Protein 3FBT (pdb70)

InterPro domains:
  IPR002701 Chorismate mutase II, prokaryotic-type [PF01817] (7-84)
  IPR002701 Chorismate mutase II, prokaryotic-type [PS51168] (1-88)
  IPR002701 Chorismate mutase II, prokaryotic-type [SM00830] (8-87)
  IPR006151 Quinate/shikimate 5-dehydrogenase/glutamyl-tRNA reductase [PF01488] (212-279)
  IPR011279 Chorismate mutase, Gram-positive [TIGR01805] (4-84)
  IPR011342 Shikimate dehydrogenase [TIGR00507] (100-362)
  IPR013708 Shikimate dehydrogenase substrate binding, N-terminal [PF08501] (103-185)
  IPR022893 Shikimate dehydrogenase family [MF_00222] (98-367)
  IPR022893 Shikimate dehydrogenase family [PTHR21089] (85-346)
  IPR036263 Chorismate mutase type II superfamily [SSF48600] (1-82)
  IPR036291 NAD(P)-binding domain superfamily [SSF51735] (198-350)
  IPR036979 Chorismate mutase domain superfamily [G3DSA:1.20.59.10] (1-100)
  IPR046346 Aminoacid dehydrogenase-like, N-terminal domain superfamily [SSF53223] (93-197)

CATH classification: 3.40.50.10860 (+1 more: 3.40.50.720)

Radius of gyration: 49.53 Å; Cα contacts (8 Å, |Δi|>4): 2154; chains: 4; bounding box: 150×74×107 Å

B-factor: mean 50.55, std 9.61, range [29.08, 94.43]

Sequence (1081 aa):
LNTSIYGLIGEKLGHSHSSYIHKLIFEKVGIKGIYNLFEVPKEKLKESVDDTFKIIKCGGLNVTIPYKVEVMKELYEISEKARKIGAVNTLKFSREGISGFNTDYIGFGKMLSKFRVEIKNNICVVLGSGGAARAVLQYLKDNFAKDIYVVTRNPEKTSEIYGEFKVISYDELSNLKGDVIINCTPKGMYPKEGESPVDKEVVAKFSSAVDLIYNPVETLFLKYARESGVKAVNGLYMLVSQAAASEEIWNDISIDEIIVDEIFEVLEEKIKSLNTSIYGLIGEKLGHSHSSYIHKLIFEKVGIKGIYNLFEVPKEKLKESVDTFKIIKCGGLNVTIPYKVEVMKELYEISEKARKIGAVNTLKFSREGISGFNTDYIGFGKMLSKFRVEIKNNICVVLGSGGAARAVLQYLKDNFAKDIYVVTRNPEKEFKVISYDELSNLKGDVIINCTPKGMYPKEGESPVDKEVVAKFSSAVDLIYNPVETLFLKYARESGVKAVNGLYMLVSQAAASEEIWNDISIDEIIVDEIFEVLEEKIKSELNTSIYGLIGEKLGHSHSSYIHKLIFEKVGIKGIYNLFEVPKEKLKESVDTFKIIKCGGLNVTIPYKVEVMKELYEISEKARKIGAVNTLKFSREGISGFNTDYIGFGKMLSKFRVEIKNNICVVLGSGGAARAVLQYLKDNFAKDIYVVTRNPEKTSEIYGEFKVISYDELSNLKGDVIINCTPKGMKEGESPVDKEVVAKFSSAVDLIYNPVETLFLKYARESGVKAVNGLYMLVSQAAASEEIWNDISIDEIIVDEIFEVLEEKIKSLNTSIYGLIGEKLGHSHSSYIHKLIFEKVGIKGIYNLFEVPKEKLKESVDTFKIIKCGGLNVTIPYKVEVMKELYEISEKARKIGAVNTLKFSREGISGFNTDYIGFGKMLSKFRVEIKNNICVVLGSGGAARAVLQYLKDNFAKDIYVVTRNPEKTSEIYGEFKVISYDELSNLKGDVIINCTPKGMYPKEGESPVDKEVVAKFSSAVDLIYNPVETLFLKYARESGVKAVNGLYMLVSQAAASEEIWNDISIDEIIVDEIFEVLEEKIKS

Organism: Clostridium acetobutylicum (strain ATCC 824 / DSM 792 / JCM 1419 / IAM 19013 / LMG 5710 / NBRC 13948 / NRRL B-527 / VKM B-1787 / 2291 / W) (NCBI:txid272562)

Foldseek 3Di:
DDQAEEEEEEQDDDDDPLQVLLVLVCVVVVHRYHYYYDHDHPVCPQVVLVVCLVVVHLKYFYDPPPFQVCQVFAPEEDPLCVQLRGFGIWAHDDVGIYTYHLLLVLVVVQCVVVVQDQAQWAEEEEDDDDCNSSVVVNSVVRHGVAYEYEYCDQVVVCVVVVPHHYDYLVVLLPDATAEYEYRDCQCDPPNNQGDSHDLSSLLRYQAYEYLAPVVVAGPSQVSCVVNNHHYHYNLSSSSRSSQVSSCVSVVHHDDVVSSVVSSVVVSVVRND/DDAAEEEEEEADDDDDVLQVLLVLVCVVVPGGHGYDYDHDHPVCPVVVQVVCLVVVHLWYFYDPPCQQVCVVQAPEEPVLSVQLRGFGIWAHDPVGIYTYHLLLVLVVVQCVVLVPDLAAWEEEEEDCDDVPSSVVSNSVVRHHVFYEYEDCDPVVVHHYYYVVVLVVDATAEYEYPDCAQAPVNVVDDPDDLSSLLRYAEYEYLAPAVVAGPSQVSCVVSNHHYHYNLLSSSSSSQVNVCVSVVHDDDVVSSVVVSVVVNVVRVVD/DDAAEEEEEEADDDDDCQQVLVVLVCVVVVHRYGYYYHHDDPVCLQVVQVVCLVVVHLWYFYDPPCQQVCVVQAPEEDPLSVVLRGFGIWAHDPVGIYTYHLLLVLLVVQCVVLVPAQAQWEEEEEECDDCNSSNVVSSVVRHHVAYEYEYCDQVVVCVPVVVHHYYYVVVLLVDATAEYEYPDPVCLVPQGDPDDLSSLLRYQEYEYLNPVVVAGPSQVSCVVSNHHYYYNLSSSSSSSQVSVCSSPVHHDDVVSSVVSSVVVNVVSVD/DDAAEEEEEEADDDDDCLQVLLVLVCVVVPGRHGYYYDHDHVVCLQVVVVVCLVVVHLKYFYDPPCQQVVVVQAPEEDPLCVQLSGFGIWAHDDVGIHTYDLLLVLVVVQCVVLVQQQAQWFEEEEDPDDSVSSVVVSSVVRHHVAYEYEDCCLPVSCVPVVVHRYYYLVVLLVDATEEYEYPDCACAPPNVVGDSHDLSSLLRYQAYEYLAPVVVAGPSRVSCVVRNHHYYYNLLSSLSSSQVSNCRSPVHHDPVVSSVVSSVVVNVVRVD

Structure (mmCIF, N/CA/C/O backbone):
data_3FBT
#
_entry.id   3FBT
#
_cell.length_a   65.132
_cell.length_b   135.336
_cell.length_c   67.140
_cell.angle_alpha   90.000
_cell.angle_beta   102.140
_cell.angle_gamma   90.000
#
_symmetry.space_group_name_H-M   'P 1 21 1'
#
loop_
_entity.id
_entity.type
_entity.pdbx_description
1 polymer 'chorismate mutase and shikimate 5-dehydrogenase fusion protein'
2 non-polymer 'SULFATE ION'
3 water water
#
loop_
_atom_site.group_PDB
_atom_site.id
_atom_site.type_symbol
_atom_site.label_atom_id
_atom_site.label_alt_id
_atom_site.label_comp_id
_atom_site.label_asym_id
_atom_site.label_entity_id
_atom_site.label_seq_id
_atom_site.pdbx_PDB_ins_code
_atom_site.Cartn_x
_atom_site.Cartn_y
_atom_site.Cartn_z
_atom_site.occupancy
_atom_site.B_iso_or_equiv
_atom_site.auth_seq_id
_atom_site.auth_comp_id
_atom_site.auth_asym_id
_atom_site.auth_atom_id
_atom_site.pdbx_PDB_model_num
ATOM 1 N N . LEU A 1 3 ? 6.313 6.414 32.901 1.00 50.79 96 LEU A N 1
ATOM 2 C CA . LEU A 1 3 ? 7.459 6.698 31.915 1.00 50.74 96 LEU A CA 1
ATOM 3 C C . LEU A 1 3 ? 7.535 5.631 30.783 1.00 49.61 96 LEU A C 1
ATOM 4 O O . LEU A 1 3 ? 7.965 4.500 31.029 1.00 49.25 96 LEU A O 1
ATOM 6 N N . ASN A 1 4 ? 7.059 5.982 29.587 1.00 46.26 97 ASN A N 1
ATOM 7 C CA . ASN A 1 4 ? 7.168 5.120 28.387 1.00 43.61 97 ASN A CA 1
ATOM 8 C C . ASN A 1 4 ? 8.611 4.658 28.020 1.00 42.69 97 ASN A C 1
ATOM 9 O O . ASN A 1 4 ? 9.551 5.394 28.241 1.00 41.55 97 ASN A O 1
ATOM 14 N N . THR A 1 5 ? 8.779 3.450 27.462 1.00 39.00 98 THR A N 1
ATOM 15 C CA . THR A 1 5 ? 10.096 3.054 26.946 1.00 37.79 98 THR A CA 1
ATOM 16 C C . THR A 1 5 ? 10.136 3.534 25.490 1.00 35.20 98 THR A C 1
ATOM 17 O O . THR A 1 5 ? 9.210 3.338 24.769 1.00 34.82 98 THR A O 1
ATOM 21 N N . SER A 1 6 ? 11.156 4.247 25.090 1.00 34.94 99 SER A N 1
ATOM 22 C CA . SER A 1 6 ? 11.300 4.648 23.704 1.00 36.30 99 SER A CA 1
ATOM 23 C C . SER A 1 6 ? 11.413 3.418 22.788 1.00 35.60 99 SER A C 1
ATOM 24 O O . SER A 1 6 ? 12.168 2.544 23.086 1.00 35.66 99 SER A O 1
ATOM 27 N N . ILE A 1 7 ? 10.627 3.376 21.701 1.00 35.09 100 ILE A N 1
ATOM 28 C CA . ILE A 1 7 ? 10.628 2.259 20.774 1.00 34.99 100 ILE A CA 1
ATOM 29 C C . ILE A 1 7 ? 11.459 2.618 19.504 1.00 35.49 100 ILE A C 1
ATOM 30 O O . ILE A 1 7 ? 11.148 3.562 18.803 1.00 36.23 100 ILE A O 1
ATOM 35 N N . TYR A 1 8 ? 12.483 1.849 19.177 1.00 34.77 101 TYR A N 1
ATOM 36 C CA . TYR A 1 8 ? 13.293 2.130 17.968 1.00 35.60 101 TYR A CA 1
ATOM 37 C C . TYR A 1 8 ? 13.245 0.786 17.235 1.00 35.96 101 TYR A C 1
ATOM 38 O O . TYR A 1 8 ? 12.704 -0.193 17.789 1.00 36.20 101 TYR A O 1
ATOM 47 N N . GLY A 1 9 ? 13.753 0.720 16.007 1.00 34.73 102 GLY A N 1
ATOM 48 C CA . GLY A 1 9 ? 13.671 -0.517 15.266 1.00 35.02 102 GLY A CA 1
ATOM 49 C C . GLY A 1 9 ? 14.186 -0.423 13.864 1.00 35.86 102 GLY A C 1
ATOM 50 O O . GLY A 1 9 ? 14.712 0.628 13.440 1.00 37.22 102 GLY A O 1
ATOM 51 N N . LEU A 1 10 ? 13.954 -1.477 13.102 1.00 36.07 103 LEU A N 1
ATOM 52 C CA . LEU A 1 10 ? 14.336 -1.522 11.670 1.00 35.27 103 LEU A CA 1
ATOM 53 C C . LEU A 1 10 ? 13.057 -1.930 10.952 1.00 36.53 103 LEU A C 1
ATOM 54 O O . LEU A 1 10 ? 12.388 -2.922 11.314 1.00 35.53 103 LEU A O 1
ATOM 59 N N . ILE A 1 11 ? 12.719 -1.216 9.906 1.00 35.87 104 ILE A N 1
ATOM 60 C CA . ILE A 1 11 ? 11.632 -1.771 9.100 1.00 39.14 104 ILE A CA 1
ATOM 61 C C . ILE A 1 11 ? 12.136 -2.280 7.707 1.00 38.80 104 ILE A C 1
ATOM 62 O O . ILE A 1 11 ? 12.980 -1.646 7.044 1.00 35.58 104 ILE A O 1
ATOM 67 N N . GLY A 1 12 ? 11.602 -3.429 7.284 1.00 39.68 105 GLY A N 1
ATOM 68 C CA . GLY A 1 12 ? 11.897 -4.033 6.009 1.00 41.06 105 GLY A CA 1
ATOM 69 C C . GLY A 1 12 ? 10.719 -4.941 5.676 1.00 42.82 105 GLY A C 1
ATOM 70 O O . GLY A 1 12 ? 9.833 -5.094 6.447 1.00 43.87 105 GLY A O 1
ATOM 71 N N . GLU A 1 13 ? 10.690 -5.546 4.510 1.00 44.19 106 GLU A N 1
ATOM 72 C CA . GLU A 1 13 ? 9.538 -6.383 4.158 1.00 45.74 106 GLU A CA 1
ATOM 73 C C . GLU A 1 13 ? 9.641 -7.763 4.795 1.00 46.25 106 GLU A C 1
ATOM 74 O O . GLU A 1 13 ? 8.683 -8.253 5.404 1.00 47.31 106 GLU A O 1
ATOM 80 N N . LYS A 1 14 ? 10.805 -8.386 4.693 1.00 45.87 107 LYS A N 1
ATOM 81 C CA . LYS A 1 14 ? 11.070 -9.607 5.444 1.00 47.43 107 LYS A CA 1
ATOM 82 C C . LYS A 1 14 ? 12.409 -9.527 6.150 1.00 47.57 107 LYS A C 1
ATOM 83 O O . LYS A 1 14 ? 13.410 -9.321 5.513 1.00 48.74 107 LYS A O 1
ATOM 89 N N . LEU A 1 15 ? 12.466 -9.732 7.458 1.00 48.97 108 LEU A N 1
ATOM 90 C CA . LEU A 1 15 ? 13.735 -9.522 8.159 1.00 48.67 108 LEU A CA 1
ATOM 91 C C . LEU A 1 15 ? 14.265 -10.786 8.870 1.00 49.96 108 LEU A C 1
ATOM 92 O O . LEU A 1 15 ? 13.563 -11.424 9.665 1.00 50.61 108 LEU A O 1
ATOM 97 N N . GLY A 1 16 ? 15.535 -11.093 8.667 1.00 51.38 109 GLY A N 1
ATOM 98 C CA . GLY A 1 16 ? 16.167 -12.196 9.397 1.00 52.91 109 GLY A CA 1
ATOM 99 C C . GLY A 1 16 ? 16.899 -11.742 10.640 1.00 53.92 109 GLY A C 1
ATOM 100 O O . GLY A 1 16 ? 16.867 -10.578 11.002 1.00 54.74 109 GLY A O 1
ATOM 101 N N . HIS A 1 17 ? 17.560 -12.678 11.285 1.00 54.02 110 HIS A N 1
ATOM 102 C CA . HIS A 1 17 ? 18.470 -12.391 12.358 1.00 55.61 110 HIS A CA 1
ATOM 103 C C . HIS A 1 17 ? 19.352 -11.195 12.086 1.00 55.01 110 HIS A C 1
ATOM 104 O O . HIS A 1 17 ? 19.750 -10.950 10.942 1.00 54.89 110 HIS A O 1
ATOM 111 N N . SER A 1 18 ? 19.729 -10.491 13.146 1.00 54.44 111 SER A N 1
ATOM 112 C CA . SER A 1 18 ? 20.593 -9.366 12.932 1.00 54.68 111 SER A CA 1
ATOM 113 C C . SER A 1 18 ? 21.483 -8.900 14.084 1.00 54.19 111 SER A C 1
ATOM 114 O O . SER A 1 18 ? 21.009 -8.530 15.134 1.00 54.97 111 SER A O 1
ATOM 117 N N . HIS A 1 19 ? 22.780 -8.821 13.834 1.00 53.63 112 HIS A N 1
ATOM 118 C CA . HIS A 1 19 ? 23.683 -8.285 14.824 1.00 53.14 112 HIS A CA 1
ATOM 119 C C . HIS A 1 19 ? 23.448 -6.812 15.189 1.00 53.28 112 HIS A C 1
ATOM 120 O O . HIS A 1 19 ? 23.931 -6.368 16.233 1.00 53.19 112 HIS A O 1
ATOM 127 N N . SER A 1 20 ? 22.705 -6.077 14.346 1.00 52.60 113 SER A N 1
ATOM 128 C CA . SER A 1 20 ? 22.339 -4.674 14.620 1.00 52.14 113 SER A CA 1
ATOM 129 C C . SER A 1 20 ? 21.517 -4.469 15.863 1.00 50.09 113 SER A C 1
ATOM 130 O O . SER A 1 20 ? 21.753 -3.528 16.590 1.00 50.65 113 SER A O 1
ATOM 133 N N . SER A 1 21 ? 20.533 -5.321 16.113 1.00 49.35 114 SER A N 1
ATOM 134 C CA . SER A 1 21 ? 19.755 -5.122 17.318 1.00 49.32 114 SER A CA 1
ATOM 135 C C . SER A 1 21 ? 20.629 -5.186 18.532 1.00 48.35 114 SER A C 1
ATOM 136 O O . SER A 1 21 ? 20.540 -4.335 19.427 1.00 47.84 114 SER A O 1
ATOM 139 N N . TYR A 1 22 ? 21.507 -6.173 18.560 1.00 47.13 115 TYR A N 1
ATOM 140 C CA . TYR A 1 22 ? 22.230 -6.409 19.785 1.00 45.66 115 TYR A CA 1
ATOM 141 C C . TYR A 1 22 ? 23.050 -5.155 19.968 1.00 43.80 115 TYR A C 1
ATOM 142 O O . TYR A 1 22 ? 23.179 -4.613 21.081 1.00 39.77 115 TYR A O 1
ATOM 151 N N . ILE A 1 23 ? 23.552 -4.649 18.832 1.00 42.91 116 ILE A N 1
ATOM 152 C CA . ILE A 1 23 ? 24.333 -3.469 18.861 1.00 41.61 116 ILE A CA 1
ATOM 153 C C . ILE A 1 23 ? 23.593 -2.298 19.456 1.00 40.78 116 ILE A C 1
ATOM 154 O O . ILE A 1 23 ? 24.132 -1.545 20.218 1.00 41.33 116 ILE A O 1
ATOM 159 N N . HIS A 1 24 ? 22.372 -2.069 19.026 1.00 38.65 117 HIS A N 1
ATOM 160 C CA . HIS A 1 24 ? 21.618 -0.963 19.564 1.00 37.63 117 HIS A CA 1
ATOM 161 C C . HIS A 1 24 ? 21.385 -1.108 21.049 1.00 37.07 117 HIS A C 1
ATOM 162 O O . HIS A 1 24 ? 21.379 -0.101 21.824 1.00 34.04 117 HIS A O 1
ATOM 169 N N . LYS A 1 25 ? 21.167 -2.342 21.465 1.00 37.70 118 LYS A N 1
ATOM 170 C CA . LYS A 1 25 ? 20.833 -2.499 22.874 1.00 40.95 118 LYS A CA 1
ATOM 171 C C . LYS A 1 25 ? 22.067 -2.195 23.725 1.00 40.49 118 LYS A C 1
ATOM 172 O O . LYS A 1 25 ? 21.960 -1.545 24.744 1.00 43.53 118 LYS A O 1
ATOM 178 N N . LEU A 1 26 ? 23.250 -2.607 23.290 1.00 41.76 119 LEU A N 1
ATOM 179 C CA . LEU A 1 26 ? 24.512 -2.203 23.951 1.00 43.58 119 LEU A CA 1
ATOM 180 C C . LEU A 1 26 ? 24.698 -0.709 23.978 1.00 43.13 119 LEU A C 1
ATOM 181 O O . LEU A 1 26 ? 25.288 -0.177 24.914 1.00 42.94 119 LEU A O 1
ATOM 186 N N . ILE A 1 27 ? 24.207 -0.017 22.955 1.00 42.76 120 ILE A N 1
ATOM 187 C CA . ILE A 1 27 ? 24.432 1.409 22.920 1.00 43.43 120 ILE A CA 1
ATOM 188 C C . ILE A 1 27 ? 23.542 2.088 23.940 1.00 44.33 120 ILE A C 1
ATOM 189 O O . ILE A 1 27 ? 23.992 3.036 24.592 1.00 45.02 120 ILE A O 1
ATOM 194 N N . PHE A 1 28 ? 22.293 1.616 24.052 1.00 43.60 121 PHE A N 1
ATOM 195 C CA . PHE A 1 28 ? 21.306 2.117 25.033 1.00 45.61 121 PHE A CA 1
ATOM 196 C C . PHE A 1 28 ? 21.853 1.973 26.465 1.00 47.70 121 PHE A C 1
ATOM 197 O O . PHE A 1 28 ? 21.701 2.870 27.308 1.00 47.26 121 PHE A O 1
ATOM 205 N N . GLU A 1 29 ? 22.495 0.855 26.752 1.00 50.06 122 GLU A N 1
ATOM 206 C CA . GLU A 1 29 ? 23.064 0.717 28.077 1.00 54.25 122 GLU A CA 1
ATOM 207 C C . GLU A 1 29 ? 24.216 1.749 28.255 1.00 55.73 122 GLU A C 1
ATOM 208 O O . GLU A 1 29 ? 24.205 2.564 29.215 1.00 56.25 122 GLU A O 1
ATOM 214 N N . LYS A 1 30 ? 25.160 1.757 27.304 1.00 55.96 123 LYS A N 1
ATOM 215 C CA . LYS A 1 30 ? 26.310 2.654 27.402 1.00 56.21 123 LYS A CA 1
ATOM 216 C C . LYS A 1 30 ? 26.000 4.131 27.428 1.00 55.87 123 LYS A C 1
ATOM 217 O O . LYS A 1 30 ? 26.696 4.871 28.079 1.00 56.53 123 LYS A O 1
ATOM 223 N N . VAL A 1 31 ? 24.982 4.590 26.719 1.00 56.13 124 VAL A N 1
ATOM 224 C CA . VAL A 1 31 ? 24.690 6.010 26.790 1.00 55.34 124 VAL A CA 1
ATOM 225 C C . VAL A 1 31 ? 23.564 6.298 27.762 1.00 56.00 124 VAL A C 1
ATOM 226 O O . VAL A 1 31 ? 23.129 7.454 27.850 1.00 58.08 124 VAL A O 1
ATOM 230 N N . GLY A 1 32 ? 23.077 5.270 28.466 1.00 55.14 125 GLY A N 1
ATOM 231 C CA . GLY A 1 32 ? 21.918 5.423 29.386 1.00 53.81 125 GLY A CA 1
ATOM 232 C C . GLY A 1 32 ? 20.584 5.794 28.737 1.00 53.25 125 GLY A C 1
ATOM 233 O O . GLY A 1 32 ? 19.903 6.710 29.168 1.00 54.14 125 GLY A O 1
ATOM 234 N N . ILE A 1 33 ? 20.162 5.060 27.721 1.00 51.46 126 ILE A N 1
ATOM 235 C CA . ILE A 1 33 ? 18.882 5.346 27.099 1.00 49.37 126 ILE A CA 1
ATOM 236 C C . ILE A 1 33 ? 17.973 4.185 27.521 1.00 47.67 126 ILE A C 1
ATOM 237 O O . ILE A 1 33 ? 18.389 3.033 27.445 1.00 44.76 126 ILE A O 1
ATOM 242 N N . LYS A 1 34 ? 16.747 4.459 27.956 1.00 45.80 127 LYS A N 1
ATOM 243 C CA . LYS A 1 34 ? 15.786 3.341 28.201 1.00 44.42 127 LYS A CA 1
ATOM 244 C C . LYS A 1 34 ? 15.023 3.100 26.887 1.00 43.25 127 LYS A C 1
ATOM 245 O O . LYS A 1 34 ? 14.212 3.924 26.505 1.00 43.27 127 LYS A O 1
ATOM 251 N N . GLY A 1 35 ? 15.277 1.984 26.212 1.00 40.28 128 GLY A N 1
ATOM 252 C CA . GLY A 1 35 ? 14.849 1.823 24.847 1.00 39.08 128 GLY A CA 1
ATOM 253 C C . GLY A 1 35 ? 14.862 0.370 24.470 1.00 38.13 128 GLY A C 1
ATOM 254 O O . GLY A 1 35 ? 15.458 -0.468 25.178 1.00 37.75 128 GLY A O 1
ATOM 255 N N . ILE A 1 36 ? 14.136 0.057 23.404 1.00 36.40 129 ILE A N 1
ATOM 256 C CA . ILE A 1 36 ? 14.236 -1.258 22.764 1.00 34.57 129 ILE A CA 1
ATOM 257 C C . ILE A 1 36 ? 14.408 -1.029 21.260 1.00 34.23 129 ILE A C 1
ATOM 258 O O . ILE A 1 36 ? 13.988 0.026 20.732 1.00 32.95 129 ILE A O 1
ATOM 263 N N . TYR A 1 37 ? 14.924 -2.036 20.559 1.00 32.79 130 TYR A N 1
ATOM 264 C CA . TYR A 1 37 ? 15.136 -1.964 19.109 1.00 34.03 130 TYR A CA 1
ATOM 265 C C . TYR A 1 37 ? 14.633 -3.306 18.584 1.00 34.93 130 TYR A C 1
ATOM 266 O O . TYR A 1 37 ? 15.217 -4.331 18.880 1.00 33.57 130 TYR A O 1
ATOM 275 N N . ASN A 1 38 ? 13.564 -3.261 17.812 1.00 35.05 131 ASN A N 1
ATOM 276 C CA . ASN A 1 38 ? 12.916 -4.403 17.279 1.00 36.42 131 ASN A CA 1
ATOM 277 C C . ASN A 1 38 ? 12.987 -4.399 15.750 1.00 36.62 131 ASN A C 1
ATOM 278 O O . ASN A 1 38 ? 13.045 -3.339 15.131 1.00 35.28 131 ASN A O 1
ATOM 283 N N . LEU A 1 39 ? 12.971 -5.608 15.167 1.00 35.80 132 LEU A N 1
ATOM 284 C CA . LEU A 1 39 ? 12.812 -5.748 13.730 1.00 35.42 132 LEU A CA 1
ATOM 285 C C . LEU A 1 39 ? 11.321 -5.789 13.454 1.00 35.15 132 LEU A C 1
ATOM 286 O O . LEU A 1 39 ? 10.605 -6.602 14.065 1.00 34.36 132 LEU A O 1
ATOM 291 N N . PHE A 1 40 ? 10.848 -4.909 12.570 1.00 34.10 133 PHE A N 1
ATOM 292 C CA . PHE A 1 40 ? 9.441 -4.789 12.221 1.00 35.66 133 PHE A CA 1
ATOM 293 C C . PHE A 1 40 ? 9.235 -5.189 10.778 1.00 37.37 133 PHE A C 1
ATOM 294 O O . PHE A 1 40 ? 9.650 -4.447 9.846 1.00 37.46 133 PHE A O 1
ATOM 302 N N . GLU A 1 41 ? 8.569 -6.324 10.550 1.00 37.44 134 GLU A N 1
ATOM 303 C CA . GLU A 1 41 ? 8.156 -6.660 9.200 1.00 39.73 134 GLU A CA 1
ATOM 304 C C . GLU A 1 41 ? 6.908 -5.972 8.723 1.00 40.52 134 GLU A C 1
ATOM 305 O O . GLU A 1 41 ? 5.872 -6.127 9.303 1.00 41.28 134 GLU A O 1
ATOM 311 N N . VAL A 1 42 ? 6.995 -5.287 7.589 1.00 41.48 135 VAL A N 1
ATOM 312 C CA . VAL A 1 42 ? 5.921 -4.452 7.080 1.00 42.12 135 VAL A CA 1
ATOM 313 C C . VAL A 1 42 ? 5.748 -4.782 5.598 1.00 43.58 135 VAL A C 1
ATOM 314 O O . VAL A 1 42 ? 6.682 -4.603 4.786 1.00 41.82 135 VAL A O 1
ATOM 318 N N . PRO A 1 43 ? 4.538 -5.257 5.229 1.00 45.38 136 PRO A N 1
ATOM 319 C CA . PRO A 1 43 ? 4.273 -5.605 3.829 1.00 46.58 136 PRO A CA 1
ATOM 320 C C . PRO A 1 43 ? 4.225 -4.332 2.983 1.00 48.25 136 PRO A C 1
ATOM 321 O O . PRO A 1 43 ? 3.923 -3.238 3.504 1.00 47.44 136 PRO A O 1
ATOM 325 N N . LYS A 1 44 ? 4.528 -4.482 1.701 1.00 49.89 137 LYS A N 1
ATOM 326 C CA . LYS A 1 44 ? 4.677 -3.361 0.747 1.00 51.69 137 LYS A CA 1
ATOM 327 C C . LYS A 1 44 ? 3.475 -2.455 0.721 1.00 51.81 137 LYS A C 1
ATOM 328 O O . LYS A 1 44 ? 3.603 -1.225 0.728 1.00 52.92 137 LYS A O 1
ATOM 334 N N . GLU A 1 45 ? 2.277 -3.026 0.736 1.00 52.13 138 GLU A N 1
ATOM 335 C CA . GLU A 1 45 ? 1.128 -2.153 0.555 1.00 53.27 138 GLU A CA 1
ATOM 336 C C . GLU A 1 45 ? 0.842 -1.292 1.784 1.00 52.38 138 GLU A C 1
ATOM 337 O O . GLU A 1 45 ? 0.003 -0.403 1.733 1.00 53.10 138 GLU A O 1
ATOM 343 N N . LYS A 1 46 ? 1.516 -1.566 2.889 1.00 50.38 139 LYS A N 1
ATOM 344 C CA . LYS A 1 46 ? 1.224 -0.873 4.119 1.00 49.89 139 LYS A CA 1
ATOM 345 C C . LYS A 1 46 ? 2.339 0.021 4.623 1.00 47.31 139 LYS A C 1
ATOM 346 O O . LYS A 1 46 ? 2.315 0.387 5.770 1.00 46.97 139 LYS A O 1
ATOM 352 N N . LEU A 1 47 ? 3.329 0.360 3.814 1.00 46.08 140 LEU A N 1
ATOM 353 C CA . LEU A 1 47 ? 4.449 1.161 4.358 1.00 44.11 140 LEU A CA 1
ATOM 354 C C . LEU A 1 47 ? 3.916 2.493 4.884 1.00 44.15 140 LEU A C 1
ATOM 355 O O . LEU A 1 47 ? 4.304 3.007 5.914 1.00 43.72 140 LEU A O 1
ATOM 360 N N . LYS A 1 48 ? 2.990 3.061 4.176 1.00 44.86 141 LYS A N 1
ATOM 361 C CA . LYS A 1 48 ? 2.651 4.414 4.506 1.00 47.00 141 LYS A CA 1
ATOM 362 C C . LYS A 1 48 ? 1.845 4.446 5.780 1.00 46.59 141 LYS A C 1
ATOM 363 O O . LYS A 1 48 ? 2.175 5.186 6.697 1.00 46.00 141 LYS A O 1
ATOM 369 N N . GLU A 1 49 ? 0.810 3.612 5.851 1.00 45.90 142 GLU A N 1
ATOM 370 C CA . GLU A 1 49 ? 0.060 3.494 7.099 1.00 46.87 142 GLU A CA 1
ATOM 371 C C . GLU A 1 49 ? 0.926 3.108 8.344 1.00 44.24 142 GLU A C 1
ATOM 372 O O . GLU A 1 49 ? 0.781 3.703 9.405 1.00 44.44 142 GLU A O 1
ATOM 378 N N . SER A 1 50 ? 1.875 2.175 8.228 1.00 43.24 143 SER A N 1
ATOM 379 C CA . SER A 1 50 ? 2.715 1.890 9.409 1.00 41.07 143 SER A CA 1
ATOM 380 C C . SER A 1 50 ? 3.572 3.053 9.853 1.00 40.89 143 SER A C 1
ATOM 381 O O . SER A 1 50 ? 3.693 3.353 11.049 1.00 41.16 143 SER A O 1
ATOM 384 N N . VAL A 1 51 ? 4.274 3.669 8.917 1.00 40.25 144 VAL A N 1
ATOM 385 C CA . VAL A 1 51 ? 5.050 4.845 9.241 1.00 39.81 144 VAL A CA 1
ATOM 386 C C . VAL A 1 51 ? 4.121 5.914 9.948 1.00 40.17 144 VAL A C 1
ATOM 387 O O . VAL A 1 51 ? 4.530 6.528 10.921 1.00 39.64 144 VAL A O 1
ATOM 391 N N . ASP A 1 52 ? 2.884 6.119 9.481 1.00 40.60 145 ASP A N 1
ATOM 392 C CA A ASP A 1 52 ? 1.982 7.104 10.090 0.50 41.82 145 ASP A CA 1
ATOM 393 C CA B ASP A 1 52 ? 2.023 7.124 10.122 0.50 41.25 145 ASP A CA 1
ATOM 394 C C . ASP A 1 52 ? 1.746 6.693 11.555 1.00 41.63 145 ASP A C 1
ATOM 395 O O . ASP A 1 52 ? 1.756 7.517 12.484 1.00 42.27 145 ASP A O 1
ATOM 404 N N . THR A 1 53 ? 1.524 5.405 11.778 1.00 41.30 146 THR A N 1
ATOM 405 C CA . THR A 1 53 ? 1.316 4.994 13.170 1.00 40.10 146 THR A CA 1
ATOM 406 C C . THR A 1 53 ? 2.570 5.196 13.979 1.00 38.89 146 THR A C 1
ATOM 407 O O . THR A 1 53 ? 2.517 5.644 15.123 1.00 36.51 146 THR A O 1
ATOM 411 N N . PHE A 1 54 ? 3.729 4.896 13.405 1.00 38.16 147 PHE A N 1
ATOM 412 C CA . PHE A 1 54 ? 4.944 5.133 14.198 1.00 38.57 147 PHE A CA 1
ATOM 413 C C . PHE A 1 54 ? 5.020 6.597 14.611 1.00 39.09 147 PHE A C 1
ATOM 414 O O . PHE A 1 54 ? 5.419 6.974 15.719 1.00 38.25 147 PHE A O 1
ATOM 422 N N . LYS A 1 55 ? 4.643 7.465 13.706 1.00 41.25 148 LYS A N 1
ATOM 423 C CA . LYS A 1 55 ? 4.746 8.856 14.058 1.00 43.09 148 LYS A CA 1
ATOM 424 C C . LYS A 1 55 ? 3.727 9.118 15.224 1.00 43.18 148 LYS A C 1
ATOM 425 O O . LYS A 1 55 ? 4.042 9.773 16.216 1.00 42.17 148 LYS A O 1
ATOM 431 N N . ILE A 1 56 ? 2.551 8.522 15.120 1.00 44.23 149 ILE A N 1
ATOM 432 C CA . ILE A 1 56 ? 1.505 8.652 16.173 1.00 45.54 149 ILE A CA 1
ATOM 433 C C . ILE A 1 56 ? 1.860 8.089 17.547 1.00 44.78 149 ILE A C 1
ATOM 434 O O . ILE A 1 56 ? 1.650 8.718 18.558 1.00 45.44 149 ILE A O 1
ATOM 439 N N . ILE A 1 57 ? 2.474 6.942 17.608 1.00 45.46 150 ILE A N 1
ATOM 440 C CA . ILE A 1 57 ? 2.937 6.470 18.913 1.00 44.40 150 ILE A CA 1
ATOM 441 C C . ILE A 1 57 ? 4.279 7.043 19.331 1.00 43.37 150 ILE A C 1
ATOM 442 O O . ILE A 1 57 ? 4.836 6.612 20.295 1.00 44.39 150 ILE A O 1
ATOM 447 N N . LYS A 1 58 ? 4.786 8.048 18.638 1.00 40.82 151 LYS A N 1
ATOM 448 C CA . LYS A 1 58 ? 6.051 8.703 19.041 1.00 39.17 151 LYS A CA 1
ATOM 449 C C . LYS A 1 58 ? 7.267 7.784 19.005 1.00 36.82 151 LYS A C 1
ATOM 450 O O . LYS A 1 58 ? 8.071 7.792 19.920 1.00 33.65 151 LYS A O 1
ATOM 456 N N . CYS A 1 59 ? 7.326 6.916 18.016 1.00 35.74 152 CYS A N 1
ATOM 457 C CA . CYS A 1 59 ? 8.546 6.120 17.759 1.00 35.91 152 CYS A CA 1
ATOM 458 C C . CYS A 1 59 ? 9.822 6.890 18.026 1.00 36.42 152 CYS A C 1
ATOM 459 O O . CYS A 1 59 ? 9.989 8.023 17.550 1.00 38.01 152 CYS A O 1
ATOM 462 N N . GLY A 1 60 ? 10.769 6.316 18.743 1.00 37.21 153 GLY A N 1
ATOM 463 C CA . GLY A 1 60 ? 12.048 7.040 18.957 1.00 38.39 153 GLY A CA 1
ATOM 464 C C . GLY A 1 60 ? 12.932 7.237 17.688 1.00 38.11 153 GLY A C 1
ATOM 465 O O . GLY A 1 60 ? 13.848 8.093 17.672 1.00 38.95 153 GLY A O 1
ATOM 466 N N . GLY A 1 61 ? 12.747 6.381 16.688 1.00 36.85 154 GLY A N 1
ATOM 467 C CA . GLY A 1 61 ? 13.635 6.362 15.507 1.00 36.13 154 GLY A CA 1
ATOM 468 C C . GLY A 1 61 ? 13.631 5.010 14.858 1.00 35.76 154 GLY A C 1
ATOM 469 O O . GLY A 1 61 ? 13.462 4.027 15.552 1.00 35.30 154 GLY A O 1
ATOM 470 N N . LEU A 1 62 ? 13.676 4.978 13.520 1.00 34.75 155 LEU A N 1
ATOM 471 C CA . LEU A 1 62 ? 13.667 3.723 12.693 1.00 34.21 155 LEU A CA 1
ATOM 472 C C . LEU A 1 62 ? 14.817 3.654 11.699 1.00 33.14 155 LEU A C 1
ATOM 473 O O . LEU A 1 62 ? 15.134 4.634 11.040 1.00 34.53 155 LEU A O 1
ATOM 478 N N . ASN A 1 63 ? 15.460 2.514 11.592 1.00 34.27 156 ASN A N 1
ATOM 479 C CA . ASN A 1 63 ? 16.240 2.226 10.408 1.00 32.53 156 ASN A CA 1
ATOM 480 C C . ASN A 1 63 ? 15.312 1.631 9.314 1.00 33.89 156 ASN A C 1
ATOM 481 O O . ASN A 1 63 ? 14.269 1.035 9.597 1.00 33.68 156 ASN A O 1
ATOM 486 N N . VAL A 1 64 ? 15.676 1.837 8.061 1.00 34.26 157 VAL A N 1
ATOM 487 C CA . VAL A 1 64 ? 14.880 1.336 6.944 1.00 34.63 157 VAL A CA 1
ATOM 488 C C . VAL A 1 64 ? 15.803 0.459 6.115 1.00 36.51 157 VAL A C 1
ATOM 489 O O . VAL A 1 64 ? 16.902 0.850 5.834 1.00 35.09 157 VAL A O 1
ATOM 493 N N . THR A 1 65 ? 15.362 -0.715 5.712 1.00 38.44 158 THR A N 1
ATOM 494 C CA . THR A 1 65 ? 16.146 -1.539 4.754 1.00 40.04 158 THR A CA 1
ATOM 495 C C . THR A 1 65 ? 15.289 -1.873 3.518 1.00 41.08 158 THR A C 1
ATOM 496 O O . THR A 1 65 ? 14.324 -1.160 3.203 1.00 38.30 158 THR A O 1
ATOM 500 N N . ILE A 1 66 ? 15.627 -2.986 2.837 1.00 41.34 159 ILE A N 1
ATOM 501 C CA . ILE A 1 66 ? 14.977 -3.367 1.593 1.00 41.02 159 ILE A CA 1
ATOM 502 C C . ILE A 1 66 ? 13.592 -3.879 1.853 1.00 40.06 159 ILE A C 1
ATOM 503 O O . ILE A 1 66 ? 13.377 -4.584 2.798 1.00 39.92 159 ILE A O 1
ATOM 508 N N . PRO A 1 67 ? 12.636 -3.574 0.973 1.00 39.98 160 PRO A N 1
ATOM 509 C CA . PRO A 1 67 ? 12.756 -2.724 -0.222 1.00 40.64 160 PRO A CA 1
ATOM 510 C C . PRO A 1 67 ? 12.287 -1.314 -0.062 1.00 40.94 160 PRO A C 1
ATOM 511 O O . PRO A 1 67 ? 11.648 -0.832 -0.973 1.00 41.81 160 PRO A O 1
ATOM 515 N N . TYR A 1 68 ? 12.646 -0.611 1.000 1.00 39.87 161 TYR A N 1
ATOM 516 C CA . TYR A 1 68 ? 11.949 0.668 1.311 1.00 39.98 161 TYR A CA 1
ATOM 517 C C . TYR A 1 68 ? 12.814 1.916 1.326 1.00 39.54 161 TYR A C 1
ATOM 518 O O . TYR A 1 68 ? 12.310 2.998 1.614 1.00 38.88 161 TYR A O 1
ATOM 527 N N . LYS A 1 69 ? 14.079 1.793 0.943 1.00 38.47 162 LYS A N 1
ATOM 528 C CA . LYS A 1 69 ? 15.019 2.927 1.146 1.00 39.80 162 LYS A CA 1
ATOM 529 C C . LYS A 1 69 ? 14.754 4.116 0.233 1.00 40.64 162 LYS A C 1
ATOM 530 O O . LYS A 1 69 ? 15.035 5.271 0.592 1.00 40.51 162 LYS A O 1
ATOM 536 N N . VAL A 1 70 ? 14.189 3.843 -0.939 1.00 40.98 163 VAL A N 1
ATOM 537 C CA . VAL A 1 70 ? 13.759 4.883 -1.855 1.00 41.26 163 VAL A CA 1
ATOM 538 C C . VAL A 1 70 ? 12.256 5.162 -1.611 1.00 42.07 163 VAL A C 1
ATOM 539 O O . VAL A 1 70 ? 11.844 6.279 -1.409 1.00 40.88 163 VAL A O 1
ATOM 543 N N . GLU A 1 71 ? 11.449 4.122 -1.543 1.00 42.90 164 GLU A N 1
ATOM 544 C CA . GLU A 1 71 ? 10.000 4.340 -1.432 1.00 44.62 164 GLU A CA 1
ATOM 545 C C . GLU A 1 71 ? 9.610 5.170 -0.230 1.00 43.69 164 GLU A C 1
ATOM 546 O O . GLU A 1 71 ? 8.718 6.026 -0.316 1.00 44.13 164 GLU A O 1
ATOM 552 N N . VAL A 1 72 ? 10.315 4.957 0.874 1.00 41.91 165 VAL A N 1
ATOM 553 C CA . VAL A 1 72 ? 10.041 5.689 2.096 1.00 40.17 165 VAL A CA 1
ATOM 554 C C . VAL A 1 72 ? 10.241 7.164 1.949 1.00 41.01 165 VAL A C 1
ATOM 555 O O . VAL A 1 72 ? 9.682 7.919 2.722 1.00 41.52 165 VAL A O 1
ATOM 559 N N . MET A 1 73 ? 11.014 7.593 0.959 1.00 40.93 166 MET A N 1
ATOM 560 C CA . MET A 1 73 ? 11.281 9.009 0.807 1.00 42.37 166 MET A CA 1
ATOM 561 C C . MET A 1 73 ? 9.961 9.814 0.569 1.00 43.47 166 MET A C 1
ATOM 562 O O . MET A 1 73 ? 9.873 11.001 0.876 1.00 44.10 166 MET A O 1
ATOM 567 N N . LYS A 1 74 ? 8.953 9.163 0.012 1.00 43.89 167 LYS A N 1
ATOM 568 C CA . LYS A 1 74 ? 7.657 9.779 -0.245 1.00 44.24 167 LYS A CA 1
ATOM 569 C C . LYS A 1 74 ? 6.993 10.347 1.015 1.00 44.92 167 LYS A C 1
ATOM 570 O O . LYS A 1 74 ? 6.130 11.228 0.935 1.00 43.58 167 LYS A O 1
ATOM 576 N N . GLU A 1 75 ? 7.445 9.865 2.169 1.00 44.22 168 GLU A N 1
ATOM 577 C CA . GLU A 1 75 ? 6.768 10.091 3.422 1.00 44.73 168 GLU A CA 1
ATOM 578 C C . GLU A 1 75 ? 7.399 11.200 4.231 1.00 43.79 168 GLU A C 1
ATOM 579 O O . GLU A 1 75 ? 6.875 11.582 5.245 1.00 43.70 168 GLU A O 1
ATOM 585 N N . LEU A 1 76 ? 8.535 11.706 3.798 1.00 42.59 169 LEU A N 1
ATOM 586 C CA . LEU A 1 76 ? 9.365 12.497 4.697 1.00 42.89 169 LEU A CA 1
ATOM 587 C C . LEU A 1 76 ? 9.160 13.949 4.354 1.00 43.58 169 LEU A C 1
ATOM 588 O O . LEU A 1 76 ? 9.038 14.278 3.178 1.00 45.61 169 LEU A O 1
ATOM 593 N N . TYR A 1 77 ? 9.151 14.839 5.336 1.00 43.84 170 TYR A N 1
ATOM 594 C CA . TYR A 1 77 ? 8.968 16.218 4.954 1.00 44.05 170 TYR A CA 1
ATOM 595 C C . TYR A 1 77 ? 10.340 16.815 4.603 1.00 45.32 170 TYR A C 1
ATOM 596 O O . TYR A 1 77 ? 10.469 17.860 3.933 1.00 46.64 170 TYR A O 1
ATOM 605 N N . GLU A 1 78 ? 11.391 16.146 5.014 1.00 44.53 171 GLU A N 1
ATOM 606 C CA . GLU A 1 78 ? 12.698 16.654 4.718 1.00 45.01 171 GLU A CA 1
ATOM 607 C C . GLU A 1 78 ? 13.688 15.468 4.693 1.00 43.67 171 GLU A C 1
ATOM 608 O O . GLU A 1 78 ? 13.420 14.465 5.352 1.00 41.52 171 GLU A O 1
ATOM 614 N N . ILE A 1 79 ? 14.823 15.636 3.988 1.00 42.51 172 ILE A N 1
ATOM 615 C CA . ILE A 1 79 ? 15.850 14.596 3.735 1.00 43.96 172 ILE A CA 1
ATOM 616 C C . ILE A 1 79 ? 17.253 15.258 3.684 1.00 44.81 172 ILE A C 1
ATOM 617 O O . ILE A 1 79 ? 17.419 16.299 3.042 1.00 46.41 172 ILE A O 1
ATOM 622 N N . SER A 1 80 ? 18.251 14.740 4.390 1.00 43.61 173 SER A N 1
ATOM 623 C CA . SER A 1 80 ? 19.563 15.366 4.352 1.00 44.74 173 SER A CA 1
ATOM 624 C C . SER A 1 80 ? 20.148 15.415 2.920 1.00 46.56 173 SER A C 1
ATOM 625 O O . SER A 1 80 ? 19.756 14.621 2.012 1.00 44.77 173 SER A O 1
ATOM 628 N N . GLU A 1 81 ? 21.132 16.317 2.774 1.00 48.47 174 GLU A N 1
ATOM 629 C CA . GLU A 1 81 ? 21.803 16.601 1.481 1.00 50.78 174 GLU A CA 1
ATOM 630 C C . GLU A 1 81 ? 22.482 15.307 0.985 1.00 50.86 174 GLU A C 1
ATOM 631 O O . GLU A 1 81 ? 22.155 14.819 -0.097 1.00 50.74 174 GLU A O 1
ATOM 637 N N . LYS A 1 82 ? 23.360 14.727 1.811 1.00 50.65 175 LYS A N 1
ATOM 638 C CA . LYS A 1 82 ? 23.892 13.377 1.583 1.00 50.76 175 LYS A CA 1
ATOM 639 C C . LYS A 1 82 ? 22.844 12.332 1.117 1.00 50.17 175 LYS A C 1
ATOM 640 O O . LYS A 1 82 ? 23.064 11.644 0.128 1.00 49.85 175 LYS A O 1
ATOM 646 N N . ALA A 1 83 ? 21.722 12.182 1.809 1.00 48.55 176 ALA A N 1
ATOM 647 C CA . ALA A 1 83 ? 20.770 11.134 1.402 1.00 48.49 176 ALA A CA 1
ATOM 648 C C . ALA A 1 83 ? 20.137 11.436 0.075 1.00 48.39 176 ALA A C 1
ATOM 649 O O . ALA A 1 83 ? 19.842 10.526 -0.713 1.00 48.85 176 ALA A O 1
ATOM 651 N N . ARG A 1 84 ? 19.879 12.705 -0.154 1.00 49.37 177 ARG A N 1
ATOM 652 C CA . ARG A 1 84 ? 19.331 13.131 -1.426 1.00 50.02 177 ARG A CA 1
ATOM 653 C C . ARG A 1 84 ? 20.236 12.693 -2.575 1.00 49.71 177 ARG A C 1
ATOM 654 O O . ARG A 1 84 ? 19.775 12.163 -3.576 1.00 50.02 177 ARG A O 1
ATOM 662 N N . LYS A 1 85 ? 21.532 12.931 -2.415 1.00 49.87 178 LYS A N 1
ATOM 663 C CA . LYS A 1 85 ? 22.531 12.690 -3.443 1.00 48.79 178 LYS A CA 1
ATOM 664 C C . LYS A 1 85 ? 22.657 11.194 -3.654 1.00 46.61 178 LYS A C 1
ATOM 665 O O . LYS A 1 85 ? 22.777 10.700 -4.773 1.00 45.00 178 LYS A O 1
ATOM 671 N N . ILE A 1 86 ? 22.617 10.467 -2.552 1.00 45.14 179 ILE A N 1
ATOM 672 C CA . ILE A 1 86 ? 22.790 9.041 -2.602 1.00 41.90 179 ILE A CA 1
ATOM 673 C C . ILE A 1 86 ? 21.579 8.462 -3.268 1.00 41.04 179 ILE A C 1
ATOM 674 O O . ILE A 1 86 ? 21.677 7.479 -3.971 1.00 42.74 179 ILE A O 1
ATOM 679 N N . GLY A 1 87 ? 20.417 9.059 -3.057 1.00 40.91 180 GLY A N 1
ATOM 680 C CA . GLY A 1 87 ? 19.157 8.510 -3.536 1.00 41.78 180 GLY A CA 1
ATOM 681 C C . GLY A 1 87 ? 18.476 7.454 -2.640 1.00 42.57 180 GLY A C 1
ATOM 682 O O . GLY A 1 87 ? 17.690 6.655 -3.122 1.00 45.10 180 GLY A O 1
ATOM 683 N N . ALA A 1 88 ? 18.766 7.400 -1.341 1.00 40.62 181 ALA A N 1
ATOM 684 C CA . ALA A 1 88 ? 18.199 6.328 -0.510 1.00 38.71 181 ALA A CA 1
ATOM 685 C C . ALA A 1 88 ? 18.323 6.752 0.936 1.00 37.35 181 ALA A C 1
ATOM 686 O O . ALA A 1 88 ? 19.292 7.379 1.340 1.00 36.92 181 ALA A O 1
ATOM 688 N N . VAL A 1 89 ? 17.336 6.383 1.718 1.00 36.12 182 VAL A N 1
ATOM 689 C CA . VAL A 1 89 ? 17.315 6.782 3.115 1.00 35.21 182 VAL A CA 1
ATOM 690 C C . VAL A 1 89 ? 17.381 5.534 3.901 1.00 33.90 182 VAL A C 1
ATOM 691 O O . VAL A 1 89 ? 16.609 4.600 3.622 1.00 35.01 182 VAL A O 1
ATOM 695 N N . ASN A 1 90 ? 18.296 5.417 4.870 1.00 34.13 183 ASN A N 1
ATOM 696 C CA . ASN A 1 90 ? 18.164 4.230 5.750 1.00 33.56 183 ASN A CA 1
ATOM 697 C C . ASN A 1 90 ? 17.850 4.593 7.190 1.00 35.92 183 ASN A C 1
ATOM 698 O O . ASN A 1 90 ? 17.837 3.705 8.021 1.00 35.17 183 ASN A O 1
ATOM 703 N N . THR A 1 91 ? 17.611 5.878 7.504 1.00 35.09 184 THR A N 1
ATOM 704 C CA . THR A 1 91 ? 17.416 6.301 8.909 1.00 35.33 184 THR A CA 1
ATOM 705 C C . THR A 1 91 ? 16.294 7.381 8.968 1.00 36.53 184 THR A C 1
ATOM 706 O O . THR A 1 91 ? 16.320 8.330 8.173 1.00 35.57 184 THR A O 1
ATOM 710 N N . LEU A 1 92 ? 15.320 7.222 9.873 1.00 34.49 185 LEU A N 1
ATOM 711 C CA . LEU A 1 92 ? 14.191 8.135 9.965 1.00 32.93 185 LEU A CA 1
ATOM 712 C C . LEU A 1 92 ? 14.167 8.762 11.355 1.00 34.26 185 LEU A C 1
ATOM 713 O O . LEU A 1 92 ? 14.296 8.068 12.316 1.00 32.86 185 LEU A O 1
ATOM 718 N N . LYS A 1 93 ? 14.101 10.077 11.402 1.00 34.55 186 LYS A N 1
ATOM 719 C CA . LYS A 1 93 ? 13.999 10.841 12.642 1.00 37.84 186 LYS A CA 1
ATOM 720 C C . LYS A 1 93 ? 12.570 11.388 12.748 1.00 38.34 186 LYS A C 1
ATOM 721 O O . LYS A 1 93 ? 12.045 11.980 11.801 1.00 36.97 186 LYS A O 1
ATOM 727 N N . PHE A 1 94 ? 11.929 11.122 13.868 1.00 39.06 187 PHE A N 1
ATOM 728 C CA . PHE A 1 94 ? 10.560 11.575 14.072 1.00 41.04 187 PHE A CA 1
ATOM 729 C C . PHE A 1 94 ? 10.625 12.871 14.824 1.00 43.23 187 PHE A C 1
ATOM 730 O O . PHE A 1 94 ? 11.365 12.994 15.799 1.00 43.50 187 PHE A O 1
ATOM 738 N N . SER A 1 95 ? 9.894 13.880 14.399 1.00 46.35 188 SER A N 1
ATOM 739 C CA . SER A 1 95 ? 9.758 15.031 15.312 1.00 47.48 188 SER A CA 1
ATOM 740 C C . SER A 1 95 ? 8.377 15.642 15.165 1.00 48.32 188 SER A C 1
ATOM 741 O O . SER A 1 95 ? 7.547 15.087 14.498 1.00 46.94 188 SER A O 1
ATOM 744 N N . ARG A 1 96 ? 8.147 16.797 15.802 1.00 51.33 189 ARG A N 1
ATOM 745 C CA . ARG A 1 96 ? 6.876 17.583 15.617 1.00 52.47 189 ARG A CA 1
ATOM 746 C C . ARG A 1 96 ? 6.369 17.720 14.191 1.00 52.00 189 ARG A C 1
ATOM 747 O O . ARG A 1 96 ? 5.241 17.346 13.866 1.00 53.30 189 ARG A O 1
ATOM 749 N N . GLU A 1 97 ? 7.179 18.263 13.305 1.00 53.37 190 GLU A N 1
ATOM 750 C CA . GLU A 1 97 ? 6.743 18.327 11.911 1.00 53.78 190 GLU A CA 1
ATOM 751 C C . GLU A 1 97 ? 6.274 16.976 11.322 1.00 53.26 190 GLU A C 1
ATOM 752 O O . GLU A 1 97 ? 5.291 16.916 10.568 1.00 54.74 190 GLU A O 1
ATOM 758 N N . GLY A 1 98 ? 6.940 15.878 11.673 1.00 51.51 191 GLY A N 1
ATOM 759 C CA . GLY A 1 98 ? 6.741 14.614 10.929 1.00 49.13 191 GLY A CA 1
ATOM 760 C C . GLY A 1 98 ? 8.066 13.856 10.838 1.00 47.50 191 GLY A C 1
ATOM 761 O O . GLY A 1 98 ? 8.830 13.835 11.775 1.00 46.60 191 GLY A O 1
ATOM 762 N N . ILE A 1 99 ? 8.358 13.231 9.707 1.00 47.05 192 ILE A N 1
ATOM 763 C CA . ILE A 1 99 ? 9.496 12.305 9.673 1.00 46.07 192 ILE A CA 1
ATOM 764 C C . ILE A 1 99 ? 10.534 12.859 8.714 1.00 45.36 192 ILE A C 1
ATOM 765 O O . ILE A 1 99 ? 10.221 13.308 7.627 1.00 46.68 192 ILE A O 1
ATOM 770 N N . SER A 1 100 ? 11.783 12.893 9.119 1.00 43.52 193 SER A N 1
ATOM 771 C CA . SER A 1 100 ? 12.770 13.256 8.122 1.00 42.59 193 SER A CA 1
ATOM 772 C C . SER A 1 100 ? 13.824 12.132 7.985 1.00 40.88 193 SER A C 1
ATOM 773 O O . SER A 1 100 ? 13.864 11.163 8.793 1.00 39.26 193 SER A O 1
ATOM 776 N N . GLY A 1 101 ? 14.650 12.272 6.962 1.00 39.32 194 GLY A N 1
ATOM 777 C CA . GLY A 1 101 ? 15.429 11.105 6.478 1.00 38.65 194 GLY A CA 1
ATOM 778 C C . GLY A 1 101 ? 16.897 11.399 6.365 1.00 37.57 194 GLY A C 1
ATOM 779 O O . GLY A 1 101 ? 17.281 12.528 6.005 1.00 38.54 194 GLY A O 1
ATOM 780 N N . PHE A 1 102 ? 17.707 10.390 6.680 1.00 35.27 195 PHE A N 1
ATOM 781 C CA . PHE A 1 102 ? 19.158 10.459 6.598 1.00 34.75 195 PHE A CA 1
ATOM 782 C C . PHE A 1 102 ? 19.668 9.188 6.014 1.00 34.89 195 PHE A C 1
ATOM 783 O O . PHE A 1 102 ? 18.932 8.227 5.850 1.00 34.74 195 PHE A O 1
ATOM 791 N N . ASN A 1 103 ? 20.974 9.164 5.818 1.00 36.46 196 ASN A N 1
ATOM 792 C CA . ASN A 1 103 ? 21.648 8.004 5.357 1.00 36.80 196 ASN A CA 1
ATOM 793 C C . ASN A 1 103 ? 22.885 7.828 6.148 1.00 37.28 196 ASN A C 1
ATOM 794 O O . ASN A 1 103 ? 23.841 8.558 5.951 1.00 37.65 196 ASN A O 1
ATOM 799 N N . THR A 1 104 ? 22.892 6.850 7.053 1.00 36.17 197 THR A N 1
ATOM 800 C CA . THR A 1 104 ? 24.062 6.607 7.897 1.00 36.52 197 THR A CA 1
ATOM 801 C C . THR A 1 104 ? 24.925 5.404 7.438 1.00 36.14 197 THR A C 1
ATOM 802 O O . THR A 1 104 ? 25.898 5.128 8.070 1.00 34.85 197 THR A O 1
ATOM 806 N N . ASP A 1 105 ? 24.591 4.729 6.324 1.00 36.41 198 ASP A N 1
ATOM 807 C CA . ASP A 1 105 ? 25.583 3.849 5.640 1.00 38.77 198 ASP A CA 1
ATOM 808 C C . ASP A 1 105 ? 26.823 4.640 5.171 1.00 38.77 198 ASP A C 1
ATOM 809 O O . ASP A 1 105 ? 27.984 4.169 5.312 1.00 38.23 198 ASP A O 1
ATOM 814 N N . TYR A 1 106 ? 26.568 5.787 4.565 1.00 39.42 199 TYR A N 1
ATOM 815 C CA . TYR A 1 106 ? 27.633 6.712 4.117 1.00 40.46 199 TYR A CA 1
ATOM 816 C C . TYR A 1 106 ? 28.570 7.025 5.283 1.00 41.52 199 TYR A C 1
ATOM 817 O O . TYR A 1 106 ? 29.827 6.964 5.160 1.00 41.39 199 TYR A O 1
ATOM 826 N N . ILE A 1 107 ? 27.976 7.303 6.461 1.00 41.26 200 ILE A N 1
ATOM 827 C CA . ILE A 1 107 ? 28.780 7.748 7.619 1.00 40.85 200 ILE A CA 1
ATOM 828 C C . ILE A 1 107 ? 29.524 6.549 8.140 1.00 40.41 200 ILE A C 1
ATOM 829 O O . ILE A 1 107 ? 30.703 6.604 8.472 1.00 39.10 200 ILE A O 1
ATOM 834 N N . GLY A 1 108 ? 28.820 5.422 8.245 1.00 40.71 201 GLY A N 1
ATOM 835 C CA . GLY A 1 108 ? 29.500 4.204 8.717 1.00 38.96 201 GLY A CA 1
ATOM 836 C C . GLY A 1 108 ? 30.699 3.821 7.815 1.00 38.92 201 GLY A C 1
ATOM 837 O O . GLY A 1 108 ? 31.737 3.328 8.293 1.00 39.01 201 GLY A O 1
ATOM 838 N N . PHE A 1 109 ? 30.528 3.958 6.519 1.00 37.13 202 PHE A N 1
ATOM 839 C CA . PHE A 1 109 ? 31.545 3.473 5.586 1.00 38.57 202 PHE A CA 1
ATOM 840 C C . PHE A 1 109 ? 32.818 4.355 5.805 1.00 39.93 202 PHE A C 1
ATOM 841 O O . PHE A 1 109 ? 33.910 3.849 5.973 1.00 40.34 202 PHE A O 1
ATOM 849 N N . GLY A 1 110 ? 32.619 5.656 5.894 1.00 39.72 203 GLY A N 1
ATOM 850 C CA . GLY A 1 110 ? 33.731 6.562 6.172 1.00 42.75 203 GLY A CA 1
ATOM 851 C C . GLY A 1 110 ? 34.417 6.265 7.500 1.00 43.74 203 GLY A C 1
ATOM 852 O O . GLY A 1 110 ? 35.642 6.410 7.599 1.00 43.00 203 GLY A O 1
ATOM 853 N N . LYS A 1 111 ? 33.667 5.839 8.527 1.00 43.01 204 LYS A N 1
ATOM 854 C CA . LYS A 1 111 ? 34.336 5.617 9.802 1.00 43.76 204 LYS A CA 1
ATOM 855 C C . LYS A 1 111 ? 35.235 4.405 9.705 1.00 44.71 204 LYS A C 1
ATOM 856 O O . LYS A 1 111 ? 36.293 4.310 10.386 1.00 44.51 204 LYS A O 1
ATOM 862 N N . MET A 1 112 ? 34.793 3.438 8.899 1.00 45.32 205 MET A N 1
ATOM 863 C CA . MET A 1 112 ? 35.521 2.205 8.714 1.00 44.47 205 MET A CA 1
ATOM 864 C C . MET A 1 112 ? 36.904 2.426 7.987 1.00 46.00 205 MET A C 1
ATOM 865 O O . MET A 1 112 ? 37.936 1.865 8.388 1.00 45.53 205 MET A O 1
ATOM 870 N N . LEU A 1 113 ? 36.890 3.214 6.920 1.00 46.61 206 LEU A N 1
ATOM 871 C CA . LEU A 1 113 ? 38.103 3.581 6.179 1.00 48.19 206 LEU A CA 1
ATOM 872 C C . LEU A 1 113 ? 39.039 4.338 7.166 1.00 49.00 206 LEU A C 1
ATOM 873 O O . LEU A 1 113 ? 40.156 3.932 7.335 1.00 48.69 206 LEU A O 1
ATOM 878 N N . SER A 1 114 ? 38.564 5.379 7.854 1.00 50.82 207 SER A N 1
ATOM 879 C CA . SER A 1 114 ? 39.467 6.103 8.774 1.00 52.23 207 SER A CA 1
ATOM 880 C C . SER A 1 114 ? 40.073 5.171 9.756 1.00 52.89 207 SER A C 1
ATOM 881 O O . SER A 1 114 ? 41.292 5.160 9.924 1.00 53.94 207 SER A O 1
ATOM 884 N N . LYS A 1 115 ? 39.227 4.374 10.395 1.00 52.82 208 LYS A N 1
ATOM 885 C CA . LYS A 1 115 ? 39.668 3.527 11.455 1.00 53.27 208 LYS A CA 1
ATOM 886 C C . LYS A 1 115 ? 40.714 2.524 11.004 1.00 54.74 208 LYS A C 1
ATOM 887 O O . LYS A 1 115 ? 41.687 2.307 11.699 1.00 55.36 208 LYS A O 1
ATOM 893 N N . PHE A 1 116 ? 40.564 1.894 9.848 1.00 54.57 209 PHE A N 1
ATOM 894 C CA . PHE A 1 116 ? 41.690 1.099 9.395 1.00 53.85 209 PHE A CA 1
ATOM 895 C C . PHE A 1 116 ? 42.630 1.866 8.456 1.00 53.60 209 PHE A C 1
ATOM 896 O O . PHE A 1 116 ? 43.398 1.276 7.712 1.00 54.81 209 PHE A O 1
ATOM 904 N N . ARG A 1 117 ? 42.535 3.182 8.442 1.00 51.66 210 ARG A N 1
ATOM 905 C CA . ARG A 1 117 ? 43.426 3.990 7.605 1.00 53.04 210 ARG A CA 1
ATOM 906 C C . ARG A 1 117 ? 43.499 3.555 6.130 1.00 53.53 210 ARG A C 1
ATOM 907 O O . ARG A 1 117 ? 44.597 3.332 5.590 1.00 54.03 210 ARG A O 1
ATOM 909 N N . VAL A 1 118 ? 42.353 3.427 5.473 1.00 52.65 211 VAL A N 1
ATOM 910 C CA . VAL A 1 118 ? 42.370 3.072 4.049 1.00 51.13 211 VAL A CA 1
ATOM 911 C C . VAL A 1 118 ? 42.240 4.374 3.364 1.00 51.24 211 VAL A C 1
ATOM 912 O O . VAL A 1 118 ? 41.208 4.984 3.482 1.00 52.39 211 VAL A O 1
ATOM 916 N N . GLU A 1 119 ? 43.268 4.857 2.675 1.00 51.36 212 GLU A N 1
ATOM 917 C CA . GLU A 1 119 ? 43.110 6.139 1.960 1.00 51.50 212 GLU A CA 1
ATOM 918 C C . GLU A 1 119 ? 42.347 5.993 0.635 1.00 50.70 212 GLU A C 1
ATOM 919 O O . GLU A 1 119 ? 42.473 4.986 -0.052 1.00 49.71 212 GLU A O 1
ATOM 925 N N . ILE A 1 120 ? 41.634 7.043 0.272 1.00 49.50 213 ILE A N 1
ATOM 926 C CA . ILE A 1 120 ? 40.781 7.097 -0.873 1.00 49.86 213 ILE A CA 1
ATOM 927 C C . ILE A 1 120 ? 41.243 8.231 -1.795 1.00 50.29 213 ILE A C 1
ATOM 928 O O . ILE A 1 120 ? 41.448 8.039 -2.994 1.00 50.93 213 ILE A O 1
ATOM 933 N N . LYS A 1 121 ? 41.412 9.411 -1.259 1.00 51.08 214 LYS A N 1
ATOM 934 C CA . LYS A 1 121 ? 41.749 10.557 -2.098 1.00 52.79 214 LYS A CA 1
ATOM 935 C C . LYS A 1 121 ? 42.911 10.200 -3.022 1.00 52.91 214 LYS A C 1
ATOM 936 O O . LYS A 1 121 ? 43.880 9.586 -2.618 1.00 52.77 214 LYS A O 1
ATOM 942 N N . ASN A 1 122 ? 42.775 10.501 -4.293 1.00 54.49 215 ASN A N 1
ATOM 943 C CA . ASN A 1 122 ? 43.857 10.174 -5.221 1.00 55.72 215 ASN A CA 1
ATOM 944 C C . ASN A 1 122 ? 44.177 8.707 -5.453 1.00 55.99 215 ASN A C 1
ATOM 945 O O . ASN A 1 122 ? 45.179 8.387 -6.137 1.00 56.47 215 ASN A O 1
ATOM 950 N N . ASN A 1 123 ? 43.367 7.806 -4.905 1.00 53.46 216 ASN A N 1
ATOM 951 C CA . ASN A 1 123 ? 43.578 6.411 -5.211 1.00 52.03 216 ASN A CA 1
ATOM 952 C C . ASN A 1 123 ? 42.593 5.924 -6.301 1.00 50.53 216 ASN A C 1
ATOM 953 O O . ASN A 1 123 ? 41.595 6.581 -6.599 1.00 50.77 216 ASN A O 1
ATOM 958 N N . ILE A 1 124 ? 42.919 4.775 -6.879 1.00 49.26 217 ILE A N 1
ATOM 959 C CA . ILE A 1 124 ? 42.105 4.066 -7.884 1.00 47.11 217 ILE A CA 1
ATOM 960 C C . ILE A 1 124 ? 41.166 3.121 -7.131 1.00 45.94 217 ILE A C 1
ATOM 961 O O . ILE A 1 124 ? 41.618 2.155 -6.438 1.00 45.21 217 ILE A O 1
ATOM 966 N N . CYS A 1 125 ? 39.876 3.428 -7.208 1.00 43.58 218 CYS A N 1
ATOM 967 C CA . CYS A 1 125 ? 38.940 2.672 -6.373 1.00 44.91 218 CYS A CA 1
ATOM 968 C C . CYS A 1 125 ? 37.976 1.818 -7.180 1.00 44.06 218 CYS A C 1
ATOM 969 O O . CYS A 1 125 ? 37.313 2.338 -8.098 1.00 44.74 218 CYS A O 1
ATOM 972 N N . VAL A 1 126 ? 37.907 0.547 -6.799 1.00 41.60 219 VAL A N 1
ATOM 973 C CA . VAL A 1 126 ? 37.083 -0.407 -7.486 1.00 42.80 219 VAL A CA 1
ATOM 974 C C . VAL A 1 126 ? 35.948 -0.969 -6.642 1.00 40.42 219 VAL A C 1
ATOM 975 O O . VAL A 1 126 ? 36.166 -1.616 -5.637 1.00 42.10 219 VAL A O 1
ATOM 979 N N . VAL A 1 127 ? 34.733 -0.755 -7.075 1.00 40.85 220 VAL A N 1
ATOM 980 C CA . VAL A 1 127 ? 33.576 -1.295 -6.341 1.00 40.01 220 VAL A CA 1
ATOM 981 C C . VAL A 1 127 ? 32.948 -2.512 -7.001 1.00 39.48 220 VAL A C 1
ATOM 982 O O . VAL A 1 127 ? 32.576 -2.479 -8.203 1.00 39.17 220 VAL A O 1
ATOM 986 N N . LEU A 1 128 ? 32.769 -3.576 -6.216 1.00 39.96 221 LEU A N 1
ATOM 987 C CA . LEU A 1 128 ? 32.136 -4.776 -6.725 1.00 39.98 221 LEU A CA 1
ATOM 988 C C . LEU A 1 128 ? 30.653 -4.843 -6.403 1.00 40.22 221 LEU A C 1
ATOM 989 O O . LEU A 1 128 ? 30.268 -4.806 -5.220 1.00 40.16 221 LEU A O 1
ATOM 994 N N . GLY A 1 129 ? 29.835 -4.970 -7.449 1.00 40.67 222 GLY A N 1
ATOM 995 C CA . GLY A 1 129 ? 28.370 -4.898 -7.361 1.00 40.78 222 GLY A CA 1
ATOM 996 C C . GLY A 1 129 ? 27.737 -3.507 -7.376 1.00 43.41 222 GLY A C 1
ATOM 997 O O . GLY A 1 129 ? 28.344 -2.498 -7.024 1.00 41.48 222 GLY A O 1
ATOM 998 N N . SER A 1 130 ? 26.468 -3.462 -7.758 1.00 44.70 223 SER A N 1
ATOM 999 C CA . SER A 1 130 ? 25.725 -2.209 -7.851 1.00 46.53 223 SER A CA 1
ATOM 1000 C C . SER A 1 130 ? 24.557 -2.044 -6.912 1.00 47.49 223 SER A C 1
ATOM 1001 O O . SER A 1 130 ? 23.895 -1.018 -6.972 1.00 50.26 223 SER A O 1
ATOM 1004 N N . GLY A 1 131 ? 24.251 -3.055 -6.105 1.00 48.81 224 GLY A N 1
ATOM 1005 C CA . GLY A 1 131 ? 23.249 -2.952 -5.049 1.00 48.54 224 GLY A CA 1
ATOM 1006 C C . GLY A 1 131 ? 23.786 -2.959 -3.615 1.00 49.27 224 GLY A C 1
ATOM 1007 O O . GLY A 1 131 ? 24.948 -2.622 -3.329 1.00 46.53 224 GLY A O 1
ATOM 1008 N N . GLY A 1 132 ? 22.934 -3.368 -2.683 1.00 49.56 225 GLY A N 1
ATOM 1009 C CA . GLY A 1 132 ? 23.235 -3.172 -1.279 1.00 49.13 225 GLY A CA 1
ATOM 1010 C C . GLY A 1 132 ? 23.770 -1.759 -1.081 1.00 48.95 225 GLY A C 1
ATOM 1011 O O . GLY A 1 132 ? 23.155 -0.767 -1.532 1.00 49.11 225 GLY A O 1
ATOM 1012 N N . ALA A 1 133 ? 24.927 -1.637 -0.419 1.00 48.12 226 ALA A N 1
ATOM 1013 C CA . ALA A 1 133 ? 25.347 -0.302 -0.090 1.00 47.17 226 ALA A CA 1
ATOM 1014 C C . ALA A 1 133 ? 26.179 0.386 -1.153 1.00 45.36 226 ALA A C 1
ATOM 1015 O O . ALA A 1 133 ? 26.771 1.394 -0.866 1.00 47.60 226 ALA A O 1
ATOM 1017 N N . ALA A 1 134 ? 26.197 -0.096 -2.378 1.00 43.66 227 ALA A N 1
ATOM 1018 C CA . ALA A 1 134 ? 27.001 0.585 -3.414 1.00 41.83 227 ALA A CA 1
ATOM 1019 C C . ALA A 1 134 ? 26.718 2.057 -3.599 1.00 41.58 227 ALA A C 1
ATOM 1020 O O . ALA A 1 134 ? 27.624 2.841 -3.873 1.00 41.77 227 ALA A O 1
ATOM 1022 N N . ARG A 1 135 ? 25.459 2.444 -3.512 1.00 40.18 228 ARG A N 1
ATOM 1023 C CA . ARG A 1 135 ? 25.115 3.834 -3.708 1.00 41.37 228 ARG A CA 1
ATOM 1024 C C . ARG A 1 135 ? 25.842 4.758 -2.726 1.00 40.66 228 ARG A C 1
ATOM 1025 O O . ARG A 1 135 ? 26.458 5.798 -3.110 1.00 39.62 228 ARG A O 1
ATOM 1033 N N . ALA A 1 136 ? 25.776 4.396 -1.444 1.00 38.61 229 ALA A N 1
ATOM 1034 C CA . ALA A 1 136 ? 26.405 5.261 -0.434 1.00 37.93 229 ALA A CA 1
ATOM 1035 C C . ALA A 1 136 ? 27.928 5.199 -0.531 1.00 37.13 229 ALA A C 1
ATOM 1036 O O . ALA A 1 136 ? 28.568 6.177 -0.371 1.00 39.37 229 ALA A O 1
ATOM 1038 N N . VAL A 1 137 ? 28.493 4.048 -0.795 1.00 38.04 230 VAL A N 1
ATOM 1039 C CA . VAL A 1 137 ? 29.967 3.879 -0.972 1.00 39.10 230 VAL A CA 1
ATOM 1040 C C . VAL A 1 137 ? 30.462 4.740 -2.186 1.00 40.29 230 VAL A C 1
ATOM 1041 O O . VAL A 1 137 ? 31.479 5.425 -2.092 1.00 41.07 230 VAL A O 1
ATOM 1045 N N . LEU A 1 138 ? 29.731 4.733 -3.314 1.00 42.04 231 LEU A N 1
ATOM 1046 C CA . LEU A 1 138 ? 30.119 5.500 -4.520 1.00 43.69 231 LEU A CA 1
ATOM 1047 C C . LEU A 1 138 ? 30.007 7.006 -4.268 1.00 45.68 231 LEU A C 1
ATOM 1048 O O . LEU A 1 138 ? 30.875 7.773 -4.683 1.00 47.10 231 LEU A O 1
ATOM 1053 N N . GLN A 1 139 ? 28.970 7.458 -3.564 1.00 44.95 232 GLN A N 1
ATOM 1054 C CA . GLN A 1 139 ? 28.923 8.877 -3.206 1.00 45.98 232 GLN A CA 1
ATOM 1055 C C . GLN A 1 139 ? 30.117 9.253 -2.328 1.00 46.38 232 GLN A C 1
ATOM 1056 O O . GLN A 1 139 ? 30.742 10.306 -2.537 1.00 45.62 232 GLN A O 1
ATOM 1062 N N . TYR A 1 140 ? 30.423 8.411 -1.332 1.00 45.11 233 TYR A N 1
ATOM 1063 C CA . TYR A 1 140 ? 31.570 8.709 -0.483 1.00 45.39 233 TYR A CA 1
ATOM 1064 C C . TYR A 1 140 ? 32.908 8.799 -1.255 1.00 46.33 233 TYR A C 1
ATOM 1065 O O . TYR A 1 140 ? 33.632 9.771 -1.061 1.00 46.07 233 TYR A O 1
ATOM 1074 N N . LEU A 1 141 ? 33.222 7.806 -2.106 1.00 45.44 234 LEU A N 1
ATOM 1075 C CA . LEU A 1 141 ? 34.484 7.778 -2.855 1.00 46.08 234 LEU A CA 1
ATOM 1076 C C . LEU A 1 141 ? 34.686 9.035 -3.700 1.00 48.00 234 LEU A C 1
ATOM 1077 O O . LEU A 1 141 ? 35.779 9.621 -3.771 1.00 49.38 234 LEU A O 1
ATOM 1082 N N . LYS A 1 142 ? 33.610 9.455 -4.305 1.00 48.33 235 LYS A N 1
ATOM 1083 C CA . LYS A 1 142 ? 33.596 10.604 -5.115 1.00 51.32 235 LYS A CA 1
ATOM 1084 C C . LYS A 1 142 ? 33.693 11.886 -4.249 1.00 52.19 235 LYS A C 1
ATOM 1085 O O . LYS A 1 142 ? 34.418 12.815 -4.599 1.00 52.82 235 LYS A O 1
ATOM 1091 N N . ASP A 1 143 ? 32.952 11.944 -3.141 1.00 51.75 236 ASP A N 1
ATOM 1092 C CA . ASP A 1 143 ? 33.064 13.075 -2.248 1.00 52.17 236 ASP A CA 1
ATOM 1093 C C . ASP A 1 143 ? 34.486 13.213 -1.765 1.00 51.28 236 ASP A C 1
ATOM 1094 O O . ASP A 1 143 ? 34.869 14.299 -1.422 1.00 51.77 236 ASP A O 1
ATOM 1099 N N . ASN A 1 144 ? 35.224 12.105 -1.674 1.00 50.47 237 ASN A N 1
ATOM 1100 C CA . ASN A 1 144 ? 36.600 12.134 -1.202 1.00 50.42 237 ASN A CA 1
ATOM 1101 C C . ASN A 1 144 ? 37.697 12.154 -2.288 1.00 49.01 237 ASN A C 1
ATOM 1102 O O . ASN A 1 144 ? 38.831 11.878 -2.002 1.00 49.91 237 ASN A O 1
ATOM 1107 N N . PHE A 1 145 ? 37.337 12.407 -3.526 1.00 49.82 238 PHE A N 1
ATOM 1108 C CA . PHE A 1 145 ? 38.338 12.638 -4.587 1.00 50.68 238 PHE A CA 1
ATOM 1109 C C . PHE A 1 145 ? 39.215 11.431 -4.915 1.00 50.80 238 PHE A C 1
ATOM 1110 O O . PHE A 1 145 ? 40.446 11.573 -5.034 1.00 50.90 238 PHE A O 1
ATOM 1118 N N . ALA A 1 146 ? 38.615 10.235 -5.052 1.00 49.99 239 ALA A N 1
ATOM 1119 C CA . ALA A 1 146 ? 39.363 9.091 -5.637 1.00 50.12 239 ALA A CA 1
ATOM 1120 C C . ALA A 1 146 ? 40.000 9.489 -6.997 1.00 50.36 239 ALA A C 1
ATOM 1121 O O . ALA A 1 146 ? 39.497 10.388 -7.688 1.00 49.73 239 ALA A O 1
ATOM 1123 N N . LYS A 1 147 ? 41.077 8.827 -7.396 1.00 50.73 240 LYS A N 1
ATOM 1124 C CA . LYS A 1 147 ? 41.668 9.155 -8.718 1.00 52.24 240 LYS A CA 1
ATOM 1125 C C . LYS A 1 147 ? 40.641 8.755 -9.770 1.00 53.29 240 LYS A C 1
ATOM 1126 O O . LYS A 1 147 ? 40.174 9.584 -10.614 1.00 53.46 240 LYS A O 1
ATOM 1128 N N . ASP A 1 148 ? 40.233 7.493 -9.644 1.00 52.13 241 ASP A N 1
ATOM 1129 C CA . ASP A 1 148 ? 39.188 6.950 -10.453 1.00 52.16 241 ASP A CA 1
ATOM 1130 C C . ASP A 1 148 ? 38.375 5.885 -9.722 1.00 50.76 241 ASP A C 1
ATOM 1131 O O . ASP A 1 148 ? 38.899 5.195 -8.833 1.00 50.98 241 ASP A O 1
ATOM 1136 N N . ILE A 1 149 ? 37.123 5.725 -10.161 1.00 48.64 242 ILE A N 1
ATOM 1137 C CA . ILE A 1 149 ? 36.147 4.837 -9.521 1.00 46.33 242 ILE A CA 1
ATOM 1138 C C . ILE A 1 149 ? 35.592 3.864 -10.558 1.00 45.94 242 ILE A C 1
ATOM 1139 O O . ILE A 1 149 ? 34.979 4.271 -11.501 1.00 47.75 242 ILE A O 1
ATOM 1144 N N . TYR A 1 150 ? 35.847 2.587 -10.399 1.00 44.15 243 TYR A N 1
ATOM 1145 C CA . TYR A 1 150 ? 35.222 1.649 -11.249 1.00 44.29 243 TYR A CA 1
ATOM 1146 C C . TYR A 1 150 ? 34.068 1.000 -10.496 1.00 43.21 243 TYR A C 1
ATOM 1147 O O . TYR A 1 150 ? 34.210 0.707 -9.339 1.00 42.28 243 TYR A O 1
ATOM 1156 N N . VAL A 1 151 ? 32.984 0.712 -11.209 1.00 41.64 244 VAL A N 1
ATOM 1157 C CA . VAL A 1 151 ? 31.899 -0.093 -10.689 1.00 41.31 244 VAL A CA 1
ATOM 1158 C C . VAL A 1 151 ? 31.831 -1.337 -11.502 1.00 40.53 244 VAL A C 1
ATOM 1159 O O . VAL A 1 151 ? 31.720 -1.265 -12.715 1.00 40.77 244 VAL A O 1
ATOM 1163 N N . VAL A 1 152 ? 31.931 -2.493 -10.864 1.00 39.92 245 VAL A N 1
ATOM 1164 C CA . VAL A 1 152 ? 32.003 -3.714 -11.618 1.00 39.38 245 VAL A CA 1
ATOM 1165 C C . VAL A 1 152 ? 30.732 -4.531 -11.412 1.00 41.15 245 VAL A C 1
ATOM 1166 O O . VAL A 1 152 ? 30.365 -4.803 -10.295 1.00 38.40 245 VAL A O 1
ATOM 1170 N N . THR A 1 153 ? 30.100 -4.945 -12.512 1.00 43.26 246 THR A N 1
ATOM 1171 C CA . THR A 1 153 ? 28.758 -5.517 -12.486 1.00 46.34 246 THR A CA 1
ATOM 1172 C C . THR A 1 153 ? 28.617 -6.818 -13.327 1.00 46.18 246 THR A C 1
ATOM 1173 O O . THR A 1 153 ? 29.372 -7.079 -14.300 1.00 46.34 246 THR A O 1
ATOM 1177 N N . ARG A 1 154 ? 27.598 -7.587 -13.014 1.00 46.32 247 ARG A N 1
ATOM 1178 C CA . ARG A 1 154 ? 27.272 -8.735 -13.871 1.00 46.27 247 ARG A CA 1
ATOM 1179 C C . ARG A 1 154 ? 26.477 -8.283 -15.067 1.00 45.59 247 ARG A C 1
ATOM 1180 O O . ARG A 1 154 ? 26.342 -9.011 -16.040 1.00 46.73 247 ARG A O 1
ATOM 1188 N N . ASN A 1 155 ? 25.963 -7.074 -14.983 1.00 45.42 248 ASN A N 1
ATOM 1189 C CA . ASN A 1 155 ? 25.150 -6.484 -16.041 1.00 46.28 248 ASN A CA 1
ATOM 1190 C C . ASN A 1 155 ? 25.549 -5.095 -16.459 1.00 44.67 248 ASN A C 1
ATOM 1191 O O . ASN A 1 155 ? 24.898 -4.115 -16.091 1.00 44.15 248 ASN A O 1
ATOM 1196 N N . PRO A 1 156 ? 26.598 -4.992 -17.267 1.00 45.86 249 PRO A N 1
ATOM 1197 C CA . PRO A 1 156 ? 27.192 -3.718 -17.711 1.00 46.8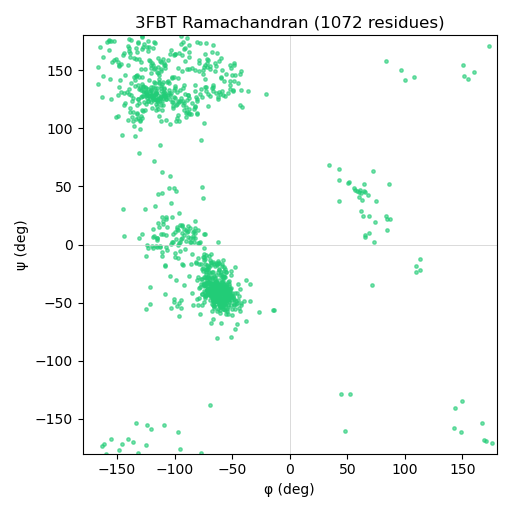1 249 PRO A CA 1
ATOM 1198 C C . PRO A 1 156 ? 26.220 -2.838 -18.479 1.00 47.10 249 PRO A C 1
ATOM 1199 O O . PRO A 1 156 ? 26.271 -1.635 -18.342 1.00 48.13 249 PRO A O 1
ATOM 1203 N N . GLU A 1 157 ? 25.321 -3.394 -19.281 1.00 48.51 250 GLU A N 1
ATOM 1204 C CA . GLU A 1 157 ? 24.341 -2.490 -19.945 1.00 49.35 250 GLU A CA 1
ATOM 1205 C C . GLU A 1 157 ? 23.353 -1.896 -18.978 1.00 48.54 250 GLU A C 1
ATOM 1206 O O . GLU A 1 157 ? 23.053 -0.694 -19.007 1.00 49.61 250 GLU A O 1
ATOM 1212 N N . LYS A 1 158 ? 22.846 -2.720 -18.076 1.00 48.24 251 LYS A N 1
ATOM 1213 C CA . LYS A 1 158 ? 21.900 -2.156 -17.118 1.00 47.19 251 LYS A CA 1
ATOM 1214 C C . LYS A 1 158 ? 22.634 -1.149 -16.219 1.00 47.05 251 LYS A C 1
ATOM 1215 O O . LYS A 1 158 ? 22.230 0.041 -16.056 1.00 46.64 251 LYS A O 1
ATOM 1221 N N . THR A 1 159 ? 23.711 -1.604 -15.601 1.00 46.24 252 THR A N 1
ATOM 1222 C CA . THR A 1 159 ? 24.312 -0.738 -14.577 1.00 46.20 252 THR A CA 1
ATOM 1223 C C . THR A 1 159 ? 24.806 0.598 -15.147 1.00 46.76 252 THR A C 1
ATOM 1224 O O . THR A 1 159 ? 24.762 1.653 -14.495 1.00 46.68 252 THR A O 1
ATOM 1228 N N . SER A 1 160 ? 25.300 0.600 -16.373 1.00 48.98 253 SER A N 1
ATOM 1229 C CA . SER A 1 160 ? 25.825 1.886 -16.842 1.00 49.56 253 SER A CA 1
ATOM 1230 C C . SER A 1 160 ? 24.729 2.892 -17.177 1.00 51.08 253 SER A C 1
ATOM 1231 O O . SER A 1 160 ? 24.987 4.108 -17.264 1.00 51.79 253 SER A O 1
ATOM 1234 N N . GLU A 1 161 ? 23.490 2.420 -17.344 1.00 50.74 254 GLU A N 1
ATOM 1235 C CA . GLU A 1 161 ? 22.354 3.355 -17.389 1.00 51.40 254 GLU A CA 1
ATOM 1236 C C . GLU A 1 161 ? 22.179 3.976 -16.013 1.00 51.87 254 GLU A C 1
ATOM 1237 O O . GLU A 1 161 ? 21.864 5.171 -15.912 1.00 52.62 254 GLU A O 1
ATOM 1243 N N . ILE A 1 162 ? 22.334 3.157 -14.973 1.00 52.34 255 ILE A N 1
ATOM 1244 C CA . ILE A 1 162 ? 22.159 3.586 -13.571 1.00 53.58 255 ILE A CA 1
ATOM 1245 C C . ILE A 1 162 ? 23.241 4.545 -13.082 1.00 54.35 255 ILE A C 1
ATOM 1246 O O . ILE A 1 162 ? 22.955 5.556 -12.458 1.00 53.76 255 ILE A O 1
ATOM 1248 N N . TYR A 1 163 ? 24.506 4.207 -13.338 1.00 55.88 256 TYR A N 1
ATOM 1249 C CA . TYR A 1 163 ? 25.612 5.032 -12.832 1.00 56.45 256 TYR A CA 1
ATOM 1250 C C . TYR A 1 163 ? 26.451 5.626 -13.979 1.00 57.39 256 TYR A C 1
ATOM 1251 O O . TYR A 1 163 ? 27.609 5.261 -14.170 1.00 57.69 256 TYR A O 1
ATOM 1260 N N . GLY A 1 164 ? 25.875 6.592 -14.687 1.00 58.30 257 GLY A N 1
ATOM 1261 C CA . GLY A 1 164 ? 26.465 7.100 -15.919 1.00 59.30 257 GLY A CA 1
ATOM 1262 C C . GLY A 1 164 ? 27.789 7.805 -15.767 1.00 59.50 257 GLY A C 1
ATOM 1263 O O . GLY A 1 164 ? 28.600 7.805 -16.690 1.00 59.71 257 GLY A O 1
ATOM 1264 N N . GLU A 1 165 ? 28.011 8.409 -14.605 1.00 59.55 258 GLU A N 1
ATOM 1265 C CA . GLU A 1 165 ? 29.207 9.209 -14.360 1.00 58.63 258 GLU A CA 1
ATOM 1266 C C . GLU A 1 165 ? 30.359 8.390 -13.782 1.00 57.54 258 GLU A C 1
ATOM 1267 O O . GLU A 1 165 ? 31.417 8.929 -13.446 1.00 56.93 258 GLU A O 1
ATOM 1273 N N . PHE A 1 166 ? 30.164 7.084 -13.641 1.00 55.65 259 PHE A N 1
ATOM 1274 C CA . PHE A 1 166 ? 31.270 6.258 -13.232 1.00 53.69 259 PHE A CA 1
ATOM 1275 C C . PHE A 1 166 ? 31.672 5.361 -14.382 1.00 52.90 259 PHE A C 1
ATOM 1276 O O . PHE A 1 166 ? 30.869 5.094 -15.244 1.00 53.71 259 PHE A O 1
ATOM 1284 N N . LYS A 1 167 ? 32.909 4.889 -14.390 1.00 52.21 260 LYS A N 1
ATOM 1285 C CA . LYS A 1 167 ? 33.348 3.840 -15.311 1.00 51.16 260 LYS A CA 1
ATOM 1286 C C . LYS A 1 167 ? 32.811 2.498 -14.881 1.00 50.21 260 LYS A C 1
ATOM 1287 O O . LYS A 1 167 ? 33.336 1.903 -13.904 1.00 51.45 260 LYS A O 1
ATOM 1293 N N . VAL A 1 168 ? 31.789 2.007 -15.596 1.00 47.03 261 VAL A N 1
ATOM 1294 C CA . VAL A 1 168 ? 31.193 0.673 -15.364 1.00 43.43 261 VAL A CA 1
ATOM 1295 C C . VAL A 1 168 ? 31.814 -0.451 -16.235 1.00 43.59 261 VAL A C 1
ATOM 1296 O O . VAL A 1 168 ? 31.984 -0.300 -17.461 1.00 44.59 261 VAL A O 1
ATOM 1300 N N . ILE A 1 169 ? 32.122 -1.587 -15.644 1.00 40.86 262 ILE A N 1
ATOM 1301 C CA . ILE A 1 169 ? 32.841 -2.587 -16.402 1.00 41.94 262 ILE A CA 1
ATOM 1302 C C . ILE A 1 169 ? 32.364 -3.965 -16.004 1.00 41.47 262 ILE A C 1
ATOM 1303 O O . ILE A 1 169 ? 31.707 -4.124 -14.943 1.00 39.87 262 ILE A O 1
ATOM 1308 N N . SER A 1 170 ? 32.693 -4.954 -16.830 1.00 41.99 263 SER A N 1
ATOM 1309 C CA . SER A 1 170 ? 32.389 -6.350 -16.505 1.00 42.80 263 SER A CA 1
ATOM 1310 C C . SER A 1 170 ? 33.453 -7.023 -15.687 1.00 43.24 263 SER A C 1
ATOM 1311 O O . SER A 1 170 ? 34.603 -6.529 -15.559 1.00 42.07 263 SER A O 1
ATOM 1314 N N . TYR A 1 171 ? 33.105 -8.177 -15.126 1.00 43.35 264 TYR A N 1
ATOM 1315 C CA . TYR A 1 171 ? 34.075 -8.858 -14.340 1.00 45.23 264 TYR A CA 1
ATOM 1316 C C . TYR A 1 171 ? 35.262 -9.254 -15.234 1.00 47.77 264 TYR A C 1
ATOM 1317 O O . TYR A 1 171 ? 36.453 -9.248 -14.795 1.00 47.58 264 TYR A O 1
ATOM 1326 N N . ASP A 1 172 ? 34.955 -9.550 -16.489 1.00 48.26 265 ASP A N 1
ATOM 1327 C CA . ASP A 1 172 ? 36.016 -9.837 -17.438 1.00 51.09 265 ASP A CA 1
ATOM 1328 C C . ASP A 1 172 ? 36.979 -8.699 -17.605 1.00 50.66 265 ASP A C 1
ATOM 1329 O O . ASP A 1 172 ? 38.155 -8.914 -17.607 1.00 52.29 265 ASP A O 1
ATOM 1334 N N . GLU A 1 173 ? 36.472 -7.496 -17.809 1.00 51.18 266 GLU A N 1
ATOM 1335 C CA . GLU A 1 173 ? 37.327 -6.329 -17.959 1.00 51.43 266 GLU A CA 1
ATOM 1336 C C . GLU A 1 173 ? 38.158 -6.046 -16.699 1.00 50.99 266 GLU A C 1
ATOM 1337 O O . GLU A 1 173 ? 39.221 -5.402 -16.767 1.00 51.11 266 GLU A O 1
ATOM 1343 N N . LEU A 1 174 ? 37.681 -6.518 -15.558 1.00 49.52 267 LEU A N 1
ATOM 1344 C CA . LEU A 1 174 ? 38.300 -6.127 -14.298 1.00 49.02 267 LEU A CA 1
ATOM 1345 C C . LEU A 1 174 ? 39.597 -6.887 -14.239 1.00 50.43 267 LEU A C 1
ATOM 1346 O O . LEU A 1 174 ? 40.584 -6.407 -13.692 1.00 50.50 267 LEU A O 1
ATOM 1351 N N . SER A 1 175 ? 39.581 -8.108 -14.771 1.00 51.59 268 SER A N 1
ATOM 1352 C CA . SER A 1 175 ? 40.769 -8.942 -14.703 1.00 52.43 268 SER A CA 1
ATOM 1353 C C . SER A 1 175 ? 41.995 -8.351 -15.434 1.00 52.39 268 SER A C 1
ATOM 1354 O O . SER A 1 175 ? 43.122 -8.775 -15.182 1.00 52.01 268 SER A O 1
ATOM 1357 N N . ASN A 1 176 ? 41.775 -7.353 -16.292 1.00 52.37 269 ASN A N 1
ATOM 1358 C CA . ASN A 1 176 ? 42.853 -6.557 -16.868 1.00 53.68 269 ASN A CA 1
ATOM 1359 C C . ASN A 1 176 ? 43.164 -5.242 -16.114 1.00 53.51 269 ASN A C 1
ATOM 1360 O O . ASN A 1 176 ? 43.970 -4.446 -16.583 1.00 53.33 269 ASN A O 1
ATOM 1365 N N . LEU A 1 177 ? 42.524 -4.986 -14.970 1.00 53.01 270 LEU A N 1
ATOM 1366 C CA . LEU A 1 177 ? 42.729 -3.690 -14.324 1.00 52.44 270 LEU A CA 1
ATOM 1367 C C . LEU A 1 177 ? 43.621 -3.765 -13.061 1.00 52.14 270 LEU A C 1
ATOM 1368 O O . LEU A 1 177 ? 43.526 -4.699 -12.277 1.00 50.54 270 LEU A O 1
ATOM 1373 N N . LYS A 1 178 ? 44.498 -2.775 -12.855 1.00 51.84 271 LYS A N 1
ATOM 1374 C CA . LYS A 1 178 ? 45.199 -2.741 -11.567 1.00 51.80 271 LYS A CA 1
ATOM 1375 C C . LYS A 1 178 ? 44.775 -1.475 -10.792 1.00 50.91 271 LYS A C 1
ATOM 1376 O O . LYS A 1 178 ? 44.435 -0.444 -11.394 1.00 50.26 271 LYS A O 1
ATOM 1382 N N . GLY A 1 179 ? 44.731 -1.558 -9.459 1.00 49.83 272 GLY A N 1
ATOM 1383 C CA . GLY A 1 179 ? 44.333 -0.389 -8.691 1.00 47.87 272 GLY A CA 1
ATOM 1384 C C . GLY A 1 179 ? 44.736 -0.425 -7.231 1.00 47.06 272 GLY A C 1
ATOM 1385 O O . GLY A 1 179 ? 45.428 -1.308 -6.794 1.00 47.21 272 GLY A O 1
ATOM 1386 N N . ASP A 1 180 ? 44.240 0.531 -6.478 1.00 46.68 273 ASP A N 1
ATOM 1387 C CA . ASP A 1 180 ? 44.613 0.709 -5.081 1.00 46.83 273 ASP A CA 1
ATOM 1388 C C . ASP A 1 180 ? 43.650 0.028 -4.111 1.00 46.70 273 ASP A C 1
ATOM 1389 O O . ASP A 1 180 ? 44.069 -0.777 -3.291 1.00 48.40 273 ASP A O 1
ATOM 1394 N N . VAL A 1 181 ? 42.355 0.351 -4.212 1.00 45.95 274 VAL A N 1
ATOM 1395 C CA . VAL A 1 181 ? 41.344 -0.104 -3.254 1.00 44.68 274 VAL A CA 1
ATOM 1396 C C . VAL A 1 181 ? 40.212 -0.838 -3.973 1.00 43.99 274 VAL A C 1
ATOM 1397 O O . VAL A 1 181 ? 39.665 -0.312 -4.937 1.00 42.69 274 VAL A O 1
ATOM 1401 N N . ILE A 1 182 ? 39.889 -2.045 -3.516 1.00 43.31 275 ILE A N 1
ATOM 1402 C CA . ILE A 1 182 ? 38.814 -2.827 -4.096 1.00 43.80 275 ILE A CA 1
ATOM 1403 C C . ILE A 1 182 ? 37.819 -3.215 -2.984 1.00 44.57 275 ILE A C 1
ATOM 1404 O O . ILE A 1 182 ? 38.205 -3.707 -1.914 1.00 44.50 275 ILE A O 1
ATOM 1409 N N . ILE A 1 183 ? 36.540 -2.972 -3.267 1.00 42.90 276 ILE A N 1
ATOM 1410 C CA . ILE A 1 183 ? 35.471 -3.007 -2.254 1.00 41.26 276 ILE A CA 1
ATOM 1411 C C . ILE A 1 183 ? 34.342 -3.937 -2.702 1.00 39.13 276 ILE A C 1
ATOM 1412 O O . ILE A 1 183 ? 33.751 -3.724 -3.760 1.00 41.24 276 ILE A O 1
ATOM 1417 N N . ASN A 1 184 ? 34.028 -4.930 -1.902 1.00 37.76 277 ASN A N 1
ATOM 1418 C CA . ASN A 1 184 ? 32.949 -5.835 -2.198 1.00 39.95 277 ASN A CA 1
ATOM 1419 C C . ASN A 1 184 ? 31.636 -5.294 -1.674 1.00 40.65 277 ASN A C 1
ATOM 1420 O O . ASN A 1 184 ? 31.466 -5.125 -0.477 1.00 41.89 277 ASN A O 1
ATOM 1425 N N . CYS A 1 185 ? 30.710 -5.012 -2.569 1.00 41.17 278 CYS A N 1
ATOM 1426 C CA . CYS A 1 185 ? 29.372 -4.612 -2.179 1.00 40.40 278 CYS A CA 1
ATOM 1427 C C . CYS A 1 185 ? 28.331 -5.681 -2.551 1.00 40.83 278 CYS A C 1
ATOM 1428 O O . CYS A 1 185 ? 27.133 -5.441 -2.430 1.00 41.00 278 CYS A O 1
ATOM 1431 N N . THR A 1 186 ? 28.795 -6.855 -2.981 1.00 40.24 279 THR A N 1
ATOM 1432 C CA . THR A 1 186 ? 27.932 -7.951 -3.453 1.00 38.91 279 THR A CA 1
ATOM 1433 C C . THR A 1 186 ? 27.586 -8.877 -2.320 1.00 38.19 279 THR A C 1
ATOM 1434 O O . THR A 1 186 ? 28.220 -8.829 -1.306 1.00 35.59 279 THR A O 1
ATOM 1438 N N . PRO A 1 187 ? 26.615 -9.791 -2.542 1.00 39.07 280 PRO A N 1
ATOM 1439 C CA . PRO A 1 187 ? 26.354 -10.773 -1.441 1.00 39.79 280 PRO A CA 1
ATOM 1440 C C . PRO A 1 187 ? 27.201 -12.030 -1.429 1.00 39.92 280 PRO A C 1
ATOM 1441 O O . PRO A 1 187 ? 27.024 -12.837 -0.518 1.00 39.55 280 PRO A O 1
ATOM 1445 N N . LYS A 1 188 ? 28.154 -12.166 -2.355 1.00 40.75 281 LYS A N 1
ATOM 1446 C CA . LYS A 1 188 ? 29.066 -13.322 -2.361 1.00 40.89 281 LYS A CA 1
ATOM 1447 C C . LYS A 1 188 ? 30.012 -13.213 -1.209 1.00 39.81 281 LYS A C 1
ATOM 1448 O O . LYS A 1 188 ? 30.625 -12.172 -0.997 1.00 40.17 281 LYS A O 1
ATOM 1454 N N . GLY A 1 189 ? 30.113 -14.275 -0.452 1.00 40.06 282 GLY A N 1
ATOM 1455 C CA . GLY A 1 189 ? 30.952 -14.285 0.745 1.00 42.67 282 GLY A CA 1
ATOM 1456 C C . GLY A 1 189 ? 30.160 -14.397 2.056 1.00 43.53 282 GLY A C 1
ATOM 1457 O O . GLY A 1 189 ? 30.741 -14.758 3.105 1.00 44.56 282 GLY A O 1
ATOM 1458 N N . MET A 1 190 ? 28.873 -14.031 2.017 1.00 43.59 283 MET A N 1
ATOM 1459 C CA . MET A 1 190 ? 27.976 -14.144 3.205 1.00 44.80 283 MET A CA 1
ATOM 1460 C C . MET A 1 190 ? 26.893 -15.143 2.972 1.00 44.78 283 MET A C 1
ATOM 1461 O O . MET A 1 190 ? 26.502 -15.356 1.832 1.00 43.04 283 MET A O 1
ATOM 1466 N N . TYR A 1 191 ? 26.386 -15.750 4.051 1.00 45.95 284 TYR A N 1
ATOM 1467 C CA . TYR A 1 191 ? 25.335 -16.754 3.927 1.00 46.50 284 TYR A CA 1
ATOM 1468 C C . TYR A 1 191 ? 24.265 -16.255 2.943 1.00 47.12 284 TYR A C 1
ATOM 1469 O O . TYR A 1 191 ? 23.918 -15.081 2.989 1.00 47.28 284 TYR A O 1
ATOM 1478 N N . PRO A 1 192 ? 23.730 -17.128 2.059 1.00 47.55 285 PRO A N 1
ATOM 1479 C CA . PRO A 1 192 ? 24.029 -18.560 1.863 1.00 48.79 285 PRO A CA 1
ATOM 1480 C C . PRO A 1 192 ? 25.029 -18.726 0.745 1.00 50.76 285 PRO A C 1
ATOM 1481 O O . PRO A 1 192 ? 25.020 -19.762 0.087 1.00 51.80 285 PRO A O 1
ATOM 1485 N N . LYS A 1 193 ? 25.869 -17.710 0.511 1.00 51.18 286 LYS A N 1
ATOM 1486 C CA . LYS A 1 193 ? 26.856 -17.781 -0.554 1.00 52.34 286 LYS A CA 1
ATOM 1487 C C . LYS A 1 193 ? 28.258 -17.710 0.002 1.00 52.96 286 LYS A C 1
ATOM 1488 O O . LYS A 1 193 ? 29.151 -17.170 -0.645 1.00 53.22 286 LYS A O 1
ATOM 1494 N N . GLU A 1 194 ? 28.455 -18.262 1.189 1.00 54.03 287 GLU A N 1
ATOM 1495 C CA . GLU A 1 194 ? 29.690 -18.060 1.922 1.00 56.04 287 GLU A CA 1
ATOM 1496 C C . GLU A 1 194 ? 30.997 -18.642 1.308 1.00 56.77 287 GLU A C 1
ATOM 1497 O O . GLU A 1 194 ? 32.092 -18.167 1.584 1.00 57.31 287 GLU A O 1
ATOM 1503 N N . GLY A 1 195 ? 30.921 -19.688 0.512 1.00 57.37 288 GLY A N 1
ATOM 1504 C CA . GLY A 1 195 ? 32.179 -20.235 -0.024 1.00 57.80 288 GLY A CA 1
ATOM 1505 C C . GLY A 1 195 ? 32.574 -19.610 -1.351 1.00 57.44 288 GLY A C 1
ATOM 1506 O O . GLY A 1 195 ? 33.463 -20.108 -2.037 1.00 56.81 288 GLY A O 1
ATOM 1507 N N . GLU A 1 196 ? 31.896 -18.510 -1.705 1.00 56.93 289 GLU A N 1
ATOM 1508 C CA . GLU A 1 196 ? 32.142 -17.823 -2.951 1.00 55.29 289 GLU A CA 1
ATOM 1509 C C . GLU A 1 196 ? 32.827 -16.522 -2.676 1.00 53.86 289 GLU A C 1
ATOM 1510 O O . GLU A 1 196 ? 32.648 -15.884 -1.623 1.00 53.18 289 GLU A O 1
ATOM 1516 N N . SER A 1 197 ? 33.555 -16.093 -3.693 1.00 50.69 290 SER A N 1
ATOM 1517 C CA . SER A 1 197 ? 34.129 -14.807 -3.708 1.00 47.89 290 SER A CA 1
ATOM 1518 C C . SER A 1 197 ? 33.565 -14.106 -4.928 1.00 46.15 290 SER A C 1
ATOM 1519 O O . SER A 1 197 ? 33.306 -14.756 -5.931 1.00 46.78 290 SER A O 1
ATOM 1522 N N . PRO A 1 198 ? 33.374 -12.774 -4.871 1.00 44.48 291 PRO A N 1
ATOM 1523 C CA . PRO A 1 198 ? 33.061 -12.155 -6.154 1.00 44.05 291 PRO A CA 1
ATOM 1524 C C . PRO A 1 198 ? 34.231 -12.169 -7.182 1.00 44.35 291 PRO A C 1
ATOM 1525 O O . PRO A 1 198 ? 33.957 -12.095 -8.362 1.00 44.07 291 PRO A O 1
ATOM 1529 N N . VAL A 1 199 ? 35.501 -12.176 -6.757 1.00 44.96 292 VAL A N 1
ATOM 1530 C CA . VAL A 1 199 ? 36.629 -12.172 -7.725 1.00 46.24 292 VAL A CA 1
ATOM 1531 C C . VAL A 1 199 ? 37.716 -13.214 -7.404 1.00 48.75 292 VAL A C 1
ATOM 1532 O O . VAL A 1 199 ? 37.742 -13.792 -6.299 1.00 47.28 292 VAL A O 1
ATOM 1536 N N . ASP A 1 200 ? 38.613 -13.493 -8.363 1.00 50.83 293 ASP A N 1
ATOM 1537 C CA . ASP A 1 200 ? 39.694 -14.454 -8.075 1.00 53.40 293 ASP A CA 1
ATOM 1538 C C . ASP A 1 200 ? 40.788 -13.770 -7.268 1.00 53.17 293 ASP A C 1
ATOM 1539 O O . ASP A 1 200 ? 40.904 -12.538 -7.287 1.00 53.08 293 ASP A O 1
ATOM 1544 N N . LYS A 1 201 ? 41.596 -14.570 -6.577 1.00 53.88 294 LYS A N 1
ATOM 1545 C CA . LYS A 1 201 ? 42.710 -14.044 -5.738 1.00 53.80 294 LYS A CA 1
ATOM 1546 C C . LYS A 1 201 ? 43.739 -13.276 -6.522 1.00 54.04 294 LYS A C 1
ATOM 1547 O O . LYS A 1 201 ? 44.356 -12.300 -6.059 1.00 54.15 294 LYS A O 1
ATOM 1553 N N . GLU A 1 202 ? 43.943 -13.731 -7.742 1.00 55.12 295 GLU A N 1
ATOM 1554 C CA . GLU A 1 202 ? 44.784 -13.000 -8.700 1.00 55.37 295 GLU A CA 1
ATOM 1555 C C . GLU A 1 202 ? 44.244 -11.613 -8.938 1.00 53.66 295 GLU A C 1
ATOM 1556 O O . GLU A 1 202 ? 44.984 -10.681 -9.326 1.00 53.39 295 GLU A O 1
ATOM 1562 N N . VAL A 1 203 ? 42.926 -11.435 -8.790 1.00 52.24 296 VAL A N 1
ATOM 1563 C CA . VAL A 1 203 ? 42.421 -10.059 -8.925 1.00 48.54 296 VAL A CA 1
ATOM 1564 C C . VAL A 1 203 ? 42.675 -9.297 -7.653 1.00 46.65 296 VAL A C 1
ATOM 1565 O O . VAL A 1 203 ? 43.169 -8.147 -7.653 1.00 45.73 296 VAL A O 1
ATOM 1569 N N . VAL A 1 204 ? 42.354 -9.942 -6.556 1.00 46.96 297 VAL A N 1
ATOM 1570 C CA . VAL A 1 204 ? 42.559 -9.320 -5.288 1.00 47.36 297 VAL A CA 1
ATOM 1571 C C . VAL A 1 204 ? 43.999 -8.848 -5.241 1.00 47.24 297 VAL A C 1
ATOM 1572 O O . VAL A 1 204 ? 44.274 -7.754 -4.772 1.00 45.30 297 VAL A O 1
ATOM 1576 N N . ALA A 1 205 ? 44.906 -9.659 -5.796 1.00 48.72 298 ALA A N 1
ATOM 1577 C CA . ALA A 1 205 ? 46.366 -9.448 -5.603 1.00 50.98 298 ALA A CA 1
ATOM 1578 C C . ALA A 1 205 ? 46.896 -8.227 -6.257 1.00 51.02 298 ALA A C 1
ATOM 1579 O O . ALA A 1 205 ? 48.032 -7.847 -6.030 1.00 53.67 298 ALA A O 1
ATOM 1581 N N . LYS A 1 206 ? 46.085 -7.573 -7.057 1.00 50.39 299 LYS A N 1
ATOM 1582 C CA . LYS A 1 206 ? 46.561 -6.404 -7.737 1.00 50.12 299 LYS A CA 1
ATOM 1583 C C . LYS A 1 206 ? 46.181 -5.167 -7.026 1.00 49.63 299 LYS A C 1
ATOM 1584 O O . LYS A 1 206 ? 46.302 -4.102 -7.589 1.00 51.36 299 LYS A O 1
ATOM 1590 N N . PHE A 1 207 ? 45.717 -5.249 -5.796 1.00 49.41 300 PHE A N 1
ATOM 1591 C CA . PHE A 1 207 ? 45.293 -3.977 -5.158 1.00 47.75 300 PHE A CA 1
ATOM 1592 C C . PHE A 1 207 ? 46.089 -3.855 -3.900 1.00 48.10 300 PHE A C 1
ATOM 1593 O O . PHE A 1 207 ? 46.667 -4.816 -3.464 1.00 47.17 300 PHE A O 1
ATOM 1601 N N . SER A 1 208 ? 46.114 -2.705 -3.266 1.00 50.34 301 SER A N 1
ATOM 1602 C CA . SER A 1 208 ? 46.810 -2.704 -1.966 1.00 52.49 301 SER A CA 1
ATOM 1603 C C . SER A 1 208 ? 45.890 -2.630 -0.725 1.00 52.72 301 SER A C 1
ATOM 1604 O O . SER A 1 208 ? 46.382 -2.702 0.384 1.00 53.83 301 SER A O 1
ATOM 1607 N N . SER A 1 209 ? 44.570 -2.483 -0.912 1.00 52.38 302 SER A N 1
ATOM 1608 C CA . SER A 1 209 ? 43.576 -2.671 0.172 1.00 50.83 302 SER A CA 1
ATOM 1609 C C . SER A 1 209 ? 42.289 -3.402 -0.289 1.00 50.80 302 SER A C 1
ATOM 1610 O O . SER A 1 209 ? 41.731 -3.076 -1.330 1.00 50.28 302 SER A O 1
ATOM 1613 N N . ALA A 1 210 ? 41.832 -4.381 0.490 1.00 48.31 303 ALA A N 1
ATOM 1614 C CA . ALA A 1 210 ? 40.638 -5.073 0.206 1.00 46.53 303 ALA A CA 1
ATOM 1615 C C . ALA A 1 210 ? 39.665 -4.686 1.313 1.00 46.18 303 ALA A C 1
ATOM 1616 O O . ALA A 1 210 ? 40.021 -4.918 2.456 1.00 47.24 303 ALA A O 1
ATOM 1618 N N . VAL A 1 211 ? 38.476 -4.134 0.987 1.00 44.47 304 VAL A N 1
ATOM 1619 C CA . VAL A 1 211 ? 37.385 -3.820 1.956 1.00 43.56 304 VAL A CA 1
ATOM 1620 C C . VAL A 1 211 ? 36.124 -4.682 1.620 1.00 43.28 304 VAL A C 1
ATOM 1621 O O . VAL A 1 211 ? 35.544 -4.536 0.539 1.00 41.29 304 VAL A O 1
ATOM 1625 N N . ASP A 1 212 ? 35.713 -5.575 2.502 1.00 43.48 305 ASP A N 1
ATOM 1626 C CA . ASP A 1 212 ? 34.431 -6.263 2.344 1.00 44.66 305 ASP A CA 1
ATOM 1627 C C . ASP A 1 212 ? 33.378 -5.663 3.291 1.00 44.49 305 ASP A C 1
ATOM 1628 O O . ASP A 1 212 ? 33.623 -5.504 4.469 1.00 45.33 305 ASP A O 1
ATOM 1633 N N . LEU A 1 213 ? 32.200 -5.333 2.796 1.00 45.11 306 LEU A N 1
ATOM 1634 C CA . LEU A 1 213 ? 31.152 -4.802 3.693 1.00 43.96 306 LEU A CA 1
ATOM 1635 C C . LEU A 1 213 ? 30.456 -5.916 4.471 1.00 43.63 306 LEU A C 1
ATOM 1636 O O . LEU A 1 213 ? 29.702 -5.648 5.397 1.00 44.42 306 LEU A O 1
ATOM 1641 N N . ILE A 1 214 ? 30.695 -7.159 4.084 1.00 43.23 307 ILE A N 1
ATOM 1642 C CA . ILE A 1 214 ? 30.355 -8.308 4.894 1.00 42.22 307 ILE A CA 1
ATOM 1643 C C . ILE A 1 214 ? 31.186 -8.400 6.183 1.00 43.98 307 ILE A C 1
ATOM 1644 O O . ILE A 1 214 ? 32.426 -8.196 6.155 1.00 42.05 307 ILE A O 1
ATOM 1649 N N . TYR A 1 215 ? 30.517 -8.727 7.306 1.00 45.83 308 TYR A N 1
ATOM 1650 C CA . TYR A 1 215 ? 31.165 -8.812 8.653 1.00 47.04 308 TYR A CA 1
ATOM 1651 C C . TYR A 1 215 ? 30.917 -10.185 9.266 1.00 48.48 308 TYR A C 1
ATOM 1652 O O . TYR A 1 215 ? 31.436 -10.522 10.333 1.00 49.33 308 TYR A O 1
ATOM 1661 N N . ASN A 1 216 ? 30.049 -10.968 8.655 1.00 48.67 309 ASN A N 1
ATOM 1662 C CA . ASN A 1 216 ? 29.916 -12.334 9.100 1.00 48.87 309 ASN A CA 1
ATOM 1663 C C . ASN A 1 216 ? 29.792 -13.141 7.855 1.00 49.15 309 ASN A C 1
ATOM 1664 O O . ASN A 1 216 ? 28.795 -12.977 7.144 1.00 48.75 309 ASN A O 1
ATOM 1669 N N . PRO A 1 217 ? 30.795 -13.996 7.565 1.00 49.47 310 PRO A N 1
ATOM 1670 C CA . PRO A 1 217 ? 31.959 -14.318 8.422 1.00 50.81 310 PRO A CA 1
ATOM 1671 C C . PRO A 1 217 ? 32.972 -13.202 8.547 1.00 51.50 310 PRO A C 1
ATOM 1672 O O . PRO A 1 217 ? 32.975 -12.264 7.707 1.00 51.90 310 PRO A O 1
ATOM 1676 N N . VAL A 1 218 ? 33.800 -13.232 9.596 1.00 51.48 311 VAL A N 1
ATOM 1677 C CA . VAL A 1 218 ? 34.717 -12.095 9.806 1.00 52.49 311 VAL A CA 1
ATOM 1678 C C . VAL A 1 218 ? 35.839 -12.075 8.766 1.00 51.13 311 VAL A C 1
ATOM 1679 O O . VAL A 1 218 ? 36.459 -11.049 8.511 1.00 49.95 311 VAL A O 1
ATOM 1683 N N . GLU A 1 219 ? 36.070 -13.226 8.170 1.00 52.09 312 GLU A N 1
ATOM 1684 C CA . GLU A 1 219 ? 36.954 -13.344 7.023 1.00 51.86 312 GLU A CA 1
ATOM 1685 C C . GLU A 1 219 ? 36.210 -14.117 5.952 1.00 51.57 312 GLU A C 1
ATOM 1686 O O . GLU A 1 219 ? 35.985 -15.318 6.080 1.00 50.31 312 GLU A O 1
ATOM 1692 N N . THR A 1 220 ? 35.770 -13.396 4.921 1.00 50.87 313 THR A N 1
ATOM 1693 C CA . THR A 1 220 ? 35.283 -13.992 3.710 1.00 51.13 313 THR A CA 1
ATOM 1694 C C . THR A 1 220 ? 36.445 -14.631 2.863 1.00 51.48 313 THR A C 1
ATOM 1695 O O . THR A 1 220 ? 37.603 -14.225 2.961 1.00 52.49 313 THR A O 1
ATOM 1699 N N . LEU A 1 221 ? 36.125 -15.599 2.015 1.00 52.02 314 LEU A N 1
ATOM 1700 C CA . LEU A 1 221 ? 37.062 -16.036 0.975 1.00 52.78 314 LEU A CA 1
ATOM 1701 C C . LEU A 1 221 ? 37.724 -14.808 0.361 1.00 52.82 314 LEU A C 1
ATOM 1702 O O . LEU A 1 221 ? 38.956 -14.704 0.270 1.00 54.12 314 LEU A O 1
ATOM 1707 N N . PHE A 1 222 ? 36.904 -13.844 -0.039 1.00 51.34 315 PHE A N 1
ATOM 1708 C CA . PHE A 1 222 ? 37.435 -12.622 -0.588 1.00 49.26 315 PHE A CA 1
ATOM 1709 C C . PHE A 1 222 ? 38.530 -12.003 0.272 1.00 50.00 315 PHE A C 1
ATOM 1710 O O . PHE A 1 222 ? 39.535 -11.532 -0.290 1.00 48.90 315 PHE A O 1
ATOM 1718 N N . LEU A 1 223 ? 38.330 -11.930 1.597 1.00 49.43 316 LEU A N 1
ATOM 1719 C CA . LEU A 1 223 ? 39.330 -11.372 2.475 1.00 49.78 316 LEU A CA 1
ATOM 1720 C C . LEU A 1 223 ? 40.557 -12.288 2.819 1.00 51.43 316 LEU A C 1
ATOM 1721 O O . LEU A 1 223 ? 41.668 -11.787 3.033 1.00 50.51 316 LEU A O 1
ATOM 1726 N N . LYS A 1 224 ? 40.340 -13.595 2.908 1.00 52.80 317 LYS A N 1
ATOM 1727 C CA . LYS A 1 224 ? 41.447 -14.545 3.027 1.00 55.52 317 LYS A CA 1
ATOM 1728 C C . LYS A 1 224 ? 42.428 -14.287 1.872 1.00 55.87 317 LYS A C 1
ATOM 1729 O O . LYS A 1 224 ? 43.619 -13.892 2.078 1.00 57.06 317 LYS A O 1
ATOM 1735 N N . TYR A 1 225 ? 41.889 -14.434 0.659 1.00 55.53 318 TYR A N 1
ATOM 1736 C CA . TYR A 1 225 ? 42.586 -14.080 -0.571 1.00 55.01 318 TYR A CA 1
ATOM 1737 C C . TYR A 1 225 ? 43.467 -12.881 -0.397 1.00 55.30 318 TYR A C 1
ATOM 1738 O O . TYR A 1 225 ? 44.606 -12.878 -0.859 1.00 56.04 318 TYR A O 1
ATOM 1747 N N . ALA A 1 226 ? 42.910 -11.823 0.190 1.00 55.45 319 ALA A N 1
ATOM 1748 C CA . ALA A 1 226 ? 43.647 -10.605 0.402 1.00 56.07 319 ALA A CA 1
ATOM 1749 C C . ALA A 1 226 ? 44.772 -10.881 1.390 1.00 57.25 319 ALA A C 1
ATOM 1750 O O . ALA A 1 226 ? 45.858 -10.291 1.269 1.00 57.73 319 ALA A O 1
ATOM 1752 N N . ARG A 1 227 ? 44.533 -11.789 2.340 1.00 57.87 320 ARG A N 1
ATOM 1753 C CA . ARG A 1 227 ? 45.540 -12.062 3.392 1.00 60.08 320 ARG A CA 1
ATOM 1754 C C . ARG A 1 227 ? 46.771 -12.704 2.765 1.00 59.77 320 ARG A C 1
ATOM 1755 O O . ARG A 1 227 ? 47.871 -12.133 2.742 1.00 60.16 320 ARG A O 1
ATOM 1763 N N . GLU A 1 228 ? 46.554 -13.891 2.233 1.00 60.45 321 GLU A N 1
ATOM 1764 C CA . GLU A 1 228 ? 47.536 -14.569 1.404 1.00 60.53 321 GLU A CA 1
ATOM 1765 C C . GLU A 1 228 ? 48.366 -13.690 0.446 1.00 60.79 321 GLU A C 1
ATOM 1766 O O . GLU A 1 228 ? 49.508 -14.040 0.162 1.00 61.90 321 GLU A O 1
ATOM 1772 N N . SER A 1 229 ? 47.828 -12.580 -0.063 1.00 59.55 322 SER A N 1
ATOM 1773 C CA . SER A 1 229 ? 48.558 -11.786 -1.079 1.00 59.10 322 SER A CA 1
ATOM 1774 C C . SER A 1 229 ? 49.260 -10.529 -0.555 1.00 58.58 322 SER A C 1
ATOM 1775 O O . SER A 1 229 ? 49.868 -9.739 -1.315 1.00 58.64 322 SER A O 1
ATOM 1778 N N . GLY A 1 230 ? 49.172 -10.321 0.742 1.00 57.99 323 GLY A N 1
ATOM 1779 C CA . GLY A 1 230 ? 49.822 -9.180 1.347 1.00 56.75 323 GLY A CA 1
ATOM 1780 C C . GLY A 1 230 ? 49.007 -7.928 1.286 1.00 56.77 323 GLY A C 1
ATOM 1781 O O . GLY A 1 230 ? 49.520 -6.844 1.582 1.00 56.86 323 GLY A O 1
ATOM 1782 N N . VAL A 1 231 ? 47.723 -8.052 0.938 1.00 56.19 324 VAL A N 1
ATOM 1783 C CA . VAL A 1 231 ? 46.840 -6.865 0.820 1.00 55.60 324 VAL A CA 1
ATOM 1784 C C . VAL A 1 231 ? 46.111 -6.560 2.148 1.00 54.89 324 VAL A C 1
ATOM 1785 O O . VAL A 1 231 ? 45.510 -7.459 2.730 1.00 53.59 324 VAL A O 1
ATOM 1789 N N . LYS A 1 232 ? 46.161 -5.313 2.615 1.00 54.48 325 LYS A N 1
ATOM 1790 C CA . LYS A 1 232 ? 45.407 -4.966 3.829 1.00 54.36 325 LYS A CA 1
ATOM 1791 C C . LYS A 1 232 ? 43.936 -5.356 3.686 1.00 54.61 325 LYS A C 1
ATOM 1792 O O . LYS A 1 232 ? 43.264 -5.027 2.677 1.00 53.06 325 LYS A O 1
ATOM 1798 N N . ALA A 1 233 ? 43.428 -6.056 4.695 1.00 53.35 326 ALA A N 1
ATOM 1799 C CA . ALA A 1 233 ? 42.108 -6.617 4.631 1.00 52.08 326 ALA A CA 1
ATOM 1800 C C . ALA A 1 233 ? 41.233 -5.977 5.708 1.00 51.67 326 ALA A C 1
ATOM 1801 O O . ALA A 1 233 ? 41.644 -5.930 6.871 1.00 51.68 326 ALA A O 1
ATOM 1803 N N . VAL A 1 234 ? 40.039 -5.498 5.333 1.00 49.47 327 VAL A N 1
ATOM 1804 C CA . VAL A 1 234 ? 39.056 -4.928 6.290 1.00 46.96 327 VAL A CA 1
ATOM 1805 C C . VAL A 1 234 ? 37.651 -5.531 6.067 1.00 46.40 327 VAL A C 1
ATOM 1806 O O . VAL A 1 234 ? 37.121 -5.419 4.942 1.00 44.78 327 VAL A O 1
ATOM 1810 N N . ASN A 1 235 ? 37.053 -6.166 7.091 1.00 44.59 328 ASN A N 1
ATOM 1811 C CA . ASN A 1 235 ? 35.625 -6.620 7.001 1.00 43.61 328 ASN A CA 1
ATOM 1812 C C . ASN A 1 235 ? 34.654 -5.517 7.479 1.00 42.79 328 ASN A C 1
ATOM 1813 O O . ASN A 1 235 ? 35.102 -4.485 7.871 1.00 42.57 328 ASN A O 1
ATOM 1818 N N . GLY A 1 236 ? 33.328 -5.704 7.427 1.00 42.50 329 GLY A N 1
ATOM 1819 C CA . GLY A 1 236 ? 32.472 -4.536 7.590 1.00 41.82 329 GLY A CA 1
ATOM 1820 C C . GLY A 1 236 ? 31.954 -4.292 8.986 1.00 42.02 329 GLY A C 1
ATOM 1821 O O . GLY A 1 236 ? 30.983 -3.572 9.135 1.00 42.93 329 GLY A O 1
ATOM 1822 N N . LEU A 1 237 ? 32.560 -4.907 9.995 1.00 42.00 330 LEU A N 1
ATOM 1823 C CA . LEU A 1 237 ? 32.069 -4.777 11.372 1.00 43.39 330 LEU A CA 1
ATOM 1824 C C . LEU A 1 237 ? 32.089 -3.351 11.917 1.00 43.59 330 LEU A C 1
ATOM 1825 O O . LEU A 1 237 ? 31.091 -2.870 12.485 1.00 44.01 330 LEU A O 1
ATOM 1830 N N . TYR A 1 238 ? 33.172 -2.625 11.665 1.00 41.42 331 TYR A N 1
ATOM 1831 C CA . TYR A 1 238 ? 33.238 -1.289 12.148 1.00 41.73 331 TYR A CA 1
ATOM 1832 C C . TYR A 1 238 ? 32.164 -0.408 11.497 1.00 41.69 331 TYR A C 1
ATOM 1833 O O . TYR A 1 238 ? 31.657 0.529 12.099 1.00 42.23 331 TYR A O 1
ATOM 1842 N N . MET A 1 239 ? 31.835 -0.677 10.238 1.00 40.55 332 MET A N 1
ATOM 1843 C CA . MET A 1 239 ? 30.817 0.065 9.572 1.00 38.52 332 MET A CA 1
ATOM 1844 C C . MET A 1 239 ? 29.454 -0.215 10.250 1.00 38.67 332 MET A C 1
ATOM 1845 O O . MET A 1 239 ? 28.738 0.693 10.529 1.00 38.74 332 MET A O 1
ATOM 1850 N N . LEU A 1 240 ? 29.103 -1.477 10.459 1.00 37.89 333 LEU A N 1
ATOM 1851 C CA . LEU A 1 240 ? 27.871 -1.824 11.117 1.00 38.84 333 LEU A CA 1
ATOM 1852 C C . LEU A 1 240 ? 27.751 -1.115 12.467 1.00 40.53 333 LEU A C 1
ATOM 1853 O O . LEU A 1 240 ? 26.711 -0.544 12.772 1.00 38.88 333 LEU A O 1
ATOM 1858 N N . VAL A 1 241 ? 28.816 -1.143 13.276 1.00 40.75 334 VAL A N 1
ATOM 1859 C CA . VAL A 1 241 ? 28.772 -0.553 14.595 1.00 40.04 334 VAL A CA 1
ATOM 1860 C C . VAL A 1 241 ? 28.694 0.898 14.501 1.00 40.44 334 VAL A C 1
ATOM 1861 O O . VAL A 1 241 ? 27.901 1.517 15.216 1.00 42.27 334 VAL A O 1
ATOM 1865 N N . SER A 1 242 ? 29.397 1.495 13.553 1.00 39.19 335 SER A N 1
ATOM 1866 C CA . SER A 1 242 ? 29.307 2.973 13.377 1.00 38.09 335 SER A CA 1
ATOM 1867 C C . SER A 1 242 ? 28.026 3.477 12.790 1.00 36.68 335 SER A C 1
ATOM 1868 O O . SER A 1 242 ? 27.583 4.588 13.087 1.00 34.92 335 SER A O 1
ATOM 1871 N N . GLN A 1 243 ? 27.492 2.751 11.816 1.00 35.79 336 GLN A N 1
ATOM 1872 C CA . GLN A 1 243 ? 26.196 3.137 11.302 1.00 37.55 336 GLN A CA 1
ATOM 1873 C C . GLN A 1 243 ? 25.157 3.087 12.424 1.00 35.70 336 GLN A C 1
ATOM 1874 O O . GLN A 1 243 ? 24.340 3.938 12.508 1.00 36.86 336 GLN A O 1
ATOM 1880 N N . ALA A 1 244 ? 25.189 2.099 13.278 1.00 34.59 337 ALA A N 1
ATOM 1881 C CA . ALA A 1 244 ? 24.179 2.088 14.330 1.00 36.36 337 ALA A CA 1
ATOM 1882 C C . ALA A 1 244 ? 24.375 3.305 15.341 1.00 36.70 337 ALA A C 1
ATOM 1883 O O . ALA A 1 244 ? 23.403 3.992 15.735 1.00 34.44 337 ALA A O 1
ATOM 1885 N N . ALA A 1 245 ? 25.644 3.569 15.738 1.00 37.48 338 ALA A N 1
ATOM 1886 C CA . ALA A 1 245 ? 25.975 4.749 16.592 1.00 37.78 338 ALA A CA 1
ATOM 1887 C C . ALA A 1 245 ? 25.466 6.028 15.965 1.00 37.17 338 ALA A C 1
ATOM 1888 O O . ALA A 1 245 ? 24.800 6.916 16.589 1.00 37.14 338 ALA A O 1
ATOM 1890 N N . ALA A 1 246 ? 25.719 6.143 14.682 1.00 36.50 339 ALA A N 1
ATOM 1891 C CA . ALA A 1 246 ? 25.281 7.363 14.025 1.00 35.50 339 ALA A CA 1
ATOM 1892 C C . ALA A 1 246 ? 23.734 7.484 13.972 1.00 35.13 339 ALA A C 1
ATOM 1893 O O . ALA A 1 246 ? 23.205 8.574 13.992 1.00 32.42 339 ALA A O 1
ATOM 1895 N N . SER A 1 247 ? 23.012 6.378 13.842 1.00 32.26 340 SER A N 1
ATOM 1896 C CA . SER A 1 247 ? 21.567 6.514 13.841 1.00 33.65 340 SER A CA 1
ATOM 1897 C C . SER A 1 247 ? 21.135 7.043 15.175 1.00 33.78 340 SER A C 1
ATOM 1898 O O . SER A 1 247 ? 20.217 7.886 15.236 1.00 34.30 340 SER A O 1
ATOM 1901 N N . GLU A 1 248 ? 21.760 6.504 16.232 1.00 34.46 341 GLU A N 1
ATOM 1902 C CA . GLU A 1 248 ? 21.313 6.779 17.597 1.00 36.03 341 GLU A CA 1
ATOM 1903 C C . GLU A 1 248 ? 21.624 8.237 17.898 1.00 36.87 341 GLU A C 1
ATOM 1904 O O . GLU A 1 248 ? 20.865 8.878 18.673 1.00 36.13 341 GLU A O 1
ATOM 1910 N N . GLU A 1 249 ? 22.732 8.737 17.297 1.00 35.96 342 GLU A N 1
ATOM 1911 C CA . GLU A 1 249 ? 23.116 10.151 17.432 1.00 37.10 342 GLU A CA 1
ATOM 1912 C C . GLU A 1 249 ? 22.043 11.002 16.838 1.00 36.89 342 GLU A C 1
ATOM 1913 O O . GLU A 1 249 ? 21.650 11.993 17.415 1.00 35.52 342 GLU A O 1
ATOM 1919 N N . ILE A 1 250 ? 21.563 10.651 15.649 1.00 36.00 343 ILE A N 1
ATOM 1920 C CA . ILE A 1 250 ? 20.561 11.492 15.063 1.00 36.49 343 ILE A CA 1
ATOM 1921 C C . ILE A 1 250 ? 19.189 11.401 15.795 1.00 37.07 343 ILE A C 1
ATOM 1922 O O . ILE A 1 250 ? 18.472 12.411 15.947 1.00 36.96 343 ILE A O 1
ATOM 1927 N N . TRP A 1 251 ? 18.809 10.193 16.236 1.00 35.78 344 TRP A N 1
ATOM 1928 C CA . TRP A 1 251 ? 17.534 9.997 16.936 1.00 35.87 344 TRP A CA 1
ATOM 1929 C C . TRP A 1 251 ? 17.488 10.761 18.281 1.00 36.67 344 TRP A C 1
ATOM 1930 O O . TRP A 1 251 ? 16.519 11.414 18.602 1.00 36.03 344 TRP A O 1
ATOM 1941 N N . ASN A 1 252 ? 18.537 10.605 19.061 1.00 38.38 345 ASN A N 1
ATOM 1942 C CA . ASN A 1 252 ? 18.555 11.112 20.380 1.00 40.97 345 ASN A CA 1
ATOM 1943 C C . ASN A 1 252 ? 19.335 12.403 20.520 1.00 42.81 345 ASN A C 1
ATOM 1944 O O . ASN A 1 252 ? 19.533 12.864 21.627 1.00 44.71 345 ASN A O 1
ATOM 1949 N N . ASP A 1 253 ? 19.741 12.996 19.406 1.00 44.63 346 ASP A N 1
ATOM 1950 C CA . ASP A 1 253 ? 20.537 14.241 19.404 1.00 46.10 346 ASP A CA 1
ATOM 1951 C C . ASP A 1 253 ? 21.602 14.202 20.451 1.00 46.29 346 ASP A C 1
ATOM 1952 O O . ASP A 1 253 ? 21.627 15.083 21.344 1.00 47.08 346 ASP A O 1
ATOM 1957 N N . ILE A 1 254 ? 22.447 13.162 20.388 1.00 44.95 347 ILE A N 1
ATOM 1958 C CA . ILE A 1 254 ? 23.608 12.996 21.285 1.00 44.51 347 ILE A CA 1
ATOM 1959 C C . ILE A 1 254 ? 24.864 12.748 20.436 1.00 44.48 347 ILE A C 1
ATOM 1960 O O . ILE A 1 254 ? 24.750 12.584 19.229 1.00 43.61 347 ILE A O 1
ATOM 1965 N N . SER A 1 255 ? 26.037 12.600 21.065 1.00 45.51 348 SER A N 1
ATOM 1966 C CA . SER A 1 255 ? 27.243 12.157 20.379 1.00 46.30 348 SER A CA 1
ATOM 1967 C C . SER A 1 255 ? 27.753 10.983 21.109 1.00 46.66 348 SER A C 1
ATOM 1968 O O . SER A 1 255 ? 27.818 11.014 22.319 1.00 46.62 348 SER A O 1
ATOM 1971 N N . ILE A 1 256 ? 28.132 9.939 20.384 1.00 46.71 349 ILE A N 1
ATOM 1972 C CA . ILE A 1 256 ? 28.581 8.706 21.000 1.00 48.67 349 ILE A CA 1
ATOM 1973 C C . ILE A 1 256 ? 30.088 8.579 20.821 1.00 50.26 349 ILE A C 1
ATOM 1974 O O . ILE A 1 256 ? 30.561 8.668 19.717 1.00 50.38 349 ILE A O 1
ATOM 1979 N N . ASP A 1 257 ? 30.812 8.403 21.924 1.00 51.74 350 ASP A N 1
ATOM 1980 C CA . ASP A 1 257 ? 32.275 8.437 21.964 1.00 53.48 350 ASP A CA 1
ATOM 1981 C C . ASP A 1 257 ? 32.809 7.415 21.011 1.00 54.15 350 ASP A C 1
ATOM 1982 O O . ASP A 1 257 ? 32.258 6.317 20.895 1.00 55.27 350 ASP A O 1
ATOM 1987 N N . GLU A 1 258 ? 33.883 7.736 20.309 1.00 55.06 351 GLU A N 1
ATOM 1988 C CA . GLU A 1 258 ? 34.569 6.694 19.563 1.00 55.65 351 GLU A CA 1
ATOM 1989 C C . GLU A 1 258 ? 34.881 5.488 20.448 1.00 55.35 351 GLU A C 1
ATOM 1990 O O . GLU A 1 258 ? 35.003 4.353 19.959 1.00 56.05 351 GLU A O 1
ATOM 1996 N N . ILE A 1 259 ? 35.004 5.758 21.753 1.00 54.07 352 ILE A N 1
ATOM 1997 C CA . ILE A 1 259 ? 35.343 4.773 22.796 1.00 52.49 352 ILE A CA 1
ATOM 1998 C C . ILE A 1 259 ? 34.248 3.737 23.002 1.00 49.64 352 ILE A C 1
ATOM 1999 O O . ILE A 1 259 ? 34.495 2.559 23.143 1.00 49.10 352 ILE A O 1
ATOM 2004 N N . ILE A 1 260 ? 33.015 4.210 23.042 1.00 48.27 353 ILE A N 1
ATOM 2005 C CA . ILE A 1 260 ? 31.823 3.328 22.989 1.00 46.85 353 ILE A CA 1
ATOM 2006 C C . ILE A 1 260 ? 31.778 2.495 21.714 1.00 45.80 353 ILE A C 1
ATOM 2007 O O . ILE A 1 260 ? 31.510 1.277 21.768 1.00 44.34 353 ILE A O 1
ATOM 2012 N N . VAL A 1 261 ? 32.113 3.107 20.572 1.00 45.71 354 VAL A N 1
ATOM 2013 C CA . VAL A 1 261 ? 32.153 2.319 19.313 1.00 46.01 354 VAL A CA 1
ATOM 2014 C C . VAL A 1 261 ? 33.155 1.114 19.293 1.00 46.55 354 VAL A C 1
ATOM 2015 O O . VAL A 1 261 ? 32.754 -0.003 18.998 1.00 45.26 354 VAL A O 1
ATOM 2019 N N . ASP A 1 262 ? 34.433 1.336 19.617 1.00 48.65 355 ASP A N 1
ATOM 2020 C CA . ASP A 1 262 ? 35.415 0.218 19.636 1.00 50.53 355 ASP A CA 1
ATOM 2021 C C . ASP A 1 262 ? 35.021 -0.855 20.609 1.00 50.13 355 ASP A C 1
ATOM 2022 O O . ASP A 1 262 ? 35.136 -2.018 20.331 1.00 49.11 355 ASP A O 1
ATOM 2027 N N . GLU A 1 263 ? 34.510 -0.440 21.755 1.00 51.83 356 GLU A N 1
ATOM 2028 C CA . GLU A 1 263 ? 34.037 -1.373 22.776 1.00 52.56 356 GLU A CA 1
ATOM 2029 C C . GLU A 1 263 ? 32.888 -2.266 22.274 1.00 52.99 356 GLU A C 1
ATOM 2030 O O . GLU A 1 263 ? 32.919 -3.541 22.365 1.00 52.40 356 GLU A O 1
ATOM 2036 N N . ILE A 1 264 ? 31.871 -1.634 21.694 1.00 52.21 357 ILE A N 1
ATOM 2037 C CA . ILE A 1 264 ? 30.870 -2.460 21.042 1.00 52.32 357 ILE A CA 1
ATOM 2038 C C . ILE A 1 264 ? 31.471 -3.320 19.909 1.00 51.88 357 ILE A C 1
ATOM 2039 O O . ILE A 1 264 ? 31.107 -4.476 19.728 1.00 50.90 357 ILE A O 1
ATOM 2044 N N . PHE A 1 265 ? 32.427 -2.759 19.189 1.00 52.28 358 PHE A N 1
ATOM 2045 C CA . PHE A 1 265 ? 33.090 -3.482 18.108 1.00 52.57 358 PHE A CA 1
ATOM 2046 C C . PHE A 1 265 ? 33.797 -4.736 18.610 1.00 53.77 358 PHE A C 1
ATOM 2047 O O . PHE A 1 265 ? 33.569 -5.851 18.094 1.00 52.24 358 PHE A O 1
ATOM 2055 N N . GLU A 1 266 ? 34.639 -4.573 19.638 1.00 55.68 359 GLU A N 1
ATOM 2056 C CA . GLU A 1 266 ? 35.330 -5.743 20.240 1.00 57.88 359 GLU A CA 1
ATOM 2057 C C . GLU A 1 266 ? 34.382 -6.783 20.739 1.00 57.68 359 GLU A C 1
ATOM 2058 O O . GLU A 1 266 ? 34.572 -7.990 20.440 1.00 58.28 359 GLU A O 1
ATOM 2064 N N . VAL A 1 267 ? 33.348 -6.353 21.473 1.00 57.65 360 VAL A N 1
ATOM 2065 C CA . VAL A 1 267 ? 32.320 -7.313 21.905 1.00 57.63 360 VAL A CA 1
ATOM 2066 C C . VAL A 1 267 ? 31.681 -8.067 20.744 1.00 58.81 360 VAL A C 1
ATOM 2067 O O . VAL A 1 267 ? 31.579 -9.309 20.786 1.00 60.47 360 VAL A O 1
ATOM 2071 N N . LEU A 1 268 ? 31.194 -7.336 19.731 1.00 58.48 361 LEU A N 1
ATOM 2072 C CA . LEU A 1 268 ? 30.549 -8.001 18.590 1.00 57.91 361 LEU A CA 1
ATOM 2073 C C . LEU A 1 268 ? 31.517 -8.899 17.834 1.00 58.39 361 LEU A C 1
ATOM 2074 O O . LEU A 1 268 ? 31.115 -9.960 17.372 1.00 57.21 361 LEU A O 1
ATOM 2079 N N . GLU A 1 269 ? 32.781 -8.481 17.709 1.00 60.20 362 GLU A N 1
ATOM 2080 C CA . GLU A 1 269 ? 33.758 -9.278 16.939 1.00 63.18 362 GLU A CA 1
ATOM 2081 C C . GLU A 1 269 ? 33.906 -10.670 17.520 1.00 64.29 362 GLU A C 1
ATOM 2082 O O . GLU A 1 269 ? 33.790 -11.670 16.796 1.00 64.89 362 GLU A O 1
ATOM 2088 N N . GLU A 1 270 ? 34.107 -10.738 18.839 1.00 66.06 363 GLU A N 1
ATOM 2089 C CA . GLU A 1 270 ? 34.088 -12.004 19.561 1.00 66.75 363 GLU A CA 1
ATOM 2090 C C . GLU A 1 270 ? 32.761 -12.703 19.375 1.00 66.61 363 GLU A C 1
ATOM 2091 O O . GLU A 1 270 ? 32.701 -13.869 19.009 1.00 67.69 363 GLU A O 1
ATOM 2097 N N . LYS A 1 271 ? 31.669 -12.031 19.651 1.00 65.73 364 LYS A N 1
ATOM 2098 C CA . LYS A 1 271 ? 30.432 -12.765 19.552 1.00 65.53 364 LYS A CA 1
ATOM 2099 C C . LYS A 1 271 ? 30.311 -13.405 18.171 1.00 65.86 364 LYS A C 1
ATOM 2100 O O . LYS A 1 271 ? 29.849 -14.529 18.064 1.00 66.10 364 LYS A O 1
ATOM 2106 N N . ILE A 1 272 ? 30.736 -12.713 17.113 1.00 65.85 365 ILE A N 1
ATOM 2107 C CA . ILE A 1 272 ? 30.573 -13.266 15.766 1.00 66.26 365 ILE A CA 1
ATOM 2108 C C . ILE A 1 272 ? 31.508 -14.451 15.479 1.00 67.69 365 ILE A C 1
ATOM 2109 O O . ILE A 1 272 ? 31.092 -15.428 14.877 1.00 67.15 365 ILE A O 1
ATOM 2114 N N . LYS A 1 273 ? 32.765 -14.360 15.893 1.00 69.37 366 LYS A N 1
ATOM 2115 C CA . LYS A 1 273 ? 33.737 -15.440 15.630 1.00 71.34 366 LYS A CA 1
ATOM 2116 C C . LYS A 1 273 ? 33.425 -16.735 16.383 1.00 72.28 366 LYS A C 1
ATOM 2117 O O . LYS A 1 273 ? 33.772 -17.838 15.924 1.00 72.74 366 LYS A O 1
ATOM 2123 N N . SER A 1 274 ? 32.782 -16.598 17.542 1.00 72.78 367 SER A N 1
ATOM 2124 C CA . SER A 1 274 ? 32.284 -17.737 18.294 1.00 73.17 367 SER A CA 1
ATOM 2125 C C . SER A 1 274 ? 31.091 -18.398 17.588 1.00 73.52 367 SER A C 1
ATOM 2126 O O . SER A 1 274 ? 30.339 -17.752 16.857 1.00 72.92 367 SER A O 1
ATOM 2129 N N . LEU B 1 3 ? 16.284 -11.086 19.088 1.00 46.19 96 LEU B N 1
ATOM 2130 C CA . LEU B 1 3 ? 14.845 -11.346 19.520 1.00 47.92 96 LEU B CA 1
ATOM 2131 C C . LEU B 1 3 ? 13.994 -10.115 20.055 1.00 45.93 96 LEU B C 1
ATOM 2132 O O . LEU B 1 3 ? 14.359 -9.432 20.976 1.00 48.23 96 LEU B O 1
ATOM 2134 N N . ASN B 1 4 ? 12.849 -9.863 19.456 1.00 44.24 97 ASN B N 1
ATOM 2135 C CA . ASN B 1 4 ? 12.097 -8.665 19.748 1.00 41.07 97 ASN B CA 1
ATOM 2136 C C . ASN B 1 4 ? 11.583 -8.606 21.195 1.00 41.38 97 ASN B C 1
ATOM 2137 O O . ASN B 1 4 ? 11.310 -9.630 21.818 1.00 42.05 97 ASN B O 1
ATOM 2142 N N . THR B 1 5 ? 11.453 -7.418 21.734 1.00 40.47 98 THR B N 1
ATOM 2143 C CA . THR B 1 5 ? 10.711 -7.212 23.014 1.00 38.54 98 THR B CA 1
ATOM 2144 C C . THR B 1 5 ? 9.234 -7.143 22.641 1.00 36.90 98 THR B C 1
ATOM 2145 O O . THR B 1 5 ? 8.899 -6.611 21.618 1.00 37.41 98 THR B O 1
ATOM 2149 N N . SER B 1 6 ? 8.342 -7.784 23.388 1.00 36.44 99 SER B N 1
ATOM 2150 C CA . SER B 1 6 ? 6.949 -7.703 23.067 1.00 36.95 99 SER B CA 1
ATOM 2151 C C . SER B 1 6 ? 6.483 -6.337 23.547 1.00 35.23 99 SER B C 1
ATOM 2152 O O . SER B 1 6 ? 6.834 -5.930 24.619 1.00 34.89 99 SER B O 1
ATOM 2155 N N . ILE B 1 7 ? 5.740 -5.634 22.711 1.00 34.37 100 ILE B N 1
ATOM 2156 C CA . ILE B 1 7 ? 5.217 -4.348 23.007 1.00 34.89 100 ILE B CA 1
ATOM 2157 C C . ILE B 1 7 ? 3.730 -4.473 23.468 1.00 36.35 100 ILE B C 1
ATOM 2158 O O . ILE B 1 7 ? 2.881 -5.013 22.766 1.00 38.07 100 ILE B O 1
ATOM 2163 N N . TYR B 1 8 ? 3.470 -4.020 24.686 1.00 37.08 101 TYR B N 1
ATOM 2164 C CA . TYR B 1 8 ? 2.148 -3.949 25.216 1.00 37.94 101 TYR B CA 1
ATOM 2165 C C . TYR B 1 8 ? 1.886 -2.477 25.498 1.00 38.32 101 TYR B C 1
ATOM 2166 O O . TYR B 1 8 ? 2.807 -1.657 25.406 1.00 39.14 101 TYR B O 1
ATOM 2175 N N . GLY B 1 9 ? 0.633 -2.134 25.796 1.00 37.70 102 GLY B N 1
ATOM 2176 C CA . GLY B 1 9 ? 0.304 -0.920 26.506 1.00 39.00 102 GLY B CA 1
ATOM 2177 C C . GLY B 1 9 ? -1.201 -0.562 26.471 1.00 40.14 102 GLY B C 1
ATOM 2178 O O . GLY B 1 9 ? -2.086 -1.451 26.342 1.00 40.23 102 GLY B O 1
ATOM 2179 N N . LEU B 1 10 ? -1.471 0.738 26.594 1.00 39.61 103 LEU B N 1
ATOM 2180 C CA . LEU B 1 10 ? -2.836 1.266 26.717 1.00 39.88 103 LEU B CA 1
ATOM 2181 C C . LEU B 1 10 ? -3.182 2.257 25.618 1.00 40.23 103 LEU B C 1
ATOM 2182 O O . LEU B 1 10 ? -2.500 3.220 25.386 1.00 39.93 103 LEU B O 1
ATOM 2187 N N . ILE B 1 11 ? -4.257 2.028 24.925 1.00 41.61 104 ILE B N 1
ATOM 2188 C CA . ILE B 1 11 ? -4.644 3.003 23.923 1.00 44.42 104 ILE B CA 1
ATOM 2189 C C . ILE B 1 11 ? -5.851 3.884 24.381 1.00 46.21 104 ILE B C 1
ATOM 2190 O O . ILE B 1 11 ? -6.900 3.367 24.782 1.00 45.65 104 ILE B O 1
ATOM 2195 N N . GLY B 1 12 ? -5.683 5.195 24.356 1.00 46.54 105 GLY B N 1
ATOM 2196 C CA . GLY B 1 12 ? -6.815 6.107 24.483 1.00 49.13 105 GLY B CA 1
ATOM 2197 C C . GLY B 1 12 ? -6.443 7.457 23.858 1.00 50.64 105 GLY B C 1
ATOM 2198 O O . GLY B 1 12 ? -5.327 7.652 23.451 1.00 48.83 105 GLY B O 1
ATOM 2199 N N . GLU B 1 13 ? -7.396 8.389 23.812 1.00 54.06 106 GLU B N 1
ATOM 2200 C CA . GLU B 1 13 ? -7.193 9.728 23.223 1.00 57.06 106 GLU B CA 1
ATOM 2201 C C . GLU B 1 13 ? -6.244 10.596 24.038 1.00 58.05 106 GLU B C 1
ATOM 2202 O O . GLU B 1 13 ? -5.149 10.944 23.585 1.00 57.78 106 GLU B O 1
ATOM 2208 N N . LYS B 1 14 ? -6.682 10.970 25.237 1.00 59.27 107 LYS B N 1
ATOM 2209 C CA . LYS B 1 14 ? -5.861 11.778 26.103 1.00 60.80 107 LYS B CA 1
ATOM 2210 C C . LYS B 1 14 ? -5.578 10.996 27.384 1.00 61.60 107 LYS B C 1
ATOM 2211 O O . LYS B 1 14 ? -6.508 10.544 28.045 1.00 63.37 107 LYS B O 1
ATOM 2213 N N . LEU B 1 15 ? -4.303 10.824 27.731 1.00 62.19 108 LEU B N 1
ATOM 2214 C CA . LEU B 1 15 ? -3.927 9.982 28.859 1.00 62.38 108 LEU B CA 1
ATOM 2215 C C . LEU B 1 15 ? -3.082 10.743 29.875 1.00 63.66 108 LEU B C 1
ATOM 2216 O O . LEU B 1 15 ? -2.078 11.400 29.531 1.00 63.69 108 LEU B O 1
ATOM 2221 N N . GLY B 1 16 ? -3.491 10.651 31.139 1.00 64.93 109 GLY B N 1
ATOM 2222 C CA . GLY B 1 16 ? -2.631 11.085 32.241 1.00 64.16 109 GLY B CA 1
ATOM 2223 C C . GLY B 1 16 ? -1.601 10.007 32.431 1.00 64.81 109 GLY B C 1
ATOM 2224 O O . GLY B 1 16 ? -1.587 8.992 31.700 1.00 64.90 109 GLY B O 1
ATOM 2225 N N . HIS B 1 17 ? -0.727 10.218 33.405 1.00 64.73 110 HIS B N 1
ATOM 2226 C CA . HIS B 1 17 ? 0.156 9.178 33.871 1.00 64.06 110 HIS B CA 1
ATOM 2227 C C . HIS B 1 17 ? -0.750 8.101 34.486 1.00 62.86 110 HIS B C 1
ATOM 2228 O O . HIS B 1 17 ? -1.897 8.356 34.891 1.00 62.71 110 HIS B O 1
ATOM 2235 N N . SER B 1 18 ? -0.249 6.882 34.532 1.00 61.11 111 SER B N 1
ATOM 2236 C CA . SER B 1 18 ? -1.039 5.804 35.065 1.00 59.61 111 SER B CA 1
ATOM 2237 C C . SER B 1 18 ? -0.083 4.979 35.934 1.00 58.38 111 SER B C 1
ATOM 2238 O O . SER B 1 18 ? 1.066 4.837 35.596 1.00 59.93 111 SER B O 1
ATOM 2241 N N . HIS B 1 19 ? -0.539 4.534 37.092 1.00 57.35 112 HIS B N 1
ATOM 2242 C CA . HIS B 1 19 ? 0.214 3.601 37.907 1.00 56.83 112 HIS B CA 1
ATOM 2243 C C . HIS B 1 19 ? 0.138 2.229 37.270 1.00 55.77 112 HIS B C 1
ATOM 2244 O O . HIS B 1 19 ? 0.837 1.307 37.682 1.00 54.90 112 HIS B O 1
ATOM 2251 N N . SER B 1 20 ? -0.713 2.134 36.247 1.00 54.21 113 SER B N 1
ATOM 2252 C CA . SER B 1 20 ? -0.843 0.943 35.410 1.00 53.56 113 SER B CA 1
ATOM 2253 C C . SER B 1 20 ? 0.421 0.492 34.711 1.00 51.53 113 SER B C 1
ATOM 2254 O O . SER B 1 20 ? 0.630 -0.719 34.532 1.00 51.23 113 SER B O 1
ATOM 2257 N N . SER B 1 21 ? 1.222 1.437 34.239 1.00 48.21 114 SER B N 1
ATOM 2258 C CA . SER B 1 21 ? 2.380 1.019 33.484 1.00 46.76 114 SER B CA 1
ATOM 2259 C C . SER B 1 21 ? 3.400 0.419 34.444 1.00 45.86 114 SER B C 1
ATOM 2260 O O . SER B 1 21 ? 4.187 -0.421 34.042 1.00 44.89 114 SER B O 1
ATOM 2263 N N . TYR B 1 22 ? 3.385 0.874 35.698 1.00 43.70 115 TYR B N 1
ATOM 2264 C CA . TYR B 1 22 ? 4.357 0.382 36.663 1.00 43.76 115 TYR B CA 1
ATOM 2265 C C . TYR B 1 22 ? 3.847 -0.996 37.095 1.00 41.66 115 TYR B C 1
ATOM 2266 O O . TYR B 1 22 ? 4.626 -1.909 37.246 1.00 42.26 115 TYR B O 1
ATOM 2275 N N . ILE B 1 23 ? 2.534 -1.161 37.220 1.00 40.58 116 ILE B N 1
ATOM 2276 C CA . ILE B 1 23 ? 1.967 -2.465 37.513 1.00 40.61 116 ILE B CA 1
ATOM 2277 C C . ILE B 1 23 ? 2.405 -3.540 36.460 1.00 40.41 116 ILE B C 1
ATOM 2278 O O . ILE B 1 23 ? 2.895 -4.601 36.824 1.00 39.72 116 ILE B O 1
ATOM 2283 N N . HIS B 1 24 ? 2.283 -3.217 35.175 1.00 37.39 117 HIS B N 1
ATOM 2284 C CA . HIS B 1 24 ? 2.621 -4.143 34.145 1.00 37.66 117 HIS B CA 1
ATOM 2285 C C . HIS B 1 24 ? 4.104 -4.474 34.113 1.00 38.75 117 HIS B C 1
ATOM 2286 O O . HIS B 1 24 ? 4.465 -5.663 33.978 1.00 38.46 117 HIS B O 1
ATOM 2293 N N . LYS B 1 25 ? 4.953 -3.463 34.268 1.00 38.98 118 LYS B N 1
ATOM 2294 C CA . LYS B 1 25 ? 6.377 -3.756 34.480 1.00 41.33 118 LYS B CA 1
ATOM 2295 C C . LYS B 1 25 ? 6.668 -4.785 35.608 1.00 41.00 118 LYS B C 1
ATOM 2296 O O . LYS B 1 25 ? 7.482 -5.680 35.438 1.00 39.82 118 LYS B O 1
ATOM 2302 N N . LEU B 1 26 ? 6.001 -4.630 36.741 1.00 42.03 119 LEU B N 1
ATOM 2303 C CA . LEU B 1 26 ? 6.187 -5.541 37.895 1.00 42.93 119 LEU B CA 1
ATOM 2304 C C . LEU B 1 26 ? 5.746 -6.937 37.575 1.00 41.79 119 LEU B C 1
ATOM 2305 O O . LEU B 1 26 ? 6.378 -7.933 37.986 1.00 42.77 119 LEU B O 1
ATOM 2310 N N . ILE B 1 27 ? 4.666 -7.032 36.814 1.00 39.82 120 ILE B N 1
ATOM 2311 C CA . ILE B 1 27 ? 4.221 -8.298 36.380 1.00 39.50 120 ILE B CA 1
ATOM 2312 C C . ILE B 1 27 ? 5.259 -8.927 35.484 1.00 40.55 120 ILE B C 1
ATOM 2313 O O . ILE B 1 27 ? 5.542 -10.107 35.610 1.00 41.39 120 ILE B O 1
ATOM 2318 N N . PHE B 1 28 ? 5.778 -8.181 34.527 1.00 41.95 121 PHE B N 1
ATOM 2319 C CA . PHE B 1 28 ? 6.786 -8.709 33.622 1.00 42.47 121 PHE B CA 1
ATOM 2320 C C . PHE B 1 28 ? 7.941 -9.322 34.383 1.00 44.12 121 PHE B C 1
ATOM 2321 O O . PHE B 1 28 ? 8.373 -10.412 34.059 1.00 43.74 121 PHE B O 1
ATOM 2329 N N . GLU B 1 29 ? 8.459 -8.574 35.355 1.00 46.18 122 GLU B N 1
ATOM 2330 C CA . GLU B 1 29 ? 9.585 -8.978 36.162 1.00 48.80 122 GLU B CA 1
ATOM 2331 C C . GLU B 1 29 ? 9.255 -10.213 37.003 1.00 50.09 122 GLU B C 1
ATOM 2332 O O . GLU B 1 29 ? 10.025 -11.170 37.008 1.00 49.94 122 GLU B O 1
ATOM 2338 N N . LYS B 1 30 ? 8.145 -10.159 37.739 1.00 51.13 123 LYS B N 1
ATOM 2339 C CA . LYS B 1 30 ? 7.750 -11.233 38.703 1.00 51.38 123 LYS B CA 1
ATOM 2340 C C . LYS B 1 30 ? 7.353 -12.513 38.005 1.00 52.74 123 LYS B C 1
ATOM 2341 O O . LYS B 1 30 ? 7.605 -13.582 38.553 1.00 53.61 123 LYS B O 1
ATOM 2347 N N . VAL B 1 31 ? 6.753 -12.439 36.808 1.00 53.63 124 VAL B N 1
ATOM 2348 C CA . VAL B 1 31 ? 6.521 -13.676 36.045 1.00 54.18 124 VAL B CA 1
ATOM 2349 C C . VAL B 1 31 ? 7.608 -14.058 35.045 1.00 54.87 124 VAL B C 1
ATOM 2350 O O . VAL B 1 31 ? 7.611 -15.200 34.618 1.00 55.96 124 VAL B O 1
ATOM 2354 N N . GLY B 1 32 ? 8.499 -13.134 34.644 1.00 55.07 125 GLY B N 1
ATOM 2355 C CA . GLY B 1 32 ? 9.552 -13.441 33.659 1.00 53.89 125 GLY B CA 1
ATOM 2356 C C . GLY B 1 32 ? 9.166 -13.305 32.185 1.00 54.47 125 GLY B C 1
ATOM 2357 O O . GLY B 1 32 ? 9.384 -14.215 31.368 1.00 55.04 125 GLY B O 1
ATOM 2358 N N . ILE B 1 33 ? 8.613 -12.155 31.825 1.00 52.71 126 ILE B N 1
ATOM 2359 C CA . ILE B 1 33 ? 8.183 -11.872 30.439 1.00 51.79 126 ILE B CA 1
ATOM 2360 C C . ILE B 1 33 ? 9.117 -10.763 29.988 1.00 49.25 126 ILE B C 1
ATOM 2361 O O . ILE B 1 33 ? 9.516 -9.980 30.814 1.00 49.78 126 ILE B O 1
ATOM 2366 N N . LYS B 1 34 ? 9.505 -10.699 28.724 1.00 47.37 127 LYS B N 1
ATOM 2367 C CA . LYS B 1 34 ? 10.325 -9.600 28.288 1.00 46.60 127 LYS B CA 1
ATOM 2368 C C . LYS B 1 34 ? 9.422 -8.657 27.516 1.00 44.68 127 LYS B C 1
ATOM 2369 O O . LYS B 1 34 ? 9.079 -8.946 26.388 1.00 43.87 127 LYS B O 1
ATOM 2375 N N . GLY B 1 35 ? 9.008 -7.533 28.091 1.00 41.38 128 GLY B N 1
ATOM 2376 C CA . GLY B 1 35 ? 8.168 -6.644 27.317 1.00 37.90 128 GLY B CA 1
ATOM 2377 C C . GLY B 1 35 ? 8.223 -5.278 27.927 1.00 37.30 128 GLY B C 1
ATOM 2378 O O . GLY B 1 35 ? 8.881 -5.050 28.933 1.00 36.22 128 GLY B O 1
ATOM 2379 N N . ILE B 1 36 ? 7.498 -4.368 27.321 1.00 34.92 129 ILE B N 1
ATOM 2380 C CA . ILE B 1 36 ? 7.349 -3.074 27.904 1.00 34.81 129 ILE B CA 1
ATOM 2381 C C . ILE B 1 36 ? 5.887 -2.771 27.770 1.00 34.85 129 ILE B C 1
ATOM 2382 O O . ILE B 1 36 ? 5.236 -3.336 26.873 1.00 35.45 129 ILE B O 1
ATOM 2387 N N . TYR B 1 37 ? 5.397 -1.826 28.571 1.00 33.12 130 TYR B N 1
ATOM 2388 C CA . TYR B 1 37 ? 3.971 -1.463 28.468 1.00 34.59 130 TYR B CA 1
ATOM 2389 C C . TYR B 1 37 ? 3.991 0.072 28.300 1.00 34.29 130 TYR B C 1
ATOM 2390 O O . TYR B 1 37 ? 4.430 0.759 29.233 1.00 31.94 130 TYR B O 1
ATOM 2399 N N . ASN B 1 38 ? 3.561 0.598 27.160 1.00 35.10 131 ASN B N 1
ATOM 2400 C CA . ASN B 1 38 ? 3.568 2.081 27.016 1.00 37.50 131 ASN B CA 1
ATOM 2401 C C . ASN B 1 38 ? 2.142 2.652 27.021 1.00 38.41 131 ASN B C 1
ATOM 2402 O O . ASN B 1 38 ? 1.221 1.965 26.663 1.00 37.44 131 ASN B O 1
ATOM 2407 N N . LEU B 1 39 ? 2.007 3.931 27.381 1.00 39.33 132 LEU B N 1
ATOM 2408 C CA . LEU B 1 39 ? 0.794 4.677 27.109 1.00 40.76 132 LEU B CA 1
ATOM 2409 C C . LEU B 1 39 ? 0.747 5.231 25.659 1.00 41.13 132 LEU B C 1
ATOM 2410 O O . LEU B 1 39 ? 1.558 6.014 25.244 1.00 40.61 132 LEU B O 1
ATOM 2415 N N . PHE B 1 40 ? -0.211 4.825 24.881 1.00 41.25 133 PHE B N 1
ATOM 2416 C CA . PHE B 1 40 ? -0.226 5.271 23.512 1.00 41.67 133 PHE B CA 1
ATOM 2417 C C . PHE B 1 40 ? -1.419 6.244 23.247 1.00 42.83 133 PHE B C 1
ATOM 2418 O O . PHE B 1 40 ? -2.635 5.876 23.360 1.00 39.79 133 PHE B O 1
ATOM 2426 N N . GLU B 1 41 ? -1.087 7.495 22.909 1.00 44.22 134 GLU B N 1
ATOM 2427 C CA . GLU B 1 41 ? -2.134 8.482 22.634 1.00 47.39 134 GLU B CA 1
ATOM 2428 C C . GLU B 1 41 ? -2.544 8.408 21.156 1.00 48.48 134 GLU B C 1
ATOM 2429 O O . GLU B 1 41 ? -1.761 8.683 20.246 1.00 49.28 134 GLU B O 1
ATOM 2435 N N . VAL B 1 42 ? -3.768 7.992 20.907 1.00 49.22 135 VAL B N 1
ATOM 2436 C CA . VAL B 1 42 ? -4.282 7.876 19.555 1.00 51.13 135 VAL B CA 1
ATOM 2437 C C . VAL B 1 42 ? -5.483 8.832 19.402 1.00 52.74 135 VAL B C 1
ATOM 2438 O O . VAL B 1 42 ? -6.398 8.846 20.261 1.00 52.15 135 VAL B O 1
ATOM 2442 N N . PRO B 1 43 ? -5.460 9.671 18.348 1.00 53.98 136 PRO B N 1
ATOM 2443 C CA . PRO B 1 43 ? -6.626 10.530 18.089 1.00 55.25 136 PRO B CA 1
ATOM 2444 C C . PRO B 1 43 ? -7.696 9.710 17.423 1.00 56.78 136 PRO B C 1
ATOM 2445 O O . PRO B 1 43 ? -7.383 8.706 16.755 1.00 57.46 136 PRO B O 1
ATOM 2449 N N . LYS B 1 44 ? -8.945 10.147 17.560 1.00 57.37 137 LYS B N 1
ATOM 2450 C CA . LYS B 1 44 ? -10.101 9.369 17.096 1.00 58.69 137 LYS B CA 1
ATOM 2451 C C . LYS B 1 44 ? -10.082 8.929 15.638 1.00 59.60 137 LYS B C 1
ATOM 2452 O O . LYS B 1 44 ? -10.547 7.828 15.313 1.00 59.51 137 LYS B O 1
ATOM 2458 N N . GLU B 1 45 ? -9.556 9.780 14.761 1.00 59.29 138 GLU B N 1
ATOM 2459 C CA . GLU B 1 45 ? -9.585 9.498 13.337 1.00 60.27 138 GLU B CA 1
ATOM 2460 C C . GLU B 1 45 ? -8.601 8.429 12.956 1.00 59.93 138 GLU B C 1
ATOM 2461 O O . GLU B 1 45 ? -8.635 7.939 11.817 1.00 59.96 138 GLU B O 1
ATOM 2467 N N . LYS B 1 46 ? -7.707 8.098 13.890 1.00 58.87 139 LYS B N 1
ATOM 2468 C CA . LYS B 1 46 ? -6.633 7.150 13.626 1.00 57.49 139 LYS B CA 1
ATOM 2469 C C . LYS B 1 46 ? -6.770 5.801 14.349 1.00 56.39 139 LYS B C 1
ATOM 2470 O O . LYS B 1 46 ? -5.801 5.059 14.457 1.00 55.33 139 LYS B O 1
ATOM 2476 N N . LEU B 1 47 ? -7.970 5.477 14.833 1.00 55.16 140 LEU B N 1
ATOM 2477 C CA . LEU B 1 47 ? -8.092 4.270 15.644 1.00 54.32 140 LEU B CA 1
ATOM 2478 C C . LEU B 1 47 ? -7.848 3.057 14.753 1.00 53.88 140 LEU B C 1
ATOM 2479 O O . LEU B 1 47 ? -6.964 2.254 15.028 1.00 53.17 140 LEU B O 1
ATOM 2484 N N . LYS B 1 48 ? -8.639 2.934 13.697 1.00 53.21 141 LYS B N 1
ATOM 2485 C CA . LYS B 1 48 ? -8.482 1.856 12.754 1.00 53.56 141 LYS B CA 1
ATOM 2486 C C . LYS B 1 48 ? -7.013 1.713 12.326 1.00 53.35 141 LYS B C 1
ATOM 2487 O O . LYS B 1 48 ? -6.456 0.623 12.394 1.00 52.42 141 LYS B O 1
ATOM 2493 N N . GLU B 1 49 ? -6.392 2.803 11.896 1.00 53.66 142 GLU B N 1
ATOM 2494 C CA . GLU B 1 49 ? -5.063 2.674 11.370 1.00 53.93 142 GLU B CA 1
ATOM 2495 C C . GLU B 1 49 ? -4.143 2.164 12.473 1.00 52.22 142 GLU B C 1
ATOM 2496 O O . GLU B 1 49 ? -3.377 1.212 12.270 1.00 51.88 142 GLU B O 1
ATOM 2502 N N . SER B 1 50 ? -4.237 2.775 13.648 1.00 50.64 143 SER B N 1
ATOM 2503 C CA . SER B 1 50 ? -3.362 2.387 14.736 1.00 50.00 143 SER B CA 1
ATOM 2504 C C . SER B 1 50 ? -3.483 0.885 15.011 1.00 49.32 143 SER B C 1
ATOM 2505 O O . SER B 1 50 ? -2.481 0.184 14.907 1.00 48.44 143 SER B O 1
ATOM 2508 N N . VAL B 1 51 ? -4.672 0.398 15.361 1.00 47.40 144 VAL B N 1
ATOM 2509 C CA . VAL B 1 51 ? -4.791 -1.049 15.626 1.00 48.18 144 VAL B CA 1
ATOM 2510 C C . VAL B 1 51 ? -4.378 -1.892 14.440 1.00 47.27 144 VAL B C 1
ATOM 2511 O O . VAL B 1 51 ? -3.729 -2.892 14.613 1.00 46.85 144 VAL B O 1
ATOM 2515 N N . ASP B 1 52 ? -4.726 -1.505 13.226 1.00 47.51 145 ASP B N 1
ATOM 2516 C CA . ASP B 1 52 ? -4.196 -2.289 12.110 1.00 48.26 145 ASP B CA 1
ATOM 2517 C C . ASP B 1 52 ? -2.671 -2.329 12.172 1.00 46.97 145 ASP B C 1
ATOM 2518 O O . ASP B 1 52 ? -2.112 -3.384 11.995 1.00 47.03 145 ASP B O 1
ATOM 2523 N N . THR B 1 53 ? -1.984 -1.206 12.454 1.00 45.46 146 THR B N 1
ATOM 2524 C CA . THR B 1 53 ? -0.496 -1.282 12.567 1.00 44.33 146 THR B CA 1
ATOM 2525 C C . THR B 1 53 ? -0.046 -2.210 13.701 1.00 43.82 146 THR B C 1
ATOM 2526 O O . THR B 1 53 ? 0.875 -3.061 13.551 1.00 44.38 146 THR B O 1
ATOM 2530 N N . PHE B 1 54 ? -0.670 -2.076 14.852 1.00 42.36 147 PHE B N 1
ATOM 2531 C CA . PHE B 1 54 ? -0.256 -2.936 15.944 1.00 42.31 147 PHE B CA 1
ATOM 2532 C C . PHE B 1 54 ? -0.331 -4.402 15.518 1.00 42.67 147 PHE B C 1
ATOM 2533 O O . PHE B 1 54 ? 0.582 -5.174 15.754 1.00 41.50 147 PHE B O 1
ATOM 2541 N N . LYS B 1 55 ? -1.429 -4.769 14.869 1.00 43.66 148 LYS B N 1
ATOM 2542 C CA . LYS B 1 55 ? -1.591 -6.107 14.340 1.00 45.38 148 LYS B CA 1
ATOM 2543 C C . LYS B 1 55 ? -0.346 -6.521 13.536 1.00 45.93 148 LYS B C 1
ATOM 2544 O O . LYS B 1 55 ? 0.165 -7.622 13.685 1.00 46.22 148 LYS B O 1
ATOM 2550 N N . ILE B 1 56 ? 0.160 -5.620 12.701 1.00 46.55 149 ILE B N 1
ATOM 2551 C CA . ILE B 1 56 ? 1.232 -5.942 11.752 1.00 46.61 149 ILE B CA 1
ATOM 2552 C C . ILE B 1 56 ? 2.545 -6.111 12.470 1.00 47.16 149 ILE B C 1
ATOM 2553 O O . ILE B 1 56 ? 3.376 -6.949 12.093 1.00 49.92 149 ILE B O 1
ATOM 2558 N N . ILE B 1 57 ? 2.752 -5.361 13.535 1.00 45.33 150 ILE B N 1
ATOM 2559 C CA . ILE B 1 57 ? 3.994 -5.468 14.220 1.00 43.42 150 ILE B CA 1
ATOM 2560 C C . ILE B 1 57 ? 3.877 -6.464 15.359 1.00 42.88 150 ILE B C 1
ATOM 2561 O O . ILE B 1 57 ? 4.730 -6.527 16.245 1.00 43.83 150 ILE B O 1
ATOM 2566 N N . LYS B 1 58 ? 2.836 -7.260 15.308 1.00 41.44 151 LYS B N 1
ATOM 2567 C CA . LYS B 1 58 ? 2.621 -8.288 16.277 1.00 40.69 151 LYS B CA 1
ATOM 2568 C C . LYS B 1 58 ? 2.703 -7.786 17.730 1.00 40.66 151 LYS B C 1
ATOM 2569 O O . LYS B 1 58 ? 3.422 -8.292 18.547 1.00 39.99 151 LYS B O 1
ATOM 2575 N N . CYS B 1 59 ? 1.927 -6.761 18.023 1.00 39.95 152 CYS B N 1
ATOM 2576 C CA . CYS B 1 59 ? 1.790 -6.182 19.354 1.00 39.90 152 CYS B CA 1
ATOM 2577 C C . CYS B 1 59 ? 1.469 -7.279 20.344 1.00 40.04 152 CYS B C 1
ATOM 2578 O O . CYS B 1 59 ? 0.688 -8.163 20.037 1.00 40.12 152 CYS B O 1
ATOM 2581 N N . GLY B 1 60 ? 2.017 -7.252 21.552 1.00 41.19 153 GLY B N 1
ATOM 2582 C CA . GLY B 1 60 ? 1.743 -8.400 22.441 1.00 39.49 153 GLY B CA 1
ATOM 2583 C C . GLY B 1 60 ? 0.343 -8.297 23.079 1.00 40.44 153 GLY B C 1
ATOM 2584 O O . GLY B 1 60 ? -0.202 -9.276 23.687 1.00 39.82 153 GLY B O 1
ATOM 2585 N N . GLY B 1 61 ? -0.220 -7.097 23.019 1.00 38.66 154 GLY B N 1
ATOM 2586 C CA . GLY B 1 61 ? -1.621 -6.917 23.453 1.00 38.04 154 GLY B CA 1
ATOM 2587 C C . GLY B 1 61 ? -1.851 -5.520 23.990 1.00 36.69 154 GLY B C 1
ATOM 2588 O O . GLY B 1 61 ? -0.942 -4.892 24.435 1.00 36.18 154 GLY B O 1
ATOM 2589 N N . LEU B 1 62 ? -3.088 -5.053 23.929 1.00 37.50 155 LEU B N 1
ATOM 2590 C CA . LEU B 1 62 ? -3.442 -3.672 24.292 1.00 38.34 155 LEU B CA 1
ATOM 2591 C C . LEU B 1 62 ? -4.655 -3.605 25.249 1.00 37.19 155 LEU B C 1
ATOM 2592 O O . LEU B 1 62 ? -5.639 -4.284 25.069 1.00 38.14 155 LEU B O 1
ATOM 2597 N N . ASN B 1 63 ? -4.538 -2.800 26.283 1.00 36.57 156 ASN B N 1
ATOM 2598 C CA . ASN B 1 63 ? -5.679 -2.339 27.023 1.00 36.41 156 ASN B CA 1
ATOM 2599 C C . ASN B 1 63 ? -6.286 -1.165 26.307 1.00 38.95 156 ASN B C 1
ATOM 2600 O O . ASN B 1 63 ? -5.580 -0.461 25.523 1.00 39.85 156 ASN B O 1
ATOM 2605 N N . VAL B 1 64 ? -7.611 -0.995 26.457 1.00 41.37 157 VAL B N 1
ATOM 2606 C CA . VAL B 1 64 ? -8.342 0.101 25.755 1.00 42.19 157 VAL B CA 1
ATOM 2607 C C . VAL B 1 64 ? -9.096 0.977 26.767 1.00 44.43 157 VAL B C 1
ATOM 2608 O O . VAL B 1 64 ? -9.821 0.471 27.635 1.00 41.65 157 VAL B O 1
ATOM 2612 N N . THR B 1 65 ? -8.902 2.290 26.688 1.00 46.62 158 THR B N 1
ATOM 2613 C CA . THR B 1 65 ? -9.649 3.170 27.545 1.00 48.61 158 THR B CA 1
ATOM 2614 C C . THR B 1 65 ? -10.394 4.224 26.742 1.00 49.77 158 THR B C 1
ATOM 2615 O O . THR B 1 65 ? -10.467 4.184 25.521 1.00 49.78 158 THR B O 1
ATOM 2619 N N . ILE B 1 66 ? -10.975 5.146 27.486 1.00 50.86 159 ILE B N 1
ATOM 2620 C CA . ILE B 1 66 ? -11.775 6.218 26.961 1.00 52.21 159 ILE B CA 1
ATOM 2621 C C . ILE B 1 66 ? -11.051 6.995 25.841 1.00 51.82 159 ILE B C 1
ATOM 2622 O O . ILE B 1 66 ? -9.896 7.386 25.984 1.00 52.14 159 ILE B O 1
ATOM 2627 N N . PRO B 1 67 ? -11.748 7.259 24.728 1.00 51.73 160 PRO B N 1
ATOM 2628 C CA . PRO B 1 67 ? -13.157 6.945 24.546 1.00 51.49 160 PRO B CA 1
ATOM 2629 C C . PRO B 1 67 ? -13.396 5.860 23.547 1.00 51.44 160 PRO B C 1
ATOM 2630 O O . PRO B 1 67 ? -14.298 6.034 22.712 1.00 52.54 160 PRO B O 1
ATOM 2634 N N . TYR B 1 68 ? -12.619 4.769 23.587 1.00 50.10 161 TYR B N 1
ATOM 2635 C CA . TYR B 1 68 ? -12.678 3.741 22.532 1.00 49.27 161 TYR B CA 1
ATOM 2636 C C . TYR B 1 68 ? -13.234 2.400 22.973 1.00 48.83 161 TYR B C 1
ATOM 2637 O O . TYR B 1 68 ? -13.323 1.517 22.118 1.00 48.89 161 TYR B O 1
ATOM 2646 N N . LYS B 1 69 ? -13.583 2.231 24.263 1.00 47.89 162 LYS B N 1
ATOM 2647 C CA . LYS B 1 69 ? -14.048 0.917 24.724 1.00 48.51 162 LYS B CA 1
ATOM 2648 C C . LYS B 1 69 ? -15.234 0.429 23.940 1.00 50.18 162 LYS B C 1
ATOM 2649 O O . LYS B 1 69 ? -15.348 -0.770 23.658 1.00 51.11 162 LYS B O 1
ATOM 2655 N N . VAL B 1 70 ? -16.150 1.324 23.586 1.00 51.81 163 VAL B N 1
ATOM 2656 C CA . VAL B 1 70 ? -17.182 0.911 22.622 1.00 52.89 163 VAL B CA 1
ATOM 2657 C C . VAL B 1 70 ? -16.738 0.901 21.139 1.00 53.11 163 VAL B C 1
ATOM 2658 O O . VAL B 1 70 ? -16.919 -0.101 20.459 1.00 52.87 163 VAL B O 1
ATOM 2662 N N . GLU B 1 71 ? -16.165 2.006 20.651 1.00 53.43 164 GLU B N 1
ATOM 2663 C CA . GLU B 1 71 ? -15.727 2.093 19.235 1.00 55.19 164 GLU B CA 1
ATOM 2664 C C . GLU B 1 71 ? -14.769 0.963 18.809 1.00 54.90 164 GLU B C 1
ATOM 2665 O O . GLU B 1 71 ? -14.872 0.459 17.709 1.00 54.75 164 GLU B O 1
ATOM 2671 N N . VAL B 1 72 ? -13.821 0.579 19.659 1.00 54.55 165 VAL B N 1
ATOM 2672 C CA . VAL B 1 72 ? -12.870 -0.464 19.223 1.00 55.07 165 VAL B CA 1
ATOM 2673 C C . VAL B 1 72 ? -13.587 -1.737 18.796 1.00 55.00 165 VAL B C 1
ATOM 2674 O O . VAL B 1 72 ? -13.083 -2.513 17.974 1.00 54.56 165 VAL B O 1
ATOM 2678 N N . MET B 1 73 ? -14.770 -1.972 19.340 1.00 55.32 166 MET B N 1
ATOM 2679 C CA . MET B 1 73 ? -15.452 -3.219 18.991 1.00 56.34 166 MET B CA 1
ATOM 2680 C C . MET B 1 73 ? -15.712 -3.380 17.482 1.00 56.37 166 MET B C 1
ATOM 2681 O O . MET B 1 73 ? -15.924 -4.493 17.052 1.00 55.54 166 MET B O 1
ATOM 2686 N N . LYS B 1 74 ? -15.679 -2.308 16.676 1.00 57.11 167 LYS B N 1
ATOM 2687 C CA . LYS B 1 74 ? -15.903 -2.534 15.236 1.00 58.83 167 LYS B CA 1
ATOM 2688 C C . LYS B 1 74 ? -14.785 -3.396 14.664 1.00 59.45 167 LYS B C 1
ATOM 2689 O O . LYS B 1 74 ? -15.030 -4.219 13.806 1.00 58.64 167 LYS B O 1
ATOM 2695 N N . GLU B 1 75 ? -13.556 -3.191 15.151 1.00 60.26 168 GLU B N 1
ATOM 2696 C CA . GLU B 1 75 ? -12.374 -3.794 14.535 1.00 60.73 168 GLU B CA 1
ATOM 2697 C C . GLU B 1 75 ? -12.101 -5.227 14.994 1.00 60.13 168 GLU B C 1
ATOM 2698 O O . GLU B 1 75 ? -11.093 -5.812 14.610 1.00 60.13 168 GLU B O 1
ATOM 2704 N N . LEU B 1 76 ? -12.982 -5.817 15.795 1.00 59.61 169 LEU B N 1
ATOM 2705 C CA . LEU B 1 76 ? -12.689 -7.163 16.329 1.00 59.50 169 LEU B CA 1
ATOM 2706 C C . LEU B 1 76 ? -13.254 -8.305 15.493 1.00 59.06 169 LEU B C 1
ATOM 2707 O O . LEU B 1 76 ? -14.278 -8.141 14.900 1.00 59.14 169 LEU B O 1
ATOM 2712 N N . TYR B 1 77 ? -12.617 -9.473 15.462 1.00 58.49 170 TYR B N 1
ATOM 2713 C CA . TYR B 1 77 ? -13.244 -10.596 14.763 1.00 58.61 170 TYR B CA 1
ATOM 2714 C C . TYR B 1 77 ? -13.964 -11.545 15.698 1.00 58.45 170 TYR B C 1
ATOM 2715 O O . TYR B 1 77 ? -14.915 -12.190 15.260 1.00 59.29 170 TYR B O 1
ATOM 2724 N N . GLU B 1 78 ? -13.485 -11.684 16.944 1.00 56.93 171 GLU B N 1
ATOM 2725 C CA . GLU B 1 78 ? -14.278 -12.267 18.043 1.00 55.99 171 GLU B CA 1
ATOM 2726 C C . GLU B 1 78 ? -14.268 -11.354 19.313 1.00 55.43 171 GLU B C 1
ATOM 2727 O O . GLU B 1 78 ? -13.385 -10.504 19.471 1.00 54.39 171 GLU B O 1
ATOM 2729 N N . ILE B 1 79 ? -15.285 -11.512 20.162 1.00 54.61 172 ILE B N 1
ATOM 2730 C CA . ILE B 1 79 ? -15.522 -10.713 21.387 1.00 54.00 172 ILE B CA 1
ATOM 2731 C C . ILE B 1 79 ? -16.101 -11.761 22.373 1.00 54.09 172 ILE B C 1
ATOM 2732 O O . ILE B 1 79 ? -16.990 -12.556 21.978 1.00 53.50 172 ILE B O 1
ATOM 2737 N N . SER B 1 80 ? -15.547 -11.822 23.598 1.00 52.84 173 SER B N 1
ATOM 2738 C CA . SER B 1 80 ? -16.032 -12.718 24.655 1.00 52.73 173 SER B CA 1
ATOM 2739 C C . SER B 1 80 ? -17.488 -12.357 24.899 1.00 51.99 173 SER B C 1
ATOM 2740 O O . SER B 1 80 ? -17.871 -11.210 24.745 1.00 50.48 173 SER B O 1
ATOM 2743 N N . GLU B 1 81 ? -18.307 -13.316 25.308 1.00 53.42 174 GLU B N 1
ATOM 2744 C CA . GLU B 1 81 ? -19.719 -12.972 25.460 1.00 54.10 174 GLU B CA 1
ATOM 2745 C C . GLU B 1 81 ? -19.943 -12.094 26.680 1.00 53.08 174 GLU B C 1
ATOM 2746 O O . GLU B 1 81 ? -20.850 -11.235 26.724 1.00 53.98 174 GLU B O 1
ATOM 2752 N N . LYS B 1 82 ? -19.029 -12.173 27.630 1.00 51.74 175 LYS B N 1
ATOM 2753 C CA . LYS B 1 82 ? -19.103 -11.249 28.764 1.00 49.72 175 LYS B CA 1
ATOM 2754 C C . LYS B 1 82 ? -18.836 -9.824 28.301 1.00 48.74 175 LYS B C 1
ATOM 2755 O O . LYS B 1 82 ? -19.581 -8.890 28.636 1.00 49.12 175 LYS B O 1
ATOM 2761 N N . ALA B 1 83 ? -17.796 -9.620 27.494 1.00 48.25 176 ALA B N 1
ATOM 2762 C CA . ALA B 1 83 ? -17.550 -8.279 26.968 1.00 48.29 176 ALA B CA 1
ATOM 2763 C C . ALA B 1 83 ? -18.751 -7.876 26.142 1.00 48.69 176 ALA B C 1
ATOM 2764 O O . ALA B 1 83 ? -19.133 -6.739 26.123 1.00 48.42 176 ALA B O 1
ATOM 2766 N N . ARG B 1 84 ? -19.367 -8.815 25.440 1.00 50.09 177 ARG B N 1
ATOM 2767 C CA . ARG B 1 84 ? -20.490 -8.392 24.580 1.00 52.38 177 ARG B CA 1
ATOM 2768 C C . ARG B 1 84 ? -21.745 -7.987 25.350 1.00 52.06 177 ARG B C 1
ATOM 2769 O O . ARG B 1 84 ? -22.515 -7.178 24.848 1.00 52.89 177 ARG B O 1
ATOM 2777 N N . LYS B 1 85 ? -21.925 -8.557 26.549 1.00 51.72 178 LYS B N 1
ATOM 2778 C CA . LYS B 1 85 ? -23.067 -8.271 27.458 1.00 51.98 178 LYS B CA 1
ATOM 2779 C C . LYS B 1 85 ? -22.899 -6.950 28.154 1.00 50.20 178 LYS B C 1
ATOM 2780 O O . LYS B 1 85 ? -23.817 -6.157 28.252 1.00 51.07 178 LYS B O 1
ATOM 2786 N N . ILE B 1 86 ? -21.672 -6.705 28.595 1.00 48.54 179 ILE B N 1
ATOM 2787 C CA . ILE B 1 86 ? -21.324 -5.464 29.181 1.00 46.01 179 ILE B CA 1
ATOM 2788 C C . ILE B 1 86 ? -21.412 -4.374 28.154 1.00 45.47 179 ILE B C 1
ATOM 2789 O O . ILE B 1 86 ? -21.751 -3.275 28.484 1.00 45.19 179 ILE B O 1
ATOM 2794 N N . GLY B 1 87 ? -21.063 -4.663 26.911 1.00 46.34 180 GLY B N 1
ATOM 2795 C CA . GLY B 1 87 ? -21.085 -3.634 25.870 1.00 46.37 180 GLY B CA 1
ATOM 2796 C C . GLY B 1 87 ? -19.792 -2.809 25.767 1.00 47.29 180 GLY B C 1
ATOM 2797 O O . GLY B 1 87 ? -19.806 -1.694 25.285 1.00 46.37 180 GLY B O 1
ATOM 2798 N N . ALA B 1 88 ? -18.664 -3.339 26.250 1.00 47.51 181 ALA B N 1
ATOM 2799 C CA . ALA B 1 88 ? -17.419 -2.574 26.234 1.00 45.87 181 ALA B CA 1
ATOM 2800 C C . ALA B 1 88 ? -16.261 -3.538 26.269 1.00 45.75 181 ALA B C 1
ATOM 2801 O O . ALA B 1 88 ? -16.296 -4.548 26.985 1.00 45.21 181 ALA B O 1
ATOM 2803 N N . VAL B 1 89 ? -15.212 -3.179 25.535 1.00 45.04 182 VAL B N 1
ATOM 2804 C CA . VAL B 1 89 ? -13.940 -3.917 25.524 1.00 43.98 182 VAL B CA 1
ATOM 2805 C C . VAL B 1 89 ? -12.809 -3.064 26.101 1.00 43.83 182 VAL B C 1
ATOM 2806 O O . VAL B 1 89 ? -12.595 -1.935 25.658 1.00 43.44 182 VAL B O 1
ATOM 2810 N N . ASN B 1 90 ? -12.098 -3.563 27.119 1.00 42.20 183 ASN B N 1
ATOM 2811 C CA . ASN B 1 90 ? -10.915 -2.838 27.581 1.00 40.83 183 ASN B CA 1
ATOM 2812 C C . ASN B 1 90 ? -9.604 -3.635 27.350 1.00 40.32 183 ASN B C 1
ATOM 2813 O O . ASN B 1 90 ? -8.526 -3.186 27.797 1.00 37.13 183 ASN B O 1
ATOM 2818 N N . THR B 1 91 ? -9.709 -4.788 26.674 1.00 40.43 184 THR B N 1
ATOM 2819 C CA . THR B 1 91 ? -8.573 -5.678 26.437 1.00 42.25 184 THR B CA 1
ATOM 2820 C C . THR B 1 91 ? -8.582 -6.269 25.052 1.00 43.34 184 THR B C 1
ATOM 2821 O O . THR B 1 91 ? -9.574 -6.868 24.653 1.00 44.12 184 THR B O 1
ATOM 2825 N N . LEU B 1 92 ? -7.441 -6.158 24.349 1.00 43.68 185 LEU B N 1
ATOM 2826 C CA . LEU B 1 92 ? -7.329 -6.640 22.981 1.00 43.27 185 LEU B CA 1
ATOM 2827 C C . LEU B 1 92 ? -6.261 -7.704 22.867 1.00 43.49 185 LEU B C 1
ATOM 2828 O O . LEU B 1 92 ? -5.165 -7.458 23.291 1.00 43.19 185 LEU B O 1
ATOM 2833 N N . LYS B 1 93 ? -6.607 -8.869 22.302 1.00 43.30 186 LYS B N 1
ATOM 2834 C CA . LYS B 1 93 ? -5.648 -9.932 22.058 1.00 45.49 186 LYS B CA 1
ATOM 2835 C C . LYS B 1 93 ? -5.359 -10.040 20.559 1.00 46.84 186 LYS B C 1
ATOM 2836 O O . LYS B 1 93 ? -6.252 -10.161 19.749 1.00 46.28 186 LYS B O 1
ATOM 2842 N N . PHE B 1 94 ? -4.086 -9.961 20.210 1.00 47.91 187 PHE B N 1
ATOM 2843 C CA . PHE B 1 94 ? -3.655 -10.080 18.852 1.00 48.82 187 PHE B CA 1
ATOM 2844 C C . PHE B 1 94 ? -3.248 -11.499 18.520 1.00 50.06 187 PHE B C 1
ATOM 2845 O O . PHE B 1 94 ? -2.412 -12.066 19.198 1.00 50.09 187 PHE B O 1
ATOM 2853 N N . SER B 1 95 ? -3.840 -12.061 17.471 1.00 51.71 188 SER B N 1
ATOM 2854 C CA . SER B 1 95 ? -3.385 -13.332 16.891 1.00 53.50 188 SER B CA 1
ATOM 2855 C C . SER B 1 95 ? -3.262 -13.205 15.361 1.00 54.95 188 SER B C 1
ATOM 2856 O O . SER B 1 95 ? -3.571 -12.151 14.798 1.00 53.89 188 SER B O 1
ATOM 2859 N N . ARG B 1 96 ? -2.868 -14.301 14.681 1.00 56.92 189 ARG B N 1
ATOM 2860 C CA . ARG B 1 96 ? -2.731 -14.283 13.198 1.00 58.15 189 ARG B CA 1
ATOM 2861 C C . ARG B 1 96 ? -4.096 -14.048 12.523 1.00 58.38 189 ARG B C 1
ATOM 2862 O O . ARG B 1 96 ? -4.211 -13.404 11.471 1.00 58.90 189 ARG B O 1
ATOM 2864 N N . GLU B 1 97 ? -5.142 -14.546 13.157 1.00 58.94 190 GLU B N 1
ATOM 2865 C CA . GLU B 1 97 ? -6.476 -14.296 12.663 1.00 59.30 190 GLU B CA 1
ATOM 2866 C C . GLU B 1 97 ? -7.022 -12.903 12.976 1.00 58.55 190 GLU B C 1
ATOM 2867 O O . GLU B 1 97 ? -7.994 -12.481 12.380 1.00 59.19 190 GLU B O 1
ATOM 2873 N N . GLY B 1 98 ? -6.431 -12.180 13.914 1.00 57.36 191 GLY B N 1
ATOM 2874 C CA . GLY B 1 98 ? -6.878 -10.787 14.117 1.00 55.29 191 GLY B CA 1
ATOM 2875 C C . GLY B 1 98 ? -6.899 -10.347 15.564 1.00 54.14 191 GLY B C 1
ATOM 2876 O O . GLY B 1 98 ? -6.201 -10.911 16.407 1.00 54.02 191 GLY B O 1
ATOM 2877 N N . ILE B 1 99 ? -7.688 -9.321 15.860 1.00 52.74 192 ILE B N 1
ATOM 2878 C CA . ILE B 1 99 ? -7.762 -8.827 17.218 1.00 51.13 192 ILE B CA 1
ATOM 2879 C C . ILE B 1 99 ? -9.005 -9.437 17.883 1.00 50.57 192 ILE B C 1
ATOM 2880 O O . ILE B 1 99 ? -10.131 -9.400 17.340 1.00 49.77 192 ILE B O 1
ATOM 2885 N N . SER B 1 100 ? -8.800 -9.965 19.063 1.00 48.36 193 SER B N 1
ATOM 2886 C CA . SER B 1 100 ? -9.884 -10.517 19.848 1.00 49.04 193 SER B CA 1
ATOM 2887 C C . SER B 1 100 ? -10.101 -9.652 21.120 1.00 48.24 193 SER B C 1
ATOM 2888 O O . SER B 1 100 ? -9.114 -9.158 21.756 1.00 48.42 193 SER B O 1
ATOM 2891 N N . GLY B 1 101 ? -11.370 -9.436 21.469 1.00 46.87 194 GLY B N 1
ATOM 2892 C CA . GLY B 1 101 ? -11.745 -8.471 22.520 1.00 44.25 194 GLY B CA 1
ATOM 2893 C C . GLY B 1 101 ? -12.264 -9.078 23.798 1.00 44.74 194 GLY B C 1
ATOM 2894 O O . GLY B 1 101 ? -13.074 -10.020 23.771 1.00 44.82 194 GLY B O 1
ATOM 2895 N N . PHE B 1 102 ? -11.778 -8.566 24.936 1.00 44.95 195 PHE B N 1
ATOM 2896 C CA . PHE B 1 102 ? -12.245 -8.985 26.287 1.00 43.17 195 PHE B CA 1
ATOM 2897 C C . PHE B 1 102 ? -12.578 -7.857 27.214 1.00 42.75 195 PHE B C 1
ATOM 2898 O O . PHE B 1 102 ? -12.287 -6.688 26.948 1.00 41.45 195 PHE B O 1
ATOM 2906 N N . ASN B 1 103 ? -13.107 -8.212 28.382 1.00 42.16 196 ASN B N 1
ATOM 2907 C CA . ASN B 1 103 ? -13.265 -7.201 29.423 1.00 40.19 196 ASN B CA 1
ATOM 2908 C C . ASN B 1 103 ? -12.699 -7.663 30.770 1.00 40.28 196 ASN B C 1
ATOM 2909 O O . ASN B 1 103 ? -13.247 -8.533 31.471 1.00 39.71 196 ASN B O 1
ATOM 2914 N N . THR B 1 104 ? -11.574 -7.082 31.139 1.00 37.32 197 THR B N 1
ATOM 2915 C CA . THR B 1 104 ? -10.928 -7.477 32.349 1.00 38.02 197 THR B CA 1
ATOM 2916 C C . THR B 1 104 ? -11.293 -6.523 33.493 1.00 38.23 197 THR B C 1
ATOM 2917 O O . THR B 1 104 ? -11.020 -6.835 34.618 1.00 39.38 197 THR B O 1
ATOM 2921 N N . ASP B 1 105 ? -11.920 -5.367 33.226 1.00 39.87 198 ASP B N 1
ATOM 2922 C CA . ASP B 1 105 ? -12.514 -4.592 34.355 1.00 40.59 198 ASP B CA 1
ATOM 2923 C C . ASP B 1 105 ? -13.539 -5.469 35.156 1.00 40.25 198 ASP B C 1
ATOM 2924 O O . ASP B 1 105 ? -13.654 -5.362 36.385 1.00 37.97 198 ASP B O 1
ATOM 2929 N N . TYR B 1 106 ? -14.311 -6.279 34.433 1.00 41.95 199 TYR B N 1
ATOM 2930 C CA . TYR B 1 106 ? -15.251 -7.249 35.048 1.00 41.89 199 TYR B CA 1
ATOM 2931 C C . TYR B 1 106 ? -14.527 -8.236 35.973 1.00 41.30 199 TYR B C 1
ATOM 2932 O O . TYR B 1 106 ? -14.898 -8.443 37.140 1.00 41.80 199 TYR B O 1
ATOM 2941 N N . ILE B 1 107 ? -13.459 -8.842 35.463 1.00 40.69 200 ILE B N 1
ATOM 2942 C CA . ILE B 1 107 ? -12.730 -9.847 36.197 1.00 38.84 200 ILE B CA 1
ATOM 2943 C C . ILE B 1 107 ? -12.092 -9.222 37.408 1.00 38.82 200 ILE B C 1
ATOM 2944 O O . ILE B 1 107 ? -12.102 -9.777 38.518 1.00 39.66 200 ILE B O 1
ATOM 2949 N N . GLY B 1 108 ? -11.568 -8.028 37.207 1.00 36.05 201 GLY B N 1
ATOM 2950 C CA . GLY B 1 108 ? -10.870 -7.349 38.288 1.00 36.11 201 GLY B CA 1
ATOM 2951 C C . GLY B 1 108 ? -11.836 -6.891 39.405 1.00 35.50 201 GLY B C 1
ATOM 2952 O O . GLY B 1 108 ? -11.519 -6.970 40.559 1.00 32.37 201 GLY B O 1
ATOM 2953 N N . PHE B 1 109 ? -13.006 -6.402 39.039 1.00 34.89 202 PHE B N 1
ATOM 2954 C CA . PHE B 1 109 ? -13.950 -5.983 40.056 1.00 36.19 202 PHE B CA 1
ATOM 2955 C C . PHE B 1 109 ? -14.321 -7.230 40.877 1.00 36.10 202 PHE B C 1
ATOM 2956 O O . PHE B 1 109 ? -14.313 -7.186 42.080 1.00 37.56 202 PHE B O 1
ATOM 2964 N N . GLY B 1 110 ? -14.593 -8.338 40.203 1.00 38.12 203 GLY B N 1
ATOM 2965 C CA . GLY B 1 110 ? -14.893 -9.630 40.885 1.00 39.70 203 GLY B CA 1
ATOM 2966 C C . GLY B 1 110 ? -13.761 -10.098 41.789 1.00 40.37 203 GLY B C 1
ATOM 2967 O O . GLY B 1 110 ? -13.979 -10.621 42.886 1.00 39.57 203 GLY B O 1
ATOM 2968 N N . LYS B 1 111 ? -12.522 -9.915 41.352 1.00 39.58 204 LYS B N 1
ATOM 2969 C CA . LYS B 1 111 ? -11.377 -10.378 42.163 1.00 37.86 204 LYS B CA 1
ATOM 2970 C C . LYS B 1 111 ? -11.271 -9.478 43.389 1.00 36.69 204 LYS B C 1
ATOM 2971 O O . LYS B 1 111 ? -10.966 -9.927 44.481 1.00 36.66 204 LYS B O 1
ATOM 2977 N N . MET B 1 112 ? -11.541 -8.199 43.221 1.00 35.87 205 MET B N 1
ATOM 2978 C CA . MET B 1 112 ? -11.482 -7.298 44.351 1.00 37.08 205 MET B CA 1
ATOM 2979 C C . MET B 1 112 ? -12.581 -7.673 45.402 1.00 38.42 205 MET B C 1
ATOM 2980 O O . MET B 1 112 ? -12.316 -7.669 46.607 1.00 37.95 205 MET B O 1
ATOM 2985 N N . LEU B 1 113 ? -13.791 -8.001 44.970 1.00 38.68 206 LEU B N 1
ATOM 2986 C CA . LEU B 1 113 ? -14.854 -8.217 46.007 1.00 41.19 206 LEU B CA 1
ATOM 2987 C C . LEU B 1 113 ? -14.655 -9.547 46.734 1.00 40.79 206 LEU B C 1
ATOM 2988 O O . LEU B 1 113 ? -14.909 -9.624 47.949 1.00 40.14 206 LEU B O 1
ATOM 2993 N N . SER B 1 114 ? -14.181 -10.561 46.003 1.00 41.07 207 SER B N 1
ATOM 2994 C CA . SER B 1 114 ? -13.842 -11.833 46.626 1.00 42.50 207 SER B CA 1
ATOM 2995 C C . SER B 1 114 ? -12.716 -11.640 47.594 1.00 44.42 207 SER B C 1
ATOM 2996 O O . SER B 1 114 ? -12.780 -12.156 48.719 1.00 44.36 207 SER B O 1
ATOM 2999 N N . LYS B 1 115 ? -11.670 -10.910 47.171 1.00 45.58 208 LYS B N 1
ATOM 3000 C CA . LYS B 1 115 ? -10.550 -10.661 48.068 1.00 45.86 208 LYS B CA 1
ATOM 3001 C C . LYS B 1 115 ? -10.997 -10.065 49.379 1.00 44.91 208 LYS B C 1
ATOM 3002 O O . LYS B 1 115 ? -10.504 -10.451 50.444 1.00 46.18 208 LYS B O 1
ATOM 3008 N N . PHE B 1 116 ? -11.857 -9.059 49.318 1.00 44.77 209 PHE B N 1
ATOM 3009 C CA . PHE B 1 116 ? -12.290 -8.368 50.536 1.00 44.52 209 PHE B CA 1
ATOM 3010 C C . PHE B 1 116 ? -13.606 -8.907 51.160 1.00 44.54 209 PHE B C 1
ATOM 3011 O O . PHE B 1 116 ? -14.194 -8.277 52.070 1.00 43.67 209 PHE B O 1
ATOM 3019 N N . ARG B 1 117 ? -14.061 -10.050 50.637 1.00 44.27 210 ARG B N 1
ATOM 3020 C CA . ARG B 1 117 ? -15.264 -10.755 51.108 1.00 44.08 210 ARG B CA 1
ATOM 3021 C C . ARG B 1 117 ? -16.558 -9.864 51.066 1.00 45.18 210 ARG B C 1
ATOM 3022 O O . ARG B 1 117 ? -17.336 -9.775 52.050 1.00 45.43 210 ARG B O 1
ATOM 3024 N N . VAL B 1 118 ? -16.772 -9.176 49.941 1.00 44.95 211 VAL B N 1
ATOM 3025 C CA . VAL B 1 118 ? -17.951 -8.336 49.808 1.00 44.40 211 VAL B CA 1
ATOM 3026 C C . VAL B 1 118 ? -18.920 -9.238 49.087 1.00 46.27 211 VAL B C 1
ATOM 3027 O O . VAL B 1 118 ? -18.783 -9.518 47.887 1.00 46.83 211 VAL B O 1
ATOM 3031 N N . GLU B 1 119 ? -19.901 -9.724 49.830 1.00 44.90 212 GLU B N 1
ATOM 3032 C CA . GLU B 1 119 ? -20.974 -10.465 49.227 1.00 45.53 212 GLU B CA 1
ATOM 3033 C C . GLU B 1 119 ? -21.985 -9.627 48.417 1.00 42.77 212 GLU B C 1
ATOM 3034 O O . GLU B 1 119 ? -22.440 -8.567 48.839 1.00 42.48 212 GLU B O 1
ATOM 3040 N N . ILE B 1 120 ? -22.326 -10.162 47.251 1.00 41.84 213 ILE B N 1
ATOM 3041 C CA . ILE B 1 120 ? -23.270 -9.614 46.329 1.00 40.73 213 ILE B CA 1
ATOM 3042 C C . ILE B 1 120 ? -24.597 -10.425 46.283 1.00 42.14 213 ILE B C 1
ATOM 3043 O O . ILE B 1 120 ? -25.688 -9.821 46.265 1.00 40.32 213 ILE B O 1
ATOM 3048 N N . LYS B 1 121 ? -24.513 -11.761 46.282 1.00 42.78 214 LYS B N 1
ATOM 3049 C CA . LYS B 1 121 ? -25.730 -12.634 46.219 1.00 45.87 214 LYS B CA 1
ATOM 3050 C C . LYS B 1 121 ? -26.798 -12.074 47.156 1.00 45.69 214 LYS B C 1
ATOM 3051 O O . LYS B 1 121 ? -26.537 -11.918 48.357 1.00 45.77 214 LYS B O 1
ATOM 3057 N N . ASN B 1 122 ? -27.961 -11.725 46.616 1.00 46.67 215 ASN B N 1
ATOM 3058 C CA . ASN B 1 122 ? -29.089 -11.428 47.495 1.00 48.02 215 ASN B CA 1
ATOM 3059 C C . ASN B 1 122 ? -28.969 -10.264 48.476 1.00 47.53 215 ASN B C 1
ATOM 3060 O O . ASN B 1 122 ? -29.632 -10.291 49.555 1.00 47.67 215 ASN B O 1
ATOM 3065 N N . ASN B 1 123 ? -28.171 -9.264 48.085 1.00 44.94 216 ASN B N 1
ATOM 3066 C CA . ASN B 1 123 ? -27.944 -8.037 48.823 1.00 43.56 216 ASN B CA 1
ATOM 3067 C C . ASN B 1 123 ? -28.334 -6.876 47.944 1.00 42.56 216 ASN B C 1
ATOM 3068 O O . ASN B 1 123 ? -28.334 -7.004 46.723 1.00 42.65 216 ASN B O 1
ATOM 3073 N N . ILE B 1 124 ? -28.615 -5.730 48.552 1.00 41.19 217 ILE B N 1
ATOM 3074 C CA . ILE B 1 124 ? -29.058 -4.586 47.826 1.00 40.06 217 ILE B CA 1
ATOM 3075 C C . ILE B 1 124 ? -27.835 -3.722 47.475 1.00 41.60 217 ILE B C 1
ATOM 3076 O O . ILE B 1 124 ? -27.099 -3.302 48.366 1.00 42.61 217 ILE B O 1
ATOM 3081 N N . CYS B 1 125 ? -27.645 -3.448 46.189 1.00 40.83 218 CYS B N 1
ATOM 3082 C CA . CYS B 1 125 ? -26.446 -2.819 45.709 1.00 41.32 218 CYS B CA 1
ATOM 3083 C C . CYS B 1 125 ? -26.787 -1.537 45.009 1.00 40.57 218 CYS B C 1
ATOM 3084 O O . CYS B 1 125 ? -27.677 -1.504 44.139 1.00 40.05 218 CYS B O 1
ATOM 3087 N N . VAL B 1 126 ? -26.074 -0.499 45.399 1.00 39.15 219 VAL B N 1
ATOM 3088 C CA . VAL B 1 126 ? -26.245 0.789 44.858 1.00 38.23 219 VAL B CA 1
ATOM 3089 C C . VAL B 1 126 ? -24.978 1.215 44.136 1.00 38.26 219 VAL B C 1
ATOM 3090 O O . VAL B 1 126 ? -23.887 1.178 44.660 1.00 38.81 219 VAL B O 1
ATOM 3094 N N . VAL B 1 127 ? -25.118 1.683 42.921 1.00 38.26 220 VAL B N 1
ATOM 3095 C CA . VAL B 1 127 ? -23.989 2.096 42.147 1.00 36.57 220 VAL B CA 1
ATOM 3096 C C . VAL B 1 127 ? -24.146 3.582 41.949 1.00 39.18 220 VAL B C 1
ATOM 3097 O O . VAL B 1 127 ? -25.216 4.073 41.465 1.00 39.91 220 VAL B O 1
ATOM 3101 N N . LEU B 1 128 ? -23.126 4.347 42.335 1.00 39.86 221 LEU B N 1
ATOM 3102 C CA . LEU B 1 128 ? -23.201 5.800 42.120 1.00 41.33 221 LEU B CA 1
ATOM 3103 C C . LEU B 1 128 ? -22.482 6.159 40.798 1.00 42.88 221 LEU B C 1
ATOM 3104 O O . LEU B 1 128 ? -21.309 5.865 40.652 1.00 42.61 221 LEU B O 1
ATOM 3109 N N . GLY B 1 129 ? -23.162 6.817 39.853 1.00 44.81 222 GLY B N 1
ATOM 3110 C CA . GLY B 1 129 ? -22.552 7.225 38.602 1.00 46.08 222 GLY B CA 1
ATOM 3111 C C . GLY B 1 129 ? -22.959 6.209 37.565 1.00 48.91 222 GLY B C 1
ATOM 3112 O O . GLY B 1 129 ? -23.046 5.036 37.849 1.00 47.95 222 GLY B O 1
ATOM 3113 N N . SER B 1 130 ? -23.237 6.648 36.342 1.00 51.26 223 SER B N 1
ATOM 3114 C CA . SER B 1 130 ? -23.698 5.690 35.317 1.00 54.10 223 SER B CA 1
ATOM 3115 C C . SER B 1 130 ? -22.771 5.859 34.134 1.00 55.45 223 SER B C 1
ATOM 3116 O O . SER B 1 130 ? -23.194 5.694 32.962 1.00 55.07 223 SER B O 1
ATOM 3119 N N . GLY B 1 131 ? -21.535 6.236 34.461 1.00 56.41 224 GLY B N 1
ATOM 3120 C CA . GLY B 1 131 ? -20.393 6.207 33.539 1.00 58.51 224 GLY B CA 1
ATOM 3121 C C . GLY B 1 131 ? -19.206 5.559 34.259 1.00 59.62 224 GLY B C 1
ATOM 3122 O O . GLY B 1 131 ? -19.392 4.758 35.197 1.00 60.78 224 GLY B O 1
ATOM 3123 N N . GLY B 1 132 ? -17.982 5.884 33.866 1.00 58.90 225 GLY B N 1
ATOM 3124 C CA . GLY B 1 132 ? -16.858 5.066 34.296 1.00 58.53 225 GLY B CA 1
ATOM 3125 C C . GLY B 1 132 ? -17.156 3.582 34.065 1.00 57.13 225 GLY B C 1
ATOM 3126 O O . GLY B 1 132 ? -18.004 3.215 33.235 1.00 57.75 225 GLY B O 1
ATOM 3127 N N . ALA B 1 133 ? -16.440 2.696 34.746 1.00 55.63 226 ALA B N 1
ATOM 3128 C CA . ALA B 1 133 ? -16.814 1.317 34.588 1.00 55.07 226 ALA B CA 1
ATOM 3129 C C . ALA B 1 133 ? -18.057 1.113 35.407 1.00 52.94 226 ALA B C 1
ATOM 3130 O O . ALA B 1 133 ? -18.058 0.202 36.208 1.00 54.18 226 ALA B O 1
ATOM 3132 N N . ALA B 1 134 ? -19.079 1.964 35.280 1.00 50.48 227 ALA B N 1
ATOM 3133 C CA . ALA B 1 134 ? -20.371 1.543 35.815 1.00 48.88 227 ALA B CA 1
ATOM 3134 C C . ALA B 1 134 ? -20.880 0.307 35.040 1.00 47.17 227 ALA B C 1
ATOM 3135 O O . ALA B 1 134 ? -21.466 -0.625 35.619 1.00 45.77 227 ALA B O 1
ATOM 3137 N N . ARG B 1 135 ? -20.601 0.267 33.744 1.00 45.58 228 ARG B N 1
ATOM 3138 C CA . ARG B 1 135 ? -21.037 -0.881 32.908 1.00 45.61 228 ARG B CA 1
ATOM 3139 C C . ARG B 1 135 ? -20.634 -2.299 33.369 1.00 44.32 228 ARG B C 1
ATOM 3140 O O . ARG B 1 135 ? -21.472 -3.183 33.434 1.00 43.35 228 ARG B O 1
ATOM 3148 N N . ALA B 1 136 ? -19.339 -2.526 33.642 1.00 43.08 229 ALA B N 1
ATOM 3149 C CA . ALA B 1 136 ? -18.842 -3.844 34.029 1.00 42.70 229 ALA B CA 1
ATOM 3150 C C . ALA B 1 136 ? -19.325 -4.211 35.444 1.00 41.91 229 ALA B C 1
ATOM 3151 O O . ALA B 1 136 ? -19.621 -5.360 35.744 1.00 42.53 229 ALA B O 1
ATOM 3153 N N . VAL B 1 137 ? -19.360 -3.215 36.319 1.00 40.80 230 VAL B N 1
ATOM 3154 C CA . VAL B 1 137 ? -19.847 -3.380 37.675 1.00 39.39 230 VAL B CA 1
ATOM 3155 C C . VAL B 1 137 ? -21.280 -3.848 37.586 1.00 39.11 230 VAL B C 1
ATOM 3156 O O . VAL B 1 137 ? -21.645 -4.822 38.203 1.00 38.75 230 VAL B O 1
ATOM 3160 N N . LEU B 1 138 ? -22.067 -3.183 36.753 1.00 38.13 231 LEU B N 1
ATOM 3161 C CA . LEU B 1 138 ? -23.483 -3.507 36.673 1.00 40.00 231 LEU B CA 1
ATOM 3162 C C . LEU B 1 138 ? -23.707 -4.896 36.104 1.00 40.41 231 LEU B C 1
ATOM 3163 O O . LEU B 1 138 ? -24.472 -5.667 36.673 1.00 40.59 231 LEU B O 1
ATOM 3168 N N . GLN B 1 139 ? -23.030 -5.248 35.014 1.00 41.12 232 GLN B N 1
ATOM 3169 C CA . GLN B 1 139 ? -23.084 -6.616 34.588 1.00 41.48 232 GLN B CA 1
ATOM 3170 C C . GLN B 1 139 ? -22.734 -7.612 35.701 1.00 42.23 232 GLN B C 1
ATOM 3171 O O . GLN B 1 139 ? -23.365 -8.669 35.835 1.00 43.04 232 GLN B O 1
ATOM 3177 N N . TYR B 1 140 ? -21.709 -7.308 36.488 1.00 42.85 233 TYR B N 1
ATOM 3178 C CA . TYR B 1 140 ? -21.265 -8.244 37.508 1.00 41.12 233 TYR B CA 1
ATOM 3179 C C . TYR B 1 140 ? -22.332 -8.420 38.649 1.00 40.73 233 TYR B C 1
ATOM 3180 O O . TYR B 1 140 ? -22.578 -9.505 39.158 1.00 39.14 233 TYR B O 1
ATOM 3189 N N . LEU B 1 141 ? -22.912 -7.336 39.066 1.00 39.90 234 LEU B N 1
ATOM 3190 C CA . LEU B 1 141 ? -23.971 -7.413 40.075 1.00 42.12 234 LEU B CA 1
ATOM 3191 C C . LEU B 1 141 ? -25.128 -8.308 39.617 1.00 43.04 234 LEU B C 1
ATOM 3192 O O . LEU B 1 141 ? -25.578 -9.169 40.348 1.00 44.09 234 LEU B O 1
ATOM 3197 N N . LYS B 1 142 ? -25.603 -8.112 38.409 1.00 44.05 235 LYS B N 1
ATOM 3198 C CA . LYS B 1 142 ? -26.629 -8.973 37.858 1.00 46.23 235 LYS B CA 1
ATOM 3199 C C . LYS B 1 142 ? -26.140 -10.419 37.740 1.00 46.94 235 LYS B C 1
ATOM 3200 O O . LYS B 1 142 ? -26.807 -11.346 38.255 1.00 46.68 235 LYS B O 1
ATOM 3206 N N . ASP B 1 143 ? -24.943 -10.640 37.171 1.00 46.43 236 ASP B N 1
ATOM 3207 C CA . ASP B 1 143 ? -24.464 -12.019 37.071 1.00 47.38 236 ASP B CA 1
ATOM 3208 C C . ASP B 1 143 ? -24.389 -12.698 38.399 1.00 47.49 236 ASP B C 1
ATOM 3209 O O . ASP B 1 143 ? -24.375 -13.935 38.456 1.00 47.97 236 ASP B O 1
ATOM 3214 N N . ASN B 1 144 ? -24.293 -11.925 39.473 1.00 45.44 237 ASN B N 1
ATOM 3215 C CA . ASN B 1 144 ? -24.103 -12.571 40.712 1.00 45.48 237 ASN B CA 1
ATOM 3216 C C . ASN B 1 144 ? -25.322 -12.474 41.598 1.00 45.41 237 ASN B C 1
ATOM 3217 O O . ASN B 1 144 ? -25.219 -12.632 42.794 1.00 45.13 237 ASN B O 1
ATOM 3222 N N . PHE B 1 145 ? -26.456 -12.206 40.973 1.00 45.00 238 PHE B N 1
ATOM 3223 C CA . PHE B 1 145 ? -27.762 -12.308 41.621 1.00 46.98 238 PHE B CA 1
ATOM 3224 C C . PHE B 1 145 ? -27.932 -11.370 42.815 1.00 46.84 238 PHE B C 1
ATOM 3225 O O . PHE B 1 145 ? -28.340 -11.821 43.877 1.00 46.61 238 PHE B O 1
ATOM 3233 N N . ALA B 1 146 ? -27.548 -10.100 42.650 1.00 45.79 239 ALA B N 1
ATOM 3234 C CA . ALA B 1 146 ? -27.879 -9.036 43.627 1.00 46.05 239 ALA B CA 1
ATOM 3235 C C . ALA B 1 146 ? -29.381 -9.102 43.889 1.00 46.94 239 ALA B C 1
ATOM 3236 O O . ALA B 1 146 ? -30.107 -9.451 43.016 1.00 46.42 239 ALA B O 1
ATOM 3238 N N . LYS B 1 147 ? -29.859 -8.700 45.061 1.00 48.92 240 LYS B N 1
ATOM 3239 C CA . LYS B 1 147 ? -31.297 -8.710 45.292 1.00 49.91 240 LYS B CA 1
ATOM 3240 C C . LYS B 1 147 ? -31.878 -7.590 44.490 1.00 51.29 240 LYS B C 1
ATOM 3241 O O . LYS B 1 147 ? -32.897 -7.758 43.858 1.00 51.76 240 LYS B O 1
ATOM 3247 N N . ASP B 1 148 ? -31.209 -6.430 44.524 1.00 50.35 241 ASP B N 1
ATOM 3248 C CA . ASP B 1 148 ? -31.664 -5.276 43.809 1.00 50.67 241 ASP B CA 1
ATOM 3249 C C . ASP B 1 148 ? -30.490 -4.404 43.458 1.00 48.83 241 ASP B C 1
ATOM 3250 O O . ASP B 1 148 ? -29.447 -4.466 44.105 1.00 46.39 241 ASP B O 1
ATOM 3255 N N . ILE B 1 149 ? -30.696 -3.576 42.453 1.00 47.40 242 ILE B N 1
ATOM 3256 C CA . ILE B 1 149 ? -29.647 -2.735 41.922 1.00 46.82 242 ILE B CA 1
ATOM 3257 C C . ILE B 1 149 ? -30.221 -1.350 41.649 1.00 46.51 242 ILE B C 1
ATOM 3258 O O . ILE B 1 149 ? -31.267 -1.224 41.018 1.00 48.08 242 ILE B O 1
ATOM 3263 N N . TYR B 1 150 ? -29.564 -0.323 42.161 1.00 44.80 243 TYR B N 1
ATOM 3264 C CA . TYR B 1 150 ? -29.936 1.024 41.907 1.00 44.27 243 TYR B CA 1
ATOM 3265 C C . TYR B 1 150 ? -28.752 1.688 41.304 1.00 43.39 243 TYR B C 1
ATOM 3266 O O . TYR B 1 150 ? -27.623 1.489 41.791 1.00 42.82 243 TYR B O 1
ATOM 3275 N N . VAL B 1 151 ? -29.018 2.541 40.334 1.00 41.84 244 VAL B N 1
ATOM 3276 C CA . VAL B 1 151 ? -28.001 3.434 39.737 1.00 41.71 244 VAL B CA 1
ATOM 3277 C C . VAL B 1 151 ? -28.456 4.841 40.049 1.00 43.02 244 VAL B C 1
ATOM 3278 O O . VAL B 1 151 ? -29.596 5.205 39.739 1.00 43.53 244 VAL B O 1
ATOM 3282 N N . VAL B 1 152 ? -27.575 5.616 40.674 1.00 42.97 245 VAL B N 1
ATOM 3283 C CA . VAL B 1 152 ? -27.850 6.969 41.124 1.00 43.25 245 VAL B CA 1
ATOM 3284 C C . VAL B 1 152 ? -27.094 7.936 40.222 1.00 44.32 245 VAL B C 1
ATOM 3285 O O . VAL B 1 152 ? -25.880 7.761 39.966 1.00 42.52 245 VAL B O 1
ATOM 3289 N N . THR B 1 153 ? -27.825 8.928 39.705 1.00 45.25 246 THR B N 1
ATOM 3290 C CA . THR B 1 153 ? -27.318 9.899 38.731 1.00 45.17 246 THR B CA 1
ATOM 3291 C C . THR B 1 153 ? -27.701 11.323 39.149 1.00 45.46 246 THR B C 1
ATOM 3292 O O . THR B 1 153 ? -28.789 11.525 39.723 1.00 43.18 246 THR B O 1
ATOM 3296 N N . ARG B 1 154 ? -26.809 12.286 38.851 1.00 44.97 247 ARG B N 1
ATOM 3297 C CA . ARG B 1 154 ? -27.106 13.724 38.985 1.00 46.73 247 ARG B CA 1
ATOM 3298 C C . ARG B 1 154 ? -28.410 14.103 38.227 1.00 47.69 247 ARG B C 1
ATOM 3299 O O . ARG B 1 154 ? -29.171 14.983 38.663 1.00 48.42 247 ARG B O 1
ATOM 3307 N N . ASN B 1 155 ? -28.705 13.399 37.131 1.00 47.39 248 ASN B N 1
ATOM 3308 C CA . ASN B 1 155 ? -29.853 13.734 36.316 1.00 47.10 248 ASN B CA 1
ATOM 3309 C C . ASN B 1 155 ? -30.546 12.519 35.675 1.00 47.47 248 ASN B C 1
ATOM 3310 O O . ASN B 1 155 ? -30.118 12.047 34.642 1.00 47.58 248 ASN B O 1
ATOM 3315 N N . PRO B 1 156 ? -31.596 11.985 36.325 1.00 47.64 249 PRO B N 1
ATOM 3316 C CA . PRO B 1 156 ? -32.259 10.803 35.808 1.00 48.26 249 PRO B CA 1
ATOM 3317 C C . PRO B 1 156 ? -32.892 11.046 34.436 1.00 49.78 249 PRO B C 1
ATOM 3318 O O . PRO B 1 156 ? -33.264 10.088 33.784 1.00 49.91 249 PRO B O 1
ATOM 3322 N N . GLU B 1 157 ? -33.039 12.305 34.003 1.00 49.91 250 GLU B N 1
ATOM 3323 C CA . GLU B 1 157 ? -33.575 12.578 32.674 1.00 50.10 250 GLU B CA 1
ATOM 3324 C C . GLU B 1 157 ? -32.499 12.528 31.568 1.00 50.75 250 GLU B C 1
ATOM 3325 O O . GLU B 1 157 ? -32.799 12.700 30.363 1.00 50.61 250 GLU B O 1
ATOM 3331 N N . LYS B 1 158 ? -31.242 12.415 31.969 1.00 49.65 251 LYS B N 1
ATOM 3332 C CA . LYS B 1 158 ? -30.190 12.411 30.987 1.00 50.49 251 LYS B CA 1
ATOM 3333 C C . LYS B 1 158 ? -30.337 11.123 30.183 1.00 49.82 251 LYS B C 1
ATOM 3334 O O . LYS B 1 158 ? -30.606 10.071 30.788 1.00 49.82 251 LYS B O 1
ATOM 3340 N N . GLU B 1 165 ? -32.580 -1.118 32.455 1.00 64.93 258 GLU B N 1
ATOM 3341 C CA . GLU B 1 165 ? -32.336 -2.456 32.991 1.00 64.47 258 GLU B CA 1
ATOM 3342 C C . GLU B 1 165 ? -32.503 -2.519 34.522 1.00 65.07 258 GLU B C 1
ATOM 3343 O O . GLU B 1 165 ? -32.953 -3.541 35.042 1.00 65.72 258 GLU B O 1
ATOM 3345 N N . PHE B 1 166 ? -32.130 -1.441 35.229 1.00 63.92 259 PHE B N 1
ATOM 3346 C CA . PHE B 1 166 ? -32.054 -1.429 36.699 1.00 62.41 259 PHE B CA 1
ATOM 3347 C C . PHE B 1 166 ? -32.827 -0.253 37.162 1.00 60.78 259 PHE B C 1
ATOM 3348 O O . PHE B 1 166 ? -33.333 0.481 36.347 1.00 61.69 259 PHE B O 1
ATOM 3356 N N . LYS B 1 167 ? -32.912 -0.034 38.468 1.00 59.09 260 LYS B N 1
ATOM 3357 C CA . LYS B 1 167 ? -33.629 1.139 38.958 1.00 56.99 260 LYS B CA 1
ATOM 3358 C C . LYS B 1 167 ? -32.711 2.347 38.891 1.00 55.49 260 LYS B C 1
ATOM 3359 O O . LYS B 1 167 ? -31.543 2.271 39.250 1.00 54.09 260 LYS B O 1
ATOM 3365 N N . VAL B 1 168 ? -33.202 3.448 38.345 1.00 53.79 261 VAL B N 1
ATOM 3366 C CA . VAL B 1 168 ? -32.355 4.608 38.207 1.00 51.66 261 VAL B CA 1
ATOM 3367 C C . VAL B 1 168 ? -32.957 5.662 39.144 1.00 51.79 261 VAL B C 1
ATOM 3368 O O . VAL B 1 168 ? -34.182 5.679 39.328 1.00 51.72 261 VAL B O 1
ATOM 3372 N N . ILE B 1 169 ? -32.127 6.459 39.823 1.00 48.45 262 ILE B N 1
ATOM 3373 C CA . ILE B 1 169 ? -32.676 7.390 40.779 1.00 46.64 262 ILE B CA 1
ATOM 3374 C C . ILE B 1 169 ? -31.753 8.546 41.027 1.00 47.03 262 ILE B C 1
ATOM 3375 O O . ILE B 1 169 ? -30.585 8.518 40.617 1.00 46.35 262 ILE B O 1
ATOM 3380 N N . SER B 1 170 ? -32.294 9.578 41.693 1.00 44.66 263 SER B N 1
ATOM 3381 C CA . SER B 1 170 ? -31.550 10.733 42.008 1.00 43.99 263 SER B CA 1
ATOM 3382 C C . SER B 1 170 ? -30.906 10.544 43.387 1.00 43.00 263 SER B C 1
ATOM 3383 O O . SER B 1 170 ? -31.226 9.641 44.124 1.00 40.93 263 SER B O 1
ATOM 3386 N N . TYR B 1 171 ? -30.005 11.434 43.725 1.00 45.25 264 TYR B N 1
ATOM 3387 C CA . TYR B 1 171 ? -29.331 11.402 45.029 1.00 48.55 264 TYR B CA 1
ATOM 3388 C C . TYR B 1 171 ? -30.339 11.730 46.108 1.00 49.98 264 TYR B C 1
ATOM 3389 O O . TYR B 1 171 ? -30.382 11.089 47.152 1.00 51.38 264 TYR B O 1
ATOM 3398 N N . ASP B 1 172 ? -31.198 12.699 45.818 1.00 52.16 265 ASP B N 1
ATOM 3399 C CA . ASP B 1 172 ? -32.361 12.970 46.658 1.00 53.59 265 ASP B CA 1
ATOM 3400 C C . ASP B 1 172 ? -33.118 11.710 47.069 1.00 52.51 265 ASP B C 1
ATOM 3401 O O . ASP B 1 172 ? -33.390 11.526 48.239 1.00 53.80 265 ASP B O 1
ATOM 3406 N N . GLU B 1 173 ? -33.422 10.810 46.137 1.00 52.50 266 GLU B N 1
ATOM 3407 C CA . GLU B 1 173 ? -34.072 9.520 46.469 1.00 52.24 266 GLU B CA 1
ATOM 3408 C C . GLU B 1 173 ? -33.136 8.534 47.186 1.00 52.46 266 GLU B C 1
ATOM 3409 O O . GLU B 1 173 ? -33.556 7.648 47.962 1.00 49.71 266 GLU B O 1
ATOM 3415 N N . LEU B 1 174 ? -31.842 8.640 46.856 1.00 52.11 267 LEU B N 1
ATOM 3416 C CA . LEU B 1 174 ? -30.871 7.742 47.487 1.00 51.68 267 LEU B CA 1
ATOM 3417 C C . LEU B 1 174 ? -30.957 8.019 48.971 1.00 50.55 267 LEU B C 1
ATOM 3418 O O . LEU B 1 174 ? -30.861 7.132 49.763 1.00 50.58 267 LEU B O 1
ATOM 3423 N N . SER B 1 175 ? -31.142 9.260 49.367 1.00 51.16 268 SER B N 1
ATOM 3424 C CA . SER B 1 175 ? -31.162 9.471 50.821 1.00 51.46 268 SER B CA 1
ATOM 3425 C C . SER B 1 175 ? -32.304 8.844 51.613 1.00 50.79 268 SER B C 1
ATOM 3426 O O . SER B 1 175 ? -32.169 8.673 52.809 1.00 51.54 268 SER B O 1
ATOM 3429 N N . ASN B 1 176 ? -33.389 8.431 50.997 1.00 51.38 269 ASN B N 1
ATOM 3430 C CA . ASN B 1 176 ? -34.331 7.590 51.773 1.00 52.81 269 ASN B CA 1
ATOM 3431 C C . ASN B 1 176 ? -33.978 6.113 51.804 1.00 52.78 269 ASN B C 1
ATOM 3432 O O . ASN B 1 176 ? -34.802 5.307 52.218 1.00 52.52 269 ASN B O 1
ATOM 3437 N N . LEU B 1 177 ? -32.797 5.728 51.345 1.00 53.30 270 LEU B N 1
ATOM 3438 C CA . LEU B 1 177 ? -32.579 4.306 51.133 1.00 53.62 270 LEU B CA 1
ATOM 3439 C C . LEU B 1 177 ? -31.530 3.625 52.003 1.00 53.86 270 LEU B C 1
ATOM 3440 O O . LEU B 1 177 ? -30.385 4.084 52.105 1.00 53.95 270 LEU B O 1
ATOM 3445 N N . LYS B 1 178 ? -31.879 2.455 52.529 1.00 51.28 271 LYS B N 1
ATOM 3446 C CA . LYS B 1 178 ? -30.919 1.668 53.203 1.00 50.28 271 LYS B CA 1
ATOM 3447 C C . LYS B 1 178 ? -30.577 0.414 52.363 1.00 49.40 271 LYS B C 1
ATOM 3448 O O . LYS B 1 178 ? -31.472 -0.317 51.936 1.00 48.41 271 LYS B O 1
ATOM 3454 N N . GLY B 1 179 ? -29.286 0.143 52.126 1.00 46.30 272 GLY B N 1
ATOM 3455 C CA . GLY B 1 179 ? -28.947 -1.079 51.401 1.00 42.12 272 GLY B CA 1
ATOM 3456 C C . GLY B 1 179 ? -27.706 -1.754 51.972 1.00 41.58 272 GLY B C 1
ATOM 3457 O O . GLY B 1 179 ? -27.258 -1.450 53.090 1.00 40.73 272 GLY B O 1
ATOM 3458 N N . ASP B 1 180 ? -27.172 -2.708 51.236 1.00 39.32 273 ASP B N 1
ATOM 3459 C CA . ASP B 1 180 ? -26.031 -3.451 51.741 1.00 40.62 273 ASP B CA 1
ATOM 3460 C C . ASP B 1 180 ? -24.694 -2.974 51.147 1.00 40.24 273 ASP B C 1
ATOM 3461 O O . ASP B 1 180 ? -23.756 -2.760 51.898 1.00 42.84 273 ASP B O 1
ATOM 3466 N N . VAL B 1 181 ? -24.601 -2.837 49.822 1.00 39.43 274 VAL B N 1
ATOM 3467 C CA . VAL B 1 181 ? -23.335 -2.430 49.180 1.00 39.40 274 VAL B CA 1
ATOM 3468 C C . VAL B 1 181 ? -23.473 -1.122 48.431 1.00 39.68 274 VAL B C 1
ATOM 3469 O O . VAL B 1 181 ? -24.332 -0.946 47.522 1.00 39.11 274 VAL B O 1
ATOM 3473 N N . ILE B 1 182 ? -22.616 -0.172 48.801 1.00 37.58 275 ILE B N 1
ATOM 3474 C CA . ILE B 1 182 ? -22.580 1.046 48.077 1.00 36.84 275 ILE B CA 1
ATOM 3475 C C . ILE B 1 182 ? -21.249 1.230 47.285 1.00 36.08 275 ILE B C 1
ATOM 3476 O O . ILE B 1 182 ? -20.119 1.096 47.824 1.00 33.87 275 ILE B O 1
ATOM 3481 N N . ILE B 1 183 ? -21.391 1.487 45.992 1.00 34.63 276 ILE B N 1
ATOM 3482 C CA . ILE B 1 183 ? -20.206 1.536 45.108 1.00 37.24 276 ILE B CA 1
ATOM 3483 C C . ILE B 1 183 ? -20.069 2.863 44.368 1.00 38.43 276 ILE B C 1
ATOM 3484 O O . ILE B 1 183 ? -20.972 3.310 43.596 1.00 37.44 276 ILE B O 1
ATOM 3489 N N . ASN B 1 184 ? -18.916 3.471 44.574 1.00 38.68 277 ASN B N 1
ATOM 3490 C CA . ASN B 1 184 ? -18.625 4.679 43.851 1.00 38.12 277 ASN B CA 1
ATOM 3491 C C . ASN B 1 184 ? -18.004 4.470 42.472 1.00 39.17 277 ASN B C 1
ATOM 3492 O O . ASN B 1 184 ? -16.851 4.019 42.382 1.00 37.83 277 ASN B O 1
ATOM 3497 N N . CYS B 1 185 ? -18.743 4.802 41.386 1.00 39.69 278 CYS B N 1
ATOM 3498 C CA . CYS B 1 185 ? -18.111 4.946 40.089 1.00 39.94 278 CYS B CA 1
ATOM 3499 C C . CYS B 1 185 ? -18.061 6.387 39.565 1.00 40.08 278 CYS B C 1
ATOM 3500 O O . CYS B 1 185 ? -17.964 6.544 38.360 1.00 41.24 278 CYS B O 1
ATOM 3503 N N . THR B 1 186 ? -18.116 7.416 40.421 1.00 39.87 279 THR B N 1
ATOM 3504 C CA . THR B 1 186 ? -18.045 8.801 39.959 1.00 39.15 279 THR B CA 1
ATOM 3505 C C . THR B 1 186 ? -16.598 9.258 40.094 1.00 40.10 279 THR B C 1
ATOM 3506 O O . THR B 1 186 ? -15.821 8.615 40.783 1.00 39.79 279 THR B O 1
ATOM 3510 N N . PRO B 1 187 ? -16.232 10.386 39.438 1.00 40.14 280 PRO B N 1
ATOM 3511 C CA . PRO B 1 187 ? -14.906 10.930 39.644 1.00 40.24 280 PRO B CA 1
ATOM 3512 C C . PRO B 1 187 ? -14.835 11.775 40.914 1.00 40.56 280 PRO B C 1
ATOM 3513 O O . PRO B 1 187 ? -13.801 12.320 41.222 1.00 41.40 280 PRO B O 1
ATOM 3517 N N . LYS B 1 188 ? -15.891 11.838 41.715 1.00 41.63 281 LYS B N 1
ATOM 3518 C CA . LYS B 1 188 ? -15.769 12.573 42.961 1.00 41.79 281 LYS B CA 1
ATOM 3519 C C . LYS B 1 188 ? -14.881 11.934 43.990 1.00 41.79 281 LYS B C 1
ATOM 3520 O O . LYS B 1 188 ? -15.061 10.775 44.327 1.00 42.00 281 LYS B O 1
ATOM 3526 N N . GLY B 1 189 ? -13.923 12.679 44.520 1.00 42.28 282 GLY B N 1
ATOM 3527 C CA . GLY B 1 189 ? -12.993 12.067 45.457 1.00 42.76 282 GLY B CA 1
ATOM 3528 C C . GLY B 1 189 ? -11.589 11.903 44.925 1.00 43.67 282 GLY B C 1
ATOM 3529 O O . GLY B 1 189 ? -10.634 11.679 45.685 1.00 43.26 282 GLY B O 1
ATOM 3530 N N . MET B 1 190 ? -11.453 11.968 43.621 1.00 45.19 283 MET B N 1
ATOM 3531 C CA . MET B 1 190 ? -10.127 11.862 43.043 1.00 48.72 283 MET B CA 1
ATOM 3532 C C . MET B 1 190 ? -9.759 13.262 42.537 1.00 50.77 283 MET B C 1
ATOM 3533 O O . MET B 1 190 ? -10.621 14.080 42.234 1.00 50.88 283 MET B O 1
ATOM 3538 N N . TYR B 1 191 ? -8.487 13.573 42.500 1.00 54.35 284 TYR B N 1
ATOM 3539 C CA . TYR B 1 191 ? -8.080 14.889 41.943 1.00 56.70 284 TYR B CA 1
ATOM 3540 C C . TYR B 1 191 ? -8.792 15.104 40.578 1.00 57.73 284 TYR B C 1
ATOM 3541 O O . TYR B 1 191 ? -8.994 14.153 39.811 1.00 58.08 284 TYR B O 1
ATOM 3550 N N . PRO B 1 192 ? -9.243 16.339 40.291 1.00 58.45 285 PRO B N 1
ATOM 3551 C CA . PRO B 1 192 ? -9.192 17.523 41.170 1.00 58.50 285 PRO B CA 1
ATOM 3552 C C . PRO B 1 192 ? -10.344 17.576 42.186 1.00 58.37 285 PRO B C 1
ATOM 3553 O O . PRO B 1 192 ? -10.582 18.619 42.825 1.00 58.55 285 PRO B O 1
ATOM 3557 N N . LYS B 1 193 ? -11.053 16.463 42.368 1.00 58.07 286 LYS B N 1
ATOM 3558 C CA . LYS B 1 193 ? -12.142 16.485 43.362 1.00 57.47 286 LYS B CA 1
ATOM 3559 C C . LYS B 1 193 ? -11.834 15.808 44.666 1.00 55.13 286 LYS B C 1
ATOM 3560 O O . LYS B 1 193 ? -12.714 15.253 45.254 1.00 56.42 286 LYS B O 1
ATOM 3566 N N . GLU B 1 194 ? -10.610 15.897 45.129 1.00 53.65 287 GLU B N 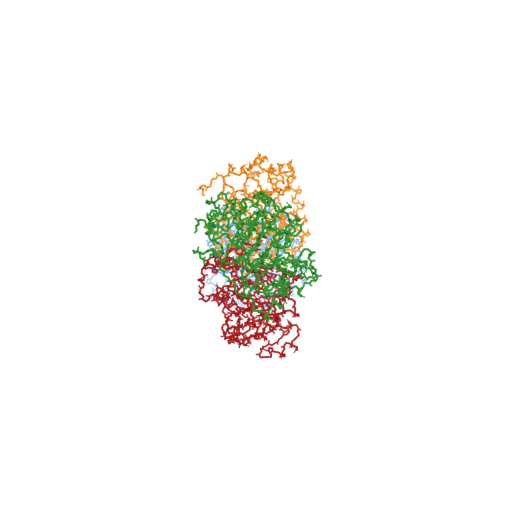1
ATOM 3567 C CA . GLU B 1 194 ? -10.210 15.336 46.416 1.00 53.35 287 GLU B CA 1
ATOM 3568 C C . GLU B 1 194 ? -11.011 15.735 47.662 1.00 52.22 287 GLU B C 1
ATOM 3569 O O . GLU B 1 194 ? -11.240 14.908 48.541 1.00 52.11 287 GLU B O 1
ATOM 3575 N N . GLY B 1 195 ? -11.423 16.994 47.740 1.00 51.16 288 GLY B N 1
ATOM 3576 C CA . GLY B 1 195 ? -12.150 17.474 48.898 1.00 50.19 288 GLY B CA 1
ATOM 3577 C C . GLY B 1 195 ? -13.592 17.007 48.999 1.00 49.73 288 GLY B C 1
ATOM 3578 O O . GLY B 1 195 ? -14.322 17.463 49.874 1.00 48.62 288 GLY B O 1
ATOM 3579 N N . GLU B 1 196 ? -14.006 16.066 48.141 1.00 48.90 289 GLU B N 1
ATOM 3580 C CA . GLU B 1 196 ? -15.433 15.760 48.084 1.00 48.01 289 GLU B CA 1
ATOM 3581 C C . GLU B 1 196 ? -15.868 14.338 47.832 1.00 46.14 289 GLU B C 1
ATOM 3582 O O . GLU B 1 196 ? -15.131 13.493 47.332 1.00 45.78 289 GLU B O 1
ATOM 3588 N N . SER B 1 197 ? -17.121 14.100 48.138 1.00 44.89 290 SER B N 1
ATOM 3589 C CA . SER B 1 197 ? -17.665 12.755 48.161 1.00 43.46 290 SER B CA 1
ATOM 3590 C C . SER B 1 197 ? -18.962 12.836 47.385 1.00 43.56 290 SER B C 1
ATOM 3591 O O . SER B 1 197 ? -19.694 13.787 47.542 1.00 42.42 290 SER B O 1
ATOM 3594 N N . PRO B 1 198 ? -19.234 11.847 46.523 1.00 42.65 291 PRO B N 1
ATOM 3595 C CA . PRO B 1 198 ? -20.505 11.887 45.840 1.00 43.07 291 PRO B CA 1
ATOM 3596 C C . PRO B 1 198 ? -21.683 11.812 46.832 1.00 42.47 291 PRO B C 1
ATOM 3597 O O . PRO B 1 198 ? -22.793 12.170 46.475 1.00 42.91 291 PRO B O 1
ATOM 3601 N N . VAL B 1 199 ? -21.481 11.303 48.038 1.00 42.57 292 VAL B N 1
ATOM 3602 C CA . VAL B 1 199 ? -22.600 11.308 49.018 1.00 41.58 292 VAL B CA 1
ATOM 3603 C C . VAL B 1 199 ? -22.178 11.675 50.429 1.00 42.48 292 VAL B C 1
ATOM 3604 O O . VAL B 1 199 ? -20.967 11.609 50.809 1.00 39.98 292 VAL B O 1
ATOM 3608 N N . ASP B 1 200 ? -23.197 11.992 51.245 1.00 43.68 293 ASP B N 1
ATOM 3609 C CA . ASP B 1 200 ? -23.002 12.388 52.663 1.00 44.20 293 ASP B CA 1
ATOM 3610 C C . ASP B 1 200 ? -22.608 11.220 53.525 1.00 43.31 293 ASP B C 1
ATOM 3611 O O . ASP B 1 200 ? -22.955 10.078 53.225 1.00 43.52 293 ASP B O 1
ATOM 3616 N N . LYS B 1 201 ? -21.894 11.483 54.611 1.00 43.33 294 LYS B N 1
ATOM 3617 C CA . LYS B 1 201 ? -21.558 10.381 55.556 1.00 43.80 294 LYS B CA 1
ATOM 3618 C C . LYS B 1 201 ? -22.826 9.661 56.051 1.00 43.91 294 LYS B C 1
ATOM 3619 O O . LYS B 1 201 ? -22.910 8.425 56.110 1.00 42.36 294 LYS B O 1
ATOM 3625 N N . GLU B 1 202 ? -23.837 10.451 56.395 1.00 43.73 295 GLU B N 1
ATOM 3626 C CA . GLU B 1 202 ? -25.119 9.911 56.811 1.00 45.65 295 GLU B CA 1
ATOM 3627 C C . GLU B 1 202 ? -25.675 8.852 55.801 1.00 44.56 295 GLU B C 1
ATOM 3628 O O . GLU B 1 202 ? -26.283 7.873 56.238 1.00 43.38 295 GLU B O 1
ATOM 3634 N N . VAL B 1 203 ? -25.486 9.048 54.481 1.00 43.49 296 VAL B N 1
ATOM 3635 C CA . VAL B 1 203 ? -25.864 7.992 53.490 1.00 43.44 296 VAL B CA 1
ATOM 3636 C C . VAL B 1 203 ? -24.974 6.704 53.571 1.00 42.88 296 VAL B C 1
ATOM 3637 O O . VAL B 1 203 ? -25.465 5.531 53.640 1.00 42.53 296 VAL B O 1
ATOM 3641 N N . VAL B 1 204 ? -23.656 6.927 53.541 1.00 42.43 297 VAL B N 1
ATOM 3642 C CA . VAL B 1 204 ? -22.691 5.835 53.627 1.00 41.22 297 VAL B CA 1
ATOM 3643 C C . VAL B 1 204 ? -22.995 5.000 54.858 1.00 40.25 297 VAL B C 1
ATOM 3644 O O . VAL B 1 204 ? -22.913 3.742 54.802 1.00 37.36 297 VAL B O 1
ATOM 3648 N N . ALA B 1 205 ? -23.391 5.650 55.972 1.00 40.20 298 ALA B N 1
ATOM 3649 C CA . ALA B 1 205 ? -23.620 4.862 57.200 1.00 41.87 298 ALA B CA 1
ATOM 3650 C C . ALA B 1 205 ? -24.740 3.839 57.066 1.00 43.19 298 ALA B C 1
ATOM 3651 O O . ALA B 1 205 ? -24.810 2.923 57.866 1.00 43.71 298 ALA B O 1
ATOM 3653 N N . LYS B 1 206 ? -25.583 3.968 56.040 1.00 43.55 299 LYS B N 1
ATOM 3654 C CA . LYS B 1 206 ? -26.719 3.089 55.914 1.00 44.02 299 LYS B CA 1
ATOM 3655 C C . LYS B 1 206 ? -26.410 1.850 55.164 1.00 43.93 299 LYS B C 1
ATOM 3656 O O . LYS B 1 206 ? -27.350 1.128 54.816 1.00 46.56 299 LYS B O 1
ATOM 3662 N N . PHE B 1 207 ? -25.135 1.570 54.918 1.00 42.33 300 PHE B N 1
ATOM 3663 C CA . PHE B 1 207 ? -24.785 0.405 54.104 1.00 40.56 300 PHE B CA 1
ATOM 3664 C C . PHE B 1 207 ? -23.856 -0.476 54.892 1.00 41.22 300 PHE B C 1
ATOM 3665 O O . PHE B 1 207 ? -23.431 -0.104 55.984 1.00 42.65 300 PHE B O 1
ATOM 3673 N N . SER B 1 208 ? -23.566 -1.680 54.422 1.00 41.32 301 SER B N 1
ATOM 3674 C CA . SER B 1 208 ? -22.616 -2.413 55.199 1.00 41.35 301 SER B CA 1
ATOM 3675 C C . SER B 1 208 ? -21.222 -2.570 54.568 1.00 40.52 301 SER B C 1
ATOM 3676 O O . SER B 1 208 ? -20.309 -2.849 55.296 1.00 39.49 301 SER B O 1
ATOM 3679 N N . SER B 1 209 ? -21.081 -2.356 53.244 1.00 39.26 302 SER B N 1
ATOM 3680 C CA . SER B 1 209 ? -19.779 -2.223 52.560 1.00 37.64 302 SER B CA 1
ATOM 3681 C C . SER B 1 209 ? -19.796 -1.048 51.605 1.00 36.98 302 SER B C 1
ATOM 3682 O O . SER B 1 209 ? -20.741 -0.850 50.862 1.00 34.71 302 SER B O 1
ATOM 3685 N N . ALA B 1 210 ? -18.735 -0.282 51.606 1.00 34.89 303 ALA B N 1
ATOM 3686 C CA . ALA B 1 210 ? -18.588 0.835 50.697 1.00 35.16 303 ALA B CA 1
ATOM 3687 C C . ALA B 1 210 ? -17.394 0.458 49.811 1.00 35.82 303 ALA B C 1
ATOM 3688 O O . ALA B 1 210 ? -16.300 0.146 50.349 1.00 34.18 303 ALA B O 1
ATOM 3690 N N . VAL B 1 211 ? -17.589 0.449 48.489 1.00 35.17 304 VAL B N 1
ATOM 3691 C CA . VAL B 1 211 ? -16.439 0.187 47.551 1.00 34.32 304 VAL B CA 1
ATOM 3692 C C . VAL B 1 211 ? -16.221 1.422 46.714 1.00 34.87 304 VAL B C 1
ATOM 3693 O O . VAL B 1 211 ? -17.163 1.893 46.089 1.00 34.37 304 VAL B O 1
ATOM 3697 N N . ASP B 1 212 ? -14.992 1.920 46.617 1.00 34.62 305 ASP B N 1
ATOM 3698 C CA . ASP B 1 212 ? -14.709 3.061 45.745 1.00 37.62 305 ASP B CA 1
ATOM 3699 C C . ASP B 1 212 ? -13.818 2.508 44.617 1.00 39.20 305 ASP B C 1
ATOM 3700 O O . ASP B 1 212 ? -12.831 1.840 44.915 1.00 38.29 305 ASP B O 1
ATOM 3705 N N . LEU B 1 213 ? -14.183 2.705 43.329 1.00 38.02 306 LEU B N 1
ATOM 3706 C CA . LEU B 1 213 ? -13.271 2.296 42.228 1.00 38.26 306 LEU B CA 1
ATOM 3707 C C . LEU B 1 213 ? -12.014 3.198 42.209 1.00 39.82 306 LEU B C 1
ATOM 3708 O O . LEU B 1 213 ? -10.991 2.882 41.586 1.00 40.25 306 LEU B O 1
ATOM 3713 N N . ILE B 1 214 ? -12.087 4.327 42.902 1.00 40.52 307 ILE B N 1
ATOM 3714 C CA . ILE B 1 214 ? -10.975 5.234 42.983 1.00 41.63 307 ILE B CA 1
ATOM 3715 C C . ILE B 1 214 ? -9.929 4.598 43.908 1.00 42.57 307 ILE B C 1
ATOM 3716 O O . ILE B 1 214 ? -10.241 4.041 44.985 1.00 41.35 307 ILE B O 1
ATOM 3721 N N . TYR B 1 215 ? -8.676 4.659 43.487 1.00 42.16 308 TYR B N 1
ATOM 3722 C CA . TYR B 1 215 ? -7.604 4.134 44.320 1.00 43.90 308 TYR B CA 1
ATOM 3723 C C . TYR B 1 215 ? -6.561 5.174 44.601 1.00 43.88 308 TYR B C 1
ATOM 3724 O O . TYR B 1 215 ? -5.641 4.922 45.310 1.00 46.38 308 TYR B O 1
ATOM 3733 N N . ASN B 1 216 ? -6.715 6.378 44.095 1.00 44.63 309 ASN B N 1
ATOM 3734 C CA . ASN B 1 216 ? -5.845 7.460 44.553 1.00 44.82 309 ASN B CA 1
ATOM 3735 C C . ASN B 1 216 ? -6.704 8.689 44.715 1.00 43.94 309 ASN B C 1
ATOM 3736 O O . ASN B 1 216 ? -7.261 9.170 43.738 1.00 42.86 309 ASN B O 1
ATOM 3741 N N . PRO B 1 217 ? -6.802 9.197 45.950 1.00 42.98 310 PRO B N 1
ATOM 3742 C CA . PRO B 1 217 ? -6.051 8.665 47.115 1.00 44.48 310 PRO B CA 1
ATOM 3743 C C . PRO B 1 217 ? -6.462 7.247 47.546 1.00 45.05 310 PRO B C 1
ATOM 3744 O O . PRO B 1 217 ? -7.436 6.670 46.997 1.00 43.71 310 PRO B O 1
ATOM 3748 N N . VAL B 1 218 ? -5.715 6.645 48.474 1.00 44.99 311 VAL B N 1
ATOM 3749 C CA . VAL B 1 218 ? -6.037 5.246 48.793 1.00 45.25 311 VAL B CA 1
ATOM 3750 C C . VAL B 1 218 ? -7.198 5.233 49.761 1.00 44.79 311 VAL B C 1
ATOM 3751 O O . VAL B 1 218 ? -7.860 4.216 49.952 1.00 47.25 311 VAL B O 1
ATOM 3755 N N . GLU B 1 219 ? -7.464 6.366 50.371 1.00 44.44 312 GLU B N 1
ATOM 3756 C CA . GLU B 1 219 ? -8.723 6.544 51.090 1.00 42.67 312 GLU B CA 1
ATOM 3757 C C . GLU B 1 219 ? -9.426 7.812 50.700 1.00 41.94 312 GLU B C 1
ATOM 3758 O O . GLU B 1 219 ? -9.115 8.881 51.199 1.00 41.51 312 GLU B O 1
ATOM 3764 N N . THR B 1 220 ? -10.420 7.729 49.811 1.00 41.79 313 THR B N 1
ATOM 3765 C CA . THR B 1 220 ? -11.171 8.926 49.501 1.00 39.99 313 THR B CA 1
ATOM 3766 C C . THR B 1 220 ? -12.014 9.408 50.721 1.00 40.81 313 THR B C 1
ATOM 3767 O O . THR B 1 220 ? -12.147 8.715 51.727 1.00 40.18 313 THR B O 1
ATOM 3771 N N . LEU B 1 221 ? -12.514 10.643 50.654 1.00 39.80 314 LEU B N 1
ATOM 3772 C CA . LEU B 1 221 ? -13.497 11.091 51.649 1.00 40.65 314 LEU B CA 1
ATOM 3773 C C . LEU B 1 221 ? -14.654 10.060 51.862 1.00 38.72 314 LEU B C 1
ATOM 3774 O O . LEU B 1 221 ? -15.019 9.776 52.995 1.00 40.98 314 LEU B O 1
ATOM 3779 N N . PHE B 1 222 ? -15.230 9.541 50.783 1.00 37.63 315 PHE B N 1
ATOM 3780 C CA . PHE B 1 222 ? -16.274 8.520 50.835 1.00 37.67 315 PHE B CA 1
ATOM 3781 C C . PHE B 1 222 ? -15.843 7.319 51.661 1.00 38.65 315 PHE B C 1
ATOM 3782 O O . PHE B 1 222 ? -16.609 6.835 52.507 1.00 40.29 315 PHE B O 1
ATOM 3790 N N . LEU B 1 223 ? -14.617 6.811 51.465 1.00 37.65 316 LEU B N 1
ATOM 3791 C CA . LEU B 1 223 ? -14.177 5.705 52.267 1.00 37.71 316 LEU B CA 1
ATOM 3792 C C . LEU B 1 223 ? -13.839 6.062 53.722 1.00 37.43 316 LEU B C 1
ATOM 3793 O O . LEU B 1 223 ? -13.847 5.197 54.588 1.00 35.83 316 LEU B O 1
ATOM 3798 N N . LYS B 1 224 ? -13.476 7.309 53.977 1.00 37.44 317 LYS B N 1
ATOM 3799 C CA . LYS B 1 224 ? -13.267 7.730 55.353 1.00 38.07 317 LYS B CA 1
ATOM 3800 C C . LYS B 1 224 ? -14.617 7.735 56.149 1.00 38.76 317 LYS B C 1
ATOM 3801 O O . LYS B 1 224 ? -14.690 7.334 57.343 1.00 36.92 317 LYS B O 1
ATOM 3807 N N . TYR B 1 225 ? -15.668 8.203 55.462 1.00 39.06 318 TYR B N 1
ATOM 3808 C CA . TYR B 1 225 ? -17.036 8.202 55.992 1.00 39.32 318 TYR B CA 1
ATOM 3809 C C . TYR B 1 225 ? -17.448 6.776 56.348 1.00 39.38 318 TYR B C 1
ATOM 3810 O O . TYR B 1 225 ? -17.980 6.544 57.426 1.00 40.11 318 TYR B O 1
ATOM 3819 N N . ALA B 1 226 ? -17.173 5.831 55.445 1.00 39.09 319 ALA B N 1
ATOM 3820 C CA . ALA B 1 226 ? -17.385 4.440 55.688 1.00 39.79 319 ALA B CA 1
ATOM 3821 C C . ALA B 1 226 ? -16.551 3.918 56.876 1.00 41.93 319 ALA B C 1
ATOM 3822 O O . ALA B 1 226 ? -17.114 3.342 57.849 1.00 41.08 319 ALA B O 1
ATOM 3824 N N . ARG B 1 227 ? -15.230 4.131 56.862 1.00 42.72 320 ARG B N 1
ATOM 3825 C CA . ARG B 1 227 ? -14.449 3.714 58.060 1.00 42.77 320 ARG B CA 1
ATOM 3826 C C . ARG B 1 227 ? -15.108 4.271 59.347 1.00 42.48 320 ARG B C 1
ATOM 3827 O O . ARG B 1 227 ? -15.490 3.529 60.246 1.00 42.85 320 ARG B O 1
ATOM 3835 N N . GLU B 1 228 ? -15.296 5.572 59.415 1.00 42.09 321 GLU B N 1
ATOM 3836 C CA . GLU B 1 228 ? -15.819 6.156 60.596 1.00 43.26 321 GLU B CA 1
ATOM 3837 C C . GLU B 1 228 ? -17.219 5.630 61.006 1.00 45.50 321 GLU B C 1
ATOM 3838 O O . GLU B 1 228 ? -17.553 5.683 62.177 1.00 46.89 321 GLU B O 1
ATOM 3844 N N . SER B 1 229 ? -18.034 5.137 60.083 1.00 44.08 322 SER B N 1
ATOM 3845 C CA . SER B 1 229 ? -19.382 4.711 60.453 1.00 44.05 322 SER B CA 1
ATOM 3846 C C . SER B 1 229 ? -19.415 3.192 60.671 1.00 44.00 322 SER B C 1
ATOM 3847 O O . SER B 1 229 ? -20.481 2.597 60.634 1.00 46.37 322 SER B O 1
ATOM 3850 N N . GLY B 1 230 ? -18.277 2.546 60.809 1.00 42.35 323 GLY B N 1
ATOM 3851 C CA . GLY B 1 230 ? -18.284 1.116 60.989 1.00 41.23 323 GLY B CA 1
ATOM 3852 C C . GLY B 1 230 ? -18.600 0.333 59.712 1.00 40.82 323 GLY B C 1
ATOM 3853 O O . GLY B 1 230 ? -18.973 -0.787 59.801 1.00 38.35 323 GLY B O 1
ATOM 3854 N N . VAL B 1 231 ? -18.454 0.947 58.526 1.00 39.77 324 VAL B N 1
ATOM 3855 C CA . VAL B 1 231 ? -18.724 0.287 57.267 1.00 38.76 324 VAL B CA 1
ATOM 3856 C C . VAL B 1 231 ? -17.414 -0.207 56.579 1.00 40.23 324 VAL B C 1
ATOM 3857 O O . VAL B 1 231 ? -16.428 0.539 56.511 1.00 41.09 324 VAL B O 1
ATOM 3861 N N . LYS B 1 232 ? -17.426 -1.445 56.080 1.00 39.71 325 LYS B N 1
ATOM 3862 C CA . LYS B 1 232 ? -16.276 -2.037 55.387 1.00 40.60 325 LYS B CA 1
ATOM 3863 C C . LYS B 1 232 ? -15.870 -1.111 54.203 1.00 39.44 325 LYS B C 1
ATOM 3864 O O . LYS B 1 232 ? -16.689 -0.629 53.449 1.00 38.17 325 LYS B O 1
ATOM 3870 N N . ALA B 1 233 ? -14.611 -0.736 54.117 1.00 39.68 326 ALA B N 1
ATOM 3871 C CA . ALA B 1 233 ? -14.265 0.261 53.090 1.00 39.79 326 ALA B CA 1
ATOM 3872 C C . ALA B 1 233 ? -13.263 -0.407 52.213 1.00 40.36 326 ALA B C 1
ATOM 3873 O O . ALA B 1 233 ? -12.293 -1.064 52.717 1.00 41.06 326 ALA B O 1
ATOM 3875 N N . VAL B 1 234 ? -13.468 -0.292 50.911 1.00 39.66 327 VAL B N 1
ATOM 3876 C CA . VAL B 1 234 ? -12.618 -1.021 49.980 1.00 39.23 327 VAL B CA 1
ATOM 3877 C C . VAL B 1 234 ? -12.262 -0.081 48.852 1.00 38.49 327 VAL B C 1
ATOM 3878 O O . VAL B 1 234 ? -13.176 0.464 48.210 1.00 37.27 327 VAL B O 1
ATOM 3882 N N . ASN B 1 235 ? -10.976 0.151 48.576 1.00 37.56 328 ASN B N 1
ATOM 3883 C CA . ASN B 1 235 ? -10.645 1.055 47.438 1.00 37.47 328 ASN B CA 1
ATOM 3884 C C . ASN B 1 235 ? -10.388 0.270 46.138 1.00 35.61 328 ASN B C 1
ATOM 3885 O O . ASN B 1 235 ? -10.391 -0.952 46.132 1.00 36.85 328 ASN B O 1
ATOM 3890 N N . GLY B 1 236 ? -10.233 0.933 44.998 1.00 36.02 329 GLY B N 1
ATOM 3891 C CA . GLY B 1 236 ? -10.190 0.209 43.739 1.00 35.10 329 GLY B CA 1
ATOM 3892 C C . GLY B 1 236 ? -8.788 -0.343 43.394 1.00 34.52 329 GLY B C 1
ATOM 3893 O O . GLY B 1 236 ? -8.600 -0.922 42.339 1.00 34.66 329 GLY B O 1
ATOM 3894 N N . LEU B 1 237 ? -7.818 -0.245 44.297 1.00 36.34 330 LEU B N 1
ATOM 3895 C CA . LEU B 1 237 ? -6.431 -0.701 43.962 1.00 36.08 330 LEU B CA 1
ATOM 3896 C C . LEU B 1 237 ? -6.349 -2.197 43.614 1.00 37.05 330 LEU B C 1
ATOM 3897 O O . LEU B 1 237 ? -5.718 -2.578 42.654 1.00 36.89 330 LEU B O 1
ATOM 3902 N N . TYR B 1 238 ? -6.948 -3.075 44.419 1.00 35.86 331 TYR B N 1
ATOM 3903 C CA . TYR B 1 238 ? -6.886 -4.486 44.097 1.00 35.03 331 TYR B CA 1
ATOM 3904 C C . TYR B 1 238 ? -7.513 -4.783 42.738 1.00 35.65 331 TYR B C 1
ATOM 3905 O O . TYR B 1 238 ? -7.085 -5.718 41.999 1.00 37.01 331 TYR B O 1
ATOM 3914 N N . MET B 1 239 ? -8.560 -4.033 42.386 1.00 34.10 332 MET B N 1
ATOM 3915 C CA . MET B 1 239 ? -9.223 -4.250 41.113 1.00 33.71 332 MET B CA 1
ATOM 3916 C C . MET B 1 239 ? -8.274 -3.812 40.001 1.00 33.80 332 MET B C 1
ATOM 3917 O O . MET B 1 239 ? -8.146 -4.474 39.004 1.00 35.02 332 MET B O 1
ATOM 3922 N N . LEU B 1 240 ? -7.632 -2.686 40.163 1.00 33.20 333 LEU B N 1
ATOM 3923 C CA . LEU B 1 240 ? -6.725 -2.251 39.102 1.00 36.31 333 LEU B CA 1
ATOM 3924 C C . LEU B 1 240 ? -5.557 -3.238 38.957 1.00 36.85 333 LEU B C 1
ATOM 3925 O O . LEU B 1 240 ? -5.168 -3.541 37.890 1.00 37.45 333 LEU B O 1
ATOM 3930 N N . VAL B 1 241 ? -4.969 -3.737 40.050 1.00 37.86 334 VAL B N 1
ATOM 3931 C CA . VAL B 1 241 ? -3.898 -4.706 39.873 1.00 36.30 334 VAL B CA 1
ATOM 3932 C C . VAL B 1 241 ? -4.398 -6.010 39.246 1.00 36.67 334 VAL B C 1
ATOM 3933 O O . VAL B 1 241 ? -3.734 -6.565 38.318 1.00 33.56 334 VAL B O 1
ATOM 3937 N N . SER B 1 242 ? -5.579 -6.505 39.705 1.00 36.10 335 SER B N 1
ATOM 3938 C CA . SER B 1 242 ? -6.206 -7.745 39.091 1.00 36.03 335 SER B CA 1
ATOM 3939 C C . SER B 1 242 ? -6.584 -7.663 37.630 1.00 35.53 335 SER B C 1
ATOM 3940 O O . SER B 1 242 ? -6.489 -8.634 36.879 1.00 35.80 335 SER B O 1
ATOM 3943 N N . GLN B 1 243 ? -7.037 -6.515 37.208 1.00 36.93 336 GLN B N 1
ATOM 3944 C CA . GLN B 1 243 ? -7.367 -6.329 35.796 1.00 38.38 336 GLN B CA 1
ATOM 3945 C C . GLN B 1 243 ? -6.087 -6.392 34.913 1.00 36.93 336 GLN B C 1
ATOM 3946 O O . GLN B 1 243 ? -6.118 -6.946 33.823 1.00 35.47 336 GLN B O 1
ATOM 3952 N N . ALA B 1 244 ? -4.963 -5.836 35.422 1.00 37.78 337 ALA B N 1
ATOM 3953 C CA . ALA B 1 244 ? -3.680 -5.864 34.692 1.00 35.71 337 ALA B CA 1
ATOM 3954 C C . ALA B 1 244 ? -3.264 -7.287 34.582 1.00 35.30 337 ALA B C 1
ATOM 3955 O O . ALA B 1 244 ? -2.880 -7.752 33.547 1.00 34.62 337 ALA B O 1
ATOM 3957 N N . ALA B 1 245 ? -3.311 -7.996 35.704 1.00 36.09 338 ALA B N 1
ATOM 3958 C CA . ALA B 1 245 ? -2.907 -9.382 35.674 1.00 36.43 338 ALA B CA 1
ATOM 3959 C C . ALA B 1 245 ? -3.830 -10.179 34.785 1.00 37.25 338 ALA B C 1
ATOM 3960 O O . ALA B 1 245 ? -3.355 -10.977 33.959 1.00 41.13 338 ALA B O 1
ATOM 3962 N N . ALA B 1 246 ? -5.146 -9.998 34.890 1.00 37.07 339 ALA B N 1
ATOM 3963 C CA . ALA B 1 246 ? -6.052 -10.756 34.014 1.00 37.30 339 ALA B CA 1
ATOM 3964 C C . ALA B 1 246 ? -5.701 -10.463 32.535 1.00 37.45 339 ALA B C 1
ATOM 3965 O O . ALA B 1 246 ? -5.740 -11.320 31.712 1.00 38.01 339 ALA B O 1
ATOM 3967 N N . SER B 1 247 ? -5.377 -9.221 32.196 1.00 36.66 340 SER B N 1
ATOM 3968 C CA . SER B 1 247 ? -4.957 -8.871 30.838 1.00 37.66 340 SER B CA 1
ATOM 3969 C C . SER B 1 247 ? -3.734 -9.665 30.389 1.00 37.32 340 SER B C 1
ATOM 3970 O O . SER B 1 247 ? -3.733 -10.211 29.288 1.00 38.10 340 SER B O 1
ATOM 3973 N N . GLU B 1 248 ? -2.725 -9.740 31.265 1.00 38.49 341 GLU B N 1
ATOM 3974 C CA . GLU B 1 248 ? -1.462 -10.438 30.981 1.00 39.40 341 GLU B CA 1
ATOM 3975 C C . GLU B 1 248 ? -1.660 -11.958 30.766 1.00 39.97 341 GLU B C 1
ATOM 3976 O O . GLU B 1 248 ? -1.002 -12.564 29.888 1.00 39.40 341 GLU B O 1
ATOM 3982 N N . GLU B 1 249 ? -2.593 -12.540 31.518 1.00 40.25 342 GLU B N 1
ATOM 3983 C CA . GLU B 1 249 ? -2.929 -13.951 31.438 1.00 41.15 342 GLU B CA 1
ATOM 3984 C C . GLU B 1 249 ? -3.576 -14.162 30.081 1.00 42.20 342 GLU B C 1
ATOM 3985 O O . GLU B 1 249 ? -3.274 -15.103 29.355 1.00 43.16 342 GLU B O 1
A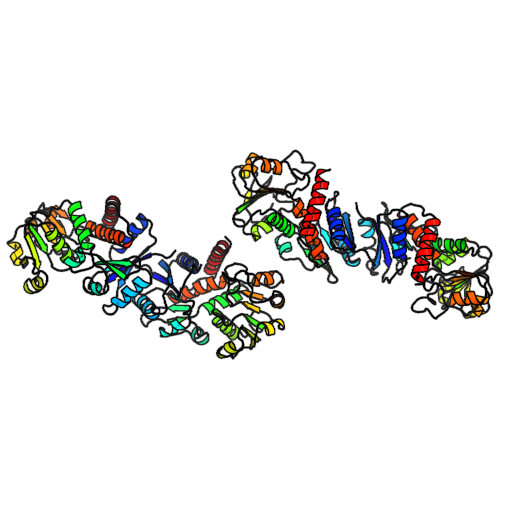TOM 3991 N N . ILE B 1 250 ? -4.501 -13.295 29.716 1.00 42.18 343 ILE B N 1
ATOM 3992 C CA . ILE B 1 250 ? -5.046 -13.389 28.365 1.00 42.02 343 ILE B CA 1
ATOM 3993 C C . ILE B 1 250 ? -3.973 -13.192 27.268 1.00 43.71 343 ILE B C 1
ATOM 3994 O O . ILE B 1 250 ? -3.958 -13.926 26.270 1.00 45.51 343 ILE B O 1
ATOM 3999 N N . TRP B 1 251 ? -3.059 -12.225 27.416 1.00 42.27 344 TRP B N 1
ATOM 4000 C CA . TRP B 1 251 ? -2.202 -11.941 26.242 1.00 41.35 344 TRP B CA 1
ATOM 4001 C C . TRP B 1 251 ? -1.180 -13.071 26.164 1.00 42.34 344 TRP B C 1
ATOM 4002 O O . TRP B 1 251 ? -0.747 -13.434 25.091 1.00 40.91 344 TRP B O 1
ATOM 4013 N N . ASN B 1 252 ? -0.766 -13.583 27.335 1.00 44.03 345 ASN B N 1
ATOM 4014 C CA . ASN B 1 252 ? 0.392 -14.479 27.377 1.00 46.06 345 ASN B CA 1
ATOM 4015 C C . ASN B 1 252 ? -0.034 -15.949 27.530 1.00 49.00 345 ASN B C 1
ATOM 4016 O O . ASN B 1 252 ? 0.806 -16.846 27.596 1.00 49.96 345 ASN B O 1
ATOM 4021 N N . ASP B 1 253 ? -1.352 -16.160 27.583 1.00 50.40 346 ASP B N 1
ATOM 4022 C CA . ASP B 1 253 ? -1.949 -17.460 27.812 1.00 52.89 346 ASP B CA 1
ATOM 4023 C C . ASP B 1 253 ? -1.189 -18.145 28.896 1.00 53.42 346 ASP B C 1
ATOM 4024 O O . ASP B 1 253 ? -0.536 -19.157 28.659 1.00 53.55 346 ASP B O 1
ATOM 4029 N N . ILE B 1 254 ? -1.261 -17.558 30.091 1.00 52.45 347 ILE B N 1
ATOM 4030 C CA . ILE B 1 254 ? -0.595 -18.073 31.253 1.00 51.22 347 ILE B CA 1
ATOM 4031 C C . ILE B 1 254 ? -1.550 -17.901 32.413 1.00 50.68 347 ILE B C 1
ATOM 4032 O O . ILE B 1 254 ? -2.651 -17.391 32.270 1.00 49.68 347 ILE B O 1
ATOM 4037 N N . SER B 1 255 ? -1.117 -18.386 33.560 1.00 50.96 348 SER B N 1
ATOM 4038 C CA . SER B 1 255 ? -1.826 -18.274 34.782 1.00 50.65 348 SER B CA 1
ATOM 4039 C C . SER B 1 255 ? -0.914 -17.536 35.720 1.00 50.13 348 SER B C 1
ATOM 4040 O O . SER B 1 255 ? 0.255 -17.888 35.848 1.00 49.99 348 SER B O 1
ATOM 4043 N N . ILE B 1 256 ? -1.461 -16.572 36.439 1.00 49.55 349 ILE B N 1
ATOM 4044 C CA . ILE B 1 256 ? -0.655 -15.775 37.341 1.00 50.74 349 ILE B CA 1
ATOM 4045 C C . ILE B 1 256 ? -1.162 -15.999 38.711 1.00 51.98 349 ILE B C 1
ATOM 4046 O O . ILE B 1 256 ? -2.362 -15.889 38.934 1.00 53.04 349 ILE B O 1
ATOM 4051 N N . ASP B 1 257 ? -0.271 -16.337 39.636 1.00 53.10 350 ASP B N 1
ATOM 4052 C CA . ASP B 1 257 ? -0.707 -16.683 40.982 1.00 54.27 350 ASP B CA 1
ATOM 4053 C C . ASP B 1 257 ? -1.090 -15.434 41.755 1.00 53.91 350 ASP B C 1
ATOM 4054 O O . ASP B 1 257 ? -0.546 -14.353 41.529 1.00 51.08 350 ASP B O 1
ATOM 4059 N N . GLU B 1 258 ? -2.024 -15.624 42.678 1.00 52.59 351 GLU B N 1
ATOM 4060 C CA . GLU B 1 258 ? -2.590 -14.561 43.459 1.00 52.79 351 GLU B CA 1
ATOM 4061 C C . GLU B 1 258 ? -1.495 -13.907 44.276 1.00 52.23 351 GLU B C 1
ATOM 4062 O O . GLU B 1 258 ? -1.556 -12.711 44.592 1.00 51.09 351 GLU B O 1
ATOM 4068 N N . ILE B 1 259 ? -0.499 -14.704 44.647 1.00 51.31 352 ILE B N 1
ATOM 4069 C CA . ILE B 1 259 ? 0.656 -14.165 45.372 1.00 50.77 352 ILE B CA 1
ATOM 4070 C C . ILE B 1 259 ? 1.225 -12.970 44.637 1.00 48.73 352 ILE B C 1
ATOM 4071 O O . ILE B 1 259 ? 1.543 -11.958 45.249 1.00 48.10 352 ILE B O 1
ATOM 4076 N N . ILE B 1 260 ? 1.371 -13.077 43.312 1.00 47.82 353 ILE B N 1
ATOM 4077 C CA . ILE B 1 260 ? 2.007 -11.974 42.577 1.00 47.08 353 ILE B CA 1
ATOM 4078 C C . ILE B 1 260 ? 1.122 -10.772 42.656 1.00 46.17 353 ILE B C 1
ATOM 4079 O O . ILE B 1 260 ? 1.575 -9.680 43.005 1.00 45.58 353 ILE B O 1
ATOM 4084 N N . VAL B 1 261 ? -0.147 -10.965 42.286 1.00 46.86 354 VAL B N 1
ATOM 4085 C CA . VAL B 1 261 ? -1.162 -9.907 42.446 1.00 44.95 354 VAL B CA 1
ATOM 4086 C C . VAL B 1 261 ? -1.071 -9.317 43.806 1.00 44.74 354 VAL B C 1
ATOM 4087 O O . VAL B 1 261 ? -1.071 -8.123 43.935 1.00 46.16 354 VAL B O 1
ATOM 4091 N N . ASP B 1 262 ? -1.016 -10.128 44.859 1.00 45.73 355 ASP B N 1
ATOM 4092 C CA . ASP B 1 262 ? -0.886 -9.566 46.228 1.00 45.73 355 ASP B CA 1
ATOM 4093 C C . ASP B 1 262 ? 0.418 -8.778 46.429 1.00 44.12 355 ASP B C 1
ATOM 4094 O O . ASP B 1 262 ? 0.436 -7.704 47.044 1.00 44.45 355 ASP B O 1
ATOM 4099 N N . GLU B 1 263 ? 1.502 -9.253 45.849 1.00 43.39 356 GLU B N 1
ATOM 4100 C CA . GLU B 1 263 ? 2.774 -8.520 45.969 1.00 44.15 356 GLU B CA 1
ATOM 4101 C C . GLU B 1 263 ? 2.742 -7.106 45.318 1.00 43.65 356 GLU B C 1
ATOM 4102 O O . GLU B 1 263 ? 3.184 -6.145 45.891 1.00 42.76 356 GLU B O 1
ATOM 4108 N N . ILE B 1 264 ? 2.173 -6.993 44.121 1.00 43.00 357 ILE B N 1
ATOM 4109 C CA . ILE B 1 264 ? 2.189 -5.717 43.410 1.00 42.69 357 ILE B CA 1
ATOM 4110 C C . ILE B 1 264 ? 1.207 -4.820 44.085 1.00 43.75 357 ILE B C 1
ATOM 4111 O O . ILE B 1 264 ? 1.403 -3.593 44.135 1.00 44.48 357 ILE B O 1
ATOM 4116 N N . PHE B 1 265 ? 0.131 -5.416 44.608 1.00 43.72 358 PHE B N 1
ATOM 4117 C CA . PHE B 1 265 ? -0.847 -4.611 45.320 1.00 44.17 358 PHE B CA 1
ATOM 4118 C C . PHE B 1 265 ? -0.196 -3.835 46.418 1.00 45.08 358 PHE B C 1
ATOM 4119 O O . PHE B 1 265 ? -0.481 -2.633 46.596 1.00 45.81 358 PHE B O 1
ATOM 4127 N N . GLU B 1 266 ? 0.673 -4.503 47.195 1.00 46.24 359 GLU B N 1
ATOM 4128 C CA . GLU B 1 266 ? 1.315 -3.830 48.344 1.00 46.10 359 GLU B CA 1
ATOM 4129 C C . GLU B 1 266 ? 2.308 -2.747 47.934 1.00 45.90 359 GLU B C 1
ATOM 4130 O O . GLU B 1 266 ? 2.369 -1.707 48.563 1.00 45.31 359 GLU B O 1
ATOM 4136 N N . VAL B 1 267 ? 3.089 -2.993 46.871 1.00 44.96 360 VAL B N 1
ATOM 4137 C CA . VAL B 1 267 ? 3.990 -1.962 46.324 1.00 44.61 360 VAL B CA 1
ATOM 4138 C C . VAL B 1 267 ? 3.270 -0.689 45.921 1.00 44.78 360 VAL B C 1
ATOM 4139 O O . VAL B 1 267 ? 3.664 0.429 46.278 1.00 44.13 360 VAL B O 1
ATOM 4143 N N . LEU B 1 268 ? 2.188 -0.853 45.166 1.00 45.23 361 LEU B N 1
ATOM 4144 C CA . LEU B 1 268 ? 1.497 0.309 44.610 1.00 45.15 361 LEU B CA 1
ATOM 4145 C C . LEU B 1 268 ? 0.835 1.010 45.780 1.00 45.68 361 LEU B C 1
ATOM 4146 O O . LEU B 1 268 ? 0.786 2.253 45.861 1.00 44.86 361 LEU B O 1
ATOM 4151 N N . GLU B 1 269 ? 0.392 0.210 46.745 1.00 46.65 362 GLU B N 1
ATOM 4152 C CA . GLU B 1 269 ? -0.274 0.809 47.898 1.00 48.66 362 GLU B CA 1
ATOM 4153 C C . GLU B 1 269 ? 0.634 1.780 48.620 1.00 47.77 362 GLU B C 1
ATOM 4154 O O . GLU B 1 269 ? 0.195 2.862 49.052 1.00 47.51 362 GLU B O 1
ATOM 4160 N N . GLU B 1 270 ? 1.896 1.389 48.773 1.00 48.56 363 GLU B N 1
ATOM 4161 C CA . GLU B 1 270 ? 2.877 2.278 49.432 1.00 48.65 363 GLU B CA 1
ATOM 4162 C C . GLU B 1 270 ? 3.271 3.434 48.524 1.00 48.54 363 GLU B C 1
ATOM 4163 O O . GLU B 1 270 ? 3.464 4.538 48.973 1.00 48.93 363 GLU B O 1
ATOM 4169 N N . LYS B 1 271 ? 3.453 3.167 47.247 1.00 48.43 364 LYS B N 1
ATOM 4170 C CA . LYS B 1 271 ? 3.800 4.242 46.359 1.00 49.04 364 LYS B CA 1
ATOM 4171 C C . LYS B 1 271 ? 2.692 5.312 46.337 1.00 50.08 364 LYS B C 1
ATOM 4172 O O . LYS B 1 271 ? 2.949 6.522 46.490 1.00 49.26 364 LYS B O 1
ATOM 4178 N N . ILE B 1 272 ? 1.449 4.883 46.095 1.00 51.24 365 ILE B N 1
ATOM 4179 C CA . ILE B 1 272 ? 0.312 5.847 46.149 1.00 52.03 365 ILE B CA 1
ATOM 4180 C C . ILE B 1 272 ? 0.285 6.736 47.397 1.00 53.32 365 ILE B C 1
ATOM 4181 O O . ILE B 1 272 ? 0.195 7.948 47.307 1.00 54.74 365 ILE B O 1
ATOM 4186 N N . LYS B 1 273 ? 0.362 6.158 48.566 1.00 56.88 366 LYS B N 1
ATOM 4187 C CA . LYS B 1 273 ? 0.442 6.995 49.760 1.00 59.70 366 LYS B CA 1
ATOM 4188 C C . LYS B 1 273 ? 1.617 7.980 49.743 1.00 61.61 366 LYS B C 1
ATOM 4189 O O . LYS B 1 273 ? 1.446 9.132 50.125 1.00 63.38 366 LYS B O 1
ATOM 4195 N N . SER B 1 274 ? 2.809 7.558 49.329 1.00 63.18 367 SER B N 1
ATOM 4196 C CA . SER B 1 274 ? 3.953 8.473 49.426 1.00 64.50 367 SER B CA 1
ATOM 4197 C C . SER B 1 274 ? 3.571 9.751 48.785 1.00 65.90 367 SER B C 1
ATOM 4198 O O . SER B 1 274 ? 3.889 10.813 49.305 1.00 66.23 367 SER B O 1
ATOM 4201 N N . GLU B 1 275 ? 2.878 9.649 47.649 1.00 67.07 368 GLU B N 1
ATOM 4202 C CA . GLU B 1 275 ? 2.735 10.788 46.722 1.00 68.10 368 GLU B CA 1
ATOM 4203 C C . GLU B 1 275 ? 2.011 12.020 47.287 1.00 68.05 368 GLU B C 1
ATOM 4204 O O . GLU B 1 275 ? 0.963 11.896 47.934 1.00 68.83 368 GLU B O 1
ATOM 4210 N N . LEU C 1 3 ? -44.841 -26.123 50.816 1.00 49.46 96 LEU C N 1
ATOM 4211 C CA . LEU C 1 3 ? -45.556 -26.715 52.006 1.00 49.44 96 LEU C CA 1
ATOM 4212 C C . LEU C 1 3 ? -46.821 -27.544 51.579 1.00 47.96 96 LEU C C 1
ATOM 4213 O O . LEU C 1 3 ? -47.733 -26.992 50.994 1.00 49.54 96 LEU C O 1
ATOM 4215 N N . ASN C 1 4 ? -46.900 -28.836 51.846 1.00 45.48 97 ASN C N 1
ATOM 4216 C CA . ASN C 1 4 ? -48.128 -29.515 51.490 1.00 44.99 97 ASN C CA 1
ATOM 4217 C C . ASN C 1 4 ? -49.419 -28.826 51.987 1.00 45.46 97 ASN C C 1
ATOM 4218 O O . ASN C 1 4 ? -49.426 -28.223 53.048 1.00 44.90 97 ASN C O 1
ATOM 4223 N N . THR C 1 5 ? -50.500 -28.906 51.219 1.00 44.97 98 THR C N 1
ATOM 4224 C CA . THR C 1 5 ? -51.803 -28.593 51.791 1.00 44.58 98 THR C CA 1
ATOM 4225 C C . THR C 1 5 ? -52.270 -29.777 52.658 1.00 43.30 98 THR C C 1
ATOM 4226 O O . THR C 1 5 ? -52.266 -30.930 52.224 1.00 42.94 98 THR C O 1
ATOM 4230 N N . SER C 1 6 ? -52.622 -29.520 53.905 1.00 42.18 99 SER C N 1
ATOM 4231 C CA . SER C 1 6 ? -53.184 -30.573 54.762 1.00 41.20 99 SER C CA 1
ATOM 4232 C C . SER C 1 6 ? -54.541 -31.004 54.236 1.00 40.62 99 SER C C 1
ATOM 4233 O O . SER C 1 6 ? -55.389 -30.156 53.986 1.00 40.27 99 SER C O 1
ATOM 4236 N N . ILE C 1 7 ? -54.774 -32.318 54.185 1.00 39.34 100 ILE C N 1
ATOM 4237 C CA . ILE C 1 7 ? -55.999 -32.853 53.680 1.00 39.10 100 ILE C CA 1
ATOM 4238 C C . ILE C 1 7 ? -56.871 -33.427 54.781 1.00 38.11 100 ILE C C 1
ATOM 4239 O O . ILE C 1 7 ? -56.411 -34.286 55.546 1.00 37.87 100 ILE C O 1
ATOM 4244 N N . TYR C 1 8 ? -58.128 -32.999 54.818 1.00 36.51 101 TYR C N 1
ATOM 4245 C CA . TYR C 1 8 ? -59.077 -33.516 55.835 1.00 37.59 101 TYR C CA 1
ATOM 4246 C C . TYR C 1 8 ? -60.303 -33.884 55.045 1.00 36.48 101 TYR C C 1
ATOM 4247 O O . TYR C 1 8 ? -60.369 -33.575 53.880 1.00 36.57 101 TYR C O 1
ATOM 4256 N N . GLY C 1 9 ? -61.301 -34.505 55.672 1.00 37.19 102 GLY C N 1
ATOM 4257 C CA . GLY C 1 9 ? -62.524 -34.731 55.009 1.00 37.55 102 GLY C CA 1
ATOM 4258 C C . GLY C 1 9 ? -63.419 -35.655 55.851 1.00 39.94 102 GLY C C 1
ATOM 4259 O O . GLY C 1 9 ? -63.163 -35.921 57.038 1.00 39.52 102 GLY C O 1
ATOM 4260 N N . LEU C 1 10 ? -64.486 -36.105 55.201 1.00 39.55 103 LEU C N 1
ATOM 4261 C CA . LEU C 1 10 ? -65.532 -36.923 55.762 1.00 39.82 103 LEU C CA 1
ATOM 4262 C C . LEU C 1 10 ? -65.522 -38.204 54.918 1.00 41.82 103 LEU C C 1
ATOM 4263 O O . LEU C 1 10 ? -65.591 -38.126 53.692 1.00 42.57 103 LEU C O 1
ATOM 4268 N N . ILE C 1 11 ? -65.346 -39.359 55.537 1.00 42.97 104 ILE C N 1
ATOM 4269 C CA . ILE C 1 11 ? -65.426 -40.601 54.759 1.00 45.72 104 ILE C CA 1
ATOM 4270 C C . ILE C 1 11 ? -66.776 -41.295 55.053 1.00 46.16 104 ILE C C 1
ATOM 4271 O O . ILE C 1 11 ? -67.240 -41.334 56.184 1.00 45.60 104 ILE C O 1
ATOM 4276 N N . GLY C 1 12 ? -67.447 -41.708 53.989 1.00 47.64 105 GLY C N 1
ATOM 4277 C CA . GLY C 1 12 ? -68.745 -42.391 54.102 1.00 50.26 105 GLY C CA 1
ATOM 4278 C C . GLY C 1 12 ? -69.058 -43.104 52.797 1.00 51.45 105 GLY C C 1
ATOM 4279 O O . GLY C 1 12 ? -68.230 -43.148 51.883 1.00 51.14 105 GLY C O 1
ATOM 4280 N N . GLU C 1 13 ? -70.249 -43.665 52.682 1.00 54.00 106 GLU C N 1
ATOM 4281 C CA . GLU C 1 13 ? -70.477 -44.587 51.562 1.00 56.27 106 GLU C CA 1
ATOM 4282 C C . GLU C 1 13 ? -71.116 -43.871 50.439 1.00 56.93 106 GLU C C 1
ATOM 4283 O O . GLU C 1 13 ? -70.661 -43.998 49.328 1.00 57.94 106 GLU C O 1
ATOM 4289 N N . LYS C 1 14 ? -72.188 -43.139 50.725 1.00 58.94 107 LYS C N 1
ATOM 4290 C CA . LYS C 1 14 ? -72.820 -42.274 49.746 1.00 60.32 107 LYS C CA 1
ATOM 4291 C C . LYS C 1 14 ? -73.041 -40.899 50.400 1.00 61.04 107 LYS C C 1
ATOM 4292 O O . LYS C 1 14 ? -73.900 -40.775 51.262 1.00 61.93 107 LYS C O 1
ATOM 4294 N N . LEU C 1 15 ? -72.284 -39.869 50.001 1.00 60.92 108 LEU C N 1
ATOM 4295 C CA . LEU C 1 15 ? -72.396 -38.571 50.672 1.00 60.29 108 LEU C CA 1
ATOM 4296 C C . LEU C 1 15 ? -73.009 -37.455 49.822 1.00 60.50 108 LEU C C 1
ATOM 4297 O O . LEU C 1 15 ? -72.694 -37.285 48.671 1.00 60.66 108 LEU C O 1
ATOM 4302 N N . GLY C 1 16 ? -73.901 -36.690 50.427 1.00 61.58 109 GLY C N 1
ATOM 4303 C CA . GLY C 1 16 ? -74.641 -35.649 49.739 1.00 62.11 109 GLY C CA 1
ATOM 4304 C C . GLY C 1 16 ? -73.952 -34.350 50.066 1.00 62.01 109 GLY C C 1
ATOM 4305 O O . GLY C 1 16 ? -73.157 -34.311 50.995 1.00 62.03 109 GLY C O 1
ATOM 4306 N N . HIS C 1 17 ? -74.234 -33.299 49.295 1.00 61.46 110 HIS C N 1
ATOM 4307 C CA . HIS C 1 17 ? -73.717 -31.954 49.600 1.00 61.04 110 HIS C CA 1
ATOM 4308 C C . HIS C 1 17 ? -73.967 -31.651 51.073 1.00 60.32 110 HIS C C 1
ATOM 4309 O O . HIS C 1 17 ? -74.901 -32.224 51.678 1.00 60.35 110 HIS C O 1
ATOM 4311 N N . SER C 1 18 ? -73.153 -30.762 51.659 1.00 59.16 111 SER C N 1
ATOM 4312 C CA . SER C 1 18 ? -73.411 -30.314 53.024 1.00 58.00 111 SER C CA 1
ATOM 4313 C C . SER C 1 18 ? -72.621 -29.069 53.387 1.00 57.52 111 SER C C 1
ATOM 4314 O O . SER C 1 18 ? -71.723 -28.648 52.654 1.00 57.40 111 SER C O 1
ATOM 4317 N N . HIS C 1 19 ? -72.943 -28.485 54.527 1.00 56.41 112 HIS C N 1
ATOM 4318 C CA . HIS C 1 19 ? -72.363 -27.179 54.866 1.00 56.19 112 HIS C CA 1
ATOM 4319 C C . HIS C 1 19 ? -71.109 -27.415 55.664 1.00 55.45 112 HIS C C 1
ATOM 4320 O O . HIS C 1 19 ? -70.489 -26.478 56.176 1.00 55.86 112 HIS C O 1
ATOM 4327 N N . SER C 1 20 ? -70.730 -28.700 55.728 1.00 55.35 113 SER C N 1
ATOM 4328 C CA . SER C 1 20 ? -69.545 -29.176 56.444 1.00 53.62 113 SER C CA 1
ATOM 4329 C C . SER C 1 20 ? -68.193 -28.643 56.007 1.00 52.41 113 SER C C 1
ATOM 4330 O O . SER C 1 20 ? -67.435 -28.101 56.840 1.00 49.60 113 SER C O 1
ATOM 4333 N N . SER C 1 21 ? -67.868 -28.879 54.738 1.00 50.73 114 SER C N 1
ATOM 4334 C CA . SER C 1 21 ? -66.610 -28.418 54.159 1.00 52.11 114 SER C CA 1
ATOM 4335 C C . SER C 1 21 ? -66.498 -26.927 54.326 1.00 50.73 114 SER C C 1
ATOM 4336 O O . SER C 1 21 ? -65.408 -26.420 54.560 1.00 51.95 114 SER C O 1
ATOM 4339 N N . TYR C 1 22 ? -67.636 -26.238 54.216 1.00 49.60 115 TYR C N 1
ATOM 4340 C CA . TYR C 1 22 ? -67.661 -24.800 54.438 1.00 49.45 115 TYR C CA 1
ATOM 4341 C C . TYR C 1 22 ? -67.249 -24.396 55.847 1.00 47.24 115 TYR C C 1
ATOM 4342 O O . TYR C 1 22 ? -66.455 -23.456 56.034 1.00 46.52 115 TYR C O 1
ATOM 4351 N N . ILE C 1 23 ? -67.778 -25.103 56.847 1.00 45.46 116 ILE C N 1
ATOM 4352 C CA . ILE C 1 23 ? -67.392 -24.859 58.241 1.00 43.11 116 ILE C CA 1
ATOM 4353 C C . ILE C 1 23 ? -65.909 -25.085 58.483 1.00 43.44 116 ILE C C 1
ATOM 4354 O O . ILE C 1 23 ? -65.216 -24.251 59.056 1.00 40.97 116 ILE C O 1
ATOM 4359 N N . HIS C 1 24 ? -65.392 -26.208 57.986 1.00 41.55 117 HIS C N 1
ATOM 4360 C CA . HIS C 1 24 ? -64.000 -26.455 58.179 1.00 39.58 117 HIS C CA 1
ATOM 4361 C C . HIS C 1 24 ? -63.166 -25.404 57.461 1.00 39.18 117 HIS C C 1
ATOM 4362 O O . HIS C 1 24 ? -62.084 -25.009 57.907 1.00 39.73 117 HIS C O 1
ATOM 4369 N N . LYS C 1 25 ? -63.673 -24.928 56.356 1.00 40.69 118 LYS C N 1
ATOM 4370 C CA . LYS C 1 25 ? -62.907 -23.974 55.578 1.00 43.47 118 LYS C CA 1
ATOM 4371 C C . LYS C 1 25 ? -62.732 -22.660 56.338 1.00 43.90 118 LYS C C 1
ATOM 4372 O O . LYS C 1 25 ? -61.637 -22.104 56.374 1.00 45.85 118 LYS C O 1
ATOM 4378 N N . LEU C 1 26 ? -63.801 -22.206 56.992 1.00 44.03 119 LEU C N 1
ATOM 4379 C CA . LEU C 1 26 ? -63.755 -21.010 57.855 1.00 42.92 119 LEU C CA 1
ATOM 4380 C C . LEU C 1 26 ? -62.870 -21.265 58.997 1.00 42.07 119 LEU C C 1
ATOM 4381 O O . LEU C 1 26 ? -62.118 -20.371 59.391 1.00 41.54 119 LEU C O 1
ATOM 4386 N N . ILE C 1 27 ? -62.912 -22.484 59.566 1.00 40.58 120 ILE C N 1
ATOM 4387 C CA . ILE C 1 27 ? -62.012 -22.716 60.692 1.00 41.02 120 ILE C CA 1
ATOM 4388 C C . ILE C 1 27 ? -60.527 -22.674 60.268 1.00 41.20 120 ILE C C 1
ATOM 4389 O O . ILE C 1 27 ? -59.676 -22.189 61.012 1.00 42.56 120 ILE C O 1
ATOM 4394 N N . PHE C 1 28 ? -60.194 -23.260 59.118 1.00 42.11 121 PHE C N 1
ATOM 4395 C CA . PHE C 1 28 ? -58.783 -23.275 58.675 1.00 43.73 121 PHE C CA 1
ATOM 4396 C C . PHE C 1 28 ? -58.292 -21.814 58.533 1.00 44.29 121 PHE C C 1
ATOM 4397 O O . PHE C 1 28 ? -57.137 -21.501 58.864 1.00 44.10 121 PHE C O 1
ATOM 4405 N N . GLU C 1 29 ? -59.135 -20.931 58.012 1.00 44.84 122 GLU C N 1
ATOM 4406 C CA . GLU C 1 29 ? -58.648 -19.560 57.807 1.00 48.18 122 GLU C CA 1
ATOM 4407 C C . GLU C 1 29 ? -58.551 -18.861 59.162 1.00 48.41 122 GLU C C 1
ATOM 4408 O O . GLU C 1 29 ? -57.634 -18.103 59.429 1.00 49.22 122 GLU C O 1
ATOM 4414 N N . LYS C 1 30 ? -59.462 -19.170 60.062 1.00 50.04 123 LYS C N 1
ATOM 4415 C CA . LYS C 1 30 ? -59.293 -18.668 61.447 1.00 50.45 123 LYS C CA 1
ATOM 4416 C C . LYS C 1 30 ? -58.001 -19.015 62.188 1.00 49.51 123 LYS C C 1
ATOM 4417 O O . LYS C 1 30 ? -57.389 -18.151 62.799 1.00 51.25 123 LYS C O 1
ATOM 4423 N N . VAL C 1 31 ? -57.530 -20.247 62.092 1.00 48.87 124 VAL C N 1
ATOM 4424 C CA . VAL C 1 31 ? -56.456 -20.708 62.943 1.00 47.08 124 VAL C CA 1
ATOM 4425 C C . VAL C 1 31 ? -55.151 -20.842 62.150 1.00 47.94 124 VAL C C 1
ATOM 4426 O O . VAL C 1 31 ? -54.124 -21.350 62.641 1.00 47.50 124 VAL C O 1
ATOM 4430 N N . GLY C 1 32 ? -55.178 -20.358 60.909 1.00 48.34 125 GLY C N 1
ATOM 4431 C CA . GLY C 1 32 ? -53.983 -20.331 60.086 1.00 47.68 125 GLY C CA 1
ATOM 4432 C C . GLY C 1 32 ? -53.577 -21.703 59.535 1.00 48.78 125 GLY C C 1
ATOM 4433 O O . GLY C 1 32 ? -52.379 -22.002 59.467 1.00 48.22 125 GLY C O 1
ATOM 4434 N N . ILE C 1 33 ? -54.551 -22.549 59.147 1.00 48.37 126 ILE C N 1
ATOM 4435 C CA . ILE C 1 33 ? -54.214 -23.848 58.490 1.00 46.75 126 ILE C CA 1
ATOM 4436 C C . ILE C 1 33 ? -54.393 -23.731 56.979 1.00 45.57 126 ILE C C 1
ATOM 4437 O O . ILE C 1 33 ? -55.429 -23.278 56.536 1.00 44.96 126 ILE C O 1
ATOM 4442 N N . LYS C 1 34 ? -53.374 -24.080 56.186 1.00 44.43 127 LYS C N 1
ATOM 4443 C CA . LYS C 1 34 ? -53.635 -24.361 54.762 1.00 42.93 127 LYS C CA 1
ATOM 4444 C C . LYS C 1 34 ? -54.169 -25.783 54.672 1.00 41.28 127 LYS C C 1
ATOM 4445 O O . LYS C 1 34 ? -53.442 -26.743 54.884 1.00 41.18 127 LYS C O 1
ATOM 4451 N N . GLY C 1 35 ? -55.427 -25.956 54.310 1.00 40.00 128 GLY C N 1
ATOM 4452 C CA . GLY C 1 35 ? -55.950 -27.325 54.314 1.00 38.76 128 GLY C CA 1
ATOM 4453 C C . GLY C 1 35 ? -57.130 -27.370 53.429 1.00 38.47 128 GLY C C 1
ATOM 4454 O O . GLY C 1 35 ? -57.550 -26.340 52.948 1.00 38.45 128 GLY C O 1
ATOM 4455 N N . ILE C 1 36 ? -57.693 -28.547 53.206 1.00 38.08 129 ILE C N 1
ATOM 4456 C CA . ILE C 1 36 ? -58.938 -28.629 52.437 1.00 37.25 129 ILE C CA 1
ATOM 4457 C C . ILE C 1 36 ? -59.725 -29.661 53.195 1.00 36.68 129 ILE C C 1
ATOM 4458 O O . ILE C 1 36 ? -59.134 -30.377 54.002 1.00 37.71 129 ILE C O 1
ATOM 4463 N N . TYR C 1 37 ? -61.041 -29.706 52.986 1.00 36.11 130 TYR C N 1
ATOM 4464 C CA . TYR C 1 37 ? -61.892 -30.688 53.655 1.00 37.27 130 TYR C CA 1
ATOM 4465 C C . TYR C 1 37 ? -62.813 -31.274 52.562 1.00 37.72 130 TYR C C 1
ATOM 4466 O O . TYR C 1 37 ? -63.616 -30.551 52.037 1.00 39.20 130 TYR C O 1
ATOM 4475 N N . ASN C 1 38 ? -62.604 -32.517 52.135 1.00 36.73 131 ASN C N 1
ATOM 4476 C CA . ASN C 1 38 ? -63.316 -33.083 51.016 1.00 38.01 131 ASN C CA 1
ATOM 4477 C C . ASN C 1 38 ? -64.293 -34.134 51.545 1.00 38.34 131 ASN C C 1
ATOM 4478 O O . ASN C 1 38 ? -64.046 -34.673 52.617 1.00 38.99 131 ASN C O 1
ATOM 4483 N N . LEU C 1 39 ? -65.380 -34.409 50.811 1.00 38.98 132 LEU C N 1
ATOM 4484 C CA . LEU C 1 39 ? -66.201 -35.610 51.047 1.00 40.31 132 LEU C CA 1
ATOM 4485 C C . LEU C 1 39 ? -65.667 -36.783 50.183 1.00 42.13 132 LEU C C 1
ATOM 4486 O O . LEU C 1 39 ? -65.677 -36.708 48.939 1.00 42.60 132 LEU C O 1
ATOM 4491 N N . PHE C 1 40 ? -65.230 -37.856 50.845 1.00 42.38 133 PHE C N 1
ATOM 4492 C CA . PHE C 1 40 ? -64.616 -38.983 50.211 1.00 43.20 133 PHE C CA 1
ATOM 4493 C C . PHE C 1 40 ? -65.644 -40.167 50.254 1.00 45.48 133 PHE C C 1
ATOM 4494 O O . PHE C 1 40 ? -65.890 -40.712 51.316 1.00 46.77 133 PHE C O 1
ATOM 4502 N N . GLU C 1 41 ? -66.251 -40.534 49.138 1.00 46.35 134 GLU C N 1
ATOM 4503 C CA . GLU C 1 41 ? -67.110 -41.739 49.108 1.00 48.93 134 GLU C CA 1
ATOM 4504 C C . GLU C 1 41 ? -66.267 -42.942 48.934 1.00 49.38 134 GLU C C 1
ATOM 4505 O O . GLU C 1 41 ? -65.533 -43.051 47.950 1.00 50.09 134 GLU C O 1
ATOM 4511 N N . VAL C 1 42 ? -66.322 -43.827 49.915 1.00 50.05 135 VAL C N 1
ATOM 4512 C CA . VAL C 1 42 ? -65.536 -45.025 49.875 1.00 50.56 135 VAL C CA 1
ATOM 4513 C C . VAL C 1 42 ? -66.435 -46.275 50.044 1.00 51.87 135 VAL C C 1
ATOM 4514 O O . VAL C 1 42 ? -67.213 -46.336 51.010 1.00 50.23 135 VAL C O 1
ATOM 4518 N N . PRO C 1 43 ? -66.272 -47.298 49.144 1.00 53.28 136 PRO C N 1
ATOM 4519 C CA . PRO C 1 43 ? -66.966 -48.603 49.251 1.00 53.98 136 PRO C CA 1
ATOM 4520 C C . PRO C 1 43 ? -66.625 -49.303 50.521 1.00 55.02 136 PRO C C 1
ATOM 4521 O O . PRO C 1 43 ? -65.471 -49.284 50.947 1.00 54.49 136 PRO C O 1
ATOM 4525 N N . LYS C 1 44 ? -67.607 -49.990 51.091 1.00 57.25 137 LYS C N 1
ATOM 4526 C CA . LYS C 1 44 ? -67.386 -50.710 52.330 1.00 59.14 137 LYS C CA 1
ATOM 4527 C C . LYS C 1 44 ? -66.189 -51.656 52.262 1.00 60.05 137 LYS C C 1
ATOM 4528 O O . LYS C 1 44 ? -65.440 -51.834 53.258 1.00 61.01 137 LYS C O 1
ATOM 4534 N N . GLU C 1 45 ? -65.944 -52.236 51.094 1.00 60.39 138 GLU C N 1
ATOM 4535 C CA . GLU C 1 45 ? -64.829 -53.157 51.034 1.00 60.33 138 GLU C CA 1
ATOM 4536 C C . GLU C 1 45 ? -63.470 -52.464 51.019 1.00 59.61 138 GLU C C 1
ATOM 4537 O O . GLU C 1 45 ? -62.446 -53.116 51.186 1.00 58.24 138 GLU C O 1
ATOM 4543 N N . LYS C 1 46 ? -63.453 -51.145 50.847 1.00 59.42 139 LYS C N 1
ATOM 4544 C CA . LYS C 1 46 ? -62.176 -50.445 50.786 1.00 59.15 139 LYS C CA 1
ATOM 4545 C C . LYS C 1 46 ? -61.925 -49.583 52.003 1.00 58.91 139 LYS C C 1
ATOM 4546 O O . LYS C 1 46 ? -60.947 -48.806 52.031 1.00 58.69 139 LYS C O 1
ATOM 4552 N N . LEU C 1 47 ? -62.792 -49.724 53.009 1.00 57.71 140 LEU C N 1
ATOM 4553 C CA . LEU C 1 47 ? -62.704 -48.889 54.187 1.00 57.01 140 LEU C CA 1
ATOM 4554 C C . LEU C 1 47 ? -61.309 -48.996 54.765 1.00 56.94 140 LEU C C 1
ATOM 4555 O O . LEU C 1 47 ? -60.607 -47.987 54.887 1.00 56.81 140 LEU C O 1
ATOM 4560 N N . LYS C 1 48 ? -60.876 -50.212 55.096 1.00 56.42 141 LYS C N 1
ATOM 4561 C CA . LYS C 1 48 ? -59.560 -50.379 55.730 1.00 55.82 141 LYS C CA 1
ATOM 4562 C C . LYS C 1 48 ? -58.370 -49.952 54.888 1.00 55.17 141 LYS C C 1
ATOM 4563 O O . LYS C 1 48 ? -57.479 -49.268 55.365 1.00 55.56 141 LYS C O 1
ATOM 4569 N N . GLU C 1 49 ? -58.304 -50.385 53.648 1.00 54.57 142 GLU C N 1
ATOM 4570 C CA . GLU C 1 49 ? -57.210 -49.910 52.794 1.00 54.41 142 GLU C CA 1
ATOM 4571 C C . GLU C 1 49 ? -57.242 -48.355 52.655 1.00 53.53 142 GLU C C 1
ATOM 4572 O O . GLU C 1 49 ? -56.206 -47.707 52.590 1.00 53.10 142 GLU C O 1
ATOM 4578 N N . SER C 1 50 ? -58.438 -47.786 52.568 1.00 52.92 143 SER C N 1
ATOM 4579 C CA . SER C 1 50 ? -58.589 -46.342 52.358 1.00 53.17 143 SER C CA 1
ATOM 4580 C C . SER C 1 50 ? -58.052 -45.556 53.560 1.00 51.57 143 SER C C 1
ATOM 4581 O O . SER C 1 50 ? -57.294 -44.591 53.400 1.00 51.11 143 SER C O 1
ATOM 4584 N N . VAL C 1 51 ? -58.411 -45.969 54.761 1.00 49.91 144 VAL C N 1
ATOM 4585 C CA . VAL C 1 51 ? -57.900 -45.235 55.922 1.00 49.95 144 VAL C CA 1
ATOM 4586 C C . VAL C 1 51 ? -56.405 -45.481 56.211 1.00 49.93 144 VAL C C 1
ATOM 4587 O O . VAL C 1 51 ? -55.739 -44.612 56.806 1.00 49.66 144 VAL C O 1
ATOM 4591 N N . ASP C 1 52 ? -55.872 -46.611 55.719 1.00 49.26 145 ASP C N 1
ATOM 4592 C CA . ASP C 1 52 ? -54.426 -46.934 55.830 1.00 49.04 145 ASP C CA 1
ATOM 4593 C C . ASP C 1 52 ? -53.629 -46.018 54.935 1.00 47.65 145 ASP C C 1
ATOM 4594 O O . ASP C 1 52 ? -52.575 -45.509 55.315 1.00 47.27 145 ASP C O 1
ATOM 4599 N N . THR C 1 53 ? -54.126 -45.782 53.728 1.00 47.02 146 THR C N 1
ATOM 4600 C CA . THR C 1 53 ? -53.481 -44.798 52.846 1.00 46.49 146 THR C CA 1
ATOM 4601 C C . THR C 1 53 ? -53.479 -43.389 53.472 1.00 45.79 146 THR C C 1
ATOM 4602 O O . THR C 1 53 ? -52.458 -42.704 53.516 1.00 45.21 146 THR C O 1
ATOM 4606 N N . PHE C 1 54 ? -54.625 -42.979 53.987 1.00 46.25 147 PHE C N 1
ATOM 4607 C CA . PHE C 1 54 ? -54.736 -41.661 54.650 1.00 46.44 147 PHE C CA 1
ATOM 4608 C C . PHE C 1 54 ? -53.715 -41.537 55.743 1.00 45.93 147 PHE C C 1
ATOM 4609 O O . PHE C 1 54 ? -52.976 -40.542 55.791 1.00 44.94 147 PHE C O 1
ATOM 4617 N N . LYS C 1 55 ? -53.586 -42.578 56.573 1.00 48.19 148 LYS C N 1
ATOM 4618 C CA . LYS C 1 55 ? -52.491 -42.563 57.540 1.00 49.23 148 LYS C CA 1
ATOM 4619 C C . LYS C 1 55 ? -51.158 -42.351 56.818 1.00 49.45 148 LYS C C 1
ATOM 4620 O O . LYS C 1 55 ? -50.460 -41.389 57.089 1.00 50.71 148 LYS C O 1
ATOM 4626 N N . ILE C 1 56 ? -50.851 -43.203 55.852 1.00 49.54 149 ILE C N 1
ATOM 4627 C CA . ILE C 1 56 ? -49.561 -43.190 55.141 1.00 49.81 149 ILE C CA 1
ATOM 4628 C C . ILE C 1 56 ? -49.219 -41.834 54.544 1.00 49.23 149 ILE C C 1
ATOM 4629 O O . ILE C 1 56 ? -48.091 -41.342 54.656 1.00 49.51 149 ILE C O 1
ATOM 4634 N N . ILE C 1 57 ? -50.197 -41.233 53.889 1.00 49.39 150 ILE C N 1
ATOM 4635 C CA . ILE C 1 57 ? -50.039 -39.886 53.355 1.00 49.48 150 ILE C CA 1
ATOM 4636 C C . ILE C 1 57 ? -50.207 -38.786 54.397 1.00 49.41 150 ILE C C 1
ATOM 4637 O O . ILE C 1 57 ? -50.239 -37.621 54.035 1.00 49.87 150 ILE C O 1
ATOM 4642 N N . LYS C 1 58 ? -50.215 -39.120 55.685 1.00 48.90 151 LYS C N 1
ATOM 4643 C CA . LYS C 1 58 ? -50.228 -38.054 56.694 1.00 48.46 151 LYS C CA 1
ATOM 4644 C C . LYS C 1 58 ? -51.437 -37.118 56.565 1.00 46.51 151 LYS C C 1
ATOM 4645 O O . LYS C 1 58 ? -51.290 -35.894 56.590 1.00 47.24 151 LYS C O 1
ATOM 4651 N N . CYS C 1 59 ? -52.609 -37.703 56.391 1.00 46.12 152 CYS C N 1
ATOM 4652 C CA . CYS C 1 59 ? -53.907 -37.012 56.445 1.00 45.28 152 CYS C CA 1
ATOM 4653 C C . CYS C 1 59 ? -53.999 -36.111 57.671 1.00 44.05 152 CYS C C 1
ATOM 4654 O O . CYS C 1 59 ? -53.519 -36.462 58.742 1.00 45.45 152 CYS C O 1
ATOM 4657 N N . GLY C 1 60 ? -54.678 -34.982 57.561 1.00 44.01 153 GLY C N 1
ATOM 4658 C CA . GLY C 1 60 ? -54.751 -34.089 58.714 1.00 42.31 153 GLY C CA 1
ATOM 4659 C C . GLY C 1 60 ? -55.744 -34.629 59.728 1.00 41.72 153 GLY C C 1
ATOM 4660 O O . GLY C 1 60 ? -55.605 -34.384 60.922 1.00 40.91 153 GLY C O 1
ATOM 4661 N N . GLY C 1 61 ? -56.764 -35.350 59.242 1.00 41.36 154 GLY C N 1
ATOM 4662 C CA . GLY C 1 61 ? -57.870 -35.848 60.080 1.00 40.58 154 GLY C CA 1
ATOM 4663 C C . GLY C 1 61 ? -59.115 -36.211 59.277 1.00 40.86 154 GLY C C 1
ATOM 4664 O O . GLY C 1 61 ? -59.395 -35.632 58.219 1.00 41.14 154 GLY C O 1
ATOM 4665 N N . LEU C 1 62 ? -59.864 -37.200 59.752 1.00 40.10 155 LEU C N 1
ATOM 4666 C CA . LEU C 1 62 ? -61.082 -37.598 59.058 1.00 40.38 155 LEU C CA 1
ATOM 4667 C C . LEU C 1 62 ? -62.282 -37.654 59.969 1.00 39.79 155 LEU C C 1
ATOM 4668 O O . LEU C 1 62 ? -62.172 -38.158 61.072 1.00 41.00 155 LEU C O 1
ATOM 4673 N N . ASN C 1 63 ? -63.434 -37.172 59.510 1.00 40.33 156 ASN C N 1
ATOM 4674 C CA . ASN C 1 63 ? -64.681 -37.526 60.172 1.00 39.23 156 ASN C CA 1
ATOM 4675 C C . ASN C 1 63 ? -65.246 -38.782 59.492 1.00 41.09 156 ASN C C 1
ATOM 4676 O O . ASN C 1 63 ? -64.868 -39.098 58.368 1.00 40.60 156 ASN C O 1
ATOM 4681 N N . VAL C 1 64 ? -66.103 -39.503 60.206 1.00 42.80 157 VAL C N 1
ATOM 4682 C CA . VAL C 1 64 ? -66.665 -40.762 59.723 1.00 45.98 157 VAL C CA 1
ATOM 4683 C C . VAL C 1 64 ? -68.159 -40.674 59.834 1.00 47.24 157 VAL C C 1
ATOM 4684 O O . VAL C 1 64 ? -68.720 -40.286 60.865 1.00 47.10 157 VAL C O 1
ATOM 4688 N N . THR C 1 65 ? -68.828 -40.965 58.747 1.00 48.78 158 THR C N 1
ATOM 4689 C CA . THR C 1 65 ? -70.265 -41.033 58.851 1.00 49.73 158 THR C CA 1
ATOM 4690 C C . THR C 1 65 ? -70.744 -42.436 58.440 1.00 50.04 158 THR C C 1
ATOM 4691 O O . THR C 1 65 ? -69.978 -43.400 58.535 1.00 49.42 158 THR C O 1
ATOM 4695 N N . ILE C 1 66 ? -72.010 -42.568 58.059 1.00 51.41 159 ILE C N 1
ATOM 4696 C CA . ILE C 1 66 ? -72.543 -43.909 57.813 1.00 52.90 159 ILE C CA 1
ATOM 4697 C C . ILE C 1 66 ? -71.944 -44.535 56.572 1.00 53.57 159 ILE C C 1
ATOM 4698 O O . ILE C 1 66 ? -71.598 -43.834 55.634 1.00 54.04 159 ILE C O 1
ATOM 4703 N N . PRO C 1 67 ? -71.853 -45.868 56.562 1.00 54.19 160 PRO C N 1
ATOM 4704 C CA . PRO C 1 67 ? -72.249 -46.643 57.704 1.00 54.00 160 PRO C CA 1
ATOM 4705 C C . PRO C 1 67 ? -71.004 -47.242 58.324 1.00 53.45 160 PRO C C 1
ATOM 4706 O O . PRO C 1 67 ? -70.875 -48.440 58.347 1.00 53.25 160 PRO C O 1
ATOM 4710 N N . TYR C 1 68 ? -70.075 -46.421 58.814 1.00 53.32 161 TYR C N 1
ATOM 4711 C CA . TYR C 1 68 ? -68.781 -46.927 59.229 1.00 52.09 161 TYR C CA 1
ATOM 4712 C C . TYR C 1 68 ? -68.429 -46.427 60.599 1.00 52.68 161 TYR C C 1
ATOM 4713 O O . TYR C 1 68 ? -67.294 -46.632 61.075 1.00 51.67 161 TYR C O 1
ATOM 4722 N N . LYS C 1 69 ? -69.368 -45.721 61.233 1.00 53.64 162 LYS C N 1
ATOM 4723 C CA . LYS C 1 69 ? -69.149 -45.228 62.604 1.00 54.31 162 LYS C CA 1
ATOM 4724 C C . LYS C 1 69 ? -68.811 -46.418 63.477 1.00 54.59 162 LYS C C 1
ATOM 4725 O O . LYS C 1 69 ? -67.945 -46.384 64.349 1.00 55.25 162 LYS C O 1
ATOM 4731 N N . VAL C 1 70 ? -69.512 -47.503 63.274 1.00 55.66 163 VAL C N 1
ATOM 4732 C CA . VAL C 1 70 ? -69.122 -48.696 64.014 1.00 56.25 163 VAL C CA 1
ATOM 4733 C C . VAL C 1 70 ? -67.990 -49.469 63.317 1.00 55.94 163 VAL C C 1
ATOM 4734 O O . VAL C 1 70 ? -66.972 -49.716 63.917 1.00 56.51 163 VAL C O 1
ATOM 4738 N N . GLU C 1 71 ? -68.130 -49.804 62.038 1.00 56.69 164 GLU C N 1
ATOM 4739 C CA . GLU C 1 71 ? -67.070 -50.594 61.363 1.00 56.93 164 GLU C CA 1
ATOM 4740 C C . GLU C 1 71 ? -65.608 -50.146 61.630 1.00 56.99 164 GLU C C 1
ATOM 4741 O O . GLU C 1 71 ? -64.791 -50.940 62.118 1.00 55.81 164 GLU C O 1
ATOM 4747 N N . VAL C 1 72 ? -65.314 -48.858 61.377 1.00 55.95 165 VAL C N 1
ATOM 4748 C CA . VAL C 1 72 ? -63.961 -48.305 61.418 1.00 55.26 165 VAL C CA 1
ATOM 4749 C C . VAL C 1 72 ? -63.251 -48.519 62.749 1.00 55.96 165 VAL C C 1
ATOM 4750 O O . VAL C 1 72 ? -62.007 -48.431 62.833 1.00 54.06 165 VAL C O 1
ATOM 4754 N N . MET C 1 73 ? -64.033 -48.762 63.805 1.00 55.86 166 MET C N 1
ATOM 4755 C CA . MET C 1 73 ? -63.419 -48.917 65.094 1.00 56.41 166 MET C CA 1
ATOM 4756 C C . MET C 1 73 ? -62.350 -50.025 65.052 1.00 57.62 166 MET C C 1
ATOM 4757 O O . MET C 1 73 ? -61.422 -49.993 65.841 1.00 55.54 166 MET C O 1
ATOM 4762 N N . LYS C 1 74 ? -62.454 -50.971 64.108 1.00 59.17 167 LYS C N 1
ATOM 4763 C CA . LYS C 1 74 ? -61.447 -52.058 64.039 1.00 61.29 167 LYS C CA 1
ATOM 4764 C C . LYS C 1 74 ? -60.077 -51.602 63.547 1.00 61.68 167 LYS C C 1
ATOM 4765 O O . LYS C 1 74 ? -59.067 -52.255 63.798 1.00 62.13 167 LYS C O 1
ATOM 4771 N N . GLU C 1 75 ? -60.028 -50.450 62.895 1.00 61.79 168 GLU C N 1
ATOM 4772 C CA . GLU C 1 75 ? -58.767 -49.906 62.449 1.00 62.64 168 GLU C CA 1
ATOM 4773 C C . GLU C 1 75 ? -58.053 -49.071 63.524 1.00 62.76 168 GLU C C 1
ATOM 4774 O O . GLU C 1 75 ? -56.995 -48.542 63.287 1.00 63.20 168 GLU C O 1
ATOM 4780 N N . LEU C 1 76 ? -58.610 -48.960 64.717 1.00 62.53 169 LEU C N 1
ATOM 4781 C CA . LEU C 1 76 ? -58.052 -48.044 65.703 1.00 62.71 169 LEU C CA 1
ATOM 4782 C C . LEU C 1 76 ? -57.148 -48.805 66.655 1.00 63.44 169 LEU C C 1
ATOM 4783 O O . LEU C 1 76 ? -57.352 -49.986 66.865 1.00 64.61 169 LEU C O 1
ATOM 4788 N N . TYR C 1 77 ? -56.155 -48.125 67.218 1.00 63.36 170 TYR C N 1
ATOM 4789 C CA . TYR C 1 77 ? -55.326 -48.648 68.295 1.00 63.07 170 TYR C CA 1
ATOM 4790 C C . TYR C 1 77 ? -55.649 -47.982 69.634 1.00 62.89 170 TYR C C 1
ATOM 4791 O O . TYR C 1 77 ? -55.044 -48.317 70.660 1.00 63.29 170 TYR C O 1
ATOM 4800 N N . GLU C 1 78 ? -56.574 -47.027 69.620 1.00 61.45 171 GLU C N 1
ATOM 4801 C CA . GLU C 1 78 ? -56.888 -46.235 70.805 1.00 60.83 171 GLU C CA 1
ATOM 4802 C C . GLU C 1 78 ? -58.226 -45.534 70.611 1.00 59.13 171 GLU C C 1
ATOM 4803 O O . GLU C 1 78 ? -58.462 -44.872 69.595 1.00 58.47 171 GLU C O 1
ATOM 4809 N N . ILE C 1 79 ? -59.121 -45.708 71.562 1.00 56.72 172 ILE C N 1
ATOM 4810 C CA . ILE C 1 79 ? -60.412 -45.092 71.431 1.00 55.79 172 ILE C CA 1
ATOM 4811 C C . ILE C 1 79 ? -60.630 -44.281 72.699 1.00 55.06 172 ILE C C 1
ATOM 4812 O O . ILE C 1 79 ? -60.050 -44.606 73.737 1.00 55.12 172 ILE C O 1
ATOM 4817 N N . SER C 1 80 ? -61.401 -43.196 72.618 1.00 52.90 173 SER C N 1
ATOM 4818 C CA . SER C 1 80 ? -61.754 -42.470 73.828 1.00 51.08 173 SER C CA 1
ATOM 4819 C C . SER C 1 80 ? -62.785 -43.229 74.641 1.00 49.55 173 SER C C 1
ATOM 4820 O O . SER C 1 80 ? -63.600 -43.978 74.100 1.00 49.60 173 SER C O 1
ATOM 4823 N N . GLU C 1 81 ? -62.800 -42.978 75.937 1.00 50.10 174 GLU C N 1
ATOM 4824 C CA . GLU C 1 81 ? -63.764 -43.648 76.850 1.00 50.36 174 GLU C CA 1
ATOM 4825 C C . GLU C 1 81 ? -65.186 -43.392 76.411 1.00 50.33 174 GLU C C 1
ATOM 4826 O O . GLU C 1 81 ? -66.002 -44.297 76.320 1.00 51.99 174 GLU C O 1
ATOM 4828 N N . LYS C 1 82 ? -65.494 -42.138 76.138 1.00 50.31 175 LYS C N 1
ATOM 4829 C CA . LYS C 1 82 ? -66.807 -41.759 75.626 1.00 49.69 175 LYS C CA 1
ATOM 4830 C C . LYS C 1 82 ? -67.205 -42.409 74.305 1.00 48.72 175 LYS C C 1
ATOM 4831 O O . LYS C 1 82 ? -68.338 -42.864 74.152 1.00 48.59 175 LYS C O 1
ATOM 4837 N N . ALA C 1 83 ? -66.302 -42.403 73.321 1.00 47.87 176 ALA C N 1
ATOM 4838 C CA . ALA C 1 83 ? -66.617 -43.040 72.024 1.00 47.48 176 ALA C CA 1
ATOM 4839 C C . ALA C 1 83 ? -66.866 -44.521 72.223 1.00 47.19 176 ALA C C 1
ATOM 4840 O O . ALA C 1 83 ? -67.678 -45.126 71.516 1.00 47.01 176 ALA C O 1
ATOM 4842 N N . ARG C 1 84 ? -66.139 -45.095 73.173 1.00 48.64 177 ARG C N 1
ATOM 4843 C CA . ARG C 1 84 ? -66.266 -46.501 73.556 1.00 50.27 177 ARG C CA 1
ATOM 4844 C C . ARG C 1 84 ? -67.625 -46.774 74.171 1.00 51.44 177 ARG C C 1
ATOM 4845 O O . ARG C 1 84 ? -68.316 -47.697 73.784 1.00 51.90 177 ARG C O 1
ATOM 4853 N N . LYS C 1 85 ? -68.051 -45.950 75.113 1.00 51.81 178 LYS C N 1
ATOM 4854 C CA . LYS C 1 85 ? -69.334 -46.196 75.731 1.00 52.43 178 LYS C CA 1
ATOM 4855 C C . LYS C 1 85 ? -70.410 -45.920 74.779 1.00 52.24 178 LYS C C 1
ATOM 4856 O O . LYS C 1 85 ? -71.493 -46.514 74.877 1.00 52.87 178 LYS C O 1
ATOM 4862 N N . ILE C 1 86 ? -70.160 -45.006 73.848 1.00 51.42 179 ILE C N 1
ATOM 4863 C CA . ILE C 1 86 ? -71.220 -44.684 72.909 1.00 50.33 179 ILE C CA 1
ATOM 4864 C C . ILE C 1 86 ? -71.343 -45.782 71.899 1.00 50.29 179 ILE C C 1
ATOM 4865 O O . ILE C 1 86 ? -72.400 -45.979 71.308 1.00 51.14 179 ILE C O 1
ATOM 4870 N N . GLY C 1 87 ? -70.231 -46.445 71.624 1.00 51.07 180 GLY C N 1
ATOM 4871 C CA . GLY C 1 87 ? -70.251 -47.471 70.589 1.00 51.81 180 GLY C CA 1
ATOM 4872 C C . GLY C 1 87 ? -70.087 -47.024 69.158 1.00 52.56 180 GLY C C 1
ATOM 4873 O O . GLY C 1 87 ? -70.516 -47.727 68.257 1.00 53.03 180 GLY C O 1
ATOM 4874 N N . ALA C 1 88 ? -69.458 -45.865 68.924 1.00 52.46 181 ALA C N 1
ATOM 4875 C CA . ALA C 1 88 ? -69.348 -45.325 67.569 1.00 51.84 181 ALA C CA 1
ATOM 4876 C C . ALA C 1 88 ? -68.328 -44.190 67.498 1.00 50.68 181 ALA C C 1
ATOM 4877 O O . ALA C 1 88 ? -68.230 -43.378 68.387 1.00 50.31 181 ALA C O 1
ATOM 4879 N N . VAL C 1 89 ? -67.530 -44.187 66.447 1.00 50.11 182 VAL C N 1
ATOM 4880 C CA . VAL C 1 89 ? -66.490 -43.186 66.276 1.00 48.72 182 VAL C CA 1
ATOM 4881 C C . VAL C 1 89 ? -66.915 -42.324 65.092 1.00 48.48 182 VAL C C 1
ATOM 4882 O O . VAL C 1 89 ? -67.362 -42.890 64.088 1.00 47.35 182 VAL C O 1
ATOM 4886 N N . ASN C 1 90 ? -66.814 -40.984 65.226 1.00 46.53 183 ASN C N 1
ATOM 4887 C CA . ASN C 1 90 ? -67.077 -40.094 64.104 1.00 45.17 183 ASN C CA 1
ATOM 4888 C C . ASN C 1 90 ? -65.868 -39.229 63.730 1.00 44.14 183 ASN C C 1
ATOM 4889 O O . ASN C 1 90 ? -65.960 -38.446 62.779 1.00 43.55 183 ASN C O 1
ATOM 4894 N N . THR C 1 91 ? -64.761 -39.361 64.472 1.00 43.18 184 THR C N 1
ATOM 4895 C CA . THR C 1 91 ? -63.591 -38.562 64.265 1.00 43.00 184 THR C CA 1
ATOM 4896 C C . THR C 1 91 ? -62.303 -39.422 64.330 1.00 43.80 184 THR C C 1
ATOM 4897 O O . THR C 1 91 ? -62.095 -40.138 65.287 1.00 44.10 184 THR C O 1
ATOM 4901 N N . LEU C 1 92 ? -61.464 -39.357 63.297 1.00 43.45 185 LEU C N 1
ATOM 4902 C CA . LEU C 1 92 ? -60.204 -40.127 63.285 1.00 43.97 185 LEU C CA 1
ATOM 4903 C C . LEU C 1 92 ? -59.008 -39.201 63.386 1.00 43.37 185 LEU C C 1
ATOM 4904 O O . LEU C 1 92 ? -58.893 -38.293 62.581 1.00 42.55 185 LEU C O 1
ATOM 4909 N N . LYS C 1 93 ? -58.157 -39.412 64.384 1.00 44.13 186 LYS C N 1
ATOM 4910 C CA . LYS C 1 93 ? -56.843 -38.744 64.529 1.00 45.91 186 LYS C CA 1
ATOM 4911 C C . LYS C 1 93 ? -55.710 -39.646 64.042 1.00 47.13 186 LYS C C 1
ATOM 4912 O O . LYS C 1 93 ? -55.562 -40.775 64.521 1.00 46.56 186 LYS C O 1
ATOM 4918 N N . PHE C 1 94 ? -54.888 -39.146 63.120 1.00 49.25 187 PHE C N 1
ATOM 4919 C CA . PHE C 1 94 ? -53.762 -39.905 62.591 1.00 50.97 187 PHE C CA 1
ATOM 4920 C C . PHE C 1 94 ? -52.462 -39.521 63.239 1.00 52.75 187 PHE C C 1
ATOM 4921 O O . PHE C 1 94 ? -52.174 -38.347 63.395 1.00 52.64 187 PHE C O 1
ATOM 4929 N N . SER C 1 95 ? -51.660 -40.523 63.580 1.00 55.25 188 SER C N 1
ATOM 4930 C CA . SER C 1 95 ? -50.322 -40.287 64.136 1.00 58.48 188 SER C CA 1
ATOM 4931 C C . SER C 1 95 ? -49.390 -41.465 63.899 1.00 60.09 188 SER C C 1
ATOM 4932 O O . SER C 1 95 ? -49.786 -42.497 63.353 1.00 61.13 188 SER C O 1
ATOM 4935 N N . ARG C 1 96 ? -48.135 -41.268 64.290 1.00 62.51 189 ARG C N 1
ATOM 4936 C CA . ARG C 1 96 ? -47.074 -42.203 63.984 1.00 63.45 189 ARG C CA 1
ATOM 4937 C C . ARG C 1 96 ? -47.571 -43.620 64.229 1.00 64.30 189 ARG C C 1
ATOM 4938 O O . ARG C 1 96 ? -47.368 -44.501 63.393 1.00 64.67 189 ARG C O 1
ATOM 4940 N N . GLU C 1 97 ? -48.267 -43.808 65.357 1.00 65.02 190 GLU C N 1
ATOM 4941 C CA . GLU C 1 97 ? -48.713 -45.122 65.806 1.00 65.09 190 GLU C CA 1
ATOM 4942 C C . GLU C 1 97 ? -49.723 -45.728 64.886 1.00 64.41 190 GLU C C 1
ATOM 4943 O O . GLU C 1 97 ? -49.690 -46.960 64.630 1.00 64.65 190 GLU C O 1
ATOM 4949 N N . GLY C 1 98 ? -50.645 -44.885 64.422 1.00 61.72 191 GLY C N 1
ATOM 4950 C CA . GLY C 1 98 ? -51.848 -45.389 63.768 1.00 60.53 191 GLY C CA 1
ATOM 4951 C C . GLY C 1 98 ? -53.018 -44.434 64.029 1.00 59.29 191 GLY C C 1
ATOM 4952 O O . GLY C 1 98 ? -52.801 -43.287 64.379 1.00 58.22 191 GLY C O 1
ATOM 4953 N N . ILE C 1 99 ? -54.245 -44.916 63.833 1.00 58.35 192 ILE C N 1
ATOM 4954 C CA . ILE C 1 99 ? -55.429 -44.068 63.855 1.00 57.16 192 ILE C CA 1
ATOM 4955 C C . ILE C 1 99 ? -55.989 -44.051 65.258 1.00 56.46 192 ILE C C 1
ATOM 4956 O O . ILE C 1 99 ? -56.084 -45.095 65.906 1.00 56.89 192 ILE C O 1
ATOM 4961 N N . SER C 1 100 ? -56.386 -42.882 65.731 1.00 54.55 193 SER C N 1
ATOM 4962 C CA . SER C 1 100 ? -57.015 -42.802 67.032 1.00 53.63 193 SER C CA 1
ATOM 4963 C C . SER C 1 100 ? -58.496 -42.419 66.889 1.00 51.70 193 SER C C 1
ATOM 4964 O O . SER C 1 100 ? -58.846 -41.706 65.950 1.00 51.41 193 SER C O 1
ATOM 4967 N N . GLY C 1 101 ? -59.362 -42.848 67.809 1.00 49.10 194 GLY C N 1
ATOM 4968 C CA . GLY C 1 101 ? -60.798 -42.639 67.627 1.00 46.09 194 GLY C CA 1
ATOM 4969 C C . GLY C 1 101 ? -61.589 -41.811 68.627 1.00 44.45 194 GLY C C 1
ATOM 4970 O O . GLY C 1 101 ? -61.449 -42.010 69.825 1.00 42.14 194 GLY C O 1
ATOM 4971 N N . PHE C 1 102 ? -62.469 -40.914 68.146 1.00 43.56 195 PHE C N 1
ATOM 4972 C CA . PHE C 1 102 ? -63.184 -40.000 69.087 1.00 42.77 195 PHE C CA 1
ATOM 4973 C C . PHE C 1 102 ? -64.633 -39.852 68.662 1.00 42.65 195 PHE C C 1
ATOM 4974 O O . PHE C 1 102 ? -64.980 -40.251 67.560 1.00 43.66 195 PHE C O 1
ATOM 4982 N N . ASN C 1 103 ? -65.489 -39.266 69.489 1.00 41.59 196 ASN C N 1
ATOM 4983 C CA . ASN C 1 103 ? -66.824 -38.982 69.033 1.00 41.26 196 ASN C CA 1
ATOM 4984 C C . ASN C 1 103 ? -67.089 -37.519 69.332 1.00 42.37 196 ASN C C 1
ATOM 4985 O O . ASN C 1 103 ? -67.237 -37.126 70.513 1.00 41.55 196 ASN C O 1
ATOM 4990 N N . THR C 1 104 ? -67.143 -36.713 68.287 1.00 40.75 197 THR C N 1
ATOM 4991 C CA . THR C 1 104 ? -67.321 -35.311 68.534 1.00 41.86 197 THR C CA 1
ATOM 4992 C C . THR C 1 104 ? -68.812 -34.950 68.436 1.00 42.55 197 THR C C 1
ATOM 4993 O O . THR C 1 104 ? -69.199 -33.810 68.760 1.00 42.95 197 THR C O 1
ATOM 4997 N N . ASP C 1 105 ? -69.671 -35.896 68.035 1.00 42.81 198 ASP C N 1
ATOM 4998 C CA . ASP C 1 105 ? -71.130 -35.580 68.038 1.00 43.73 198 ASP C CA 1
ATOM 4999 C C . ASP C 1 105 ? -71.590 -35.291 69.434 1.00 43.75 198 ASP C C 1
ATOM 5000 O O . ASP C 1 105 ? -72.450 -34.422 69.642 1.00 43.10 198 ASP C O 1
ATOM 5005 N N . TYR C 1 106 ? -71.009 -36.045 70.373 1.00 42.57 199 TYR C N 1
ATOM 5006 C CA . TYR C 1 106 ? -71.297 -35.960 71.790 1.00 41.91 199 TYR C CA 1
ATOM 5007 C C . TYR C 1 106 ? -70.896 -34.600 72.335 1.00 42.73 199 TYR C C 1
ATOM 5008 O O . TYR C 1 106 ? -71.667 -33.943 73.066 1.00 43.04 199 TYR C O 1
ATOM 5017 N N . ILE C 1 107 ? -69.693 -34.157 71.986 1.00 42.72 200 ILE C N 1
ATOM 5018 C CA . ILE C 1 107 ? -69.244 -32.826 72.437 1.00 41.84 200 ILE C CA 1
ATOM 5019 C C . ILE C 1 107 ? -70.160 -31.760 71.888 1.00 41.38 200 ILE C C 1
ATOM 5020 O O . ILE C 1 107 ? -70.622 -30.886 72.599 1.00 40.58 200 ILE C O 1
ATOM 5025 N N . GLY C 1 108 ? -70.393 -31.851 70.588 1.00 42.51 201 GLY C N 1
ATOM 5026 C CA . GLY C 1 108 ? -71.160 -30.868 69.819 1.00 42.68 201 GLY C CA 1
ATOM 5027 C C . GLY C 1 108 ? -72.569 -30.639 70.366 1.00 42.77 201 GLY C C 1
ATOM 5028 O O . GLY C 1 108 ? -73.053 -29.481 70.427 1.00 44.15 201 GLY C O 1
ATOM 5029 N N . PHE C 1 109 ? -73.216 -31.741 70.730 1.00 41.55 202 PHE C N 1
ATOM 5030 C CA . PHE C 1 109 ? -74.538 -31.769 71.312 1.00 40.58 202 PHE C CA 1
ATOM 5031 C C . PHE C 1 109 ? -74.480 -31.131 72.694 1.00 40.63 202 PHE C C 1
ATOM 5032 O O . PHE C 1 109 ? -75.285 -30.312 72.993 1.00 38.82 202 PHE C O 1
ATOM 5040 N N . GLY C 1 110 ? -73.473 -31.473 73.496 1.00 41.49 203 GLY C N 1
ATOM 5041 C CA . GLY C 1 110 ? -73.255 -30.800 74.785 1.00 43.10 203 GLY C CA 1
ATOM 5042 C C . GLY C 1 110 ? -73.044 -29.294 74.700 1.00 44.63 203 GLY C C 1
ATOM 5043 O O . GLY C 1 110 ? -73.553 -28.528 75.569 1.00 45.41 203 GLY C O 1
ATOM 5044 N N . LYS C 1 111 ? -72.322 -28.828 73.660 1.00 43.84 204 LYS C N 1
ATOM 5045 C CA . LYS C 1 111 ? -72.096 -27.388 73.533 1.00 43.64 204 LYS C CA 1
ATOM 5046 C C . LYS C 1 111 ? -73.338 -26.622 73.134 1.00 42.71 204 LYS C C 1
ATOM 5047 O O . LYS C 1 111 ? -73.494 -25.471 73.540 1.00 44.13 204 LYS C O 1
ATOM 5053 N N . MET C 1 112 ? -74.121 -27.203 72.236 1.00 41.80 205 MET C N 1
ATOM 5054 C CA . MET C 1 112 ? -75.372 -26.673 71.778 1.00 40.97 205 MET C CA 1
ATOM 5055 C C . MET C 1 112 ? -76.279 -26.443 73.001 1.00 43.36 205 MET C C 1
ATOM 5056 O O . MET C 1 112 ? -76.725 -25.317 73.227 1.00 43.67 205 MET C O 1
ATOM 5061 N N . LEU C 1 113 ? -76.528 -27.490 73.789 1.00 43.78 206 LEU C N 1
ATOM 5062 C CA . LEU C 1 113 ? -77.451 -27.402 74.948 1.00 44.94 206 LEU C CA 1
ATOM 5063 C C . LEU C 1 113 ? -76.986 -26.414 76.028 1.00 46.08 206 LEU C C 1
ATOM 5064 O O . LEU C 1 113 ? -77.824 -25.703 76.548 1.00 46.04 206 LEU C O 1
ATOM 5069 N N . SER C 1 114 ? -75.688 -26.368 76.364 1.00 45.90 207 SER C N 1
ATOM 5070 C CA . SER C 1 114 ? -75.217 -25.379 77.311 1.00 48.87 207 SER C CA 1
ATOM 5071 C C . SER C 1 114 ? -75.347 -23.994 76.681 1.00 49.57 207 SER C C 1
ATOM 5072 O O . SER C 1 114 ? -75.686 -23.025 77.355 1.00 49.90 207 SER C O 1
ATOM 5075 N N . LYS C 1 115 ? -75.053 -23.889 75.387 1.00 49.21 208 LYS C N 1
ATOM 5076 C CA . LYS C 1 115 ? -75.181 -22.596 74.766 1.00 49.18 208 LYS C CA 1
ATOM 5077 C C . LYS C 1 115 ? -76.622 -22.102 74.944 1.00 49.43 208 LYS C C 1
ATOM 5078 O O . LYS C 1 115 ? -76.805 -20.991 75.394 1.00 50.12 208 LYS C O 1
ATOM 5084 N N . PHE C 1 116 ? -77.637 -22.892 74.608 1.00 47.17 209 PHE C N 1
ATOM 5085 C CA . PHE C 1 116 ? -79.007 -22.332 74.653 1.00 48.53 209 PHE C CA 1
ATOM 5086 C C . PHE C 1 116 ? -79.689 -22.575 76.011 1.00 48.74 209 PHE C C 1
ATOM 5087 O O . PHE C 1 116 ? -80.915 -22.469 76.156 1.00 49.40 209 PHE C O 1
ATOM 5095 N N . ARG C 1 117 ? -78.890 -22.981 76.979 1.00 49.19 210 ARG C N 1
ATOM 5096 C CA . ARG C 1 117 ? -79.356 -23.149 78.323 1.00 52.05 210 ARG C CA 1
ATOM 5097 C C . ARG C 1 117 ? -80.483 -24.159 78.469 1.00 52.91 210 ARG C C 1
ATOM 5098 O O . ARG C 1 117 ? -81.402 -23.939 79.238 1.00 52.70 210 ARG C O 1
ATOM 5100 N N . VAL C 1 118 ? -80.387 -25.281 77.750 1.00 53.82 211 VAL C N 1
ATOM 5101 C CA . VAL C 1 118 ? -81.322 -26.390 77.917 1.00 53.24 211 VAL C CA 1
ATOM 5102 C C . VAL C 1 118 ? -80.773 -27.299 78.998 1.00 52.75 211 VAL C C 1
ATOM 5103 O O . VAL C 1 118 ? -79.736 -27.907 78.812 1.00 53.74 211 VAL C O 1
ATOM 5107 N N . GLU C 1 119 ? -81.456 -27.402 80.139 1.00 53.64 212 GLU C N 1
ATOM 5108 C CA . GLU C 1 119 ? -80.938 -28.194 81.268 1.00 52.29 212 GLU C CA 1
ATOM 5109 C C . GLU C 1 119 ? -81.367 -29.623 81.141 1.00 50.27 212 GLU C C 1
ATOM 5110 O O . GLU C 1 119 ? -82.424 -29.922 80.613 1.00 50.62 212 GLU C O 1
ATOM 5116 N N . ILE C 1 120 ? -80.565 -30.519 81.674 1.00 49.51 213 ILE C N 1
ATOM 5117 C CA . ILE C 1 120 ? -80.780 -31.943 81.457 1.00 48.55 213 ILE C CA 1
ATOM 5118 C C . ILE C 1 120 ? -80.974 -32.647 82.775 1.00 48.56 213 ILE C C 1
ATOM 5119 O O . ILE C 1 120 ? -81.809 -33.555 82.848 1.00 46.57 213 ILE C O 1
ATOM 5124 N N . LYS C 1 121 ? -80.241 -32.213 83.822 1.00 49.23 214 LYS C N 1
ATOM 5125 C CA . LYS C 1 121 ? -80.292 -32.881 85.170 1.00 50.02 214 LYS C CA 1
ATOM 5126 C C . LYS C 1 121 ? -81.660 -32.762 85.777 1.00 50.04 214 LYS C C 1
ATOM 5127 O O . LYS C 1 121 ? -82.252 -31.682 85.794 1.00 50.65 214 LYS C O 1
ATOM 5133 N N . ASN C 1 122 ? -82.179 -33.883 86.238 1.00 52.67 215 ASN C N 1
ATOM 5134 C CA . ASN C 1 122 ? -83.507 -33.952 86.851 1.00 54.02 215 ASN C CA 1
ATOM 5135 C C . ASN C 1 122 ? -84.636 -33.820 85.880 1.00 53.73 215 ASN C C 1
ATOM 5136 O O . ASN C 1 122 ? -85.786 -33.839 86.315 1.00 54.00 215 ASN C O 1
ATOM 5141 N N . ASN C 1 123 ? -84.341 -33.704 84.580 1.00 52.72 216 ASN C N 1
ATOM 5142 C CA . ASN C 1 123 ? -85.396 -33.526 83.569 1.00 52.09 216 ASN C CA 1
ATOM 5143 C C . ASN C 1 123 ? -85.775 -34.788 82.812 1.00 51.57 216 ASN C C 1
ATOM 5144 O O . ASN C 1 123 ? -84.911 -35.630 82.520 1.00 51.99 216 ASN C O 1
ATOM 5149 N N . ILE C 1 124 ? -87.057 -34.914 82.486 1.00 50.62 217 ILE C N 1
ATOM 5150 C CA . ILE C 1 124 ? -87.545 -36.022 81.668 1.00 50.67 217 ILE C CA 1
ATOM 5151 C C . ILE C 1 124 ? -87.267 -35.704 80.178 1.00 49.80 217 ILE C C 1
ATOM 5152 O O . ILE C 1 124 ? -87.699 -34.668 79.684 1.00 50.54 217 ILE C O 1
ATOM 5157 N N . CYS C 1 125 ? -86.551 -36.593 79.479 1.00 48.32 218 CYS C N 1
ATOM 5158 C CA . CYS C 1 125 ? -86.054 -36.315 78.142 1.00 45.71 218 CYS C CA 1
ATOM 5159 C C . CYS C 1 125 ? -86.460 -37.417 77.188 1.00 45.33 218 CYS C C 1
ATOM 5160 O O . CYS C 1 125 ? -86.360 -38.593 77.507 1.00 45.19 218 CYS C O 1
ATOM 5163 N N . VAL C 1 126 ? -86.905 -37.009 76.006 1.00 42.79 219 VAL C N 1
ATOM 5164 C CA . VAL C 1 126 ? -87.501 -37.873 75.057 1.00 41.48 219 VAL C CA 1
ATOM 5165 C C . VAL C 1 126 ? -86.688 -37.716 73.736 1.00 41.94 219 VAL C C 1
ATOM 5166 O O . VAL C 1 126 ? -86.433 -36.607 73.278 1.00 41.52 219 VAL C O 1
ATOM 5170 N N . VAL C 1 127 ? -86.269 -38.830 73.159 1.00 40.52 220 VAL C N 1
ATOM 5171 C CA . VAL C 1 127 ? -85.567 -38.781 71.930 1.00 38.97 220 VAL C CA 1
ATOM 5172 C C . VAL C 1 127 ? -86.459 -39.452 70.884 1.00 38.18 220 VAL C C 1
ATOM 5173 O O . VAL C 1 127 ? -86.931 -40.563 71.094 1.00 37.21 220 VAL C O 1
ATOM 5177 N N . LEU C 1 128 ? -86.739 -38.752 69.792 1.00 36.59 221 LEU C N 1
ATOM 5178 C CA . LEU C 1 128 ? -87.474 -39.340 68.675 1.00 38.11 221 LEU C CA 1
ATOM 5179 C C . LEU C 1 128 ? -86.480 -39.958 67.634 1.00 40.14 221 LEU C C 1
ATOM 5180 O O . LEU C 1 128 ? -85.617 -39.251 67.106 1.00 39.35 221 LEU C O 1
ATOM 5185 N N . GLY C 1 129 ? -86.601 -41.254 67.354 1.00 42.16 222 GLY C N 1
ATOM 5186 C CA . GLY C 1 129 ? -85.785 -41.884 66.305 1.00 42.23 222 GLY C CA 1
ATOM 5187 C C . GLY C 1 129 ? -84.596 -42.536 66.963 1.00 43.91 222 GLY C C 1
ATOM 5188 O O . GLY C 1 129 ? -84.076 -42.103 67.995 1.00 41.95 222 GLY C O 1
ATOM 5189 N N . SER C 1 130 ? -84.135 -43.585 66.339 1.00 45.61 223 SER C N 1
ATOM 5190 C CA . SER C 1 130 ? -83.012 -44.299 66.856 1.00 47.62 223 SER C CA 1
ATOM 5191 C C . SER C 1 130 ? -81.782 -44.186 65.959 1.00 49.11 223 SER C C 1
ATOM 5192 O O . SER C 1 130 ? -80.739 -44.691 66.324 1.00 50.61 223 SER C O 1
ATOM 5195 N N . GLY C 1 131 ? -81.883 -43.482 64.828 1.00 50.94 224 GLY C N 1
ATOM 5196 C CA . GLY C 1 131 ? -80.769 -43.336 63.897 1.00 51.73 224 GLY C CA 1
ATOM 5197 C C . GLY C 1 131 ? -79.969 -42.056 64.045 1.00 53.58 224 GLY C C 1
ATOM 5198 O O . GLY C 1 131 ? -80.023 -41.385 65.094 1.00 54.89 224 GLY C O 1
ATOM 5199 N N . GLY C 1 132 ? -79.201 -41.698 63.007 1.00 52.51 225 GLY C N 1
ATOM 5200 C CA . GLY C 1 132 ? -78.367 -40.501 63.059 1.00 50.48 225 GLY C CA 1
ATOM 5201 C C . GLY C 1 132 ? -77.467 -40.442 64.296 1.00 48.82 225 GLY C C 1
ATOM 5202 O O . GLY C 1 132 ? -76.776 -41.390 64.604 1.00 48.03 225 GLY C O 1
ATOM 5203 N N . ALA C 1 133 ? -77.513 -39.322 65.020 1.00 46.92 226 ALA C N 1
ATOM 5204 C CA . ALA C 1 133 ? -76.720 -39.118 66.209 1.00 44.60 226 ALA C CA 1
ATOM 5205 C C . ALA C 1 133 ? -77.418 -39.595 67.504 1.00 43.55 226 ALA C C 1
ATOM 5206 O O . ALA C 1 133 ? -76.944 -39.303 68.593 1.00 43.53 226 ALA C O 1
ATOM 5208 N N . ALA C 1 134 ? -78.527 -40.318 67.390 1.00 41.65 227 ALA C N 1
ATOM 5209 C CA . ALA C 1 134 ? -79.291 -40.749 68.554 1.00 42.01 227 ALA C CA 1
ATOM 5210 C C . ALA C 1 134 ? -78.397 -41.372 69.642 1.00 41.54 227 ALA C C 1
ATOM 5211 O O . ALA C 1 134 ? -78.551 -41.137 70.841 1.00 41.79 227 ALA C O 1
ATOM 5213 N N . ARG C 1 135 ? -77.451 -42.170 69.227 1.00 41.42 228 ARG C N 1
ATOM 5214 C CA . ARG C 1 135 ? -76.596 -42.809 70.186 1.00 42.75 228 ARG C CA 1
ATOM 5215 C C . ARG C 1 135 ? -75.756 -41.881 71.068 1.00 41.51 228 ARG C C 1
ATOM 5216 O O . ARG C 1 135 ? -75.585 -42.142 72.277 1.00 40.46 228 ARG C O 1
ATOM 5224 N N . ALA C 1 136 ? -75.148 -40.870 70.473 1.00 40.59 229 ALA C N 1
ATOM 5225 C CA . ALA C 1 136 ? -74.337 -39.922 71.223 1.00 40.86 229 ALA C CA 1
ATOM 5226 C C . ALA C 1 136 ? -75.222 -39.130 72.148 1.00 41.06 229 ALA C C 1
ATOM 5227 O O . ALA C 1 136 ? -74.836 -38.804 73.291 1.00 40.20 229 ALA C O 1
ATOM 5229 N N . VAL C 1 137 ? -76.392 -38.767 71.626 1.00 41.61 230 VAL C N 1
ATOM 5230 C CA . VAL C 1 137 ? -77.304 -37.880 72.368 1.00 41.69 230 VAL C CA 1
ATOM 5231 C C . VAL C 1 137 ? -77.703 -38.700 73.634 1.00 41.76 230 VAL C C 1
ATOM 5232 O O . VAL C 1 137 ? -77.605 -38.211 74.772 1.00 41.35 230 VAL C O 1
ATOM 5236 N N . LEU C 1 138 ? -78.030 -39.972 73.434 1.00 42.23 231 LEU C N 1
ATOM 5237 C CA . LEU C 1 138 ? -78.575 -40.779 74.546 1.00 44.40 231 LEU C CA 1
ATOM 5238 C C . LEU C 1 138 ? -77.557 -40.918 75.657 1.00 44.68 231 LEU C C 1
ATOM 5239 O O . LEU C 1 138 ? -77.897 -40.776 76.803 1.00 44.90 231 LEU C O 1
ATOM 5244 N N . GLN C 1 139 ? -76.301 -41.157 75.297 1.00 45.77 232 GLN C N 1
ATOM 5245 C CA . GLN C 1 139 ? -75.243 -41.229 76.274 1.00 46.45 232 GLN C CA 1
ATOM 5246 C C . GLN C 1 139 ? -75.060 -39.927 77.011 1.00 46.91 232 GLN C C 1
ATOM 5247 O O . GLN C 1 139 ? -74.755 -39.911 78.208 1.00 46.63 232 GLN C O 1
ATOM 5253 N N . TYR C 1 140 ? -75.219 -38.815 76.298 1.00 46.47 233 TYR C N 1
ATOM 5254 C CA . TYR C 1 140 ? -74.975 -37.525 76.920 1.00 45.69 233 TYR C CA 1
ATOM 5255 C C . TYR C 1 140 ? -76.026 -37.272 78.009 1.00 45.70 233 TYR C C 1
ATOM 5256 O O . TYR C 1 140 ? -75.715 -36.754 79.075 1.00 44.15 233 TYR C O 1
ATOM 5265 N N . LEU C 1 141 ? -77.272 -37.597 77.680 1.00 45.16 234 LEU C N 1
ATOM 5266 C CA . LEU C 1 141 ? -78.390 -37.462 78.588 1.00 46.28 234 LEU C CA 1
ATOM 5267 C C . LEU C 1 141 ? -78.174 -38.315 79.830 1.00 45.76 234 LEU C C 1
ATOM 5268 O O . LEU C 1 141 ? -78.388 -37.853 80.921 1.00 45.05 234 LEU C O 1
ATOM 5273 N N . LYS C 1 142 ? -77.733 -39.547 79.639 1.00 46.86 235 LYS C N 1
ATOM 5274 C CA . LYS C 1 142 ? -77.456 -40.465 80.735 1.00 49.05 235 LYS C CA 1
ATOM 5275 C C . LYS C 1 142 ? -76.270 -39.870 81.563 1.00 50.68 235 LYS C C 1
ATOM 5276 O O . LYS C 1 142 ? -76.342 -39.748 82.797 1.00 50.83 235 LYS C O 1
ATOM 5282 N N . ASP C 1 143 ? -75.232 -39.410 80.874 1.00 50.17 236 ASP C N 1
ATOM 5283 C CA . ASP C 1 143 ? -74.079 -38.905 81.534 1.00 50.76 236 ASP C CA 1
ATOM 5284 C C . ASP C 1 143 ? -74.484 -37.685 82.308 1.00 51.68 236 ASP C C 1
ATOM 5285 O O . ASP C 1 143 ? -73.854 -37.365 83.311 1.00 51.43 236 ASP C O 1
ATOM 5290 N N . ASN C 1 144 ? -75.535 -36.990 81.879 1.00 51.46 237 ASN C N 1
ATOM 5291 C CA . ASN C 1 144 ? -75.894 -35.784 82.629 1.00 52.01 237 ASN C CA 1
ATOM 5292 C C . ASN C 1 144 ? -77.085 -35.938 83.576 1.00 51.42 237 ASN C C 1
ATOM 5293 O O . ASN C 1 144 ? -77.756 -34.984 83.902 1.00 52.83 237 ASN C O 1
ATOM 5298 N N . PHE C 1 145 ? -77.364 -37.146 83.999 1.00 52.81 238 PHE C N 1
ATOM 5299 C CA . PHE C 1 145 ? -78.285 -37.342 85.128 1.00 53.30 238 PHE C CA 1
ATOM 5300 C C . PHE C 1 145 ? -79.666 -36.832 84.846 1.00 52.78 238 PHE C C 1
ATOM 5301 O O . PHE C 1 145 ? -80.263 -36.161 85.667 1.00 52.18 238 PHE C O 1
ATOM 5309 N N . ALA C 1 146 ? -80.157 -37.147 83.643 1.00 53.08 239 ALA C N 1
ATOM 5310 C CA . ALA C 1 146 ? -81.540 -36.963 83.276 1.00 52.88 239 ALA C CA 1
ATOM 5311 C C . ALA C 1 146 ? -82.390 -37.795 84.242 1.00 53.22 239 ALA C C 1
ATOM 5312 O O . ALA C 1 146 ? -81.975 -38.875 84.663 1.00 53.33 239 ALA C O 1
ATOM 5314 N N . LYS C 1 147 ? -83.559 -37.298 84.611 1.00 53.92 240 LYS C N 1
ATOM 5315 C CA . LYS C 1 147 ? -84.476 -38.101 85.450 1.00 54.59 240 LYS C CA 1
ATOM 5316 C C . LYS C 1 147 ? -84.949 -39.353 84.759 1.00 54.32 240 LYS C C 1
ATOM 5317 O O . LYS C 1 147 ? -84.950 -40.441 85.347 1.00 56.60 240 LYS C O 1
ATOM 5323 N N . ASP C 1 148 ? -85.408 -39.219 83.524 1.00 52.63 241 ASP C N 1
ATOM 5324 C CA . ASP C 1 148 ? -85.786 -40.411 82.758 1.00 51.36 241 ASP C CA 1
ATOM 5325 C C . ASP C 1 148 ? -85.505 -40.222 81.279 1.00 49.68 241 ASP C C 1
ATOM 5326 O O . ASP C 1 148 ? -85.519 -39.105 80.778 1.00 49.32 241 ASP C O 1
ATOM 5331 N N . ILE C 1 149 ? -85.319 -41.310 80.548 1.00 48.21 242 ILE C N 1
ATOM 5332 C CA . ILE C 1 149 ? -85.045 -41.13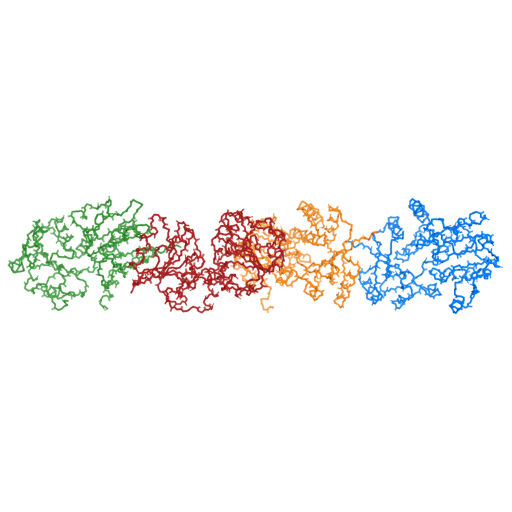5 79.132 1.00 46.74 242 ILE C CA 1
ATOM 5333 C C . ILE C 1 149 ? -85.927 -42.054 78.305 1.00 46.06 242 ILE C C 1
ATOM 5334 O O . ILE C 1 149 ? -85.911 -43.241 78.513 1.00 47.54 242 ILE C O 1
ATOM 5339 N N . TYR C 1 150 ? -86.675 -41.520 77.350 1.00 44.84 243 TYR C N 1
ATOM 5340 C CA . TYR C 1 150 ? -87.412 -42.381 76.437 1.00 44.01 243 TYR C CA 1
ATOM 5341 C C . TYR C 1 150 ? -86.829 -42.239 75.019 1.00 43.89 243 TYR C C 1
ATOM 5342 O O . TYR C 1 150 ? -86.502 -41.128 74.583 1.00 41.53 243 TYR C O 1
ATOM 5351 N N . VAL C 1 151 ? -86.713 -43.356 74.316 1.00 43.09 244 VAL C N 1
ATOM 5352 C CA . VAL C 1 151 ? -86.487 -43.326 72.888 1.00 43.47 244 VAL C CA 1
ATOM 5353 C C . VAL C 1 151 ? -87.739 -43.768 72.159 1.00 41.95 244 VAL C C 1
ATOM 5354 O O . VAL C 1 151 ? -88.304 -44.798 72.468 1.00 41.99 244 VAL C O 1
ATOM 5358 N N . VAL C 1 152 ? -88.161 -42.987 71.182 1.00 41.74 245 VAL C N 1
ATOM 5359 C CA . VAL C 1 152 ? -89.430 -43.222 70.478 1.00 41.45 245 VAL C CA 1
ATOM 5360 C C . VAL C 1 152 ? -89.147 -43.687 69.051 1.00 42.37 245 VAL C C 1
ATOM 5361 O O . VAL C 1 152 ? -88.391 -43.051 68.309 1.00 42.55 245 VAL C O 1
ATOM 5365 N N . THR C 1 153 ? -89.780 -44.760 68.640 1.00 42.92 246 THR C N 1
ATOM 5366 C CA . THR C 1 153 ? -89.326 -45.464 67.459 1.00 45.25 246 THR C CA 1
ATOM 5367 C C . THR C 1 153 ? -90.498 -46.115 66.738 1.00 45.40 246 THR C C 1
ATOM 5368 O O . THR C 1 153 ? -91.516 -46.391 67.345 1.00 44.05 246 THR C O 1
ATOM 5372 N N . ARG C 1 154 ? -90.336 -46.384 65.449 1.00 46.83 247 ARG C N 1
ATOM 5373 C CA . ARG C 1 154 ? -91.393 -47.046 64.678 1.00 47.40 247 ARG C CA 1
ATOM 5374 C C . ARG C 1 154 ? -91.525 -48.498 64.979 1.00 48.17 247 ARG C C 1
ATOM 5375 O O . ARG C 1 154 ? -92.568 -49.021 64.788 1.00 50.53 247 ARG C O 1
ATOM 5383 N N . ASN C 1 155 ? -90.471 -49.181 65.399 1.00 47.69 248 ASN C N 1
ATOM 5384 C CA . ASN C 1 155 ? -90.627 -50.533 65.907 1.00 46.51 248 ASN C CA 1
ATOM 5385 C C . ASN C 1 155 ? -89.832 -50.746 67.237 1.00 46.98 248 ASN C C 1
ATOM 5386 O O . ASN C 1 155 ? -88.667 -51.111 67.228 1.00 45.53 248 ASN C O 1
ATOM 5391 N N . PRO C 1 156 ? -90.491 -50.561 68.384 1.00 47.89 249 PRO C N 1
ATOM 5392 C CA . PRO C 1 156 ? -89.753 -50.764 69.631 1.00 47.77 249 PRO C CA 1
ATOM 5393 C C . PRO C 1 156 ? -89.106 -52.152 69.757 1.00 49.28 249 PRO C C 1
ATOM 5394 O O . PRO C 1 156 ? -88.064 -52.295 70.413 1.00 49.96 249 PRO C O 1
ATOM 5398 N N . GLU C 1 157 ? -89.693 -53.165 69.117 1.00 48.94 250 GLU C N 1
ATOM 5399 C CA . GLU C 1 157 ? -89.164 -54.496 69.157 1.00 49.53 250 GLU C CA 1
ATOM 5400 C C . GLU C 1 157 ? -87.753 -54.629 68.556 1.00 48.83 250 GLU C C 1
ATOM 5401 O O . GLU C 1 157 ? -86.916 -55.347 69.065 1.00 47.74 250 GLU C O 1
ATOM 5407 N N . LYS C 1 158 ? -87.487 -53.937 67.469 1.00 47.99 251 LYS C N 1
ATOM 5408 C CA . LYS C 1 158 ? -86.184 -53.988 66.880 1.00 47.62 251 LYS C CA 1
ATOM 5409 C C . LYS C 1 158 ? -85.301 -53.079 67.738 1.00 47.51 251 LYS C C 1
ATOM 5410 O O . LYS C 1 158 ? -84.322 -53.518 68.329 1.00 48.75 251 LYS C O 1
ATOM 5416 N N . THR C 1 159 ? -85.687 -51.814 67.812 1.00 47.47 252 THR C N 1
ATOM 5417 C CA . THR C 1 159 ? -84.968 -50.764 68.554 1.00 48.11 252 THR C CA 1
ATOM 5418 C C . THR C 1 159 ? -84.394 -51.203 69.901 1.00 49.52 252 THR C C 1
ATOM 5419 O O . THR C 1 159 ? -83.190 -50.994 70.145 1.00 49.92 252 THR C O 1
ATOM 5423 N N . SER C 1 160 ? -85.199 -51.867 70.732 1.00 49.58 253 SER C N 1
ATOM 5424 C CA . SER C 1 160 ? -84.690 -52.261 72.045 1.00 50.90 253 SER C CA 1
ATOM 5425 C C . SER C 1 160 ? -83.616 -53.362 72.027 1.00 51.20 253 SER C C 1
ATOM 5426 O O . SER C 1 160 ? -82.917 -53.528 73.018 1.00 50.74 253 SER C O 1
ATOM 5429 N N . GLU C 1 161 ? -83.432 -54.056 70.901 1.00 51.05 254 GLU C N 1
ATOM 5430 C CA . GLU C 1 161 ? -82.194 -54.835 70.722 1.00 51.78 254 GLU C CA 1
ATOM 5431 C C . GLU C 1 161 ? -80.945 -53.961 70.954 1.00 51.79 254 GLU C C 1
ATOM 5432 O O . GLU C 1 161 ? -79.989 -54.427 71.512 1.00 52.23 254 GLU C O 1
ATOM 5438 N N . ILE C 1 162 ? -80.945 -52.708 70.497 1.00 51.63 255 ILE C N 1
ATOM 5439 C CA . ILE C 1 162 ? -79.740 -51.911 70.530 1.00 52.12 255 ILE C CA 1
ATOM 5440 C C . ILE C 1 162 ? -79.736 -50.851 71.641 1.00 51.25 255 ILE C C 1
ATOM 5441 O O . ILE C 1 162 ? -78.685 -50.465 72.127 1.00 48.90 255 ILE C O 1
ATOM 5446 N N . TYR C 1 163 ? -80.923 -50.402 72.038 1.00 51.09 256 TYR C N 1
ATOM 5447 C CA . TYR C 1 163 ? -81.050 -49.463 73.113 1.00 51.68 256 TYR C CA 1
ATOM 5448 C C . TYR C 1 163 ? -81.752 -50.043 74.302 1.00 51.90 256 TYR C C 1
ATOM 5449 O O . TYR C 1 163 ? -82.578 -49.374 74.909 1.00 50.98 256 TYR C O 1
ATOM 5458 N N . GLY C 1 164 ? -81.387 -51.278 74.645 1.00 52.76 257 GLY C N 1
ATOM 5459 C CA . GLY C 1 164 ? -81.870 -51.931 75.871 1.00 53.27 257 GLY C CA 1
ATOM 5460 C C . GLY C 1 164 ? -81.634 -51.169 77.181 1.00 53.57 257 GLY C C 1
ATOM 5461 O O . GLY C 1 164 ? -82.350 -51.393 78.166 1.00 54.65 257 GLY C O 1
ATOM 5462 N N . GLU C 1 165 ? -80.650 -50.283 77.233 1.00 52.08 258 GLU C N 1
ATOM 5463 C CA . GLU C 1 165 ? -80.475 -49.490 78.438 1.00 52.64 258 GLU C CA 1
ATOM 5464 C C . GLU C 1 165 ? -81.637 -48.518 78.675 1.00 51.74 258 GLU C C 1
ATOM 5465 O O . GLU C 1 165 ? -81.756 -47.967 79.763 1.00 52.87 258 GLU C O 1
ATOM 5471 N N . PHE C 1 166 ? -82.475 -48.268 77.674 1.00 49.31 259 PHE C N 1
ATOM 5472 C CA . PHE C 1 166 ? -83.362 -47.091 77.749 1.00 47.88 259 PHE C CA 1
ATOM 5473 C C . PHE C 1 166 ? -84.791 -47.556 77.644 1.00 47.18 259 PHE C C 1
ATOM 5474 O O . PHE C 1 166 ? -85.017 -48.615 77.104 1.00 48.04 259 PHE C O 1
ATOM 5482 N N . LYS C 1 167 ? -85.754 -46.768 78.112 1.00 47.75 260 LYS C N 1
ATOM 5483 C CA . LYS C 1 167 ? -87.168 -47.073 77.811 1.00 47.76 260 LYS C CA 1
ATOM 5484 C C . LYS C 1 167 ? -87.432 -46.784 76.353 1.00 47.56 260 LYS C C 1
ATOM 5485 O O . LYS C 1 167 ? -87.303 -45.662 75.905 1.00 46.64 260 LYS C O 1
ATOM 5491 N N . VAL C 1 168 ? -87.824 -47.810 75.619 1.00 46.74 261 VAL C N 1
ATOM 5492 C CA . VAL C 1 168 ? -88.081 -47.669 74.224 1.00 46.85 261 VAL C CA 1
ATOM 5493 C C . VAL C 1 168 ? -89.555 -47.791 73.972 1.00 46.83 261 VAL C C 1
ATOM 5494 O O . VAL C 1 168 ? -90.161 -48.759 74.383 1.00 47.73 261 VAL C O 1
ATOM 5498 N N . ILE C 1 169 ? -90.157 -46.816 73.302 1.00 47.20 262 ILE C N 1
ATOM 5499 C CA . ILE C 1 169 ? -91.622 -46.837 73.134 1.00 46.30 262 ILE C CA 1
ATOM 5500 C C . ILE C 1 169 ? -92.051 -46.406 71.729 1.00 48.14 262 ILE C C 1
ATOM 5501 O O . ILE C 1 169 ? -91.233 -45.858 70.970 1.00 47.05 262 ILE C O 1
ATOM 5506 N N . SER C 1 170 ? -93.323 -46.649 71.365 1.00 48.99 263 SER C N 1
ATOM 5507 C CA . SER C 1 170 ? -93.822 -46.271 70.054 1.00 50.82 263 SER C CA 1
ATOM 5508 C C . SER C 1 170 ? -94.350 -44.841 70.055 1.00 51.45 263 SER C C 1
ATOM 5509 O O . SER C 1 170 ? -94.442 -44.207 71.109 1.00 52.23 263 SER C O 1
ATOM 5512 N N . TYR C 1 171 ? -94.676 -44.307 68.883 1.00 52.76 264 TYR C N 1
ATOM 5513 C CA . TYR C 1 171 ? -95.175 -42.930 68.777 1.00 53.33 264 TYR C CA 1
ATOM 5514 C C . TYR C 1 171 ? -96.557 -42.834 69.420 1.00 55.27 264 TYR C C 1
ATOM 5515 O O . TYR C 1 171 ? -96.904 -41.834 70.064 1.00 55.90 264 TYR C O 1
ATOM 5524 N N . ASP C 1 172 ? -97.311 -43.906 69.296 1.00 55.56 265 ASP C N 1
ATOM 5525 C CA . ASP C 1 172 ? -98.582 -44.002 69.960 1.00 57.69 265 ASP C CA 1
ATOM 5526 C C . ASP C 1 172 ? -98.427 -43.836 71.472 1.00 57.36 265 ASP C C 1
ATOM 5527 O O . ASP C 1 172 ? -99.072 -42.961 72.076 1.00 57.77 265 ASP C O 1
ATOM 5532 N N . GLU C 1 173 ? -97.551 -44.612 72.094 1.00 56.33 266 GLU C N 1
ATOM 5533 C CA . GLU C 1 173 ? -97.347 -44.436 73.527 1.00 55.98 266 GLU C CA 1
ATOM 5534 C C . GLU C 1 173 ? -96.922 -43.023 73.838 1.00 56.30 266 GLU C C 1
ATOM 5535 O O . GLU C 1 173 ? -97.270 -42.499 74.895 1.00 56.28 266 GLU C O 1
ATOM 5541 N N . LEU C 1 174 ? -96.197 -42.383 72.910 1.00 55.05 267 LEU C N 1
ATOM 5542 C CA . LEU C 1 174 ? -95.694 -41.042 73.157 1.00 54.64 267 LEU C CA 1
ATOM 5543 C C . LEU C 1 174 ? -96.786 -40.028 73.467 1.00 54.79 267 LEU C C 1
ATOM 5544 O O . LEU C 1 174 ? -96.606 -39.180 74.310 1.00 54.01 267 LEU C O 1
ATOM 5549 N N . SER C 1 175 ? -97.896 -40.083 72.755 1.00 56.67 268 SER C N 1
ATOM 5550 C CA . SER C 1 175 ? -98.971 -39.115 73.002 1.00 58.54 268 SER C CA 1
ATOM 5551 C C . SER C 1 175 ? -99.463 -39.150 74.463 1.00 58.63 268 SER C C 1
ATOM 5552 O O . SER C 1 175 ? -99.926 -38.162 74.997 1.00 60.00 268 SER C O 1
ATOM 5555 N N . ASN C 1 176 ? -99.333 -40.273 75.133 1.00 59.26 269 ASN C N 1
ATOM 5556 C CA . ASN C 1 176 ? -99.672 -40.301 76.552 1.00 58.90 269 ASN C CA 1
ATOM 5557 C C . ASN C 1 176 ? -98.615 -39.695 77.478 1.00 57.97 269 ASN C C 1
ATOM 5558 O O . ASN C 1 176 ? -98.787 -39.711 78.672 1.00 58.02 269 ASN C O 1
ATOM 5563 N N . LEU C 1 177 ? -97.516 -39.164 76.958 1.00 56.65 270 LEU C N 1
ATOM 5564 C CA . LEU C 1 177 ? -96.418 -38.835 77.864 1.00 55.42 270 LEU C CA 1
ATOM 5565 C C . LEU C 1 177 ? -96.176 -37.365 77.805 1.00 54.37 270 LEU C C 1
ATOM 5566 O O . LEU C 1 177 ? -96.505 -36.746 76.800 1.00 54.76 270 LEU C O 1
ATOM 5571 N N . LYS C 1 178 ? -95.683 -36.792 78.901 1.00 53.50 271 LYS C N 1
ATOM 5572 C CA . LYS C 1 178 ? -95.415 -35.351 78.994 1.00 53.08 271 LYS C CA 1
ATOM 5573 C C . LYS C 1 178 ? -94.015 -35.262 79.542 1.00 52.35 271 LYS C C 1
ATOM 5574 O O . LYS C 1 178 ? -93.640 -36.078 80.361 1.00 52.85 271 LYS C O 1
ATOM 5576 N N . GLY C 1 179 ? -93.223 -34.292 79.117 1.00 51.39 272 GLY C N 1
ATOM 5577 C CA . GLY C 1 179 ? -91.844 -34.304 79.571 1.00 49.76 272 GLY C CA 1
ATOM 5578 C C . GLY C 1 179 ? -91.241 -32.938 79.533 1.00 48.60 272 GLY C C 1
ATOM 5579 O O . GLY C 1 179 ? -91.927 -31.947 79.366 1.00 48.46 272 GLY C O 1
ATOM 5580 N N . ASP C 1 180 ? -89.939 -32.899 79.671 1.00 47.90 273 ASP C N 1
ATOM 5581 C CA . ASP C 1 180 ? -89.234 -31.646 79.785 1.00 48.02 273 ASP C CA 1
ATOM 5582 C C . ASP C 1 180 ? -88.558 -31.316 78.456 1.00 46.56 273 ASP C C 1
ATOM 5583 O O . ASP C 1 180 ? -88.812 -30.276 77.926 1.00 45.67 273 ASP C O 1
ATOM 5588 N N . VAL C 1 181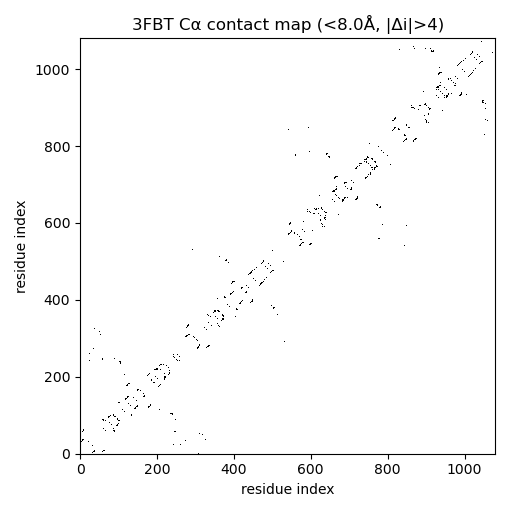 ? -87.735 -32.220 77.914 1.00 45.76 274 VAL C N 1
ATOM 5589 C CA . VAL C 1 181 ? -87.026 -31.934 76.659 1.00 44.85 274 VAL C CA 1
ATOM 5590 C C . VAL C 1 181 ? -87.401 -32.972 75.616 1.00 43.99 274 VAL C C 1
ATOM 5591 O O . VAL C 1 181 ? -87.390 -34.164 75.887 1.00 43.92 274 VAL C O 1
ATOM 5595 N N . ILE C 1 182 ? -87.735 -32.522 74.425 1.00 44.41 275 ILE C N 1
ATOM 5596 C CA . ILE C 1 182 ? -87.974 -33.429 73.311 1.00 43.37 275 ILE C CA 1
ATOM 5597 C C . ILE C 1 182 ? -87.001 -33.090 72.177 1.00 42.68 275 ILE C C 1
ATOM 5598 O O . ILE C 1 182 ? -86.835 -31.945 71.821 1.00 40.97 275 ILE C O 1
ATOM 5603 N N . ILE C 1 183 ? -86.295 -34.121 71.686 1.00 42.58 276 ILE C N 1
ATOM 5604 C CA . ILE C 1 183 ? -85.135 -33.947 70.783 1.00 40.03 276 ILE C CA 1
ATOM 5605 C C . ILE C 1 183 ? -85.460 -34.793 69.550 1.00 40.25 276 ILE C C 1
ATOM 5606 O O . ILE C 1 183 ? -85.676 -36.022 69.623 1.00 38.54 276 ILE C O 1
ATOM 5611 N N . ASN C 1 184 ? -85.505 -34.153 68.407 1.00 40.25 277 ASN C N 1
ATOM 5612 C CA . ASN C 1 184 ? -85.799 -34.904 67.231 1.00 40.15 277 ASN C CA 1
ATOM 5613 C C . ASN C 1 184 ? -84.482 -35.428 66.637 1.00 40.05 277 ASN C C 1
ATOM 5614 O O . ASN C 1 184 ? -83.634 -34.643 66.277 1.00 38.74 277 ASN C O 1
ATOM 5619 N N . CYS C 1 185 ? -84.367 -36.722 66.446 1.00 41.46 278 CYS C N 1
ATOM 5620 C CA . CYS C 1 185 ? -83.204 -37.259 65.723 1.00 43.21 278 CYS C CA 1
ATOM 5621 C C . CYS C 1 185 ? -83.644 -37.989 64.460 1.00 43.65 278 CYS C C 1
ATOM 5622 O O . CYS C 1 185 ? -82.836 -38.746 63.913 1.00 44.08 278 CYS C O 1
ATOM 5625 N N . THR C 1 186 ? -84.894 -37.823 64.023 1.00 42.37 279 THR C N 1
ATOM 5626 C CA . THR C 1 186 ? -85.343 -38.443 62.795 1.00 41.79 279 THR C CA 1
ATOM 5627 C C . THR C 1 186 ? -85.007 -37.498 61.638 1.00 43.49 279 THR C C 1
ATOM 5628 O O . THR C 1 186 ? -84.745 -36.303 61.869 1.00 40.42 279 THR C O 1
ATOM 5632 N N . PRO C 1 187 ? -84.985 -38.039 60.406 1.00 44.73 280 PRO C N 1
ATOM 5633 C CA . PRO C 1 187 ? -84.872 -37.274 59.176 1.00 47.25 280 PRO C CA 1
ATOM 5634 C C . PRO C 1 187 ? -86.155 -36.531 58.793 1.00 49.00 280 PRO C C 1
ATOM 5635 O O . PRO C 1 187 ? -86.117 -35.792 57.829 1.00 50.25 280 PRO C O 1
ATOM 5639 N N . LYS C 1 188 ? -87.269 -36.665 59.526 1.00 50.10 281 LYS C N 1
ATOM 5640 C CA . LYS C 1 188 ? -88.501 -35.887 59.147 1.00 50.84 281 LYS C CA 1
ATOM 5641 C C . LYS C 1 188 ? -88.372 -34.422 59.473 1.00 50.89 281 LYS C C 1
ATOM 5642 O O . LYS C 1 188 ? -87.919 -34.033 60.575 1.00 50.89 281 LYS C O 1
ATOM 5648 N N . GLY C 1 189 ? -88.724 -33.594 58.491 1.00 50.60 282 GLY C N 1
ATOM 5649 C CA . GLY C 1 189 ? -88.546 -32.162 58.618 1.00 50.08 282 GLY C CA 1
ATOM 5650 C C . GLY C 1 189 ? -87.461 -31.577 57.749 1.00 50.27 282 GLY C C 1
ATOM 5651 O O . GLY C 1 189 ? -87.487 -30.381 57.450 1.00 50.73 282 GLY C O 1
ATOM 5652 N N . MET C 1 190 ? -86.477 -32.379 57.346 1.00 50.13 283 MET C N 1
ATOM 5653 C CA . MET C 1 190 ? -85.330 -31.802 56.650 1.00 49.26 283 MET C CA 1
ATOM 5654 C C . MET C 1 190 ? -85.560 -31.694 55.144 1.00 50.91 283 MET C C 1
ATOM 5655 O O . MET C 1 190 ? -85.969 -32.668 54.506 1.00 50.89 283 MET C O 1
ATOM 5660 N N . LYS C 1 193 ? -88.195 -34.330 53.287 1.00 65.80 286 LYS C N 1
ATOM 5661 C CA . LYS C 1 193 ? -89.309 -34.397 54.244 1.00 65.82 286 LYS C CA 1
ATOM 5662 C C . LYS C 1 193 ? -89.690 -33.046 54.808 1.00 65.21 286 LYS C C 1
ATOM 5663 O O . LYS C 1 193 ? -90.051 -32.953 55.976 1.00 65.75 286 LYS C O 1
ATOM 5665 N N . GLU C 1 194 ? -89.644 -32.001 54.004 1.00 64.78 287 GLU C N 1
ATOM 5666 C CA . GLU C 1 194 ? -89.708 -30.663 54.577 1.00 64.81 287 GLU C CA 1
ATOM 5667 C C . GLU C 1 194 ? -91.048 -30.105 55.128 1.00 64.17 287 GLU C C 1
ATOM 5668 O O . GLU C 1 194 ? -91.043 -29.264 56.010 1.00 63.26 287 GLU C O 1
ATOM 5674 N N . GLY C 1 195 ? -92.185 -30.557 54.611 1.00 63.76 288 GLY C N 1
ATOM 5675 C CA . GLY C 1 195 ? -93.492 -30.201 55.203 1.00 63.06 288 GLY C CA 1
ATOM 5676 C C . GLY C 1 195 ? -94.019 -31.341 56.065 1.00 63.29 288 GLY C C 1
ATOM 5677 O O . GLY C 1 195 ? -95.178 -31.762 55.942 1.00 63.40 288 GLY C O 1
ATOM 5678 N N . GLU C 1 196 ? -93.147 -31.847 56.942 1.00 62.03 289 GLU C N 1
ATOM 5679 C CA . GLU C 1 196 ? -93.425 -33.043 57.726 1.00 61.13 289 GLU C CA 1
ATOM 5680 C C . GLU C 1 196 ? -92.845 -32.902 59.117 1.00 59.24 289 GLU C C 1
ATOM 5681 O O . GLU C 1 196 ? -91.790 -32.291 59.279 1.00 59.49 289 GLU C O 1
ATOM 5687 N N . SER C 1 197 ? -93.521 -33.471 60.118 1.00 57.16 290 SER C N 1
ATOM 5688 C CA . SER C 1 197 ? -93.003 -33.456 61.485 1.00 54.82 290 SER C CA 1
ATOM 5689 C C . SER C 1 197 ? -93.019 -34.849 62.038 1.00 53.07 290 SER C C 1
ATOM 5690 O O . SER C 1 197 ? -93.836 -35.685 61.617 1.00 53.81 290 SER C O 1
ATOM 5693 N N . PRO C 1 198 ? -92.090 -35.143 62.951 1.00 50.18 291 PRO C N 1
ATOM 5694 C CA . PRO C 1 198 ? -92.242 -36.467 63.496 1.00 49.52 291 PRO C CA 1
ATOM 5695 C C . PRO C 1 198 ? -93.404 -36.523 64.474 1.00 48.30 291 PRO C C 1
ATOM 5696 O O . PRO C 1 198 ? -93.922 -37.560 64.697 1.00 47.11 291 PRO C O 1
ATOM 5700 N N . VAL C 1 199 ? -93.800 -35.401 65.038 1.00 49.78 292 VAL C N 1
ATOM 5701 C CA . VAL C 1 199 ? -94.918 -35.387 65.960 1.00 50.92 292 VAL C CA 1
ATOM 5702 C C . VAL C 1 199 ? -95.829 -34.143 65.793 1.00 52.20 292 VAL C C 1
ATOM 5703 O O . VAL C 1 199 ? -95.393 -33.095 65.326 1.00 51.99 292 VAL C O 1
ATOM 5707 N N . ASP C 1 200 ? -97.085 -34.299 66.188 1.00 53.94 293 ASP C N 1
ATOM 5708 C CA . ASP C 1 200 ? -98.120 -33.251 66.189 1.00 56.54 293 ASP C CA 1
ATOM 5709 C C . ASP C 1 200 ? -97.784 -32.103 67.075 1.00 57.41 293 ASP C C 1
ATOM 5710 O O . ASP C 1 200 ? -96.986 -32.249 68.005 1.00 57.71 293 ASP C O 1
ATOM 5715 N N . LYS C 1 201 ? -98.400 -30.959 66.781 1.00 57.94 294 LYS C N 1
ATOM 5716 C CA . LYS C 1 201 ? -98.279 -29.761 67.615 1.00 59.09 294 LYS C CA 1
ATOM 5717 C C . LYS C 1 201 ? -98.588 -30.143 69.053 1.00 59.28 294 LYS C C 1
ATOM 5718 O O . LYS C 1 201 ? -97.877 -29.739 69.993 1.00 60.66 294 LYS C O 1
ATOM 5724 N N . GLU C 1 202 ? -99.648 -30.937 69.196 1.00 59.12 295 GLU C N 1
ATOM 5725 C CA . GLU C 1 202 ? -100.178 -31.378 70.482 1.00 59.20 295 GLU C CA 1
ATOM 5726 C C . GLU C 1 202 ? -99.139 -32.115 71.330 1.00 57.89 295 GLU C C 1
ATOM 5727 O O . GLU C 1 202 ? -99.165 -32.036 72.571 1.00 58.20 295 GLU C O 1
ATOM 5733 N N . VAL C 1 203 ? -98.235 -32.858 70.684 1.00 55.30 296 VAL C N 1
ATOM 5734 C CA . VAL C 1 203 ? -97.201 -33.556 71.441 1.00 52.86 296 VAL C CA 1
ATOM 5735 C C . VAL C 1 203 ? -96.160 -32.546 71.936 1.00 51.90 296 VAL C C 1
ATOM 5736 O O . VAL C 1 203 ? -95.709 -32.552 73.104 1.00 51.26 296 VAL C O 1
ATOM 5740 N N . VAL C 1 204 ? -95.776 -31.656 71.044 1.00 51.33 297 VAL C N 1
ATOM 5741 C CA . VAL C 1 204 ? -94.686 -30.746 71.334 1.00 50.71 297 VAL C CA 1
ATOM 5742 C C . VAL C 1 204 ? -95.057 -29.829 72.474 1.00 51.45 297 VAL C C 1
ATOM 5743 O O . VAL C 1 204 ? -94.200 -29.417 73.288 1.00 51.10 297 VAL C O 1
ATOM 5747 N N . ALA C 1 205 ? -96.338 -29.449 72.505 1.00 52.05 298 ALA C N 1
ATOM 5748 C CA . ALA C 1 205 ? -96.799 -28.466 73.497 1.00 52.83 298 ALA C CA 1
ATOM 5749 C C . ALA C 1 205 ? -96.524 -28.977 74.898 1.00 52.22 298 ALA C C 1
ATOM 5750 O O . ALA C 1 205 ? -96.535 -28.236 75.859 1.00 52.99 298 ALA C O 1
ATOM 5752 N N . LYS C 1 206 ? -96.271 -30.263 75.009 1.00 52.53 299 LYS C N 1
ATOM 5753 C CA . LYS C 1 206 ? -96.142 -30.892 76.312 1.00 52.65 299 LYS C CA 1
ATOM 5754 C C . LYS C 1 206 ? -94.752 -30.853 76.940 1.00 53.07 299 LYS C C 1
ATOM 5755 O O . LYS C 1 206 ? -94.532 -31.510 77.991 1.00 54.43 299 LYS C O 1
ATOM 5761 N N . PHE C 1 207 ? -93.805 -30.148 76.313 1.00 51.80 300 PHE C N 1
ATOM 5762 C CA . PHE C 1 207 ? -92.415 -30.117 76.835 1.00 50.14 300 PHE C CA 1
ATOM 5763 C C . PHE C 1 207 ? -92.100 -28.656 76.907 1.00 49.21 300 PHE C C 1
ATOM 5764 O O . PHE C 1 207 ? -92.850 -27.884 76.441 1.00 49.30 300 PHE C O 1
ATOM 5772 N N . SER C 1 208 ? -91.032 -28.266 77.549 1.00 48.95 301 SER C N 1
ATOM 5773 C CA . SER C 1 208 ? -90.742 -26.857 77.589 1.00 49.65 301 SER C CA 1
ATOM 5774 C C . SER C 1 208 ? -89.495 -26.497 76.754 1.00 49.80 301 SER C C 1
ATOM 5775 O O . SER C 1 208 ? -89.195 -25.313 76.584 1.00 49.64 301 SER C O 1
ATOM 5778 N N . SER C 1 209 ? -88.748 -27.520 76.301 1.00 49.09 302 SER C N 1
ATOM 5779 C CA . SER C 1 209 ? -87.750 -27.327 75.241 1.00 48.50 302 SER C CA 1
ATOM 5780 C C . SER C 1 209 ? -87.896 -28.339 74.096 1.00 46.24 302 SER C C 1
ATOM 5781 O O . SER C 1 209 ? -88.049 -29.498 74.337 1.00 46.28 302 SER C O 1
ATOM 5784 N N . ALA C 1 210 ? -87.869 -27.868 72.849 1.00 45.90 303 ALA C N 1
ATOM 5785 C CA . ALA C 1 210 ? -87.781 -28.746 71.663 1.00 45.55 303 ALA C CA 1
ATOM 5786 C C . ALA C 1 210 ? -86.399 -28.572 71.021 1.00 45.71 303 ALA C C 1
ATOM 5787 O O . ALA C 1 210 ? -85.982 -27.446 70.773 1.00 46.29 303 ALA C O 1
ATOM 5789 N N . VAL C 1 211 ? -85.670 -29.672 70.773 1.00 45.38 304 VAL C N 1
ATOM 5790 C CA . VAL C 1 211 ? -84.360 -29.568 70.107 1.00 43.58 304 VAL C CA 1
ATOM 5791 C C . VAL C 1 211 ? -84.398 -30.398 68.858 1.00 43.50 304 VAL C C 1
ATOM 5792 O O . VAL C 1 211 ? -84.763 -31.581 68.869 1.00 43.37 304 VAL C O 1
ATOM 5796 N N . ASP C 1 212 ? -84.027 -29.793 67.752 1.00 44.11 305 ASP C N 1
ATOM 5797 C CA . ASP C 1 212 ? -84.066 -30.512 66.494 1.00 44.36 305 ASP C CA 1
ATOM 5798 C C . ASP C 1 212 ? -82.638 -30.516 66.014 1.00 45.20 305 ASP C C 1
ATOM 5799 O O . ASP C 1 212 ? -82.054 -29.439 65.929 1.00 44.97 305 ASP C O 1
ATOM 5804 N N . LEU C 1 213 ? -82.069 -31.703 65.712 1.00 44.22 306 LEU C N 1
ATOM 5805 C CA . LEU C 1 213 ? -80.725 -31.770 65.162 1.00 43.97 306 LEU C CA 1
ATOM 5806 C C . LEU C 1 213 ? -80.661 -31.268 63.699 1.00 43.91 306 LEU C C 1
ATOM 5807 O O . LEU C 1 213 ? -79.621 -30.831 63.225 1.00 45.90 306 LEU C O 1
ATOM 5812 N N . ILE C 1 214 ? -81.781 -31.254 63.011 1.00 43.58 307 ILE C N 1
ATOM 5813 C CA . ILE C 1 214 ? -81.858 -30.683 61.697 1.00 43.54 307 ILE C CA 1
ATOM 5814 C C . ILE C 1 214 ? -81.631 -29.172 61.784 1.00 45.97 307 ILE C C 1
ATOM 5815 O O . ILE C 1 214 ? -82.238 -28.462 62.657 1.00 45.96 307 ILE C O 1
ATOM 5820 N N . TYR C 1 215 ? -80.756 -28.649 60.923 1.00 45.96 308 TYR C N 1
ATOM 5821 C CA . TYR C 1 215 ? -80.498 -27.210 60.937 1.00 47.24 308 TYR C CA 1
ATOM 5822 C C . TYR C 1 215 ? -80.881 -26.584 59.622 1.00 48.70 308 TYR C C 1
ATOM 5823 O O . TYR C 1 215 ? -80.629 -25.401 59.426 1.00 48.83 308 TYR C O 1
ATOM 5832 N N . ASN C 1 216 ? -81.515 -27.373 58.739 1.00 50.43 309 ASN C N 1
ATOM 5833 C CA . ASN C 1 216 ? -81.970 -26.924 57.413 1.00 51.42 309 ASN C CA 1
ATOM 5834 C C . ASN C 1 216 ? -83.203 -27.710 56.975 1.00 52.15 309 ASN C C 1
ATOM 5835 O O . ASN C 1 216 ? -83.124 -28.909 56.634 1.00 50.74 309 ASN C O 1
ATOM 5840 N N . PRO C 1 217 ? -84.354 -27.032 56.950 1.00 51.97 310 PRO C N 1
ATOM 5841 C CA . PRO C 1 217 ? -84.336 -25.593 57.115 1.00 53.15 310 PRO C CA 1
ATOM 5842 C C . PRO C 1 217 ? -84.042 -25.119 58.519 1.00 54.75 310 PRO C C 1
ATOM 5843 O O . PRO C 1 217 ? -83.952 -25.916 59.498 1.00 54.22 310 PRO C O 1
ATOM 5847 N N . VAL C 1 218 ? -83.893 -23.801 58.617 1.00 54.46 311 VAL C N 1
ATOM 5848 C CA . VAL C 1 218 ? -83.524 -23.212 59.875 1.00 55.13 311 VAL C CA 1
ATOM 5849 C C . VAL C 1 218 ? -84.646 -23.266 60.934 1.00 54.67 311 VAL C C 1
ATOM 5850 O O . VAL C 1 218 ? -84.391 -23.281 62.123 1.00 53.29 311 VAL C O 1
ATOM 5854 N N . GLU C 1 219 ? -85.886 -23.370 60.481 1.00 54.83 312 GLU C N 1
ATOM 5855 C CA . GLU C 1 219 ? -86.963 -23.691 61.381 1.00 54.91 312 GLU C CA 1
ATOM 5856 C C . GLU C 1 219 ? -87.695 -24.820 60.746 1.00 54.08 312 GLU C C 1
ATOM 5857 O O . GLU C 1 219 ? -88.363 -24.618 59.722 1.00 56.08 312 GLU C O 1
ATOM 5863 N N . THR C 1 220 ? -87.607 -26.006 61.323 1.00 51.87 313 THR C N 1
ATOM 5864 C CA . THR C 1 220 ? -88.448 -27.084 60.845 1.00 50.06 313 THR C CA 1
ATOM 5865 C C . THR C 1 220 ? -89.900 -26.916 61.262 1.00 50.18 313 THR C C 1
ATOM 5866 O O . THR C 1 220 ? -90.195 -26.174 62.142 1.00 51.56 313 THR C O 1
ATOM 5870 N N . LEU C 1 221 ? -90.820 -27.622 60.658 1.00 49.86 314 LEU C N 1
ATOM 5871 C CA . LEU C 1 221 ? -92.177 -27.621 61.193 1.00 50.82 314 LEU C CA 1
ATOM 5872 C C . LEU C 1 221 ? -92.247 -27.948 62.728 1.00 50.27 314 LEU C C 1
ATOM 5873 O O . LEU C 1 221 ? -92.996 -27.294 63.476 1.00 52.15 314 LEU C O 1
ATOM 5878 N N . PHE C 1 222 ? -91.487 -28.951 63.175 1.00 48.18 315 PHE C N 1
ATOM 5879 C CA . PHE C 1 222 ? -91.323 -29.337 64.567 1.00 46.60 315 PHE C CA 1
ATOM 5880 C C . PHE C 1 222 ? -90.984 -28.120 65.422 1.00 47.01 315 PHE C C 1
ATOM 5881 O O . PHE C 1 222 ? -91.572 -27.897 66.490 1.00 46.65 315 PHE C O 1
ATOM 5889 N N . LEU C 1 223 ? -90.032 -27.323 64.974 1.00 45.71 316 LEU C N 1
ATOM 5890 C CA . LEU C 1 223 ? -89.674 -26.161 65.739 1.00 46.19 316 LEU C CA 1
ATOM 5891 C C . LEU C 1 223 ? -90.697 -24.982 65.638 1.00 47.61 316 LEU C C 1
ATOM 5892 O O . LEU C 1 223 ? -90.701 -24.078 66.476 1.00 45.94 316 LEU C O 1
ATOM 5897 N N . LYS C 1 224 ? -91.528 -24.969 64.610 1.00 48.59 317 LYS C N 1
ATOM 5898 C CA . LYS C 1 224 ? -92.594 -23.943 64.531 1.00 51.07 317 LYS C CA 1
ATOM 5899 C C . LYS C 1 224 ? -93.751 -24.289 65.489 1.00 50.94 317 LYS C C 1
ATOM 5900 O O . LYS C 1 224 ? -94.299 -23.432 66.157 1.00 52.12 317 LYS C O 1
ATOM 5906 N N . TYR C 1 225 ? -94.128 -25.552 65.526 1.00 51.50 318 TYR C N 1
ATOM 5907 C CA . TYR C 1 225 ? -94.957 -26.043 66.587 1.00 52.02 318 TYR C CA 1
ATOM 5908 C C . TYR C 1 225 ? -94.388 -25.565 67.925 1.00 53.29 318 TYR C C 1
ATOM 5909 O O . TYR C 1 225 ? -95.080 -24.916 68.732 1.00 53.29 318 TYR C O 1
ATOM 5918 N N . ALA C 1 226 ? -93.123 -25.857 68.185 1.00 51.91 319 ALA C N 1
ATOM 5919 C CA . ALA C 1 226 ? -92.543 -25.387 69.428 1.00 52.72 319 ALA C CA 1
ATOM 5920 C C . ALA C 1 226 ? -92.761 -23.881 69.572 1.00 53.38 319 ALA C C 1
ATOM 5921 O O . ALA C 1 226 ? -93.155 -23.368 70.629 1.00 52.47 319 ALA C O 1
ATOM 5923 N N . ARG C 1 227 ? -92.450 -23.147 68.531 1.00 54.36 320 ARG C N 1
ATOM 5924 C CA . ARG C 1 227 ? -92.420 -21.730 68.747 1.00 56.66 320 ARG C CA 1
ATOM 5925 C C . ARG C 1 227 ? -93.851 -21.203 69.092 1.00 57.46 320 ARG C C 1
ATOM 5926 O O . ARG C 1 227 ? -94.012 -20.233 69.840 1.00 58.56 320 ARG C O 1
ATOM 5934 N N . GLU C 1 228 ? -94.861 -21.878 68.573 1.00 57.21 321 GLU C N 1
ATOM 5935 C CA . GLU C 1 228 ? -96.226 -21.423 68.673 1.00 58.38 321 GLU C CA 1
ATOM 5936 C C . GLU C 1 228 ? -96.892 -21.974 69.905 1.00 58.58 321 GLU C C 1
ATOM 5937 O O . GLU C 1 228 ? -98.067 -21.683 70.169 1.00 60.39 321 GLU C O 1
ATOM 5943 N N . SER C 1 229 ? -96.177 -22.812 70.627 1.00 56.27 322 SER C N 1
ATOM 5944 C CA . SER C 1 229 ? -96.720 -23.410 71.808 1.00 55.21 322 SER C CA 1
ATOM 5945 C C . SER C 1 229 ? -95.944 -22.906 72.979 1.00 54.17 322 SER C C 1
ATOM 5946 O O . SER C 1 229 ? -95.953 -23.511 74.014 1.00 55.56 322 SER C O 1
ATOM 5949 N N . GLY C 1 230 ? -95.232 -21.813 72.810 1.00 53.40 323 GLY C N 1
ATOM 5950 C CA . GLY C 1 230 ? -94.459 -21.283 73.905 1.00 52.71 323 GLY C CA 1
ATOM 5951 C C . GLY C 1 230 ? -93.258 -22.128 74.315 1.00 51.92 323 GLY C C 1
ATOM 5952 O O . GLY C 1 230 ? -92.659 -21.866 75.363 1.00 52.59 323 GLY C O 1
ATOM 5953 N N . VAL C 1 231 ? -92.906 -23.146 73.524 1.00 50.82 324 VAL C N 1
ATOM 5954 C CA . VAL C 1 231 ? -91.815 -24.073 73.877 1.00 49.18 324 VAL C CA 1
ATOM 5955 C C . VAL C 1 231 ? -90.474 -23.566 73.380 1.00 48.70 324 VAL C C 1
ATOM 5956 O O . VAL C 1 231 ? -90.326 -23.221 72.231 1.00 48.93 324 VAL C O 1
ATOM 5960 N N . LYS C 1 232 ? -89.474 -23.506 74.236 1.00 48.88 325 LYS C N 1
ATOM 5961 C CA . LYS C 1 232 ? -88.143 -23.088 73.780 1.00 48.44 325 LYS C CA 1
ATOM 5962 C C . LYS C 1 232 ? -87.741 -23.956 72.540 1.00 47.84 325 LYS C C 1
ATOM 5963 O O . LYS C 1 232 ? -88.028 -25.166 72.499 1.00 47.04 325 LYS C O 1
ATOM 5969 N N . ALA C 1 233 ? -87.163 -23.354 71.506 1.00 46.75 326 ALA C N 1
ATOM 5970 C CA . ALA C 1 233 ? -86.871 -24.119 70.276 1.00 47.37 326 ALA C CA 1
ATOM 5971 C C . ALA C 1 233 ? -85.420 -23.954 69.837 1.00 47.62 326 ALA C C 1
ATOM 5972 O O . ALA C 1 233 ? -84.924 -22.813 69.685 1.00 48.24 326 ALA C O 1
ATOM 5974 N N . VAL C 1 234 ? -84.739 -25.079 69.616 1.00 46.73 327 VAL C N 1
ATOM 5975 C CA . VAL C 1 234 ? -83.288 -25.054 69.252 1.00 45.99 327 VAL C CA 1
ATOM 5976 C C . VAL C 1 234 ? -83.088 -25.919 67.984 1.00 45.36 327 VAL C C 1
ATOM 5977 O O . VAL C 1 234 ? -83.529 -27.078 67.971 1.00 45.39 327 VAL C O 1
ATOM 5981 N N . ASN C 1 235 ? -82.469 -25.393 66.932 1.00 43.98 328 ASN C N 1
ATOM 5982 C CA . ASN C 1 235 ? -82.113 -26.254 65.784 1.00 45.40 328 ASN C CA 1
ATOM 5983 C C . ASN C 1 235 ? -80.665 -26.752 65.917 1.00 45.00 328 ASN C C 1
ATOM 5984 O O . ASN C 1 235 ? -79.975 -26.371 66.842 1.00 43.07 328 ASN C O 1
ATOM 5989 N N . GLY C 1 236 ? -80.178 -27.556 64.963 1.00 46.85 329 GLY C N 1
ATOM 5990 C CA . GLY C 1 236 ? -78.860 -28.197 65.178 1.00 46.84 329 GLY C CA 1
ATOM 5991 C C . GLY C 1 236 ? -77.623 -27.418 64.727 1.00 47.58 329 GLY C C 1
ATOM 5992 O O . GLY C 1 236 ? -76.511 -27.936 64.796 1.00 49.67 329 GLY C O 1
ATOM 5993 N N . LEU C 1 237 ? -77.766 -26.171 64.287 1.00 46.97 330 LEU C N 1
ATOM 5994 C CA . LEU C 1 237 ? -76.615 -25.467 63.714 1.00 45.60 330 LEU C CA 1
ATOM 5995 C C . LEU C 1 237 ? -75.415 -25.290 64.646 1.00 45.68 330 LEU C C 1
ATOM 5996 O O . LEU C 1 237 ? -74.238 -25.531 64.271 1.00 44.37 330 LEU C O 1
ATOM 6001 N N . TYR C 1 238 ? -75.681 -24.863 65.871 1.00 44.21 331 TYR C N 1
ATOM 6002 C CA . TYR C 1 238 ? -74.604 -24.761 66.839 1.00 43.64 331 TYR C CA 1
ATOM 6003 C C . TYR C 1 238 ? -73.858 -26.112 67.134 1.00 43.18 331 TYR C C 1
ATOM 6004 O O . TYR C 1 238 ? -72.666 -26.146 67.398 1.00 43.29 331 TYR C O 1
ATOM 6013 N N . MET C 1 239 ? -74.592 -27.215 67.172 1.00 42.72 332 MET C N 1
ATOM 6014 C CA . MET C 1 239 ? -73.987 -28.566 67.295 1.00 41.51 332 MET C CA 1
ATOM 6015 C C . MET C 1 239 ? -73.042 -28.869 66.083 1.00 40.43 332 MET C C 1
ATOM 6016 O O . MET C 1 239 ? -71.891 -29.334 66.274 1.00 39.69 332 MET C O 1
ATOM 6021 N N . LEU C 1 240 ? -73.521 -28.608 64.860 1.00 38.99 333 LEU C N 1
ATOM 6022 C CA . LEU C 1 240 ? -72.706 -28.844 63.645 1.00 40.24 333 LEU C CA 1
ATOM 6023 C C . LEU C 1 240 ? -71.365 -28.055 63.714 1.00 39.82 333 LEU C C 1
ATOM 6024 O O . LEU C 1 240 ? -70.253 -28.589 63.469 1.00 35.58 333 LEU C O 1
ATOM 6029 N N . VAL C 1 241 ? -71.457 -26.768 64.078 1.00 39.45 334 VAL C N 1
ATOM 6030 C CA . VAL C 1 241 ? -70.225 -25.989 64.186 1.00 40.37 334 VAL C CA 1
ATOM 6031 C C . VAL C 1 241 ? -69.396 -26.393 65.363 1.00 41.19 334 VAL C C 1
ATOM 6032 O O . VAL C 1 241 ? -68.168 -26.448 65.253 1.00 41.75 334 VAL C O 1
ATOM 6036 N N . SER C 1 242 ? -70.029 -26.657 66.505 1.00 41.33 335 SER C N 1
ATOM 6037 C CA . SER C 1 242 ? -69.244 -27.090 67.655 1.00 42.38 335 SER C CA 1
ATOM 6038 C C . SER C 1 242 ? -68.551 -28.402 67.309 1.00 40.72 335 SER C C 1
ATOM 6039 O O . SER C 1 242 ? -67.425 -28.622 67.707 1.00 39.90 335 SER C O 1
ATOM 6042 N N . GLN C 1 243 ? -69.283 -29.303 66.668 1.00 40.25 336 GLN C N 1
ATOM 6043 C CA . GLN C 1 243 ? -68.758 -30.654 66.386 1.00 41.09 336 GLN C CA 1
ATOM 6044 C C . GLN C 1 243 ? -67.543 -30.536 65.423 1.00 39.52 336 GLN C C 1
ATOM 6045 O O . GLN C 1 243 ? -66.510 -31.156 65.636 1.00 39.61 336 GLN C O 1
ATOM 6051 N N . ALA C 1 244 ? -67.664 -29.694 64.397 1.00 39.48 337 ALA C N 1
ATOM 6052 C CA . ALA C 1 244 ? -66.515 -29.454 63.495 1.00 38.57 337 ALA C CA 1
ATOM 6053 C C . ALA C 1 244 ? -65.348 -28.806 64.215 1.00 38.08 337 ALA C C 1
ATOM 6054 O O . ALA C 1 244 ? -64.235 -29.214 64.033 1.00 36.87 337 ALA C O 1
ATOM 6056 N N . ALA C 1 245 ? -65.590 -27.787 65.051 1.00 38.05 338 ALA C N 1
ATOM 6057 C CA . ALA C 1 245 ? -64.486 -27.194 65.803 1.00 37.81 338 ALA C CA 1
ATOM 6058 C C . ALA C 1 245 ? -63.842 -28.209 66.754 1.00 37.57 338 ALA C C 1
ATOM 6059 O O . ALA C 1 245 ? -62.610 -28.250 66.941 1.00 37.11 338 ALA C O 1
ATOM 6061 N N . ALA C 1 246 ? -64.652 -29.029 67.394 1.00 37.92 339 ALA C N 1
ATOM 6062 C CA . ALA C 1 246 ? -64.054 -30.053 68.287 1.00 38.31 339 ALA C CA 1
ATOM 6063 C C . ALA C 1 246 ? -63.231 -31.113 67.490 1.00 39.43 339 ALA C C 1
ATOM 6064 O O . ALA C 1 246 ? -62.194 -31.517 67.952 1.00 40.32 339 ALA C O 1
ATOM 6066 N N . SER C 1 247 ? -63.659 -31.505 66.277 1.00 38.10 340 SER C N 1
ATOM 6067 C CA . SER C 1 247 ? -62.799 -32.362 65.418 1.00 38.27 340 SER C CA 1
ATOM 6068 C C . SER C 1 247 ? -61.474 -31.682 65.086 1.00 38.70 340 SER C C 1
ATOM 6069 O O . SER C 1 247 ? -60.433 -32.310 65.212 1.00 39.77 340 SER C O 1
ATOM 6072 N N . GLU C 1 248 ? -61.508 -30.387 64.718 1.00 38.19 341 GLU C N 1
ATOM 6073 C CA . GLU C 1 248 ? -60.250 -29.585 64.431 1.00 38.47 341 GLU C CA 1
ATOM 6074 C C . GLU C 1 248 ? -59.298 -29.445 65.582 1.00 38.29 341 GLU C C 1
ATOM 6075 O O . GLU C 1 248 ? -58.044 -29.507 65.408 1.00 39.22 341 GLU C O 1
ATOM 6081 N N . GLU C 1 249 ? -59.851 -29.299 66.773 1.00 39.32 342 GLU C N 1
ATOM 6082 C CA . GLU C 1 249 ? -59.005 -29.307 68.000 1.00 40.83 342 GLU C CA 1
ATOM 6083 C C . GLU C 1 249 ? -58.289 -30.625 68.245 1.00 41.52 342 GLU C C 1
ATOM 6084 O O . GLU C 1 249 ? -57.120 -30.654 68.640 1.00 39.64 342 GLU C O 1
ATOM 6090 N N . ILE C 1 250 ? -59.041 -31.717 68.142 1.00 40.46 343 ILE C N 1
ATOM 6091 C CA . ILE C 1 250 ? -58.442 -33.026 68.230 1.00 41.94 343 ILE C CA 1
ATOM 6092 C C . ILE C 1 250 ? -57.392 -33.263 67.123 1.00 41.33 343 ILE C C 1
ATOM 6093 O O . ILE C 1 250 ? -56.279 -33.675 67.399 1.00 41.26 343 ILE C O 1
ATOM 6098 N N . TRP C 1 251 ? -57.730 -32.960 65.881 1.00 42.07 344 TRP C N 1
ATOM 6099 C CA . TRP C 1 251 ? -56.807 -33.228 64.811 1.00 41.61 344 TRP C CA 1
ATOM 6100 C C . TRP C 1 251 ? -55.528 -32.395 64.916 1.00 43.03 344 TRP C C 1
ATOM 6101 O O . TRP C 1 251 ? -54.445 -32.864 64.550 1.00 42.15 344 TRP C O 1
ATOM 6112 N N . ASN C 1 252 ? -55.637 -31.180 65.429 1.00 44.10 345 ASN C N 1
ATOM 6113 C CA . ASN C 1 252 ? -54.521 -30.256 65.310 1.00 46.67 345 ASN C CA 1
ATOM 6114 C C . ASN C 1 252 ? -53.947 -29.907 66.662 1.00 48.11 345 ASN C C 1
ATOM 6115 O O . ASN C 1 252 ? -53.060 -29.090 66.735 1.00 49.46 345 ASN C O 1
ATOM 6120 N N . ASP C 1 253 ? -54.455 -30.522 67.726 1.00 49.46 346 ASP C N 1
ATOM 6121 C CA . ASP C 1 253 ? -53.885 -30.314 69.038 1.00 51.01 346 ASP C CA 1
ATOM 6122 C C . ASP C 1 253 ? -53.868 -28.815 69.399 1.00 50.70 346 ASP C C 1
ATOM 6123 O O . ASP C 1 253 ? -52.844 -28.270 69.770 1.00 51.15 346 ASP C O 1
ATOM 6128 N N . ILE C 1 254 ? -54.996 -28.167 69.210 1.00 49.41 347 ILE C N 1
ATOM 6129 C CA . ILE C 1 254 ? -55.205 -26.767 69.545 1.00 48.89 347 ILE C CA 1
ATOM 6130 C C . ILE C 1 254 ? -56.551 -26.703 70.292 1.00 48.96 347 ILE C C 1
ATOM 6131 O O . ILE C 1 254 ? -57.297 -27.710 70.330 1.00 48.55 347 ILE C O 1
ATOM 6136 N N . SER C 1 255 ? -56.849 -25.553 70.898 1.00 48.98 348 SER C N 1
ATOM 6137 C CA . SER C 1 255 ? -58.178 -25.274 71.506 1.00 49.15 348 SER C CA 1
ATOM 6138 C C . SER C 1 255 ? -58.802 -24.126 70.776 1.00 49.45 348 SER C C 1
ATOM 6139 O O . SER C 1 255 ? -58.143 -23.134 70.460 1.00 49.15 348 SER C O 1
ATOM 6142 N N . ILE C 1 256 ? -60.070 -24.287 70.452 1.00 48.66 349 ILE C N 1
ATOM 6143 C CA . ILE C 1 256 ? -60.770 -23.303 69.687 1.00 47.99 349 ILE C CA 1
ATOM 6144 C C . ILE C 1 256 ? -61.803 -22.641 70.648 1.00 48.94 349 ILE C C 1
ATOM 6145 O O . ILE C 1 256 ? -62.653 -23.312 71.221 1.00 47.84 349 ILE C O 1
ATOM 6150 N N . ASP C 1 257 ? -61.695 -21.337 70.847 1.00 49.20 350 ASP C N 1
ATOM 6151 C CA . ASP C 1 257 ? -62.450 -20.670 71.914 1.00 50.73 350 ASP C CA 1
ATOM 6152 C C . ASP C 1 257 ? -63.906 -20.532 71.553 1.00 50.24 350 ASP C C 1
ATOM 6153 O O . ASP C 1 257 ? -64.265 -20.435 70.375 1.00 50.17 350 ASP C O 1
ATOM 6158 N N . GLU C 1 258 ? -64.770 -20.486 72.555 1.00 50.20 351 GLU C N 1
ATOM 6159 C CA . GLU C 1 258 ? -66.163 -20.164 72.274 1.00 50.63 351 GLU C CA 1
ATOM 6160 C C . GLU C 1 258 ? -66.320 -18.968 71.320 1.00 49.12 351 GLU C C 1
ATOM 6161 O O . GLU C 1 258 ? -67.116 -19.047 70.403 1.00 50.06 351 GLU C O 1
ATOM 6167 N N . ILE C 1 259 ? -65.553 -17.883 71.436 1.00 48.54 352 ILE C N 1
ATOM 6168 C CA . ILE C 1 259 ? -65.820 -16.738 70.498 1.00 47.58 352 ILE C CA 1
ATOM 6169 C C . ILE C 1 259 ? -65.651 -17.099 69.023 1.00 46.92 352 ILE C C 1
ATOM 6170 O O . ILE C 1 259 ? -66.372 -16.625 68.128 1.00 45.92 352 ILE C O 1
ATOM 6175 N N . ILE C 1 260 ? -64.666 -17.942 68.748 1.00 46.76 353 ILE C N 1
ATOM 6176 C CA . ILE C 1 260 ? -64.456 -18.307 67.367 1.00 45.85 353 ILE C CA 1
ATOM 6177 C C . ILE C 1 260 ? -65.608 -19.200 66.926 1.00 44.28 353 ILE C C 1
ATOM 6178 O O . ILE C 1 260 ? -66.178 -19.048 65.890 1.00 42.38 353 ILE C O 1
ATOM 6183 N N . VAL C 1 261 ? -65.992 -20.116 67.770 1.00 44.97 354 VAL C N 1
ATOM 6184 C CA . VAL C 1 261 ? -67.210 -20.901 67.501 1.00 45.24 354 VAL C CA 1
ATOM 6185 C C . VAL C 1 261 ? -68.452 -20.019 67.208 1.00 46.53 354 VAL C C 1
ATOM 6186 O O . VAL C 1 261 ? -69.202 -20.256 66.232 1.00 46.92 354 VAL C O 1
ATOM 6190 N N . ASP C 1 262 ? -68.690 -18.988 68.020 1.00 47.26 355 ASP C N 1
ATOM 6191 C CA . ASP C 1 262 ? -69.887 -18.162 67.818 1.00 48.98 355 ASP C CA 1
ATOM 6192 C C . ASP C 1 262 ? -69.744 -17.433 66.526 1.00 48.45 355 ASP C C 1
ATOM 6193 O O . ASP C 1 262 ? -70.681 -17.314 65.752 1.00 48.41 355 ASP C O 1
ATOM 6198 N N . GLU C 1 263 ? -68.563 -16.888 66.315 1.00 48.47 356 GLU C N 1
ATOM 6199 C CA . GLU C 1 263 ? -68.294 -16.188 65.072 1.00 49.06 356 GLU C CA 1
ATOM 6200 C C . GLU C 1 263 ? -68.600 -17.011 63.808 1.00 48.28 356 GLU C C 1
ATOM 6201 O O . GLU C 1 263 ? -69.152 -16.497 62.823 1.00 47.27 356 GLU C O 1
ATOM 6207 N N . ILE C 1 264 ? -68.295 -18.312 63.816 1.00 46.99 357 ILE C N 1
ATOM 6208 C CA . ILE C 1 264 ? -68.534 -19.105 62.587 1.00 45.15 357 ILE C CA 1
ATOM 6209 C C . ILE C 1 264 ? -69.995 -19.449 62.468 1.00 46.73 357 ILE C C 1
ATOM 6210 O O . ILE C 1 264 ? -70.560 -19.457 61.382 1.00 47.66 357 ILE C O 1
ATOM 6215 N N . PHE C 1 265 ? -70.607 -19.725 63.607 1.00 47.95 358 PHE C N 1
ATOM 6216 C CA . PHE C 1 265 ? -72.033 -19.988 63.724 1.00 49.14 358 PHE C CA 1
ATOM 6217 C C . PHE C 1 265 ? -72.851 -18.846 63.114 1.00 49.53 358 PHE C C 1
ATOM 6218 O O . PHE C 1 265 ? -73.812 -19.080 62.373 1.00 49.25 358 PHE C O 1
ATOM 6226 N N . GLU C 1 266 ? -72.463 -17.610 63.418 1.00 51.12 359 GLU C N 1
ATOM 6227 C CA . GLU C 1 266 ? -73.173 -16.445 62.883 1.00 52.33 359 GLU C CA 1
ATOM 6228 C C . GLU C 1 266 ? -73.084 -16.337 61.351 1.00 51.56 359 GLU C C 1
ATOM 6229 O O . GLU C 1 266 ? -74.084 -16.085 60.675 1.00 51.95 359 GLU C O 1
ATOM 6235 N N . VAL C 1 267 ? -71.902 -16.573 60.785 1.00 51.94 360 VAL C N 1
ATOM 6236 C CA . VAL C 1 267 ? -71.745 -16.649 59.317 1.00 51.74 360 VAL C CA 1
ATOM 6237 C C . VAL C 1 267 ? -72.633 -17.718 58.689 1.00 52.61 360 VAL C C 1
ATOM 6238 O O . VAL C 1 267 ? -73.447 -17.448 57.812 1.00 52.54 360 VAL C O 1
ATOM 6242 N N . LEU C 1 268 ? -72.486 -18.947 59.170 1.00 53.04 361 LEU C N 1
ATOM 6243 C CA . LEU C 1 268 ? -73.224 -20.083 58.622 1.00 53.00 361 LEU C CA 1
ATOM 6244 C C . LEU C 1 268 ? -74.688 -19.796 58.751 1.00 54.07 361 LEU C C 1
ATOM 6245 O O . LEU C 1 268 ? -75.527 -20.096 57.880 1.00 53.17 361 LEU C O 1
ATOM 6250 N N . GLU C 1 269 ? -75.023 -19.248 59.897 1.00 55.66 362 GLU C N 1
ATOM 6251 C CA . GLU C 1 269 ? -76.419 -19.068 60.192 1.00 57.98 362 GLU C CA 1
ATOM 6252 C C . GLU C 1 269 ? -77.029 -18.136 59.134 1.00 59.55 362 GLU C C 1
ATOM 6253 O O . GLU C 1 269 ? -78.105 -18.423 58.550 1.00 60.41 362 GLU C O 1
ATOM 6259 N N . GLU C 1 270 ? -76.316 -17.047 58.847 1.00 61.18 363 GLU C N 1
ATOM 6260 C CA . GLU C 1 270 ? -76.668 -16.181 57.741 1.00 62.99 363 GLU C CA 1
ATOM 6261 C C . GLU C 1 270 ? -76.875 -16.957 56.465 1.00 62.86 363 GLU C C 1
ATOM 6262 O O . GLU C 1 270 ? -77.950 -16.903 55.852 1.00 63.09 363 GLU C O 1
ATOM 6268 N N . LYS C 1 271 ? -75.801 -17.630 56.044 1.00 62.18 364 LYS C N 1
ATOM 6269 C CA . LYS C 1 271 ? -75.758 -18.339 54.768 1.00 61.40 364 LYS C CA 1
ATOM 6270 C C . LYS C 1 271 ? -76.953 -19.264 54.571 1.00 61.68 364 LYS C C 1
ATOM 6271 O O . LYS C 1 271 ? -77.527 -19.293 53.489 1.00 62.33 364 LYS C O 1
ATOM 6277 N N . ILE C 1 272 ? -77.352 -19.991 55.618 1.00 61.49 365 ILE C N 1
ATOM 6278 C CA . ILE C 1 272 ? -78.468 -20.956 55.550 1.00 62.01 365 ILE C CA 1
ATOM 6279 C C . ILE C 1 272 ? -79.847 -20.301 55.282 1.00 63.59 365 ILE C C 1
ATOM 6280 O O . ILE C 1 272 ? -80.724 -20.899 54.647 1.00 64.23 365 ILE C O 1
ATOM 6285 N N . LYS C 1 273 ? -80.064 -19.098 55.785 1.00 65.18 366 LYS C N 1
ATOM 6286 C CA . LYS C 1 273 ? -81.199 -18.330 55.290 1.00 67.23 366 LYS C CA 1
ATOM 6287 C C . LYS C 1 273 ? -80.804 -17.805 53.892 1.00 68.51 366 LYS C C 1
ATOM 6288 O O . LYS C 1 273 ? -81.095 -16.675 53.509 1.00 68.50 366 LYS C O 1
ATOM 6294 N N . SER C 1 274 ? -80.124 -18.667 53.127 1.00 70.20 367 SER C N 1
ATOM 6295 C CA . SER C 1 274 ? -79.721 -18.364 51.748 1.00 70.89 367 SER C CA 1
ATOM 6296 C C . SER C 1 274 ? -79.508 -19.655 50.955 1.00 71.46 367 SER C C 1
ATOM 6297 O O . SER C 1 274 ? -80.473 -20.255 50.452 1.00 72.28 367 SER C O 1
ATOM 6300 N N . LEU D 1 3 ? -68.082 -28.032 45.256 1.00 53.88 96 LEU D N 1
ATOM 6301 C CA . LEU D 1 3 ? -67.247 -29.204 44.851 1.00 53.52 96 LEU D CA 1
ATOM 6302 C C . LEU D 1 3 ? -66.041 -29.435 45.760 1.00 53.00 96 LEU D C 1
ATOM 6303 O O . LEU D 1 3 ? -65.441 -28.510 46.316 1.00 53.64 96 LEU D O 1
ATOM 6305 N N . ASN D 1 4 ? -65.738 -30.700 45.977 1.00 51.56 97 ASN D N 1
ATOM 6306 C CA . ASN D 1 4 ? -64.498 -31.078 46.595 1.00 49.30 97 ASN D CA 1
ATOM 6307 C C . ASN D 1 4 ? -63.356 -30.318 45.885 1.00 47.49 97 ASN D C 1
ATOM 6308 O O . ASN D 1 4 ? -63.515 -29.892 44.731 1.00 48.05 97 ASN D O 1
ATOM 6313 N N . THR D 1 5 ? -62.224 -30.121 46.549 1.00 45.14 98 THR D N 1
ATOM 6314 C CA . THR D 1 5 ? -60.987 -29.701 45.857 1.00 44.50 98 THR D CA 1
ATOM 6315 C C . THR D 1 5 ? -60.248 -30.916 45.208 1.00 43.07 98 THR D C 1
ATOM 6316 O O . THR D 1 5 ? -60.038 -31.916 45.850 1.00 44.29 98 THR D O 1
ATOM 6320 N N . SER D 1 6 ? -59.946 -30.827 43.913 1.00 42.76 99 SER D N 1
ATOM 6321 C CA . SER D 1 6 ? -59.202 -31.837 43.138 1.00 41.20 99 SER D CA 1
ATOM 6322 C C . SER D 1 6 ? -57.800 -31.981 43.707 1.00 40.07 99 SER D C 1
ATOM 6323 O O . SER D 1 6 ? -57.073 -31.015 43.933 1.00 38.22 99 SER D O 1
ATOM 6326 N N . ILE D 1 7 ? -57.477 -33.203 44.034 1.00 39.18 100 ILE D N 1
ATOM 6327 C CA . ILE D 1 7 ? -56.199 -33.526 44.592 1.00 38.51 100 ILE D CA 1
ATOM 6328 C C . ILE D 1 7 ? -55.284 -34.142 43.528 1.00 39.33 100 ILE D C 1
ATOM 6329 O O . ILE D 1 7 ? -55.620 -35.172 42.965 1.00 38.66 100 ILE D O 1
ATOM 6334 N N . TYR D 1 8 ? -54.177 -33.447 43.251 1.00 39.85 101 TYR D N 1
ATOM 6335 C CA . TYR D 1 8 ? -53.061 -33.928 42.446 1.00 40.26 101 TYR D CA 1
ATOM 6336 C C . TYR D 1 8 ? -51.785 -33.994 43.280 1.00 39.15 101 TYR D C 1
ATOM 6337 O O . TYR D 1 8 ? -51.747 -33.560 44.412 1.00 38.26 101 TYR D O 1
ATOM 6346 N N . GLY D 1 9 ? -50.712 -34.535 42.707 1.00 39.13 102 GLY D N 1
ATOM 6347 C CA . GLY D 1 9 ? -49.448 -34.558 43.387 1.00 37.87 102 GLY D CA 1
ATOM 6348 C C . GLY D 1 9 ? -48.407 -35.454 42.693 1.00 39.71 102 GLY D C 1
ATOM 6349 O O . GLY D 1 9 ? -48.588 -35.887 41.527 1.00 37.31 102 GLY D O 1
ATOM 6350 N N . LEU D 1 10 ? -47.324 -35.679 43.445 1.00 39.25 103 LEU D N 1
ATOM 6351 C CA . LEU D 1 10 ? -46.161 -36.395 43.066 1.00 41.23 103 LEU D CA 1
ATOM 6352 C C . LEU D 1 10 ? -46.021 -37.506 44.111 1.00 42.79 103 LEU D C 1
ATOM 6353 O O . LEU D 1 10 ? -46.011 -37.240 45.316 1.00 43.20 103 LEU D O 1
ATOM 6358 N N . ILE D 1 11 ? -45.980 -38.743 43.632 1.00 42.95 104 ILE D N 1
ATOM 6359 C CA . ILE D 1 11 ? -45.676 -39.902 44.439 1.00 43.87 104 ILE D CA 1
ATOM 6360 C C . ILE D 1 11 ? -44.225 -40.366 44.215 1.00 45.10 104 ILE D C 1
ATOM 6361 O O . ILE D 1 11 ? -43.772 -40.608 43.081 1.00 44.95 104 ILE D O 1
ATOM 6366 N N . GLY D 1 12 ? -43.472 -40.422 45.295 1.00 46.47 105 GLY D N 1
ATOM 6367 C CA . GLY D 1 12 ? -42.083 -40.897 45.240 1.00 50.96 105 GLY D CA 1
ATOM 6368 C C . GLY D 1 12 ? -41.734 -41.485 46.589 1.00 53.36 105 GLY D C 1
ATOM 6369 O O . GLY D 1 12 ? -42.535 -41.444 47.500 1.00 53.03 105 GLY D O 1
ATOM 6370 N N . GLU D 1 13 ? -40.550 -42.063 46.729 1.00 57.24 106 GLU D N 1
ATOM 6371 C CA . GLU D 1 13 ? -40.223 -42.719 47.991 1.00 60.47 106 GLU D CA 1
ATOM 6372 C C . GLU D 1 13 ? -39.687 -41.766 49.017 1.00 61.53 106 GLU D C 1
ATOM 6373 O O . GLU D 1 13 ? -40.011 -41.855 50.204 1.00 62.28 106 GLU D O 1
ATOM 6379 N N . LYS D 1 14 ? -38.834 -40.859 48.586 1.00 62.60 107 LYS D N 1
ATOM 6380 C CA . LYS D 1 14 ? -38.332 -39.901 49.538 1.00 63.48 107 LYS D CA 1
ATOM 6381 C C . LYS D 1 14 ? -38.300 -38.624 48.793 1.00 63.99 107 LYS D C 1
ATOM 6382 O O . LYS D 1 14 ? -37.465 -38.447 47.913 1.00 65.08 107 LYS D O 1
ATOM 6384 N N . LEU D 1 15 ? -39.225 -37.731 49.105 1.00 64.03 108 LEU D N 1
ATOM 6385 C CA . LEU D 1 15 ? -39.241 -36.480 48.373 1.00 64.54 108 LEU D CA 1
ATOM 6386 C C . LEU D 1 15 ? -38.689 -35.340 49.205 1.00 65.57 108 LEU D C 1
ATOM 6387 O O . LEU D 1 15 ? -38.950 -35.225 50.416 1.00 65.52 108 LEU D O 1
ATOM 6392 N N . GLY D 1 16 ? -37.900 -34.509 48.549 1.00 66.40 109 GLY D N 1
ATOM 6393 C CA . GLY D 1 16 ? -37.467 -33.266 49.152 1.00 67.44 109 GLY D CA 1
ATOM 6394 C C . GLY D 1 16 ? -37.939 -32.137 48.266 1.00 67.80 109 GLY D C 1
ATOM 6395 O O . GLY D 1 16 ? -38.165 -32.322 47.066 1.00 68.71 109 GLY D O 1
ATOM 6396 N N . HIS D 1 17 ? -38.117 -30.966 48.856 1.00 67.88 110 HIS D N 1
ATOM 6397 C CA . HIS D 1 17 ? -38.673 -29.865 48.122 1.00 67.16 110 HIS D CA 1
ATOM 6398 C C . HIS D 1 17 ? -38.481 -30.141 46.651 1.00 66.47 110 HIS D C 1
ATOM 6399 O O . HIS D 1 17 ? -37.380 -30.459 46.179 1.00 67.18 110 HIS D O 1
ATOM 6401 N N . SER D 1 18 ? -39.561 -30.010 45.912 1.00 64.71 111 SER D N 1
ATOM 6402 C CA . SER D 1 18 ? -39.439 -29.998 44.484 1.00 62.36 111 SER D CA 1
ATOM 6403 C C . SER D 1 18 ? -39.988 -28.623 44.223 1.00 60.36 111 SER D C 1
ATOM 6404 O O . SER D 1 18 ? -40.738 -28.117 45.069 1.00 61.33 111 SER D O 1
ATOM 6407 N N . HIS D 1 19 ? -39.597 -28.000 43.107 1.00 56.99 112 HIS D N 1
ATOM 6408 C CA . HIS D 1 19 ? -40.272 -26.806 42.588 1.00 53.97 112 HIS D CA 1
ATOM 6409 C C . HIS D 1 19 ? -41.554 -27.179 41.841 1.00 52.12 112 HIS D C 1
ATOM 6410 O O . HIS D 1 19 ? -42.269 -26.306 41.326 1.00 51.51 112 HIS D O 1
ATOM 6417 N N . SER D 1 20 ? -41.847 -28.483 41.804 1.00 50.11 113 SER D N 1
ATOM 6418 C CA . SER D 1 20 ? -43.018 -29.015 41.117 1.00 48.52 113 SER D CA 1
ATOM 6419 C C . SER D 1 20 ? -44.315 -28.507 41.633 1.00 46.40 113 SER D C 1
ATOM 6420 O O . SER D 1 20 ? -45.182 -28.191 40.832 1.00 44.03 113 SER D O 1
ATOM 6423 N N . SER D 1 21 ? -44.498 -28.541 42.959 1.00 45.23 114 SER D N 1
ATOM 6424 C CA . SER D 1 21 ? -45.760 -28.067 43.515 1.00 46.92 114 SER D CA 1
ATOM 6425 C C . SER D 1 21 ? -45.940 -26.591 43.164 1.00 45.38 114 SER D C 1
ATOM 6426 O O . SER D 1 21 ? -46.969 -26.223 42.615 1.00 47.23 114 SER D O 1
ATOM 6429 N N . TYR D 1 22 ? -44.917 -25.763 43.380 1.00 45.02 115 TYR D N 1
ATOM 6430 C CA . TYR D 1 22 ? -44.953 -24.387 42.873 1.00 45.37 115 TYR D CA 1
ATOM 6431 C C . TYR D 1 22 ? -45.431 -24.286 41.415 1.00 44.68 115 TYR D C 1
ATOM 6432 O O . TYR D 1 22 ? -46.363 -23.549 41.102 1.00 44.16 115 TYR D O 1
ATOM 6441 N N . ILE D 1 23 ? -44.836 -25.089 40.518 1.00 44.48 116 ILE D N 1
ATOM 6442 C CA . ILE D 1 23 ? -45.171 -24.984 39.112 1.00 42.66 116 ILE D CA 1
ATOM 6443 C C . ILE D 1 23 ? -46.621 -25.374 38.905 1.00 41.92 116 ILE D C 1
ATOM 6444 O O . ILE D 1 23 ? -47.346 -24.749 38.130 1.00 40.29 116 ILE D O 1
ATOM 6449 N N . HIS D 1 24 ? -47.061 -26.428 39.577 1.00 40.95 117 HIS D N 1
ATOM 6450 C CA . HIS D 1 24 ? -48.403 -26.861 39.341 1.00 41.84 117 HIS D CA 1
ATOM 6451 C C . HIS D 1 24 ? -49.411 -25.846 39.966 1.00 43.34 117 HIS D C 1
ATOM 6452 O O . HIS D 1 24 ? -50.470 -25.643 39.448 1.00 43.31 117 HIS D O 1
ATOM 6459 N N . LYS D 1 25 ? -49.123 -25.308 41.132 1.00 45.71 118 LYS D N 1
ATOM 6460 C CA . LYS D 1 25 ? -50.041 -24.224 41.694 1.00 48.30 118 LYS D CA 1
ATOM 6461 C C . LYS D 1 25 ? -50.218 -23.072 40.697 1.00 48.74 118 LYS D C 1
ATOM 6462 O O . LYS D 1 25 ? -51.355 -22.648 40.363 1.00 49.09 118 LYS D O 1
ATOM 6468 N N . LEU D 1 26 ? -49.091 -22.611 40.143 1.00 49.16 119 LEU D N 1
ATOM 6469 C CA . LEU D 1 26 ? -49.126 -21.651 39.041 1.00 48.78 119 LEU D CA 1
ATOM 6470 C C . LEU D 1 26 ? -49.930 -22.078 37.841 1.00 49.73 119 LEU D C 1
ATOM 6471 O O . LEU D 1 26 ? -50.584 -21.241 37.195 1.00 50.39 119 LEU D O 1
ATOM 6476 N N . ILE D 1 27 ? -49.897 -23.368 37.503 1.00 48.62 120 ILE D N 1
ATOM 6477 C CA . ILE D 1 27 ? -50.703 -23.798 36.397 1.00 48.75 120 ILE D CA 1
ATOM 6478 C C . ILE D 1 27 ? -52.186 -23.759 36.824 1.00 49.95 120 ILE D C 1
ATOM 6479 O O . ILE D 1 27 ? -53.072 -23.544 36.005 1.00 48.68 120 ILE D O 1
ATOM 6484 N N . PHE D 1 28 ? -52.437 -24.014 38.099 1.00 51.25 121 PHE D N 1
ATOM 6485 C CA . PHE D 1 28 ? -53.824 -24.084 38.552 1.00 54.14 121 PHE D CA 1
ATOM 6486 C C . PHE D 1 28 ? -54.404 -22.675 38.350 1.00 55.83 121 PHE D C 1
ATOM 6487 O O . PHE D 1 28 ? -55.465 -22.524 37.742 1.00 57.07 121 PHE D O 1
ATOM 6495 N N . GLU D 1 29 ? -53.649 -21.658 38.789 1.00 57.65 122 GLU D N 1
ATOM 6496 C CA . GLU D 1 29 ? -54.082 -20.257 38.790 1.00 59.02 122 GLU D CA 1
ATOM 6497 C C . GLU D 1 29 ? -54.249 -19.743 37.390 1.00 60.03 122 GLU D C 1
ATOM 6498 O O . GLU D 1 29 ? -55.285 -19.161 37.034 1.00 60.52 122 GLU D O 1
ATOM 6504 N N . LYS D 1 30 ? -53.230 -19.993 36.577 1.00 61.01 123 LYS D N 1
ATOM 6505 C CA . LYS D 1 30 ? -53.203 -19.452 35.216 1.00 61.68 123 LYS D CA 1
ATOM 6506 C C . LYS D 1 30 ? -54.211 -20.014 34.249 1.00 62.00 123 LYS D C 1
ATOM 6507 O O . LYS D 1 30 ? -54.472 -19.382 33.225 1.00 62.78 123 LYS D O 1
ATOM 6513 N N . VAL D 1 31 ? -54.789 -21.171 34.562 1.00 62.50 124 VAL D N 1
ATOM 6514 C CA . VAL D 1 31 ? -55.802 -21.767 33.691 1.00 62.62 124 VAL D CA 1
ATOM 6515 C C . VAL D 1 31 ? -57.071 -21.990 34.482 1.00 63.72 124 VAL D C 1
ATOM 6516 O O . VAL D 1 31 ? -58.058 -22.470 33.944 1.00 64.55 124 VAL D O 1
ATOM 6520 N N . GLY D 1 32 ? -57.024 -21.688 35.777 1.00 64.08 125 GLY D N 1
ATOM 6521 C CA . GLY D 1 32 ? -58.207 -21.744 36.623 1.00 63.14 125 GLY D CA 1
ATOM 6522 C C . GLY D 1 32 ? -58.706 -23.139 36.952 1.00 62.70 125 GLY D C 1
ATOM 6523 O O . GLY D 1 32 ? -59.799 -23.508 36.569 1.00 61.99 125 GLY D O 1
ATOM 6524 N N . ILE D 1 33 ? -57.904 -23.932 37.658 1.00 61.93 126 ILE D N 1
ATOM 6525 C CA . ILE D 1 33 ? -58.436 -25.154 38.230 1.00 60.28 126 ILE D CA 1
ATOM 6526 C C . ILE D 1 33 ? -58.438 -24.946 39.697 1.00 59.17 126 ILE D C 1
ATOM 6527 O O . ILE D 1 33 ? -57.564 -24.239 40.253 1.00 59.01 126 ILE D O 1
ATOM 6532 N N . LYS D 1 34 ? -59.386 -25.573 40.370 1.00 57.65 127 LYS D N 1
ATOM 6533 C CA . LYS D 1 34 ? -59.267 -25.607 41.826 1.00 56.01 127 LYS D CA 1
ATOM 6534 C C . LYS D 1 34 ? -58.666 -26.944 42.244 1.00 53.51 127 LYS D C 1
ATOM 6535 O O . LYS D 1 34 ? -59.344 -27.965 42.233 1.00 55.29 127 LYS D O 1
ATOM 6541 N N . GLY D 1 35 ? -57.403 -26.925 42.643 1.00 50.75 128 GLY D N 1
ATOM 6542 C CA . GLY D 1 35 ? -56.649 -28.151 42.863 1.00 46.38 128 GLY D CA 1
ATOM 6543 C C . GLY D 1 35 ? -55.637 -27.863 43.922 1.00 45.39 128 GLY D C 1
ATOM 6544 O O . GLY D 1 35 ? -55.331 -26.689 44.207 1.00 45.03 128 GLY D O 1
ATOM 6545 N N . ILE D 1 36 ? -55.142 -28.922 44.558 1.00 42.53 129 ILE D N 1
ATOM 6546 C CA . ILE D 1 36 ? -53.931 -28.815 45.320 1.00 40.86 129 ILE D CA 1
ATOM 6547 C C . ILE D 1 36 ? -52.950 -29.802 44.653 1.00 41.13 129 ILE D C 1
ATOM 6548 O O . ILE D 1 36 ? -53.387 -30.742 43.968 1.00 38.33 129 ILE D O 1
ATOM 6553 N N . TYR D 1 37 ? -51.648 -29.582 44.823 1.00 40.13 130 TYR D N 1
ATOM 6554 C CA . TYR D 1 37 ? -50.672 -30.559 44.339 1.00 40.46 130 TYR D CA 1
ATOM 6555 C C . TYR D 1 37 ? -49.741 -30.735 45.493 1.00 40.50 130 TYR D C 1
ATOM 6556 O O . TYR D 1 37 ? -49.092 -29.786 45.919 1.00 41.60 130 TYR D O 1
ATOM 6565 N N . ASN D 1 38 ? -49.748 -31.921 46.083 1.00 39.57 131 ASN D N 1
ATOM 6566 C CA . ASN D 1 38 ? -48.895 -32.228 47.184 1.00 39.26 131 ASN D CA 1
ATOM 6567 C C . ASN D 1 38 ? -47.819 -33.204 46.812 1.00 41.17 131 ASN D C 1
ATOM 6568 O O . ASN D 1 38 ? -47.977 -33.983 45.835 1.00 38.24 131 ASN D O 1
ATOM 6573 N N . LEU D 1 39 ? -46.753 -33.216 47.634 1.00 42.28 132 LEU D N 1
ATOM 6574 C CA . LEU D 1 39 ? -45.719 -34.252 47.523 1.00 43.11 132 LEU D CA 1
ATOM 6575 C C . LEU D 1 39 ? -46.096 -35.394 48.492 1.00 44.16 132 LEU D C 1
ATOM 6576 O O . LEU D 1 39 ? -46.273 -35.170 49.702 1.00 43.40 132 LEU D O 1
ATOM 6581 N N . PHE D 1 40 ? -46.286 -36.596 47.944 1.00 43.21 133 PHE D N 1
ATOM 6582 C CA . PHE D 1 40 ? -46.760 -37.719 48.727 1.00 44.01 133 PHE D CA 1
ATOM 6583 C C . PHE D 1 40 ? -45.595 -38.750 48.844 1.00 46.16 133 PHE D C 1
ATOM 6584 O O . PHE D 1 40 ? -45.282 -39.459 47.868 1.00 45.57 133 PHE D O 1
ATOM 6592 N N . GLU D 1 41 ? -44.969 -38.840 50.014 1.00 47.47 134 GLU D N 1
ATOM 6593 C CA . GLU D 1 41 ? -43.949 -39.875 50.237 1.00 50.66 134 GLU D CA 1
ATOM 6594 C C . GLU D 1 41 ? -44.589 -41.173 50.616 1.00 50.22 134 GLU D C 1
ATOM 6595 O O . GLU D 1 41 ? -45.252 -41.289 51.621 1.00 50.14 134 GLU D O 1
ATOM 6601 N N . VAL D 1 42 ? -44.410 -42.159 49.775 1.00 51.11 135 VAL D N 1
ATOM 6602 C CA . VAL D 1 42 ? -45.017 -43.428 49.993 1.00 52.45 135 VAL D CA 1
ATOM 6603 C C . VAL D 1 42 ? -43.906 -44.517 49.972 1.00 54.53 135 VAL D C 1
ATOM 6604 O O . VAL D 1 42 ? -43.057 -44.501 49.101 1.00 54.11 135 VAL D O 1
ATOM 6608 N N . PRO D 1 43 ? -43.925 -45.470 50.929 1.00 56.60 136 PRO D N 1
ATOM 6609 C CA . PRO D 1 43 ? -42.822 -46.411 50.914 1.00 57.44 136 PRO D CA 1
ATOM 6610 C C . PRO D 1 43 ? -43.212 -47.573 50.011 1.00 58.07 136 PRO D C 1
ATOM 6611 O O . PRO D 1 43 ? -44.415 -47.877 49.889 1.00 57.47 136 PRO D O 1
ATOM 6615 N N . LYS D 1 44 ? -42.218 -48.219 49.388 1.00 57.69 137 LYS D N 1
ATOM 6616 C CA . LYS D 1 44 ? -42.455 -49.463 48.627 1.00 57.65 137 LYS D CA 1
ATOM 6617 C C . LYS D 1 44 ? -43.637 -50.327 49.038 1.00 56.57 137 LYS D C 1
ATOM 6618 O O . LYS D 1 44 ? -44.483 -50.643 48.218 1.00 56.36 137 LYS D O 1
ATOM 6624 N N . GLU D 1 45 ? -43.669 -50.774 50.282 1.00 55.69 138 GLU D N 1
ATOM 6625 C CA . GLU D 1 45 ? -44.700 -51.727 50.682 1.00 56.47 138 GLU D CA 1
ATOM 6626 C C . GLU D 1 45 ? -46.124 -51.188 50.448 1.00 54.87 138 GLU D C 1
ATOM 6627 O O . GLU D 1 45 ? -47.099 -51.927 50.498 1.00 53.95 138 GLU D O 1
ATOM 6633 N N . LYS D 1 46 ? -46.223 -49.890 50.196 1.00 54.00 139 LYS D N 1
ATOM 6634 C CA . LYS D 1 46 ? -47.500 -49.209 50.194 1.00 53.56 139 LYS D CA 1
ATOM 6635 C C . LYS D 1 46 ? -47.878 -48.646 48.870 1.00 52.88 139 LYS D C 1
ATOM 6636 O O . LYS D 1 46 ? -48.962 -48.068 48.765 1.00 52.57 139 LYS D O 1
ATOM 6642 N N . LEU D 1 47 ? -47.011 -48.807 47.862 1.00 52.77 140 LEU D N 1
ATOM 6643 C CA . LEU D 1 47 ? -47.151 -48.046 46.596 1.00 52.44 140 LEU D CA 1
ATOM 6644 C C . LEU D 1 47 ? -48.416 -48.446 45.898 1.00 52.23 140 LEU D C 1
ATOM 6645 O O . LEU D 1 47 ? -49.160 -47.598 45.382 1.00 52.94 140 LEU D O 1
ATOM 6650 N N . LYS D 1 48 ? -48.643 -49.744 45.884 1.00 50.53 141 LYS D N 1
ATOM 6651 C CA . LYS D 1 48 ? -49.786 -50.354 45.216 1.00 50.40 141 LYS D CA 1
ATOM 6652 C C . LYS D 1 48 ? -51.158 -49.935 45.814 1.00 49.90 141 LYS D C 1
ATOM 6653 O O . LYS D 1 48 ? -52.025 -49.400 45.098 1.00 47.76 141 LYS D O 1
ATOM 6659 N N . GLU D 1 49 ? -51.344 -50.173 47.112 1.00 49.18 142 GLU D N 1
ATOM 6660 C CA . GLU D 1 49 ? -52.595 -49.820 47.787 1.00 49.94 142 GLU D CA 1
ATOM 6661 C C . GLU D 1 49 ? -52.816 -48.300 47.855 1.00 48.74 142 GLU D C 1
ATOM 6662 O O . GLU D 1 49 ? -53.906 -47.840 47.701 1.00 48.55 142 GLU D O 1
ATOM 6668 N N . SER D 1 50 ? -51.756 -47.530 48.005 1.00 48.11 143 SER D N 1
ATOM 6669 C CA . SER D 1 50 ? -51.833 -46.085 47.866 1.00 46.61 143 SER D CA 1
ATOM 6670 C C . SER D 1 50 ? -52.452 -45.674 46.537 1.00 46.04 143 SER D C 1
ATOM 6671 O O . SER D 1 50 ? -53.356 -44.866 46.516 1.00 45.79 143 SER D O 1
ATOM 6674 N N . VAL D 1 51 ? -51.930 -46.155 45.409 1.00 45.49 144 VAL D N 1
ATOM 6675 C CA . VAL D 1 51 ? -52.453 -45.610 44.151 1.00 45.15 144 VAL D CA 1
ATOM 6676 C C . VAL D 1 51 ? -53.838 -46.173 44.061 1.00 45.25 144 VAL D C 1
ATOM 6677 O O . VAL D 1 51 ? -54.748 -45.570 43.488 1.00 45.31 144 VAL D O 1
ATOM 6681 N N . ASP D 1 52 ? -54.041 -47.342 44.641 1.00 45.63 145 ASP D N 1
ATOM 6682 C CA . ASP D 1 52 ? -55.428 -47.838 44.586 1.00 46.16 145 ASP D CA 1
ATOM 6683 C C . ASP D 1 52 ? -56.398 -46.889 45.333 1.00 44.40 145 ASP D C 1
ATOM 6684 O O . ASP D 1 52 ? -57.476 -46.646 44.858 1.00 44.07 145 ASP D O 1
ATOM 6689 N N . THR D 1 53 ? -55.990 -46.360 46.483 1.00 43.48 146 THR D N 1
ATOM 6690 C CA . THR D 1 53 ? -56.846 -45.405 47.228 1.00 43.13 146 THR D CA 1
ATOM 6691 C C . THR D 1 53 ? -57.017 -44.146 46.401 1.00 42.53 146 THR D C 1
ATOM 6692 O O . THR D 1 53 ? -58.139 -43.656 46.226 1.00 43.14 146 THR D O 1
ATOM 6696 N N . PHE D 1 54 ? -55.930 -43.659 45.809 1.00 43.89 147 PHE D N 1
ATOM 6697 C CA . PHE D 1 54 ? -56.070 -42.476 44.953 1.00 44.10 147 PHE D CA 1
ATOM 6698 C C . PHE D 1 54 ? -57.131 -42.634 43.880 1.00 45.51 147 PHE D C 1
ATOM 6699 O O . PHE D 1 54 ? -57.818 -41.662 43.538 1.00 44.87 147 PHE D O 1
ATOM 6707 N N . LYS D 1 55 ? -57.267 -43.853 43.347 1.00 47.33 148 LYS D N 1
ATOM 6708 C CA . LYS D 1 55 ? -58.248 -44.134 42.262 1.00 48.68 148 LYS D CA 1
ATOM 6709 C C . LYS D 1 55 ? -59.683 -44.039 42.798 1.00 49.37 148 LYS D C 1
ATOM 6710 O O . LYS D 1 55 ? -60.548 -43.434 42.175 1.00 50.81 148 LYS D O 1
ATOM 6716 N N . ILE D 1 56 ? -59.892 -44.568 43.994 1.00 49.55 149 ILE D N 1
ATOM 6717 C CA . ILE D 1 56 ? -61.180 -44.599 44.662 1.00 49.89 149 ILE D CA 1
ATOM 6718 C C . ILE D 1 56 ? -61.653 -43.230 45.086 1.00 51.13 149 ILE D C 1
ATOM 6719 O O . ILE D 1 56 ? -62.834 -42.914 44.891 1.00 51.91 149 ILE D O 1
ATOM 6724 N N . ILE D 1 57 ? -60.759 -42.406 45.652 1.00 49.45 150 ILE D N 1
ATOM 6725 C CA . ILE D 1 57 ? -61.156 -41.044 45.976 1.00 48.95 150 ILE D CA 1
ATOM 6726 C C . ILE D 1 57 ? -61.095 -40.088 44.797 1.00 48.62 150 ILE D C 1
ATOM 6727 O O . ILE D 1 57 ? -61.258 -38.875 44.964 1.00 50.80 150 ILE D O 1
ATOM 6732 N N . LYS D 1 58 ? -60.900 -40.627 43.603 1.00 47.65 151 LYS D N 1
ATOM 6733 C CA . LYS D 1 58 ? -60.971 -39.837 42.365 1.00 47.48 151 LYS D CA 1
ATOM 6734 C C . LYS D 1 58 ? -59.940 -38.690 42.331 1.00 46.37 151 LYS D C 1
ATOM 6735 O O . LYS D 1 58 ? -60.235 -37.563 41.955 1.00 45.73 151 LYS D O 1
ATOM 6741 N N . CYS D 1 59 ? -58.731 -39.032 42.715 1.00 44.93 152 CYS D N 1
ATOM 6742 C CA . CYS D 1 59 ? -57.566 -38.163 42.617 1.00 44.83 152 CYS D CA 1
ATOM 6743 C C . CYS D 1 59 ? -57.604 -37.486 41.253 1.00 43.62 152 CYS D C 1
ATOM 6744 O O . CYS D 1 59 ? -58.012 -38.114 40.298 1.00 44.77 152 CYS D O 1
ATOM 6747 N N . GLY D 1 60 ? -57.129 -36.255 41.130 1.00 42.61 153 GLY D N 1
ATOM 6748 C CA . GLY D 1 60 ? -57.119 -35.621 39.828 1.00 42.52 153 GLY D CA 1
ATOM 6749 C C . GLY D 1 60 ? -56.017 -36.117 38.883 1.00 42.94 153 GLY D C 1
ATOM 6750 O O . GLY D 1 60 ? -56.120 -35.950 37.686 1.00 43.35 153 GLY D O 1
ATOM 6751 N N . GLY D 1 61 ? -54.959 -36.716 39.422 1.00 42.63 154 GLY D N 1
ATOM 6752 C CA . GLY D 1 61 ? -53.764 -37.059 38.621 1.00 42.19 154 GLY D CA 1
ATOM 6753 C C . GLY D 1 61 ? -52.491 -37.051 39.481 1.00 42.78 154 GLY D C 1
ATOM 6754 O O . GLY D 1 61 ? -52.396 -36.274 40.416 1.00 41.90 154 GLY D O 1
ATOM 6755 N N . LEU D 1 62 ? -51.536 -37.946 39.188 1.00 41.30 155 LEU D N 1
ATOM 6756 C CA . LEU D 1 62 ? -50.325 -38.088 39.951 1.00 40.69 155 LEU D CA 1
ATOM 6757 C C . LEU D 1 62 ? -49.138 -38.161 38.993 1.00 40.54 155 LEU D C 1
ATOM 6758 O O . LEU D 1 62 ? -49.270 -38.720 37.864 1.00 41.31 155 LEU D O 1
ATOM 6763 N N . ASN D 1 63 ? -47.995 -37.605 39.399 1.00 39.60 156 ASN D N 1
ATOM 6764 C CA . ASN D 1 63 ? -46.769 -37.735 38.649 1.00 39.96 156 ASN D CA 1
ATOM 6765 C C . ASN D 1 63 ? -46.039 -38.749 39.482 1.00 41.93 156 ASN D C 1
ATOM 6766 O O . ASN D 1 63 ? -46.431 -38.993 40.652 1.00 42.63 156 ASN D O 1
ATOM 6771 N N . VAL D 1 64 ? -44.995 -39.369 38.915 1.00 41.24 157 VAL D N 1
ATOM 6772 C CA . VAL D 1 64 ? -44.324 -40.446 39.641 1.00 41.48 157 VAL D CA 1
ATOM 6773 C C . VAL D 1 64 ? -42.847 -40.201 39.504 1.00 42.52 157 VAL D C 1
ATOM 6774 O O . VAL D 1 64 ? -42.408 -39.739 38.458 1.00 42.68 157 VAL D O 1
ATOM 6778 N N . THR D 1 65 ? -42.085 -40.455 40.557 1.00 44.97 158 THR D N 1
ATOM 6779 C CA . THR D 1 65 ? -40.656 -40.299 40.458 1.00 47.41 158 THR D CA 1
ATOM 6780 C C . THR D 1 65 ? -39.870 -41.443 41.088 1.00 49.18 158 THR D C 1
ATOM 6781 O O . THR D 1 65 ? -40.416 -42.478 41.461 1.00 49.30 158 THR D O 1
ATOM 6785 N N . ILE D 1 66 ? -38.564 -41.216 41.196 1.00 50.68 159 ILE D N 1
ATOM 6786 C CA . ILE D 1 66 ? -37.617 -42.109 41.827 1.00 51.14 159 ILE D CA 1
ATOM 6787 C C . ILE D 1 66 ? -38.238 -42.617 43.084 1.00 51.71 159 ILE D C 1
ATOM 6788 O O . ILE D 1 66 ? -38.791 -41.839 43.859 1.00 52.28 159 ILE D O 1
ATOM 6793 N N . PRO D 1 67 ? -38.174 -43.936 43.316 1.00 52.07 160 PRO D N 1
ATOM 6794 C CA . PRO D 1 67 ? -37.703 -45.014 42.432 1.00 51.65 160 PRO D CA 1
ATOM 6795 C C . PRO D 1 67 ? -38.863 -45.817 41.855 1.00 50.44 160 PRO D C 1
ATOM 6796 O O . PRO D 1 67 ? -38.819 -47.020 41.944 1.00 50.51 160 PRO D O 1
ATOM 6800 N N . TYR D 1 68 ? -39.907 -45.202 41.296 1.00 49.45 161 TYR D N 1
ATOM 6801 C CA . TYR D 1 68 ? -41.097 -46.013 40.931 1.00 47.59 161 TYR D CA 1
ATOM 6802 C C . TYR D 1 68 ? -41.566 -45.839 39.511 1.00 45.95 161 TYR D C 1
ATOM 6803 O O . TYR D 1 68 ? -42.668 -46.233 39.183 1.00 45.27 161 TYR D O 1
ATOM 6812 N N . LYS D 1 69 ? -40.813 -45.148 38.679 1.00 45.72 162 LYS D N 1
ATOM 6813 C CA . LYS D 1 69 ? -41.276 -44.934 37.329 1.00 46.63 162 LYS D CA 1
ATOM 6814 C C . LYS D 1 69 ? -41.509 -46.246 36.563 1.00 47.83 162 LYS D C 1
ATOM 6815 O O . LYS D 1 69 ? -42.327 -46.302 35.624 1.00 48.56 162 LYS D O 1
ATOM 6821 N N . VAL D 1 70 ? -40.843 -47.323 36.977 1.00 48.14 163 VAL D N 1
ATOM 6822 C CA . VAL D 1 70 ? -41.052 -48.630 36.337 1.00 48.27 163 VAL D CA 1
ATOM 6823 C C . VAL D 1 70 ? -42.047 -49.451 37.175 1.00 48.22 163 VAL D C 1
ATOM 6824 O O . VAL D 1 70 ? -43.052 -49.904 36.680 1.00 47.27 163 VAL D O 1
ATOM 6828 N N . GLU D 1 71 ? -41.758 -49.577 38.453 1.00 47.31 164 GLU D N 1
ATOM 6829 C CA . GLU D 1 71 ? -42.589 -50.320 39.365 1.00 48.50 164 GLU D CA 1
ATOM 6830 C C . GLU D 1 71 ? -44.087 -49.908 39.324 1.00 48.81 164 GLU D C 1
ATOM 6831 O O . GLU D 1 71 ? -44.971 -50.763 39.408 1.00 47.89 164 GLU D O 1
ATOM 6837 N N . VAL D 1 72 ? -44.382 -48.618 39.176 1.00 47.40 165 VAL D N 1
ATOM 6838 C CA . VAL D 1 72 ? -45.804 -48.252 39.149 1.00 48.87 165 VAL D CA 1
ATOM 6839 C C . VAL D 1 72 ? -46.515 -48.856 37.931 1.00 47.68 165 VAL D C 1
ATOM 6840 O O . VAL D 1 72 ? -47.736 -48.897 37.889 1.00 46.19 165 VAL D O 1
ATOM 6844 N N . MET D 1 73 ? -45.748 -49.312 36.944 1.00 47.54 166 MET D N 1
ATOM 6845 C CA . MET D 1 73 ? -46.346 -49.832 35.701 1.00 48.85 166 MET D CA 1
ATOM 6846 C C . MET D 1 73 ? -47.208 -51.089 35.911 1.00 49.03 166 MET D C 1
ATOM 6847 O O . MET D 1 73 ? -48.012 -51.438 35.055 1.00 50.36 166 MET D O 1
ATOM 6852 N N . LYS D 1 74 ? -47.025 -51.758 37.046 1.00 49.34 1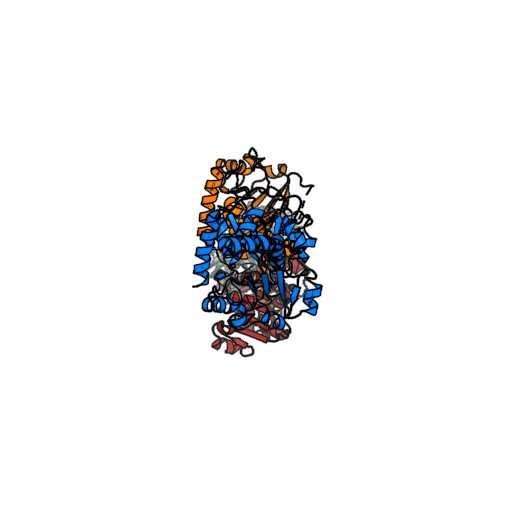67 LYS D N 1
ATOM 6853 C CA . LYS D 1 74 ? -47.791 -52.926 37.423 1.00 49.93 167 LYS D CA 1
ATOM 6854 C C . LYS D 1 74 ? -49.237 -52.631 37.780 1.00 49.70 167 LYS D C 1
ATOM 6855 O O . LYS D 1 74 ? -50.055 -53.530 37.752 1.00 49.39 167 LYS D O 1
ATOM 6861 N N . GLU D 1 75 ? -49.566 -51.375 38.096 1.00 49.28 168 GLU D N 1
ATOM 6862 C CA . GLU D 1 75 ? -50.944 -51.049 38.484 1.00 49.32 168 GLU D CA 1
ATOM 6863 C C . GLU D 1 75 ? -51.740 -50.546 37.305 1.00 49.02 168 GLU D C 1
ATOM 6864 O O . GLU D 1 75 ? -52.885 -50.161 37.488 1.00 49.42 168 GLU D O 1
ATOM 6870 N N . LEU D 1 76 ? -51.144 -50.508 36.110 1.00 47.60 169 LEU D N 1
ATOM 6871 C CA . LEU D 1 76 ? -51.727 -49.763 35.003 1.00 48.65 169 LEU D CA 1
ATOM 6872 C C . LEU D 1 76 ? -52.331 -50.683 33.975 1.00 50.50 169 LEU D C 1
ATOM 6873 O O . LEU D 1 76 ? -51.768 -51.762 33.654 1.00 50.82 169 LEU D O 1
ATOM 6878 N N . TYR D 1 77 ? -53.486 -50.290 33.452 1.00 52.67 170 TYR D N 1
ATOM 6879 C CA . TYR D 1 77 ? -54.175 -51.159 32.497 1.00 54.44 170 TYR D CA 1
ATOM 6880 C C . TYR D 1 77 ? -53.805 -50.788 31.053 1.00 55.35 170 TYR D C 1
ATOM 6881 O O . TYR D 1 77 ? -53.967 -51.603 30.123 1.00 56.89 170 TYR D O 1
ATOM 6890 N N . GLU D 1 78 ? -53.245 -49.591 30.893 1.00 54.23 171 GLU D N 1
ATOM 6891 C CA . GLU D 1 78 ? -53.071 -48.940 29.632 1.00 55.04 171 GLU D CA 1
ATOM 6892 C C . GLU D 1 78 ? -51.807 -48.058 29.673 1.00 54.49 171 GLU D C 1
ATOM 6893 O O . GLU D 1 78 ? -51.676 -47.206 30.498 1.00 51.77 171 GLU D O 1
ATOM 6899 N N . ILE D 1 79 ? -50.923 -48.205 28.715 1.00 55.59 172 ILE D N 1
ATOM 6900 C CA . ILE D 1 79 ? -49.717 -47.420 28.731 1.00 56.60 172 ILE D CA 1
ATOM 6901 C C . ILE D 1 79 ? -49.540 -46.773 27.373 1.00 56.78 172 ILE D C 1
ATOM 6902 O O . ILE D 1 79 ? -49.756 -47.405 26.380 1.00 57.21 172 ILE D O 1
ATOM 6907 N N . SER D 1 80 ? -49.209 -45.503 27.285 1.00 56.92 173 SER D N 1
ATOM 6908 C CA . SER D 1 80 ? -49.132 -44.977 25.936 1.00 57.77 173 SER D CA 1
ATOM 6909 C C . SER D 1 80 ? -48.015 -45.681 25.102 1.00 58.75 173 SER D C 1
ATOM 6910 O O . SER D 1 80 ? -47.119 -46.368 25.662 1.00 58.10 173 SER D O 1
ATOM 6913 N N . GLU D 1 81 ? -48.049 -45.514 23.779 1.00 59.72 174 GLU D N 1
ATOM 6914 C CA . GLU D 1 81 ? -47.001 -46.146 22.953 1.00 61.09 174 GLU D CA 1
ATOM 6915 C C . GLU D 1 81 ? -45.660 -45.595 23.434 1.00 60.13 174 GLU D C 1
ATOM 6916 O O . GLU D 1 81 ? -44.633 -46.294 23.512 1.00 59.68 174 GLU D O 1
ATOM 6922 N N . LYS D 1 82 ? -45.679 -44.326 23.790 1.00 59.69 175 LYS D N 1
ATOM 6923 C CA . LYS D 1 82 ? -44.440 -43.655 24.115 1.00 58.35 175 LYS D CA 1
ATOM 6924 C C . LYS D 1 82 ? -43.840 -44.293 25.379 1.00 57.32 175 LYS D C 1
ATOM 6925 O O . LYS D 1 82 ? -42.633 -44.555 25.435 1.00 57.54 175 LYS D O 1
ATOM 6931 N N . ALA D 1 83 ? -44.688 -44.576 26.372 1.00 55.41 176 ALA D N 1
ATOM 6932 C CA . ALA D 1 83 ? -44.219 -45.082 27.661 1.00 53.72 176 ALA D CA 1
ATOM 6933 C C . ALA D 1 83 ? -43.909 -46.569 27.631 1.00 53.63 176 ALA D C 1
ATOM 6934 O O . ALA D 1 83 ? -43.063 -47.053 28.413 1.00 52.82 176 ALA D O 1
ATOM 6936 N N . ARG D 1 84 ? -44.594 -47.307 26.753 1.00 54.06 177 ARG D N 1
ATOM 6937 C CA . ARG D 1 84 ? -44.203 -48.713 26.514 1.00 54.28 177 ARG D CA 1
ATOM 6938 C C . ARG D 1 84 ? -42.718 -48.777 26.081 1.00 53.76 177 ARG D C 1
ATOM 6939 O O . ARG D 1 84 ? -41.936 -49.524 26.664 1.00 53.82 177 ARG D O 1
ATOM 6947 N N . LYS D 1 85 ? -42.325 -47.983 25.083 1.00 53.14 178 LYS D N 1
ATOM 6948 C CA . LYS D 1 85 ? -40.928 -48.015 24.607 1.00 53.24 178 LYS D CA 1
ATOM 6949 C C . LYS D 1 85 ? -39.822 -47.515 25.582 1.00 52.63 178 LYS D C 1
ATOM 6950 O O . LYS D 1 85 ? -38.718 -48.095 25.668 1.00 51.35 178 LYS D O 1
ATOM 6956 N N . ILE D 1 86 ? -40.136 -46.453 26.342 1.00 51.33 179 ILE D N 1
ATOM 6957 C CA . ILE D 1 86 ? -39.218 -45.894 27.298 1.00 48.23 179 ILE D CA 1
ATOM 6958 C C . ILE D 1 86 ? -39.028 -46.892 28.410 1.00 48.33 179 ILE D C 1
ATOM 6959 O O . ILE D 1 86 ? -37.941 -46.969 29.050 1.00 49.03 179 ILE D O 1
ATOM 6964 N N . GLY D 1 87 ? -40.052 -47.693 28.657 1.00 46.83 180 GLY D N 1
ATOM 6965 C CA . GLY D 1 87 ? -40.035 -48.527 29.885 1.00 46.07 180 GLY D CA 1
ATOM 6966 C C . GLY D 1 87 ? -40.178 -47.706 31.190 1.00 45.76 180 GLY D C 1
ATOM 6967 O O . GLY D 1 87 ? -39.814 -48.137 32.275 1.00 45.19 180 GLY D O 1
ATOM 6968 N N . ALA D 1 88 ? -40.779 -46.541 31.090 1.00 44.47 181 ALA D N 1
ATOM 6969 C CA . ALA D 1 88 ? -40.970 -45.689 32.290 1.00 45.68 181 ALA D CA 1
ATOM 6970 C C . ALA D 1 88 ? -42.277 -44.875 32.204 1.00 44.17 181 ALA D C 1
ATOM 6971 O O . ALA D 1 88 ? -42.646 -44.376 31.144 1.00 44.11 181 ALA D O 1
ATOM 6973 N N . VAL D 1 89 ? -42.958 -44.740 33.327 1.00 43.25 182 VAL D N 1
ATOM 6974 C CA . VAL D 1 89 ? -44.179 -43.971 33.375 1.00 42.92 182 VAL D CA 1
ATOM 6975 C C . VAL D 1 89 ? -44.037 -42.888 34.457 1.00 42.57 182 VAL D C 1
ATOM 6976 O O . VAL D 1 89 ? -43.654 -43.189 35.586 1.00 41.49 182 VAL D O 1
ATOM 6980 N N . ASN D 1 90 ? -44.279 -41.633 34.089 1.00 41.82 183 ASN D N 1
ATOM 6981 C CA . ASN D 1 90 ? -44.133 -40.520 35.085 1.00 43.95 183 ASN D CA 1
ATOM 6982 C C . ASN D 1 90 ? -45.451 -39.881 35.465 1.00 43.35 183 ASN D C 1
ATOM 6983 O O . ASN D 1 90 ? -45.494 -39.042 36.362 1.00 44.68 183 ASN D O 1
ATOM 6988 N N . THR D 1 91 ? -46.518 -40.291 34.783 1.00 44.04 184 THR D N 1
ATOM 6989 C CA . THR D 1 91 ? -47.818 -39.611 34.845 1.00 44.02 184 THR D CA 1
ATOM 6990 C C . THR D 1 91 ? -48.954 -40.621 34.795 1.00 44.54 184 THR D C 1
ATOM 6991 O O . THR D 1 91 ? -49.084 -41.394 33.811 1.00 43.09 184 THR D O 1
ATOM 6995 N N . LEU D 1 92 ? -49.786 -40.581 35.834 1.00 45.03 185 LEU D N 1
ATOM 6996 C CA . LEU D 1 92 ? -50.962 -41.446 35.994 1.00 45.26 185 LEU D CA 1
ATOM 6997 C C . LEU D 1 92 ? -52.233 -40.630 35.734 1.00 46.99 185 LEU D C 1
ATOM 6998 O O . LEU D 1 92 ? -52.406 -39.534 36.307 1.00 47.19 185 LEU D O 1
ATOM 7003 N N . LYS D 1 93 ? -53.102 -41.146 34.854 1.00 48.50 186 LYS D N 1
ATOM 7004 C CA . LYS D 1 93 ? -54.444 -40.604 34.601 1.00 48.82 186 LYS D CA 1
ATOM 7005 C C . LYS D 1 93 ? -55.421 -41.542 35.274 1.00 49.83 186 LYS D C 1
ATOM 7006 O O . LYS D 1 93 ? -55.305 -42.753 35.071 1.00 49.86 186 LYS D O 1
ATOM 7012 N N . PHE D 1 94 ? -56.360 -41.023 36.081 1.00 50.21 187 PHE D N 1
ATOM 7013 C CA . PHE D 1 94 ? -57.345 -41.862 36.812 1.00 50.85 187 PHE D CA 1
ATOM 7014 C C . PHE D 1 94 ? -58.656 -41.827 36.060 1.00 53.85 187 PHE D C 1
ATOM 7015 O O . PHE D 1 94 ? -58.855 -40.961 35.204 1.00 55.49 187 PHE D O 1
ATOM 7023 N N . SER D 1 95 ? -59.552 -42.764 36.354 1.00 55.83 188 SER D N 1
ATOM 7024 C CA . SER D 1 95 ? -60.756 -42.931 35.548 1.00 57.99 188 SER D CA 1
ATOM 7025 C C . SER D 1 95 ? -61.498 -44.162 36.005 1.00 58.43 188 SER D C 1
ATOM 7026 O O . SER D 1 95 ? -60.986 -44.972 36.770 1.00 58.39 188 SER D O 1
ATOM 7029 N N . ARG D 1 96 ? -62.701 -44.316 35.471 1.00 59.72 189 ARG D N 1
ATOM 7030 C CA . ARG D 1 96 ? -63.568 -45.410 35.857 1.00 60.40 189 ARG D CA 1
ATOM 7031 C C . ARG D 1 96 ? -62.957 -46.766 35.444 1.00 60.01 189 ARG D C 1
ATOM 7032 O O . ARG D 1 96 ? -62.942 -47.684 36.245 1.00 59.81 189 ARG D O 1
ATOM 7034 N N . GLU D 1 97 ? -62.376 -46.895 34.243 1.00 60.22 190 GLU D N 1
ATOM 7035 C CA . GLU D 1 97 ? -61.684 -48.171 33.933 1.00 59.40 190 GLU D CA 1
ATOM 7036 C C . GLU D 1 97 ? -60.558 -48.463 34.925 1.00 59.30 190 GLU D C 1
ATOM 7037 O O . GLU D 1 97 ? -60.386 -49.612 35.348 1.00 59.47 190 GLU D O 1
ATOM 7039 N N . GLY D 1 98 ? -59.819 -47.420 35.327 1.00 58.34 191 GLY D N 1
ATOM 7040 C CA . GLY D 1 98 ? -58.722 -47.544 36.318 1.00 55.70 191 GLY D CA 1
ATOM 7041 C C . GLY D 1 98 ? -57.605 -46.523 36.081 1.00 54.52 191 GLY D C 1
ATOM 7042 O O . GLY D 1 98 ? -57.862 -45.371 35.818 1.00 54.18 191 GLY D O 1
ATOM 7043 N N . ILE D 1 99 ? -56.354 -46.963 36.130 1.00 52.84 192 ILE D N 1
ATOM 7044 C CA . ILE D 1 99 ? -55.222 -46.054 36.042 1.00 51.80 192 ILE D CA 1
ATOM 7045 C C . ILE D 1 99 ? -54.384 -46.261 34.785 1.00 51.11 192 ILE D C 1
ATOM 7046 O O . ILE D 1 99 ? -53.859 -47.353 34.560 1.00 51.33 192 ILE D O 1
ATOM 7051 N N . SER D 1 100 ? -54.227 -45.227 33.977 1.00 49.51 193 SER D N 1
ATOM 7052 C CA . SER D 1 100 ? -53.432 -45.426 32.804 1.00 49.73 193 SER D CA 1
ATOM 7053 C C . SER D 1 100 ? -52.159 -44.595 32.843 1.00 49.13 193 SER D C 1
ATOM 7054 O O . SER D 1 100 ? -52.082 -43.600 33.601 1.00 50.07 193 SER D O 1
ATOM 7057 N N . GLY D 1 101 ? -51.175 -44.981 32.034 1.00 47.92 194 GLY D N 1
ATOM 7058 C CA . GLY D 1 101 ? -49.814 -44.521 32.198 1.00 47.60 194 GLY D CA 1
ATOM 7059 C C . GLY D 1 101 ? -49.268 -43.727 31.035 1.00 48.11 194 GLY D C 1
ATOM 7060 O O . GLY D 1 101 ? -49.527 -44.098 29.851 1.00 47.66 194 GLY D O 1
ATOM 7061 N N . PHE D 1 102 ? -48.506 -42.650 31.348 1.00 45.85 195 PHE D N 1
ATOM 7062 C CA . PHE D 1 102 ? -47.912 -41.794 30.306 1.00 44.88 195 PHE D CA 1
ATOM 7063 C C . PHE D 1 102 ? -46.532 -41.357 30.661 1.00 44.20 195 PHE D C 1
ATOM 7064 O O . PHE D 1 102 ? -46.099 -41.536 31.776 1.00 43.50 195 PHE D O 1
ATOM 7072 N N . ASN D 1 103 ? -45.853 -40.744 29.708 1.00 44.79 196 ASN D N 1
ATOM 7073 C CA . ASN D 1 103 ? -44.536 -40.225 29.992 1.00 44.90 196 ASN D CA 1
ATOM 7074 C C . ASN D 1 103 ? -44.327 -38.818 29.441 1.00 45.62 196 ASN D C 1
ATOM 7075 O O . ASN D 1 103 ? -44.119 -38.593 28.239 1.00 46.55 196 ASN D O 1
ATOM 7080 N N . THR D 1 104 ? -44.409 -37.842 30.340 1.00 43.36 197 THR D N 1
ATOM 7081 C CA . THR D 1 104 ? -44.356 -36.496 29.909 1.00 43.54 197 THR D CA 1
ATOM 7082 C C . THR D 1 104 ? -42.905 -36.006 30.058 1.00 43.82 197 THR D C 1
ATOM 7083 O O . THR D 1 104 ? -42.613 -34.873 29.736 1.00 42.88 197 THR D O 1
ATOM 7087 N N . ASP D 1 105 ? -41.999 -36.879 30.512 1.00 45.23 198 ASP D N 1
ATOM 7088 C CA . ASP D 1 105 ? -40.547 -36.594 30.470 1.00 46.24 198 ASP D CA 1
ATOM 7089 C C . ASP D 1 105 ? -40.127 -36.406 29.019 1.00 46.90 198 ASP D C 1
ATOM 7090 O O . ASP D 1 105 ? -39.517 -35.397 28.647 1.00 45.95 198 ASP D O 1
ATOM 7095 N N . TYR D 1 106 ? -40.507 -37.391 28.207 1.00 48.73 199 TYR D N 1
ATOM 7096 C CA . TYR D 1 106 ? -40.371 -37.361 26.755 1.00 49.03 199 TYR D CA 1
ATOM 7097 C C . TYR D 1 106 ? -40.861 -36.040 26.165 1.00 49.92 199 TYR D C 1
ATOM 7098 O O . TYR D 1 106 ? -40.135 -35.372 25.408 1.00 49.94 199 TYR D O 1
ATOM 7107 N N . ILE D 1 107 ? -42.086 -35.637 26.530 1.00 49.55 200 ILE D N 1
ATOM 7108 C CA . ILE D 1 107 ? -42.682 -34.371 26.000 1.00 49.17 200 ILE D CA 1
ATOM 7109 C C . ILE D 1 107 ? -41.883 -33.135 26.387 1.00 47.48 200 ILE D C 1
ATOM 7110 O O . ILE D 1 107 ? -41.413 -32.366 25.522 1.00 46.01 200 ILE D O 1
ATOM 7115 N N . GLY D 1 108 ? -41.663 -32.961 27.695 1.00 46.69 201 GLY D N 1
ATOM 7116 C CA . GLY D 1 108 ? -40.854 -31.819 28.182 1.00 45.09 201 GLY D CA 1
ATOM 7117 C C . GLY D 1 108 ? -39.450 -31.726 27.572 1.00 43.54 201 GLY D C 1
ATOM 7118 O O . GLY D 1 108 ? -38.907 -30.627 27.336 1.00 44.05 201 GLY D O 1
ATOM 7119 N N . PHE D 1 109 ? -38.849 -32.862 27.299 1.00 42.36 202 PHE D N 1
ATOM 7120 C CA . PHE D 1 109 ? -37.504 -32.834 26.735 1.00 42.51 202 PHE D CA 1
ATOM 7121 C C . PHE D 1 109 ? -37.479 -32.245 25.343 1.00 42.46 202 PHE D C 1
ATOM 7122 O O . PHE D 1 109 ? -36.678 -31.376 25.045 1.00 42.32 202 PHE D O 1
ATOM 7130 N N . GLY D 1 110 ? -38.379 -32.726 24.504 1.00 44.29 203 GLY D N 1
ATOM 7131 C CA . GLY D 1 110 ? -38.572 -32.178 23.179 1.00 46.73 203 GLY D CA 1
ATOM 7132 C C . GLY D 1 110 ? -38.972 -30.726 23.261 1.00 48.07 203 GLY D C 1
ATOM 7133 O O . GLY D 1 110 ? -38.363 -29.866 22.622 1.00 49.54 203 GLY D O 1
ATOM 7134 N N . LYS D 1 111 ? -39.977 -30.412 24.071 1.00 48.82 204 LYS D N 1
ATOM 7135 C CA . LYS D 1 111 ? -40.306 -28.962 24.214 1.00 49.65 204 LYS D CA 1
ATOM 7136 C C . LYS D 1 111 ? -39.079 -28.111 24.482 1.00 48.62 204 LYS D C 1
ATOM 7137 O O . LYS D 1 111 ? -38.885 -27.097 23.830 1.00 50.25 204 LYS D O 1
ATOM 7143 N N . MET D 1 112 ? -38.248 -28.534 25.429 1.00 48.71 205 MET D N 1
ATOM 7144 C CA . MET D 1 112 ? -37.013 -27.831 25.789 1.00 47.28 205 MET D CA 1
ATOM 7145 C C . MET D 1 112 ? -36.021 -27.742 24.589 1.00 49.12 205 MET D C 1
ATOM 7146 O O . MET D 1 112 ? -35.466 -26.691 24.311 1.00 49.01 205 MET D O 1
ATOM 7151 N N . LEU D 1 113 ? -35.785 -28.844 23.882 1.00 49.46 206 LEU D N 1
ATOM 7152 C CA . LEU D 1 113 ? -34.853 -28.769 22.738 1.00 50.70 206 LEU D CA 1
ATOM 7153 C C . LEU D 1 113 ? -35.356 -27.713 21.756 1.00 51.94 206 LEU D C 1
ATOM 7154 O O . LEU D 1 113 ? -34.616 -26.806 21.453 1.00 51.92 206 LEU D O 1
ATOM 7159 N N . SER D 1 114 ? -36.612 -27.839 21.296 1.00 53.44 207 SER D N 1
ATOM 7160 C CA . SER D 1 114 ? -37.199 -26.964 20.251 1.00 54.65 207 SER D CA 1
ATOM 7161 C C . SER D 1 114 ? -37.159 -25.492 20.632 1.00 55.95 207 SER D C 1
ATOM 7162 O O . SER D 1 114 ? -36.780 -24.603 19.825 1.00 56.80 207 SER D O 1
ATOM 7165 N N . LYS D 1 115 ? -37.554 -25.249 21.871 1.00 56.06 208 LYS D N 1
ATOM 7166 C CA . LYS D 1 115 ? -37.612 -23.933 22.415 1.00 56.35 208 LYS D CA 1
ATOM 7167 C C . LYS D 1 115 ? -36.241 -23.329 22.330 1.00 57.42 208 LYS D C 1
ATOM 7168 O O . LYS D 1 115 ? -36.091 -22.129 22.060 1.00 58.22 208 LYS D O 1
ATOM 7174 N N . PHE D 1 116 ? -35.218 -24.147 22.533 1.00 57.07 209 PHE D N 1
ATOM 7175 C CA . PHE D 1 116 ? -33.860 -23.626 22.481 1.00 57.50 209 PHE D CA 1
ATOM 7176 C C . PHE D 1 116 ? -33.214 -23.947 21.095 1.00 57.52 209 PHE D C 1
ATOM 7177 O O . PHE D 1 116 ? -32.021 -23.761 20.888 1.00 57.20 209 PHE D O 1
ATOM 7185 N N . ARG D 1 117 ? -34.050 -24.406 20.178 1.00 58.02 210 ARG D N 1
ATOM 7186 C CA . ARG D 1 117 ? -33.643 -25.018 18.919 1.00 59.75 210 ARG D CA 1
ATOM 7187 C C . ARG D 1 117 ? -32.326 -25.830 19.049 1.00 60.29 210 ARG D C 1
ATOM 7188 O O . ARG D 1 117 ? -31.281 -25.425 18.545 1.00 59.93 210 ARG D O 1
ATOM 7196 N N . VAL D 1 118 ? -32.354 -26.955 19.767 1.00 60.38 211 VAL D N 1
ATOM 7197 C CA . VAL D 1 118 ? -31.193 -27.845 19.753 1.00 60.03 211 VAL D CA 1
ATOM 7198 C C . VAL D 1 118 ? -31.582 -28.890 18.740 1.00 60.59 211 VAL D C 1
ATOM 7199 O O . VAL D 1 118 ? -32.499 -29.640 18.994 1.00 61.32 211 VAL D O 1
ATOM 7203 N N . GLU D 1 119 ? -30.944 -28.890 17.567 1.00 60.52 212 GLU D N 1
ATOM 7204 C CA . GLU D 1 119 ? -31.326 -29.790 16.489 1.00 60.30 212 GLU D CA 1
ATOM 7205 C C . GLU D 1 119 ? -30.794 -31.178 16.749 1.00 59.99 212 GLU D C 1
ATOM 7206 O O . GLU D 1 119 ? -29.618 -31.348 17.027 1.00 60.99 212 GLU D O 1
ATOM 7208 N N . ILE D 1 120 ? -31.658 -32.170 16.651 1.00 59.23 213 ILE D N 1
ATOM 7209 C CA . ILE D 1 120 ? -31.258 -33.519 16.880 1.00 59.44 213 ILE D CA 1
ATOM 7210 C C . ILE D 1 120 ? -31.009 -34.333 15.590 1.00 60.63 213 ILE D C 1
ATOM 7211 O O . ILE D 1 120 ? -30.014 -35.066 15.463 1.00 60.19 213 ILE D O 1
ATOM 7216 N N . LYS D 1 121 ? -31.943 -34.234 14.647 1.00 60.81 214 LYS D N 1
ATOM 7217 C CA . LYS D 1 121 ? -31.955 -35.141 13.521 1.00 60.69 214 LYS D CA 1
ATOM 7218 C C . LYS D 1 121 ? -30.604 -35.039 12.779 1.00 59.60 214 LYS D C 1
ATOM 7219 O O . LYS D 1 121 ? -30.130 -33.955 12.465 1.00 59.85 214 LYS D O 1
ATOM 7225 N N . ASN D 1 122 ? -29.960 -36.166 12.546 1.00 58.66 215 ASN D N 1
ATOM 7226 C CA . ASN D 1 122 ? -28.665 -36.141 11.859 1.00 57.80 215 ASN D CA 1
ATOM 7227 C C . ASN D 1 122 ? -27.535 -35.414 12.585 1.00 56.46 215 ASN D C 1
ATOM 7228 O O . ASN D 1 122 ? -26.575 -34.948 11.945 1.00 56.40 215 ASN D O 1
ATOM 7233 N N . ASN D 1 123 ? -27.634 -35.313 13.914 1.00 53.31 216 ASN D N 1
ATOM 7234 C CA . ASN D 1 123 ? -26.530 -34.826 14.697 1.00 51.41 216 ASN D CA 1
ATOM 7235 C C . ASN D 1 123 ? -26.018 -35.977 15.537 1.00 49.46 216 ASN D C 1
ATOM 7236 O O . ASN D 1 123 ? -26.739 -36.940 15.824 1.00 48.32 216 ASN D O 1
ATOM 7241 N N . ILE D 1 124 ? -24.773 -35.859 15.962 1.00 48.61 217 ILE D N 1
ATOM 7242 C CA . ILE D 1 124 ? -24.168 -36.860 16.827 1.00 48.37 217 ILE D CA 1
ATOM 7243 C C . ILE D 1 124 ? -24.457 -36.548 18.309 1.00 47.53 217 ILE D C 1
ATOM 7244 O O . ILE D 1 124 ? -23.944 -35.613 18.836 1.00 48.30 217 ILE D O 1
ATOM 7249 N N . CYS D 1 125 ? -25.239 -37.382 18.953 1.00 47.17 218 CYS D N 1
ATOM 7250 C CA . CYS D 1 125 ? -25.710 -37.174 20.339 1.00 49.06 218 CYS D CA 1
ATOM 7251 C C . CYS D 1 125 ? -25.097 -38.101 21.400 1.00 48.80 218 CYS D C 1
ATOM 7252 O O . CYS D 1 125 ? -25.001 -39.307 21.214 1.00 49.22 218 CYS D O 1
ATOM 7255 N N . VAL D 1 126 ? -24.636 -37.514 22.496 1.00 47.98 219 VAL D N 1
ATOM 7256 C CA . VAL D 1 126 ? -24.041 -38.274 23.577 1.00 46.91 219 VAL D CA 1
ATOM 7257 C C . VAL D 1 126 ? -24.852 -38.055 24.893 1.00 47.32 219 VAL D C 1
ATOM 7258 O O . VAL D 1 126 ? -24.935 -36.950 25.404 1.00 45.21 219 VAL D O 1
ATOM 7262 N N . VAL D 1 127 ? -25.422 -39.138 25.405 1.00 47.96 220 VAL D N 1
ATOM 7263 C CA . VAL D 1 127 ? -26.159 -39.143 26.641 1.00 49.01 220 VAL D CA 1
ATOM 7264 C C . VAL D 1 127 ? -25.247 -39.645 27.772 1.00 50.02 220 VAL D C 1
ATOM 7265 O O . VAL D 1 127 ? -24.682 -40.723 27.697 1.00 50.10 220 VAL D O 1
ATOM 7269 N N . LEU D 1 128 ? -25.061 -38.821 28.786 1.00 49.34 221 LEU D N 1
ATOM 7270 C CA . LEU D 1 128 ? -24.252 -39.198 29.928 1.00 49.98 221 LEU D CA 1
ATOM 7271 C C . LEU D 1 128 ? -25.193 -39.803 30.956 1.00 51.74 221 LEU D C 1
ATOM 7272 O O . LEU D 1 128 ? -26.129 -39.145 31.416 1.00 51.33 221 LEU D O 1
ATOM 7277 N N . GLY D 1 129 ? -24.996 -41.084 31.237 1.00 53.63 222 GLY D N 1
ATOM 7278 C CA . GLY D 1 129 ? -25.796 -41.820 32.212 1.00 56.88 222 GLY D CA 1
ATOM 7279 C C . GLY D 1 129 ? -26.739 -42.821 31.573 1.00 58.51 222 GLY D C 1
ATOM 7280 O O . GLY D 1 129 ? -27.266 -42.589 30.501 1.00 58.76 222 GLY D O 1
ATOM 7281 N N . SER D 1 130 ? -26.943 -43.964 32.202 1.00 60.86 223 SER D N 1
ATOM 7282 C CA . SER D 1 130 ? -28.059 -44.818 31.797 1.00 62.77 223 SER D CA 1
ATOM 7283 C C . SER D 1 130 ? -29.060 -44.694 32.907 1.00 63.93 223 SER D C 1
ATOM 7284 O O . SER D 1 130 ? -29.894 -45.595 33.131 1.00 64.25 223 SER D O 1
ATOM 7287 N N . GLY D 1 131 ? -28.954 -43.574 33.618 1.00 64.07 224 GLY D N 1
ATOM 7288 C CA . GLY D 1 131 ? -29.738 -43.377 34.808 1.00 64.77 224 GLY D CA 1
ATOM 7289 C C . GLY D 1 131 ? -31.209 -43.195 34.528 1.00 65.39 224 GLY D C 1
ATOM 7290 O O . GLY D 1 131 ? -31.798 -43.867 33.673 1.00 65.50 224 GLY D O 1
ATOM 7291 N N . GLY D 1 132 ? -31.786 -42.230 35.250 1.00 65.81 225 GLY D N 1
ATOM 7292 C CA . GLY D 1 132 ? -33.224 -41.995 35.270 1.00 64.17 225 GLY D CA 1
ATOM 7293 C C . GLY D 1 132 ? -33.869 -41.592 33.974 1.00 63.05 225 GLY D C 1
ATOM 7294 O O . GLY D 1 132 ? -34.486 -42.427 33.283 1.00 64.45 225 GLY D O 1
ATOM 7295 N N . ALA D 1 133 ? -33.753 -40.309 33.643 1.00 61.69 226 ALA D N 1
ATOM 7296 C CA . ALA D 1 133 ? -34.540 -39.768 32.535 1.00 59.61 226 ALA D CA 1
ATOM 7297 C C . ALA D 1 133 ? -33.841 -40.071 31.241 1.00 57.26 226 ALA D C 1
ATOM 7298 O O . ALA D 1 133 ? -34.317 -39.694 30.171 1.00 57.44 226 ALA D O 1
ATOM 7300 N N . ALA D 1 134 ? -32.733 -40.779 31.370 1.00 54.69 227 ALA D N 1
ATOM 7301 C CA . ALA D 1 134 ? -31.975 -41.255 30.254 1.00 53.28 227 ALA D CA 1
ATOM 7302 C C . ALA D 1 134 ? -32.879 -42.015 29.300 1.00 52.32 227 ALA D C 1
ATOM 7303 O O . ALA D 1 134 ? -32.787 -41.820 28.107 1.00 52.23 227 ALA D O 1
ATOM 7305 N N . ARG D 1 135 ? -33.767 -42.856 29.830 1.00 51.24 228 ARG D N 1
ATOM 7306 C CA . ARG D 1 135 ? -34.725 -43.592 29.014 1.00 51.16 228 ARG D CA 1
ATOM 7307 C C . ARG D 1 135 ? -35.521 -42.757 28.038 1.00 49.80 228 ARG D C 1
ATOM 7308 O O . ARG D 1 135 ? -35.651 -43.130 26.876 1.00 49.44 228 ARG D O 1
ATOM 7316 N N . ALA D 1 136 ? -36.136 -41.689 28.544 1.00 47.35 229 ALA D N 1
ATOM 7317 C CA . ALA D 1 136 ? -36.996 -40.835 27.759 1.00 46.32 229 ALA D CA 1
ATOM 7318 C C . ALA D 1 136 ? -36.171 -40.029 26.777 1.00 45.18 229 ALA D C 1
ATOM 7319 O O . ALA D 1 136 ? -36.550 -39.888 25.623 1.00 46.45 229 ALA D O 1
ATOM 7321 N N . VAL D 1 137 ? -35.026 -39.513 27.205 1.00 44.61 230 VAL D N 1
ATOM 7322 C CA . VAL D 1 137 ? -34.146 -38.823 26.292 1.00 43.77 230 VAL D CA 1
ATOM 7323 C C . VAL D 1 137 ? -33.734 -39.709 25.076 1.00 45.05 230 VAL D C 1
ATOM 7324 O O . VAL D 1 137 ? -33.792 -39.257 23.929 1.00 46.03 230 VAL D O 1
ATOM 7328 N N . LEU D 1 138 ? -33.362 -40.953 25.313 1.00 44.53 231 LEU D N 1
ATOM 7329 C CA . LEU D 1 138 ? -32.852 -41.808 24.216 1.00 47.41 231 LEU D CA 1
ATOM 7330 C C . LEU D 1 138 ? -33.934 -42.090 23.207 1.00 48.43 231 LEU D C 1
ATOM 7331 O O . LEU D 1 138 ? -33.716 -42.018 21.967 1.00 48.65 231 LEU D O 1
ATOM 7336 N N . GLN D 1 139 ? -35.108 -42.453 23.728 1.00 49.00 232 GLN D N 1
ATOM 7337 C CA . GLN D 1 139 ? -36.178 -42.723 22.829 1.00 49.31 232 GLN D CA 1
ATOM 7338 C C . GLN D 1 139 ? -36.419 -41.521 21.953 1.00 49.71 232 GLN D C 1
ATOM 7339 O O . GLN D 1 139 ? -36.818 -41.660 20.795 1.00 50.02 232 GLN D O 1
ATOM 7345 N N . TYR D 1 140 ? -36.243 -40.319 22.511 1.00 49.40 233 TYR D N 1
ATOM 7346 C CA . TYR D 1 140 ? -36.602 -39.108 21.782 1.00 49.31 233 TYR D CA 1
ATOM 7347 C C . TYR D 1 140 ? -35.561 -38.877 20.707 1.00 51.12 233 TYR D C 1
ATOM 7348 O O . TYR D 1 140 ? -35.834 -38.257 19.649 1.00 50.21 233 TYR D O 1
ATOM 7357 N N . LEU D 1 141 ? -34.329 -39.264 21.061 1.00 50.75 234 LEU D N 1
ATOM 7358 C CA . LEU D 1 141 ? -33.193 -39.049 20.196 1.00 51.54 234 LEU D CA 1
ATOM 7359 C C . LEU D 1 141 ? -33.361 -40.044 19.030 1.00 52.89 234 LEU D C 1
ATOM 7360 O O . LEU D 1 141 ? -33.124 -39.713 17.906 1.00 52.57 234 LEU D O 1
ATOM 7365 N N . LYS D 1 142 ? -33.824 -41.237 19.340 1.00 54.74 235 LYS D N 1
ATOM 7366 C CA . LYS D 1 142 ? -34.241 -42.218 18.332 1.00 57.59 235 LYS D CA 1
ATOM 7367 C C . LYS D 1 142 ? -35.372 -41.701 17.431 1.00 57.89 235 LYS D C 1
ATOM 7368 O O . LYS D 1 142 ? -35.167 -41.494 16.223 1.00 58.90 235 LYS D O 1
ATOM 7374 N N . ASP D 1 143 ? -36.558 -41.501 17.999 1.00 57.28 236 ASP D N 1
ATOM 7375 C CA . ASP D 1 143 ? -37.677 -40.947 17.244 1.00 56.75 236 ASP D CA 1
ATOM 7376 C C . ASP D 1 143 ? -37.274 -39.704 16.444 1.00 56.75 236 ASP D C 1
ATOM 7377 O O . ASP D 1 143 ? -37.965 -39.308 15.510 1.00 57.51 236 ASP D O 1
ATOM 7382 N N . ASN D 1 144 ? -36.187 -39.046 16.780 1.00 56.24 237 ASN D N 1
ATOM 7383 C CA . ASN D 1 144 ? -35.847 -37.899 15.943 1.00 57.22 237 ASN D CA 1
ATOM 7384 C C . ASN D 1 144 ? -34.632 -38.076 14.994 1.00 58.33 237 ASN D C 1
ATOM 7385 O O . ASN D 1 144 ? -34.032 -37.096 14.539 1.00 58.17 237 ASN D O 1
ATOM 7390 N N . PHE D 1 145 ? -34.275 -39.314 14.664 1.00 59.31 238 PHE D N 1
ATOM 7391 C CA . PHE D 1 145 ? -33.318 -39.458 13.566 1.00 59.64 238 PHE D CA 1
ATOM 7392 C C . PHE D 1 145 ? -31.943 -38.873 13.862 1.00 59.57 238 PHE D C 1
ATOM 7393 O O . PHE D 1 145 ? -31.357 -38.172 13.036 1.00 60.22 238 PHE D O 1
ATOM 7401 N N . ALA D 1 146 ? -31.406 -39.155 15.039 1.00 59.02 239 ALA D N 1
ATOM 7402 C CA . ALA D 1 146 ? -30.044 -38.722 15.322 1.00 57.74 239 ALA D CA 1
ATOM 7403 C C . ALA D 1 146 ? -29.106 -39.522 14.402 1.00 57.09 239 ALA D C 1
ATOM 7404 O O . ALA D 1 146 ? -29.246 -40.740 14.296 1.00 57.06 239 ALA D O 1
ATOM 7406 N N . LYS D 1 147 ? -28.142 -38.866 13.773 1.00 56.29 240 LYS D N 1
ATOM 7407 C CA . LYS D 1 147 ? -27.118 -39.617 13.072 1.00 56.14 240 LYS D CA 1
ATOM 7408 C C . LYS D 1 147 ? -26.594 -40.780 13.920 1.00 56.30 240 LYS D C 1
ATOM 7409 O O . LYS D 1 147 ? -26.849 -41.950 13.620 1.00 56.39 240 LYS D O 1
ATOM 7415 N N . ASP D 1 148 ? -25.894 -40.468 15.004 1.00 56.29 241 ASP D N 1
ATOM 7416 C CA . ASP D 1 148 ? -25.529 -41.490 15.989 1.00 56.68 241 ASP D CA 1
ATOM 7417 C C . ASP D 1 148 ? -25.922 -41.122 17.464 1.00 56.10 241 ASP D C 1
ATOM 7418 O O . ASP D 1 148 ? -26.331 -39.987 17.729 1.00 56.08 241 ASP D O 1
ATOM 7423 N N . ILE D 1 149 ? -25.809 -42.083 18.382 1.00 53.91 242 ILE D N 1
ATOM 7424 C CA . ILE D 1 149 ? -26.213 -41.941 19.778 1.00 53.70 242 ILE D CA 1
ATOM 7425 C C . ILE D 1 149 ? -25.343 -42.781 20.663 1.00 52.92 242 ILE D C 1
ATOM 7426 O O . ILE D 1 149 ? -25.480 -43.985 20.653 1.00 53.73 242 ILE D O 1
ATOM 7431 N N . TYR D 1 150 ? -24.506 -42.168 21.477 1.00 52.55 243 TYR D N 1
ATOM 7432 C CA . TYR D 1 150 ? -23.701 -42.900 22.419 1.00 52.30 243 TYR D CA 1
ATOM 7433 C C . TYR D 1 150 ? -24.346 -42.799 23.776 1.00 53.08 243 TYR D C 1
ATOM 7434 O O . TYR D 1 150 ? -24.767 -41.688 24.179 1.00 51.64 243 TYR D O 1
ATOM 7443 N N . VAL D 1 151 ? -24.471 -43.937 24.477 1.00 53.25 244 VAL D N 1
ATOM 7444 C CA . VAL D 1 151 ? -24.741 -43.896 25.918 1.00 53.99 244 VAL D CA 1
ATOM 7445 C C . VAL D 1 151 ? -23.407 -44.022 26.688 1.00 56.34 244 VAL D C 1
ATOM 7446 O O . VAL D 1 151 ? -22.676 -44.997 26.498 1.00 57.72 244 VAL D O 1
ATOM 7450 N N . VAL D 1 152 ? -23.062 -43.062 27.540 1.00 57.53 245 VAL D N 1
ATOM 7451 C CA . VAL D 1 152 ? -21.802 -43.140 28.257 1.00 59.08 245 VAL D CA 1
ATOM 7452 C C . VAL D 1 152 ? -22.036 -43.607 29.679 1.00 61.63 245 VAL D C 1
ATOM 7453 O O . VAL D 1 152 ? -22.735 -42.923 30.440 1.00 61.87 245 VAL D O 1
ATOM 7457 N N . THR D 1 153 ? -21.450 -44.749 30.057 1.00 63.06 246 THR D N 1
ATOM 7458 C CA . THR D 1 153 ? -21.786 -45.372 31.330 1.00 65.75 246 THR D CA 1
ATOM 7459 C C . THR D 1 153 ? -20.596 -45.880 32.168 1.00 66.45 246 THR D C 1
ATOM 7460 O O . THR D 1 153 ? -19.598 -46.385 31.632 1.00 65.89 246 THR D O 1
ATOM 7464 N N . ARG D 1 154 ? -20.726 -45.746 33.486 1.00 67.02 247 ARG D N 1
ATOM 7465 C CA . ARG D 1 154 ? -19.698 -46.201 34.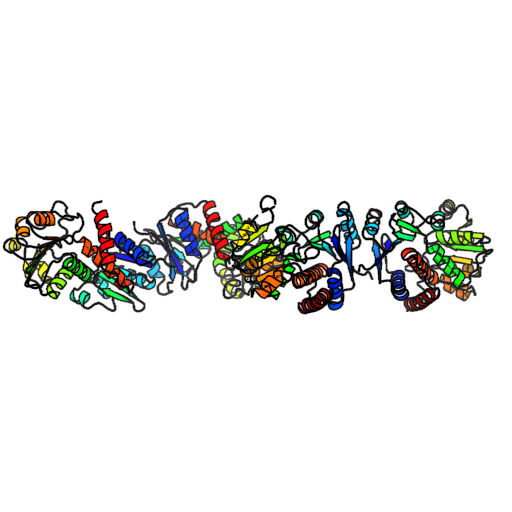408 1.00 67.65 247 ARG D CA 1
ATOM 7466 C C . ARG D 1 154 ? -19.471 -47.700 34.248 1.00 67.74 247 ARG D C 1
ATOM 7467 O O . ARG D 1 154 ? -18.343 -48.151 34.245 1.00 68.71 247 ARG D O 1
ATOM 7475 N N . ASN D 1 155 ? -20.536 -48.479 34.082 1.00 68.07 248 ASN D N 1
ATOM 7476 C CA . ASN D 1 155 ? -20.374 -49.906 33.806 1.00 67.91 248 ASN D CA 1
ATOM 7477 C C . ASN D 1 155 ? -20.827 -50.288 32.398 1.00 67.62 248 ASN D C 1
ATOM 7478 O O . ASN D 1 155 ? -21.972 -50.740 32.200 1.00 68.18 248 ASN D O 1
ATOM 7480 N N . PRO D 1 156 ? -19.927 -50.150 31.412 1.00 67.54 249 PRO D N 1
ATOM 7481 C CA . PRO D 1 156 ? -20.311 -50.371 30.014 1.00 67.95 249 PRO D CA 1
ATOM 7482 C C . PRO D 1 156 ? -20.917 -51.733 29.906 1.00 68.68 249 PRO D C 1
ATOM 7483 O O . PRO D 1 156 ? -21.996 -51.900 29.315 1.00 69.36 249 PRO D O 1
ATOM 7487 N N . GLU D 1 157 ? -20.205 -52.690 30.496 1.00 69.30 250 GLU D N 1
ATOM 7488 C CA . GLU D 1 157 ? -20.663 -54.071 30.692 1.00 69.80 250 GLU D CA 1
ATOM 7489 C C . GLU D 1 157 ? -22.159 -54.253 31.043 1.00 69.57 250 GLU D C 1
ATOM 7490 O O . GLU D 1 157 ? -22.921 -54.857 30.272 1.00 69.02 250 GLU D O 1
ATOM 7492 N N . LYS D 1 158 ? -22.566 -53.762 32.216 1.00 69.67 251 LYS D N 1
ATOM 7493 C CA . LYS D 1 158 ? -23.958 -53.936 32.673 1.00 69.56 251 LYS D CA 1
ATOM 7494 C C . LYS D 1 158 ? -24.964 -53.103 31.858 1.00 69.54 251 LYS D C 1
ATOM 7495 O O . LYS D 1 158 ? -26.069 -53.568 31.565 1.00 69.27 251 LYS D O 1
ATOM 7497 N N . THR D 1 159 ? -24.566 -51.891 31.467 1.00 70.15 252 THR D N 1
ATOM 7498 C CA . THR D 1 159 ? -25.424 -51.031 30.648 1.00 69.61 252 THR D CA 1
ATOM 7499 C C . THR D 1 159 ? -25.796 -51.727 29.333 1.00 70.96 252 THR D C 1
ATOM 7500 O O . THR D 1 159 ? -26.966 -51.734 28.941 1.00 71.13 252 THR D O 1
ATOM 7504 N N . SER D 1 160 ? -24.807 -52.288 28.640 1.00 72.17 253 SER D N 1
ATOM 7505 C CA . SER D 1 160 ? -25.048 -52.937 27.339 1.00 73.66 253 SER D CA 1
ATOM 7506 C C . SER D 1 160 ? -26.192 -53.956 27.416 1.00 74.62 253 SER D C 1
ATOM 7507 O O . SER D 1 160 ? -26.821 -54.262 26.414 1.00 74.87 253 SER D O 1
ATOM 7509 N N . GLU D 1 161 ? -26.467 -54.446 28.624 1.00 76.17 254 GLU D N 1
ATOM 7510 C CA . GLU D 1 161 ? -27.490 -55.462 28.869 1.00 77.04 254 GLU D CA 1
ATOM 7511 C C . GLU D 1 161 ? -28.923 -54.990 28.658 1.00 77.77 254 GLU D C 1
ATOM 7512 O O . GLU D 1 161 ? -29.841 -55.811 28.582 1.00 77.44 254 GLU D O 1
ATOM 7514 N N . ILE D 1 162 ? -29.128 -53.679 28.589 1.00 78.80 255 ILE D N 1
ATOM 7515 C CA . ILE D 1 162 ? -30.460 -53.146 28.261 1.00 79.93 255 ILE D CA 1
ATOM 7516 C C . ILE D 1 162 ? -30.432 -52.188 27.052 1.00 80.73 255 ILE D C 1
ATOM 7517 O O . ILE D 1 162 ? -31.138 -52.398 26.045 1.00 81.06 255 ILE D O 1
ATOM 7519 N N . TYR D 1 163 ? -29.606 -51.148 27.135 1.00 80.92 256 TYR D N 1
ATOM 7520 C CA . TYR D 1 163 ? -29.503 -50.213 26.020 1.00 80.95 256 TYR D CA 1
ATOM 7521 C C . TYR D 1 163 ? -28.709 -50.812 24.851 1.00 80.66 256 TYR D C 1
ATOM 7522 O O . TYR D 1 163 ? -28.393 -50.118 23.877 1.00 80.63 256 TYR D O 1
ATOM 7531 N N . GLY D 1 164 ? -28.411 -52.110 24.955 1.00 80.04 257 GLY D N 1
ATOM 7532 C CA . GLY D 1 164 ? -27.684 -52.827 23.916 1.00 78.96 257 GLY D CA 1
ATOM 7533 C C . GLY D 1 164 ? -27.603 -52.082 22.594 1.00 78.39 257 GLY D C 1
ATOM 7534 O O . GLY D 1 164 ? -26.503 -51.824 22.087 1.00 78.60 257 GLY D O 1
ATOM 7535 N N . GLU D 1 165 ? -28.775 -51.725 22.064 1.00 76.98 258 GLU D N 1
ATOM 7536 C CA . GLU D 1 165 ? -28.955 -51.106 20.742 1.00 76.04 258 GLU D CA 1
ATOM 7537 C C . GLU D 1 165 ? -28.315 -49.732 20.476 1.00 74.71 258 GLU D C 1
ATOM 7538 O O . GLU D 1 165 ? -28.518 -49.179 19.398 1.00 75.49 258 GLU D O 1
ATOM 7544 N N . PHE D 1 166 ? -27.582 -49.156 21.427 1.00 72.68 259 PHE D N 1
ATOM 7545 C CA . PHE D 1 166 ? -26.924 -47.868 21.162 1.00 70.38 259 PHE D CA 1
ATOM 7546 C C . PHE D 1 166 ? -25.426 -48.060 21.259 1.00 69.90 259 PHE D C 1
ATOM 7547 O O . PHE D 1 166 ? -24.981 -49.118 21.658 1.00 70.07 259 PHE D O 1
ATOM 7555 N N . LYS D 1 167 ? -24.637 -47.050 20.930 1.00 69.12 260 LYS D N 1
ATOM 7556 C CA . LYS D 1 167 ? -23.202 -47.162 21.161 1.00 69.02 260 LYS D CA 1
ATOM 7557 C C . LYS D 1 167 ? -22.833 -46.952 22.632 1.00 68.44 260 LYS D C 1
ATOM 7558 O O . LYS D 1 167 ? -22.552 -45.818 23.031 1.00 69.32 260 LYS D O 1
ATOM 7564 N N . VAL D 1 168 ? -22.809 -48.017 23.439 1.00 67.03 261 VAL D N 1
ATOM 7565 C CA . VAL D 1 168 ? -22.429 -47.878 24.852 1.00 65.45 261 VAL D CA 1
ATOM 7566 C C . VAL D 1 168 ? -20.916 -47.691 25.007 1.00 65.81 261 VAL D C 1
ATOM 7567 O O . VAL D 1 168 ? -20.117 -48.201 24.243 1.00 66.46 261 VAL D O 1
ATOM 7571 N N . ILE D 1 169 ? -20.483 -46.936 25.983 1.00 66.37 262 ILE D N 1
ATOM 7572 C CA . ILE D 1 169 ? -19.072 -46.636 25.990 1.00 66.91 262 ILE D CA 1
ATOM 7573 C C . ILE D 1 169 ? -18.710 -46.050 27.317 1.00 67.67 262 ILE D C 1
ATOM 7574 O O . ILE D 1 169 ? -19.551 -45.442 27.979 1.00 67.69 262 ILE D O 1
ATOM 7579 N N . SER D 1 170 ? -17.454 -46.236 27.696 1.00 67.77 263 SER D N 1
ATOM 7580 C CA . SER D 1 170 ? -16.964 -45.794 28.979 1.00 68.48 263 SER D CA 1
ATOM 7581 C C . SER D 1 170 ? -16.720 -44.307 28.897 1.00 68.95 263 SER D C 1
ATOM 7582 O O . SER D 1 170 ? -16.813 -43.730 27.815 1.00 68.83 263 SER D O 1
ATOM 7585 N N . TYR D 1 171 ? -16.387 -43.691 30.032 1.00 69.50 264 TYR D N 1
ATOM 7586 C CA . TYR D 1 171 ? -16.068 -42.266 30.039 1.00 70.71 264 TYR D CA 1
ATOM 7587 C C . TYR D 1 171 ? -14.708 -41.969 29.415 1.00 71.02 264 TYR D C 1
ATOM 7588 O O . TYR D 1 171 ? -14.465 -40.846 28.976 1.00 71.13 264 TYR D O 1
ATOM 7597 N N . ASP D 1 172 ? -13.828 -42.971 29.359 1.00 72.13 265 ASP D N 1
ATOM 7598 C CA . ASP D 1 172 ? -12.543 -42.800 28.659 1.00 72.78 265 ASP D CA 1
ATOM 7599 C C . ASP D 1 172 ? -12.751 -42.860 27.151 1.00 72.13 265 ASP D C 1
ATOM 7600 O O . ASP D 1 172 ? -12.332 -41.953 26.426 1.00 73.01 265 ASP D O 1
ATOM 7605 N N . GLU D 1 173 ? -13.415 -43.908 26.679 1.00 70.95 266 GLU D N 1
ATOM 7606 C CA . GLU D 1 173 ? -13.738 -43.964 25.278 1.00 70.23 266 GLU D CA 1
ATOM 7607 C C . GLU D 1 173 ? -14.235 -42.587 24.859 1.00 69.36 266 GLU D C 1
ATOM 7608 O O . GLU D 1 173 ? -13.930 -42.116 23.767 1.00 69.46 266 GLU D O 1
ATOM 7614 N N . LEU D 1 174 ? -14.993 -41.935 25.740 1.00 68.20 267 LEU D N 1
ATOM 7615 C CA . LEU D 1 174 ? -15.652 -40.672 25.407 1.00 66.59 267 LEU D CA 1
ATOM 7616 C C . LEU D 1 174 ? -14.684 -39.524 25.114 1.00 66.81 267 LEU D C 1
ATOM 7617 O O . LEU D 1 174 ? -14.992 -38.636 24.317 1.00 67.43 267 LEU D O 1
ATOM 7622 N N . SER D 1 175 ? -13.517 -39.519 25.750 1.00 66.71 268 SER D N 1
ATOM 7623 C CA . SER D 1 175 ? -12.585 -38.411 25.542 1.00 66.44 268 SER D CA 1
ATOM 7624 C C . SER D 1 175 ? -11.963 -38.408 24.140 1.00 65.95 268 SER D C 1
ATOM 7625 O O . SER D 1 175 ? -11.320 -37.437 23.759 1.00 66.28 268 SER D O 1
ATOM 7628 N N . ASN D 1 176 ? -12.166 -39.472 23.363 1.00 64.96 269 ASN D N 1
ATOM 7629 C CA . ASN D 1 176 ? -11.718 -39.448 21.970 1.00 64.38 269 ASN D CA 1
ATOM 7630 C C . ASN D 1 176 ? -12.793 -39.000 20.960 1.00 63.60 269 ASN D C 1
ATOM 7631 O O . ASN D 1 176 ? -12.551 -39.036 19.761 1.00 63.90 269 ASN D O 1
ATOM 7636 N N . LEU D 1 177 ? -13.966 -38.579 21.422 1.00 61.70 270 LEU D N 1
ATOM 7637 C CA . LEU D 1 177 ? -15.080 -38.391 20.496 1.00 60.17 270 LEU D CA 1
ATOM 7638 C C . LEU D 1 177 ? -15.645 -36.959 20.413 1.00 59.51 270 LEU D C 1
ATOM 7639 O O . LEU D 1 177 ? -15.939 -36.333 21.449 1.00 59.58 270 LEU D O 1
ATOM 7644 N N . LYS D 1 178 ? -15.762 -36.435 19.182 1.00 57.52 271 LYS D N 1
ATOM 7645 C CA . LYS D 1 178 ? -16.376 -35.127 18.938 1.00 55.91 271 LYS D CA 1
ATOM 7646 C C . LYS D 1 178 ? -17.827 -35.367 18.529 1.00 55.15 271 LYS D C 1
ATOM 7647 O O . LYS D 1 178 ? -18.122 -36.340 17.847 1.00 54.63 271 LYS D O 1
ATOM 7649 N N . GLY D 1 179 ? -18.734 -34.490 18.957 1.00 53.12 272 GLY D N 1
ATOM 7650 C CA . GLY D 1 179 ? -20.143 -34.712 18.703 1.00 52.19 272 GLY D CA 1
ATOM 7651 C C . GLY D 1 179 ? -20.903 -33.425 18.544 1.00 50.60 272 GLY D C 1
ATOM 7652 O O . GLY D 1 179 ? -20.318 -32.387 18.529 1.00 50.16 272 GLY D O 1
ATOM 7653 N N . ASP D 1 180 ? -22.204 -33.510 18.372 1.00 49.71 273 ASP D N 1
ATOM 7654 C CA . ASP D 1 180 ? -22.993 -32.296 18.220 1.00 50.99 273 ASP D CA 1
ATOM 7655 C C . ASP D 1 180 ? -23.615 -31.879 19.574 1.00 49.97 273 ASP D C 1
ATOM 7656 O O . ASP D 1 180 ? -23.269 -30.814 20.091 1.00 50.63 273 ASP D O 1
ATOM 7661 N N . VAL D 1 181 ? -24.459 -32.755 20.140 1.00 48.33 274 VAL D N 1
ATOM 7662 C CA . VAL D 1 181 ? -25.120 -32.530 21.430 1.00 46.64 274 VAL D CA 1
ATOM 7663 C C . VAL D 1 181 ? -24.569 -33.482 22.484 1.00 46.16 274 VAL D C 1
ATOM 7664 O O . VAL D 1 181 ? -24.296 -34.667 22.229 1.00 45.28 274 VAL D O 1
ATOM 7668 N N . ILE D 1 182 ? -24.359 -32.956 23.677 1.00 44.57 275 ILE D N 1
ATOM 7669 C CA . ILE D 1 182 ? -23.980 -33.797 24.776 1.00 44.08 275 ILE D CA 1
ATOM 7670 C C . ILE D 1 182 ? -24.978 -33.516 25.920 1.00 43.69 275 ILE D C 1
ATOM 7671 O O . ILE D 1 182 ? -25.230 -32.376 26.257 1.00 44.38 275 ILE D O 1
ATOM 7676 N N . ILE D 1 183 ? -25.546 -34.559 26.514 1.00 44.07 276 ILE D N 1
ATOM 7677 C CA . ILE D 1 183 ? -26.705 -34.364 27.357 1.00 43.25 276 ILE D CA 1
ATOM 7678 C C . ILE D 1 183 ? -26.396 -35.045 28.692 1.00 44.88 276 ILE D C 1
ATOM 7679 O O . ILE D 1 183 ? -26.222 -36.257 28.707 1.00 42.87 276 ILE D O 1
ATOM 7684 N N . ASN D 1 184 ? -26.308 -34.283 29.780 1.00 44.05 277 ASN D N 1
ATOM 7685 C CA . ASN D 1 184 ? -26.071 -34.910 31.090 1.00 46.59 277 ASN D CA 1
ATOM 7686 C C . ASN D 1 184 ? -27.334 -35.523 31.770 1.00 46.71 277 ASN D C 1
ATOM 7687 O O . ASN D 1 184 ? -28.253 -34.793 32.120 1.00 45.55 277 ASN D O 1
ATOM 7692 N N . CYS D 1 185 ? -27.382 -36.847 31.914 1.00 47.36 278 CYS D N 1
ATOM 7693 C CA . CYS D 1 185 ? -28.432 -37.485 32.725 1.00 49.08 278 CYS D CA 1
ATOM 7694 C C . CYS D 1 185 ? -27.991 -38.056 34.097 1.00 49.76 278 CYS D C 1
ATOM 7695 O O . CYS D 1 185 ? -28.744 -38.831 34.678 1.00 50.56 278 CYS D O 1
ATOM 7698 N N . THR D 1 186 ? -26.811 -37.687 34.592 1.00 50.54 279 THR D N 1
ATOM 7699 C CA . THR D 1 186 ? -26.255 -38.210 35.866 1.00 51.29 279 THR D CA 1
ATOM 7700 C C . THR D 1 186 ? -26.642 -37.251 37.008 1.00 53.20 279 THR D C 1
ATOM 7701 O O . THR D 1 186 ? -26.983 -36.080 36.742 1.00 52.90 279 THR D O 1
ATOM 7705 N N . PRO D 1 187 ? -26.533 -37.718 38.272 1.00 54.68 280 PRO D N 1
ATOM 7706 C CA . PRO D 1 187 ? -26.869 -36.876 39.411 1.00 56.15 280 PRO D CA 1
ATOM 7707 C C . PRO D 1 187 ? -25.804 -35.859 39.654 1.00 57.89 280 PRO D C 1
ATOM 7708 O O . PRO D 1 187 ? -26.057 -34.911 40.390 1.00 59.20 280 PRO D O 1
ATOM 7712 N N . LYS D 1 188 ? -24.628 -36.015 39.027 1.00 58.98 281 LYS D N 1
ATOM 7713 C CA . LYS D 1 188 ? -23.494 -35.065 39.257 1.00 59.83 281 LYS D CA 1
ATOM 7714 C C . LYS D 1 188 ? -23.771 -33.621 38.833 1.00 60.41 281 LYS D C 1
ATOM 7715 O O . LYS D 1 188 ? -24.168 -33.359 37.700 1.00 60.74 281 LYS D O 1
ATOM 7721 N N . GLY D 1 189 ? -23.561 -32.684 39.753 1.00 60.40 282 GLY D N 1
ATOM 7722 C CA . GLY D 1 189 ? -23.834 -31.261 39.505 1.00 61.71 282 GLY D CA 1
ATOM 7723 C C . GLY D 1 189 ? -24.983 -30.707 40.345 1.00 62.54 282 GLY D C 1
ATOM 7724 O O . GLY D 1 189 ? -25.224 -29.497 40.408 1.00 62.58 282 GLY D O 1
ATOM 7725 N N . MET D 1 190 ? -25.717 -31.607 40.971 1.00 63.68 283 MET D N 1
ATOM 7726 C CA . MET D 1 190 ? -26.863 -31.219 41.766 1.00 64.80 283 MET D CA 1
ATOM 7727 C C . MET D 1 190 ? -26.557 -31.733 43.167 1.00 66.30 283 MET D C 1
ATOM 7728 O O . MET D 1 190 ? -25.801 -32.712 43.347 1.00 65.73 283 MET D O 1
ATOM 7733 N N . TYR D 1 191 ? -27.107 -31.048 44.161 1.00 67.68 284 TYR D N 1
ATOM 7734 C CA . TYR D 1 191 ? -26.918 -31.450 45.545 1.00 69.49 284 TYR D CA 1
ATOM 7735 C C . TYR D 1 191 ? -27.206 -32.938 45.749 1.00 70.00 284 TYR D C 1
ATOM 7736 O O . TYR D 1 191 ? -28.220 -33.425 45.296 1.00 69.78 284 TYR D O 1
ATOM 7745 N N . PRO D 1 192 ? -26.326 -33.673 46.456 1.00 71.40 285 PRO D N 1
ATOM 7746 C CA . PRO D 1 192 ? -25.047 -33.341 47.085 1.00 71.91 285 PRO D CA 1
ATOM 7747 C C . PRO D 1 192 ? -23.881 -33.872 46.272 1.00 72.58 285 PRO D C 1
ATOM 7748 O O . PRO D 1 192 ? -23.124 -34.692 46.766 1.00 72.96 285 PRO D O 1
ATOM 7752 N N . LYS D 1 193 ? -23.775 -33.451 45.019 1.00 72.90 286 LYS D N 1
ATOM 7753 C CA . LYS D 1 193 ? -22.622 -33.755 44.194 1.00 72.64 286 LYS D CA 1
ATOM 7754 C C . LYS D 1 193 ? -22.434 -32.533 43.340 1.00 72.55 286 LYS D C 1
ATOM 7755 O O . LYS D 1 193 ? -21.963 -32.624 42.209 1.00 72.17 286 LYS D O 1
ATOM 7761 N N . GLU D 1 194 ? -22.813 -31.389 43.904 1.00 72.69 287 GLU D N 1
ATOM 7762 C CA . GLU D 1 194 ? -22.857 -30.123 43.170 1.00 73.10 287 GLU D CA 1
ATOM 7763 C C . GLU D 1 194 ? -21.511 -29.457 42.981 1.00 73.44 287 GLU D C 1
ATOM 7764 O O . GLU D 1 194 ? -21.420 -28.380 42.407 1.00 73.54 287 GLU D O 1
ATOM 7770 N N . GLY D 1 195 ? -20.451 -30.092 43.457 1.00 74.16 288 GLY D N 1
ATOM 7771 C CA . GLY D 1 195 ? -19.109 -29.625 43.122 1.00 74.32 288 GLY D CA 1
ATOM 7772 C C . GLY D 1 195 ? -18.544 -30.429 41.963 1.00 74.66 288 GLY D C 1
ATOM 7773 O O . GLY D 1 195 ? -17.429 -30.174 41.511 1.00 75.18 288 GLY D O 1
ATOM 7774 N N . GLU D 1 196 ? -19.324 -31.391 41.473 1.00 74.01 289 GLU D N 1
ATOM 7775 C CA . GLU D 1 196 ? -18.846 -32.383 40.507 1.00 73.47 289 GLU D CA 1
ATOM 7776 C C . GLU D 1 196 ? -19.370 -32.145 39.080 1.00 72.78 289 GLU D C 1
ATOM 7777 O O . GLU D 1 196 ? -20.394 -31.500 38.872 1.00 72.12 289 GLU D O 1
ATOM 7783 N N . SER D 1 197 ? -18.660 -32.699 38.101 1.00 71.98 290 SER D N 1
ATOM 7784 C CA . SER D 1 197 ? -19.131 -32.748 36.722 1.00 70.59 290 SER D CA 1
ATOM 7785 C C . SER D 1 197 ? -18.910 -34.152 36.186 1.00 69.87 290 SER D C 1
ATOM 7786 O O . SER D 1 197 ? -17.941 -34.834 36.540 1.00 70.05 290 SER D O 1
ATOM 7789 N N . PRO D 1 198 ? -19.817 -34.609 35.340 1.00 68.86 291 PRO D N 1
ATOM 7790 C CA . PRO D 1 198 ? -19.637 -35.945 34.840 1.00 68.39 291 PRO D CA 1
ATOM 7791 C C . PRO D 1 198 ? -18.434 -36.051 33.892 1.00 68.29 291 PRO D C 1
ATOM 7792 O O . PRO D 1 198 ? -17.856 -37.130 33.752 1.00 68.26 291 PRO D O 1
ATOM 7796 N N . VAL D 1 199 ? -18.039 -34.955 33.262 1.00 68.65 292 VAL D N 1
ATOM 7797 C CA . VAL D 1 199 ? -16.931 -35.031 32.321 1.00 69.44 292 VAL D CA 1
ATOM 7798 C C . VAL D 1 199 ? -16.119 -33.752 32.286 1.00 70.60 292 VAL D C 1
ATOM 7799 O O . VAL D 1 199 ? -16.631 -32.670 32.577 1.00 70.85 292 VAL D O 1
ATOM 7803 N N . ASP D 1 200 ? -14.848 -33.880 31.911 1.00 71.29 293 ASP D N 1
ATOM 7804 C CA . ASP D 1 200 ? -13.946 -32.738 31.905 1.00 72.06 293 ASP D CA 1
ATOM 7805 C C . ASP D 1 200 ? -14.383 -31.681 30.919 1.00 71.81 293 ASP D C 1
ATOM 7806 O O . ASP D 1 200 ? -15.044 -31.971 29.919 1.00 72.49 293 ASP D O 1
ATOM 7811 N N . LYS D 1 201 ? -14.006 -30.448 31.188 1.00 71.32 294 LYS D N 1
ATOM 7812 C CA . LYS D 1 201 ? -14.328 -29.380 30.248 1.00 71.83 294 LYS D CA 1
ATOM 7813 C C . LYS D 1 201 ? -13.859 -29.692 28.821 1.00 71.25 294 LYS D C 1
ATOM 7814 O O . LYS D 1 201 ? -14.480 -29.269 27.838 1.00 71.21 294 LYS D O 1
ATOM 7820 N N . GLU D 1 202 ? -12.747 -30.414 28.731 1.00 70.40 295 GLU D N 1
ATOM 7821 C CA . GLU D 1 202 ? -12.172 -30.742 27.461 1.00 69.24 295 GLU D CA 1
ATOM 7822 C C . GLU D 1 202 ? -13.106 -31.671 26.709 1.00 67.47 295 GLU D C 1
ATOM 7823 O O . GLU D 1 202 ? -13.154 -31.615 25.484 1.00 67.45 295 GLU D O 1
ATOM 7829 N N . VAL D 1 203 ? -13.831 -32.546 27.416 1.00 65.31 296 VAL D N 1
ATOM 7830 C CA . VAL D 1 203 ? -14.876 -33.285 26.735 1.00 62.20 296 VAL D CA 1
ATOM 7831 C C . VAL D 1 203 ? -15.876 -32.290 26.172 1.00 61.32 296 VAL D C 1
ATOM 7832 O O . VAL D 1 203 ? -16.225 -32.383 24.987 1.00 61.64 296 VAL D O 1
ATOM 7836 N N . VAL D 1 204 ? -16.306 -31.314 26.991 1.00 59.39 297 VAL D N 1
ATOM 7837 C CA . VAL D 1 204 ? -17.438 -30.418 26.628 1.00 57.75 297 VAL D CA 1
ATOM 7838 C C . VAL D 1 204 ? -17.092 -29.483 25.468 1.00 58.32 297 VAL D C 1
ATOM 7839 O O . VAL D 1 204 ? -17.955 -29.131 24.635 1.00 56.96 297 VAL D O 1
ATOM 7843 N N . ALA D 1 205 ? -15.832 -29.044 25.441 1.00 58.73 298 ALA D N 1
ATOM 7844 C CA . ALA D 1 205 ? -15.409 -28.096 24.419 1.00 59.10 298 ALA D CA 1
ATOM 7845 C C . ALA D 1 205 ? -15.686 -28.694 23.051 1.00 58.48 298 ALA D C 1
ATOM 7846 O O . ALA D 1 205 ? -16.002 -27.979 22.093 1.00 59.24 298 ALA D O 1
ATOM 7848 N N . LYS D 1 206 ? -15.662 -30.019 22.987 1.00 58.02 299 LYS D N 1
ATOM 7849 C CA . LYS D 1 206 ? -15.849 -30.718 21.721 1.00 56.64 299 LYS D CA 1
ATOM 7850 C C . LYS D 1 206 ? -17.218 -30.544 21.091 1.00 56.09 299 LYS D C 1
ATOM 7851 O O . LYS D 1 206 ? -17.367 -30.706 19.872 1.00 57.26 299 LYS D O 1
ATOM 7857 N N . PHE D 1 207 ? -18.214 -30.136 21.854 1.00 54.67 300 PHE D N 1
ATOM 7858 C CA . PHE D 1 207 ? -19.564 -30.216 21.323 1.00 53.09 300 PHE D CA 1
ATOM 7859 C C . PHE D 1 207 ? -20.170 -28.899 20.858 1.00 53.34 300 PHE D C 1
ATOM 7860 O O . PHE D 1 207 ? -19.632 -27.851 21.123 1.00 52.56 300 PHE D O 1
ATOM 7868 N N . SER D 1 208 ? -21.287 -28.941 20.140 1.00 53.63 301 SER D N 1
ATOM 7869 C CA . SER D 1 208 ? -21.940 -27.674 19.788 1.00 54.76 301 SER D CA 1
ATOM 7870 C C . SER D 1 208 ? -23.159 -27.284 20.682 1.00 54.75 301 SER D C 1
ATOM 7871 O O . SER D 1 208 ? -23.650 -26.167 20.586 1.00 54.49 301 SER D O 1
ATOM 7874 N N . SER D 1 209 ? -23.640 -28.200 21.531 1.00 54.65 302 SER D N 1
ATOM 7875 C CA . SER D 1 209 ? -24.662 -27.877 22.547 1.00 54.58 302 SER D CA 1
ATOM 7876 C C . SER D 1 209 ? -24.449 -28.760 23.768 1.00 53.59 302 SER D C 1
ATOM 7877 O O . SER D 1 209 ? -24.268 -29.982 23.649 1.00 52.92 302 SER D O 1
ATOM 7880 N N . ALA D 1 210 ? -24.526 -28.147 24.938 1.00 52.19 303 ALA D N 1
ATOM 7881 C CA . ALA D 1 210 ? -24.537 -28.895 26.189 1.00 51.06 303 ALA D CA 1
ATOM 7882 C C . ALA D 1 210 ? -25.917 -28.778 26.859 1.00 50.06 303 ALA D C 1
ATOM 7883 O O . ALA D 1 210 ? -26.403 -27.669 27.092 1.00 49.99 303 ALA D O 1
ATOM 7885 N N . VAL D 1 211 ? -26.583 -29.910 27.071 1.00 48.33 304 VAL D N 1
ATOM 7886 C CA . VAL D 1 211 ? -27.929 -29.945 27.710 1.00 47.27 304 VAL D CA 1
ATOM 7887 C C . VAL D 1 211 ? -27.815 -30.718 29.040 1.00 46.92 304 VAL D C 1
ATOM 7888 O O . VAL D 1 211 ? -27.308 -31.839 29.074 1.00 44.60 304 VAL D O 1
ATOM 7892 N N . ASP D 1 212 ? -28.156 -30.062 30.153 1.00 46.90 305 ASP D N 1
ATOM 7893 C CA . ASP D 1 212 ? -28.114 -30.731 31.447 1.00 48.18 305 ASP D CA 1
ATOM 7894 C C . ASP D 1 212 ? -29.590 -30.839 31.863 1.00 48.25 305 ASP D C 1
ATOM 7895 O O . ASP D 1 212 ? -30.338 -29.846 31.765 1.00 48.51 305 ASP D O 1
ATOM 7900 N N . LEU D 1 213 ? -30.025 -32.018 32.298 1.00 47.31 306 LEU D N 1
ATOM 7901 C CA . LEU D 1 213 ? -31.407 -32.138 32.851 1.00 47.59 306 LEU D CA 1
ATOM 7902 C C . LEU D 1 213 ? -31.619 -31.361 34.192 1.00 48.06 306 LEU D C 1
ATOM 7903 O O . LEU D 1 213 ? -32.732 -30.985 34.563 1.00 48.65 306 LEU D O 1
ATOM 7908 N N . ILE D 1 214 ? -30.522 -31.135 34.898 1.00 48.23 307 ILE D N 1
ATOM 7909 C CA . ILE D 1 214 ? -30.452 -30.347 36.132 1.00 48.29 307 ILE D CA 1
ATOM 7910 C C . ILE D 1 214 ? -30.873 -28.901 35.964 1.00 50.50 307 ILE D C 1
ATOM 7911 O O . ILE D 1 214 ? -30.414 -28.182 35.052 1.00 51.35 307 ILE D O 1
ATOM 7916 N N . TYR D 1 215 ? -31.765 -28.437 36.828 1.00 51.49 308 TYR D N 1
ATOM 7917 C CA . TYR D 1 215 ? -32.122 -27.020 36.801 1.00 52.73 308 TYR D CA 1
ATOM 7918 C C . TYR D 1 215 ? -31.754 -26.379 38.172 1.00 54.02 308 TYR D C 1
ATOM 7919 O O . TYR D 1 215 ? -31.875 -25.194 38.385 1.00 55.01 308 TYR D O 1
ATOM 7928 N N . ASN D 1 216 ? -31.262 -27.160 39.108 1.00 56.25 309 ASN D N 1
ATOM 7929 C CA . ASN D 1 216 ? -30.783 -26.560 40.346 1.00 57.06 309 ASN D CA 1
ATOM 7930 C C . ASN D 1 216 ? -29.461 -27.178 40.799 1.00 58.15 309 ASN D C 1
ATOM 7931 O O . ASN D 1 216 ? -29.443 -28.330 41.265 1.00 58.11 309 ASN D O 1
ATOM 7936 N N . PRO D 1 217 ? -28.348 -26.412 40.708 1.00 58.02 310 PRO D N 1
ATOM 7937 C CA . PRO D 1 217 ? -28.264 -25.000 40.344 1.00 58.61 310 PRO D CA 1
ATOM 7938 C C . PRO D 1 217 ? -28.515 -24.664 38.885 1.00 59.56 310 PRO D C 1
ATOM 7939 O O . PRO D 1 217 ? -28.350 -25.508 37.990 1.00 59.89 310 PRO D O 1
ATOM 7943 N N . VAL D 1 218 ? -28.853 -23.398 38.660 1.00 59.65 311 VAL D N 1
ATOM 7944 C CA . VAL D 1 218 ? -29.283 -22.897 37.375 1.00 59.79 311 VAL D CA 1
ATOM 7945 C C . VAL D 1 218 ? -28.237 -23.096 36.297 1.00 60.55 311 VAL D C 1
ATOM 7946 O O . VAL D 1 218 ? -28.590 -23.261 35.130 1.00 60.30 311 VAL D O 1
ATOM 7950 N N . GLU D 1 219 ? -26.963 -23.035 36.673 1.00 60.71 312 GLU D N 1
ATOM 7951 C CA . GLU D 1 219 ? -25.875 -23.414 35.773 1.00 61.26 312 GLU D CA 1
ATOM 7952 C C . GLU D 1 219 ? -24.987 -24.312 36.586 1.00 61.02 312 GLU D C 1
ATOM 7953 O O . GLU D 1 219 ? -24.389 -23.858 37.541 1.00 61.69 312 GLU D O 1
ATOM 7959 N N . THR D 1 220 ? -24.932 -25.587 36.245 1.00 60.59 313 THR D N 1
ATOM 7960 C CA . THR D 1 220 ? -24.127 -26.546 36.987 1.00 61.05 313 THR D CA 1
ATOM 7961 C C . THR D 1 220 ? -22.707 -26.373 36.509 1.00 61.31 313 THR D C 1
ATOM 7962 O O . THR D 1 220 ? -22.458 -25.635 35.571 1.00 62.20 313 THR D O 1
ATOM 7966 N N . LEU D 1 221 ? -21.773 -27.058 37.131 1.00 61.02 314 LEU D N 1
ATOM 7967 C CA . LEU D 1 221 ? -20.397 -27.012 36.661 1.00 61.68 314 LEU D CA 1
ATOM 7968 C C . LEU D 1 221 ? -20.423 -27.328 35.159 1.00 61.67 314 LEU D C 1
ATOM 7969 O O . LEU D 1 221 ? -20.374 -26.413 34.322 1.00 62.95 314 LEU D O 1
ATOM 7974 N N . PHE D 1 222 ? -20.534 -28.616 34.830 1.00 60.68 315 PHE D N 1
ATOM 7975 C CA . PHE D 1 222 ? -20.779 -29.063 33.456 1.00 59.63 315 PHE D CA 1
ATOM 7976 C C . PHE D 1 222 ? -21.214 -27.927 32.558 1.00 59.19 315 PHE D C 1
ATOM 7977 O O . PHE D 1 222 ? -20.546 -27.643 31.574 1.00 59.18 315 PHE D O 1
ATOM 7985 N N . LEU D 1 223 ? -22.287 -27.221 32.909 1.00 58.84 316 LEU D N 1
ATOM 7986 C CA . LEU D 1 223 ? -22.768 -26.149 32.034 1.00 58.80 316 LEU D CA 1
ATOM 7987 C C . LEU D 1 223 ? -21.958 -24.851 31.998 1.00 59.62 316 LEU D C 1
ATOM 7988 O O . LEU D 1 223 ? -22.242 -23.970 31.184 1.00 58.63 316 LEU D O 1
ATOM 7993 N N . LYS D 1 224 ? -20.998 -24.687 32.904 1.00 60.65 317 LYS D N 1
ATOM 7994 C CA . LYS D 1 224 ? -20.170 -23.498 32.846 1.00 62.55 317 LYS D CA 1
ATOM 7995 C C . LYS D 1 224 ? -18.929 -23.795 31.988 1.00 63.60 317 LYS D C 1
ATOM 7996 O O . LYS D 1 224 ? -18.439 -22.905 31.279 1.00 64.20 317 LYS D O 1
ATOM 8002 N N . TYR D 1 225 ? -18.440 -25.040 32.077 1.00 64.76 318 TYR D N 1
ATOM 8003 C CA . TYR D 1 225 ? -17.478 -25.571 31.143 1.00 65.51 318 TYR D CA 1
ATOM 8004 C C . TYR D 1 225 ? -18.075 -25.371 29.771 1.00 66.73 318 TYR D C 1
ATOM 8005 O O . TYR D 1 225 ? -17.402 -24.904 28.867 1.00 68.06 318 TYR D O 1
ATOM 8014 N N . ALA D 1 226 ? -19.341 -25.725 29.578 1.00 67.49 319 ALA D N 1
ATOM 8015 C CA . ALA D 1 226 ? -20.009 -25.266 28.357 1.00 68.01 319 ALA D CA 1
ATOM 8016 C C . ALA D 1 226 ? -19.767 -23.752 28.125 1.00 68.94 319 ALA D C 1
ATOM 8017 O O . ALA D 1 226 ? -19.018 -23.374 27.218 1.00 69.34 319 ALA D O 1
ATOM 8019 N N . ARG D 1 227 ? -20.398 -22.887 28.922 1.00 69.22 320 ARG D N 1
ATOM 8020 C CA . ARG D 1 227 ? -20.212 -21.403 28.771 1.00 69.76 320 ARG D CA 1
ATOM 8021 C C . ARG D 1 227 ? -18.726 -20.973 28.583 1.00 69.47 320 ARG D C 1
ATOM 8022 O O . ARG D 1 227 ? -18.444 -20.005 27.894 1.00 68.62 320 ARG D O 1
ATOM 8030 N N . GLU D 1 228 ? -17.788 -21.674 29.217 1.00 70.15 321 GLU D N 1
ATOM 8031 C CA . GLU D 1 228 ? -16.358 -21.328 29.098 1.00 70.41 321 GLU D CA 1
ATOM 8032 C C . GLU D 1 228 ? -15.742 -21.904 27.814 1.00 70.40 321 GLU D C 1
ATOM 8033 O O . GLU D 1 228 ? -14.517 -22.058 27.695 1.00 70.77 321 GLU D O 1
ATOM 8039 N N . SER D 1 229 ? -16.600 -22.217 26.851 1.00 69.23 322 SER D N 1
ATOM 8040 C CA . SER D 1 229 ? -16.165 -22.946 25.689 1.00 68.23 322 SER D CA 1
ATOM 8041 C C . SER D 1 229 ? -16.879 -22.504 24.453 1.00 66.88 322 SER D C 1
ATOM 8042 O O . SER D 1 229 ? -16.721 -23.134 23.423 1.00 67.96 322 SER D O 1
ATOM 8045 N N . GLY D 1 230 ? -17.667 -21.447 24.533 1.00 65.25 323 GLY D N 1
ATOM 8046 C CA . GLY D 1 230 ? -18.446 -21.055 23.378 1.00 62.85 323 GLY D CA 1
ATOM 8047 C C . GLY D 1 230 ? -19.480 -22.106 23.026 1.00 62.44 323 GLY D C 1
ATOM 8048 O O . GLY D 1 230 ? -20.151 -22.010 21.994 1.00 62.14 323 GLY D O 1
ATOM 8049 N N . VAL D 1 231 ? -19.649 -23.110 23.888 1.00 61.39 324 VAL D N 1
ATOM 8050 C CA . VAL D 1 231 ? -20.748 -24.059 23.689 1.00 59.85 324 VAL D CA 1
ATOM 8051 C C . VAL D 1 231 ? -22.111 -23.622 24.269 1.00 59.93 324 VAL D C 1
ATOM 8052 O O . VAL D 1 231 ? -22.251 -23.365 25.467 1.00 60.30 324 VAL D O 1
ATOM 8056 N N . LYS D 1 232 ? -23.102 -23.547 23.394 1.00 58.98 325 LYS D N 1
ATOM 8057 C CA . LYS D 1 232 ? -24.515 -23.426 23.749 1.00 58.13 325 LYS D CA 1
ATOM 8058 C C . LYS D 1 232 ? -24.976 -24.326 24.940 1.00 58.61 325 LYS D C 1
ATOM 8059 O O . LYS D 1 232 ? -24.927 -25.555 24.848 1.00 58.66 325 LYS D O 1
ATOM 8065 N N . ALA D 1 233 ? -25.450 -23.708 26.030 1.00 57.58 326 ALA D N 1
ATOM 8066 C CA . ALA D 1 233 ? -25.722 -24.402 27.299 1.00 57.51 326 ALA D CA 1
ATOM 8067 C C . ALA D 1 233 ? -27.184 -24.322 27.622 1.00 56.89 326 ALA D C 1
ATOM 8068 O O . ALA D 1 233 ? -27.802 -23.266 27.423 1.00 58.24 326 ALA D O 1
ATOM 8070 N N . VAL D 1 234 ? -27.755 -25.424 28.110 1.00 55.54 327 VAL D N 1
ATOM 8071 C CA . VAL D 1 234 ? -29.184 -25.481 28.392 1.00 54.51 327 VAL D CA 1
ATOM 8072 C C . VAL D 1 234 ? -29.426 -26.324 29.638 1.00 54.49 327 VAL D C 1
ATOM 8073 O O . VAL D 1 234 ? -29.028 -27.486 29.685 1.00 53.90 327 VAL D O 1
ATOM 8077 N N . ASN D 1 235 ? -30.025 -25.715 30.675 1.00 54.21 328 ASN D N 1
ATOM 8078 C CA . ASN D 1 235 ? -30.430 -26.475 31.872 1.00 53.22 328 ASN D CA 1
ATOM 8079 C C . ASN D 1 235 ? -31.860 -26.948 31.761 1.00 50.80 328 ASN D C 1
ATOM 8080 O O . ASN D 1 235 ? -32.540 -26.646 30.798 1.00 50.73 328 ASN D O 1
ATOM 8085 N N . GLY D 1 236 ? -32.290 -27.744 32.720 1.00 49.23 329 GLY D N 1
ATOM 8086 C CA . GLY D 1 236 ? -33.506 -28.497 32.541 1.00 47.97 329 GLY D CA 1
ATOM 8087 C C . GLY D 1 236 ? -34.791 -27.762 32.933 1.00 47.48 329 GLY D C 1
ATOM 8088 O O . GLY D 1 236 ? -35.833 -28.393 33.050 1.00 46.69 329 GLY D O 1
ATOM 8089 N N . LEU D 1 237 ? -34.750 -26.448 33.115 1.00 46.34 330 LEU D N 1
ATOM 8090 C CA . LEU D 1 237 ? -35.930 -25.803 33.692 1.00 46.33 330 LEU D CA 1
ATOM 8091 C C . LEU D 1 237 ? -37.136 -25.821 32.785 1.00 47.33 330 LEU D C 1
ATOM 8092 O O . LEU D 1 237 ? -38.281 -25.987 33.241 1.00 48.03 330 LEU D O 1
ATOM 8097 N N . TYR D 1 238 ? -36.918 -25.634 31.489 1.00 46.28 331 TYR D N 1
ATOM 8098 C CA . TYR D 1 238 ? -38.027 -25.557 30.603 1.00 45.11 331 TYR D CA 1
ATOM 8099 C C . TYR D 1 238 ? -38.702 -26.925 30.443 1.00 44.39 331 TYR D C 1
ATOM 8100 O O . TYR D 1 238 ? -39.893 -26.981 30.183 1.00 42.81 331 TYR D O 1
ATOM 8109 N N . MET D 1 239 ? -37.911 -28.002 30.519 1.00 42.42 332 MET D N 1
ATOM 8110 C CA . MET D 1 239 ? -38.394 -29.388 30.540 1.00 41.76 332 MET D CA 1
ATOM 8111 C C . MET D 1 239 ? -39.295 -29.675 31.761 1.00 41.50 332 MET D C 1
ATOM 8112 O O . MET D 1 239 ? -40.324 -30.310 31.609 1.00 40.57 332 MET D O 1
ATOM 8117 N N . LEU D 1 240 ? -38.855 -29.251 32.956 1.00 40.64 333 LEU D N 1
ATOM 8118 C CA . LEU D 1 240 ? -39.653 -29.332 34.181 1.00 42.36 333 LEU D CA 1
ATOM 8119 C C . LEU D 1 240 ? -41.008 -28.596 34.028 1.00 42.36 333 LEU D C 1
ATOM 8120 O O . LEU D 1 240 ? -42.073 -29.148 34.260 1.00 41.97 333 LEU D O 1
ATOM 8125 N N . VAL D 1 241 ? -40.950 -27.358 33.557 1.00 43.74 334 VAL D N 1
ATOM 8126 C CA . VAL D 1 241 ? -42.149 -26.586 33.297 1.00 45.03 334 VAL D CA 1
ATOM 8127 C C . VAL D 1 241 ? -43.027 -27.209 32.190 1.00 45.87 334 VAL D C 1
ATOM 8128 O O . VAL D 1 241 ? -44.259 -27.350 32.340 1.00 46.38 334 VAL D O 1
ATOM 8132 N N . SER D 1 242 ? -42.417 -27.623 31.079 1.00 45.98 335 SER D N 1
ATOM 8133 C CA . SER D 1 242 ? -43.212 -28.189 29.966 1.00 46.25 335 SER D CA 1
ATOM 8134 C C . SER D 1 242 ? -43.853 -29.500 30.380 1.00 45.18 335 SER D C 1
ATOM 8135 O O . SER D 1 242 ? -44.954 -29.802 29.981 1.00 45.40 335 SER D O 1
ATOM 8138 N N . GLN D 1 243 ? -43.139 -30.294 31.160 1.00 43.34 336 GLN D N 1
ATOM 8139 C CA . GLN D 1 243 ? -43.615 -31.628 31.500 1.00 42.33 336 GLN D CA 1
ATOM 8140 C C . GLN D 1 243 ? -44.774 -31.537 32.500 1.00 40.14 336 GLN D C 1
ATOM 8141 O O . GLN D 1 243 ? -45.656 -32.364 32.505 1.00 41.06 336 GLN D O 1
ATOM 8147 N N . ALA D 1 244 ? -44.721 -30.570 33.386 1.00 38.81 337 ALA D N 1
ATOM 8148 C CA . ALA D 1 244 ? -45.851 -30.294 34.306 1.00 38.70 337 ALA D CA 1
ATOM 8149 C C . ALA D 1 244 ? -47.099 -29.859 33.521 1.00 38.14 337 ALA D C 1
ATOM 8150 O O . ALA D 1 244 ? -48.188 -30.341 33.754 1.00 37.31 337 ALA D O 1
ATOM 8152 N N . ALA D 1 245 ? -46.938 -28.962 32.552 1.00 39.72 338 ALA D N 1
ATOM 8153 C CA . ALA D 1 245 ? -48.041 -28.586 31.648 1.00 41.15 338 ALA D CA 1
ATOM 8154 C C . ALA D 1 245 ? -48.583 -29.761 30.908 1.00 42.81 338 ALA D C 1
ATOM 8155 O O . ALA D 1 245 ? -49.837 -29.973 30.791 1.00 44.70 338 ALA D O 1
ATOM 8157 N N . ALA D 1 246 ? -47.667 -30.523 30.321 1.00 42.98 339 ALA D N 1
ATOM 8158 C CA . ALA D 1 246 ? -48.089 -31.695 29.573 1.00 44.12 339 ALA D CA 1
ATOM 8159 C C . ALA D 1 246 ? -48.857 -32.673 30.498 1.00 44.01 339 ALA D C 1
ATOM 8160 O O . ALA D 1 246 ? -49.818 -33.287 30.086 1.00 44.24 339 ALA D O 1
ATOM 8162 N N . SER D 1 247 ? -48.423 -32.829 31.745 1.00 43.53 340 SER D N 1
ATOM 8163 C CA . SER D 1 247 ? -49.178 -33.704 32.660 1.00 44.43 340 SER D CA 1
ATOM 8164 C C . SER D 1 247 ? -50.619 -33.177 32.927 1.00 44.27 340 SER D C 1
ATOM 8165 O O . SER D 1 247 ? -51.541 -33.970 33.074 1.00 42.36 340 SER D O 1
ATOM 8168 N N . GLU D 1 248 ? -50.766 -31.854 33.012 1.00 45.00 341 GLU D N 1
ATOM 8169 C CA . GLU D 1 248 ? -52.046 -31.226 33.378 1.00 46.11 341 GLU D CA 1
ATOM 8170 C C . GLU D 1 248 ? -53.031 -31.329 32.214 1.00 46.82 341 GLU D C 1
ATOM 8171 O O . GLU D 1 248 ? -54.219 -31.539 32.397 1.00 47.68 341 GLU D O 1
ATOM 8177 N N . GLU D 1 249 ? -52.499 -31.236 31.001 1.00 48.48 342 GLU D N 1
ATOM 8178 C CA . GLU D 1 249 ? -53.288 -31.392 29.783 1.00 48.47 342 GLU D CA 1
ATOM 8179 C C . GLU D 1 249 ? -53.935 -32.752 29.704 1.00 49.02 342 GLU D C 1
ATOM 8180 O O . GLU D 1 249 ? -55.083 -32.881 29.246 1.00 49.16 342 GLU D O 1
ATOM 8186 N N . ILE D 1 250 ? -53.188 -33.767 30.149 1.00 49.39 343 ILE D N 1
ATOM 8187 C CA . ILE D 1 250 ? -53.644 -35.144 30.161 1.00 48.64 343 ILE D CA 1
ATOM 8188 C C . ILE D 1 250 ? -54.692 -35.440 31.271 1.00 50.22 343 ILE D C 1
ATOM 8189 O O . ILE D 1 250 ? -55.719 -36.092 30.998 1.00 50.50 343 ILE D O 1
ATOM 8194 N N . TRP D 1 251 ? -54.441 -34.973 32.502 1.00 49.84 344 TRP D N 1
ATOM 8195 C CA . TRP D 1 251 ? -55.396 -35.104 33.627 1.00 50.47 344 TRP D CA 1
ATOM 8196 C C . TRP D 1 251 ? -56.712 -34.357 33.386 1.00 52.30 344 TRP D C 1
ATOM 8197 O O . TRP D 1 251 ? -57.775 -34.781 33.833 1.00 53.25 344 TRP D O 1
ATOM 8208 N N . ASN D 1 252 ? -56.623 -33.225 32.715 1.00 54.34 345 ASN D N 1
ATOM 8209 C CA . ASN D 1 252 ? -57.745 -32.317 32.581 1.00 56.17 345 ASN D CA 1
ATOM 8210 C C . ASN D 1 252 ? -58.313 -32.315 31.167 1.00 58.03 345 ASN D C 1
ATOM 8211 O O . ASN D 1 252 ? -59.438 -31.852 30.952 1.00 59.28 345 ASN D O 1
ATOM 8216 N N . ASP D 1 253 ? -57.538 -32.797 30.200 1.00 59.77 346 ASP D N 1
ATOM 8217 C CA . ASP D 1 253 ? -58.012 -32.889 28.825 1.00 61.70 346 ASP D CA 1
ATOM 8218 C C . ASP D 1 253 ? -58.206 -31.501 28.199 1.00 61.76 346 ASP D C 1
ATOM 8219 O O . ASP D 1 253 ? -59.179 -31.230 27.523 1.00 61.71 346 ASP D O 1
ATOM 8224 N N . ILE D 1 254 ? -57.244 -30.632 28.463 1.00 61.86 347 ILE D N 1
ATOM 8225 C CA . ILE D 1 254 ? -57.181 -29.310 27.904 1.00 62.17 347 ILE D CA 1
ATOM 8226 C C . ILE D 1 254 ? -55.857 -29.165 27.180 1.00 63.11 347 ILE D C 1
ATOM 8227 O O . ILE D 1 254 ? -54.985 -30.063 27.229 1.00 61.85 347 ILE D O 1
ATOM 8232 N N . SER D 1 255 ? -55.695 -28.021 26.530 1.00 63.55 348 SER D N 1
ATOM 8233 C CA . SER D 1 255 ? -54.390 -27.635 26.052 1.00 65.30 348 SER D CA 1
ATOM 8234 C C . SER D 1 255 ? -54.016 -26.401 26.808 1.00 65.25 348 SER D C 1
ATOM 8235 O O . SER D 1 255 ? -54.884 -25.609 27.176 1.00 65.18 348 SER D O 1
ATOM 8238 N N . ILE D 1 256 ? -52.718 -26.254 27.023 1.00 65.47 349 ILE D N 1
ATOM 8239 C CA . ILE D 1 256 ? -52.132 -25.085 27.670 1.00 65.33 349 ILE D CA 1
ATOM 8240 C C . ILE D 1 256 ? -51.241 -24.315 26.677 1.00 65.81 349 ILE D C 1
ATOM 8241 O O . ILE D 1 256 ? -50.220 -24.841 26.208 1.00 65.81 349 ILE D O 1
ATOM 8246 N N . ASP D 1 257 ? -51.621 -23.072 26.365 1.00 66.15 350 ASP D N 1
ATOM 8247 C CA . ASP D 1 257 ? -50.874 -22.262 25.410 1.00 66.51 350 ASP D CA 1
ATOM 8248 C C . ASP D 1 257 ? -49.423 -22.057 25.847 1.00 66.42 350 ASP D C 1
ATOM 8249 O O . ASP D 1 257 ? -49.147 -21.736 27.028 1.00 66.52 350 ASP D O 1
ATOM 8254 N N . GLU D 1 258 ? -48.516 -22.277 24.886 1.00 65.46 351 GLU D N 1
ATOM 8255 C CA . GLU D 1 258 ? -47.083 -22.047 25.041 1.00 64.51 351 GLU D CA 1
ATOM 8256 C C . GLU D 1 258 ? -46.817 -20.854 25.943 1.00 63.23 351 GLU D C 1
ATOM 8257 O O . GLU D 1 258 ? -45.841 -20.856 26.711 1.00 63.02 351 GLU D O 1
ATOM 8263 N N . ILE D 1 259 ? -47.698 -19.854 25.868 1.00 62.01 352 ILE D N 1
ATOM 8264 C CA . ILE D 1 259 ? -47.557 -18.610 26.642 1.00 61.41 352 ILE D CA 1
ATOM 8265 C C . ILE D 1 259 ? -47.697 -18.813 28.132 1.00 60.39 352 ILE D C 1
ATOM 8266 O O . ILE D 1 259 ? -47.029 -18.145 28.931 1.00 60.37 352 ILE D O 1
ATOM 8271 N N . ILE D 1 260 ? -48.593 -19.706 28.534 1.00 59.88 353 ILE D N 1
ATOM 8272 C CA . ILE D 1 260 ? -48.629 -20.004 29.967 1.00 59.23 353 ILE D CA 1
ATOM 8273 C C . ILE D 1 260 ? -47.286 -20.651 30.417 1.00 57.28 353 ILE D C 1
ATOM 8274 O O . ILE D 1 260 ? -46.761 -20.336 31.476 1.00 56.16 353 ILE D O 1
ATOM 8279 N N . VAL D 1 261 ? -46.727 -21.516 29.576 1.00 56.72 354 VAL D N 1
ATOM 8280 C CA . VAL D 1 261 ? -45.438 -22.165 29.861 1.00 56.36 354 VAL D CA 1
ATOM 8281 C C . VAL D 1 261 ? -44.303 -21.138 30.061 1.00 57.47 354 VAL D C 1
ATOM 8282 O O . VAL D 1 261 ? -43.540 -21.166 31.057 1.00 57.06 354 VAL D O 1
ATOM 8286 N N . ASP D 1 262 ? -44.210 -20.178 29.147 1.00 58.00 355 ASP D N 1
ATOM 8287 C CA . ASP D 1 262 ? -43.178 -19.166 29.309 1.00 58.48 355 ASP D CA 1
ATOM 8288 C C . ASP D 1 262 ? -43.328 -18.329 30.561 1.00 58.06 355 ASP D C 1
ATOM 8289 O O . ASP D 1 262 ? -42.331 -18.027 31.227 1.00 57.87 355 ASP D O 1
ATOM 8294 N N . GLU D 1 263 ? -44.556 -17.932 30.889 1.00 57.21 356 GLU D N 1
ATOM 8295 C CA . GLU D 1 263 ? -44.736 -17.080 32.049 1.00 56.91 356 GLU D CA 1
ATOM 8296 C C . GLU D 1 263 ? -44.276 -17.857 33.232 1.00 55.43 356 GLU D C 1
ATOM 8297 O O . GLU D 1 263 ? -43.524 -17.368 34.086 1.00 54.60 356 GLU D O 1
ATOM 8303 N N . ILE D 1 264 ? -44.713 -19.104 33.286 1.00 55.00 357 ILE D N 1
ATOM 8304 C CA . ILE D 1 264 ? -44.389 -19.898 34.450 1.00 53.97 357 ILE D CA 1
ATOM 8305 C C . ILE D 1 264 ? -42.886 -20.006 34.569 1.00 53.93 357 ILE D C 1
ATOM 8306 O O . ILE D 1 264 ? -42.335 -19.858 35.662 1.00 52.47 357 ILE D O 1
ATOM 8311 N N . PHE D 1 265 ? -42.234 -20.224 33.427 1.00 54.76 358 PHE D N 1
ATOM 8312 C CA . PHE D 1 265 ? -40.781 -20.458 33.358 1.00 55.12 358 PHE D CA 1
ATOM 8313 C C . PHE D 1 265 ? -39.991 -19.241 33.842 1.00 56.32 358 PHE D C 1
ATOM 8314 O O . PHE D 1 265 ? -39.004 -19.395 34.576 1.00 56.86 358 PHE D O 1
ATOM 8322 N N . GLU D 1 266 ? -40.408 -18.039 33.442 1.00 57.16 359 GLU D N 1
ATOM 8323 C CA . GLU D 1 266 ? -39.710 -16.823 33.868 1.00 58.75 359 GLU D CA 1
ATOM 8324 C C . GLU D 1 266 ? -39.841 -16.627 35.369 1.00 58.26 359 GLU D C 1
ATOM 8325 O O . GLU D 1 266 ? -38.850 -16.428 36.062 1.00 58.83 359 GLU D O 1
ATOM 8331 N N . VAL D 1 267 ? -41.047 -16.749 35.900 1.00 58.72 360 VAL D N 1
ATOM 8332 C CA . VAL D 1 267 ? -41.201 -16.650 37.364 1.00 58.58 360 VAL D CA 1
ATOM 8333 C C . VAL D 1 267 ? -40.304 -17.655 38.098 1.00 58.84 360 VAL D C 1
ATOM 8334 O O . VAL D 1 267 ? -39.695 -17.305 39.121 1.00 58.81 360 VAL D O 1
ATOM 8338 N N . LEU D 1 268 ? -40.234 -18.896 37.601 1.00 57.77 361 LEU D N 1
ATOM 8339 C CA . LEU D 1 268 ? -39.504 -19.937 38.329 1.00 57.97 361 LEU D CA 1
ATOM 8340 C C . LEU D 1 268 ? -38.034 -19.650 38.201 1.00 58.43 361 LEU D C 1
ATOM 8341 O O . LEU D 1 268 ? -37.235 -19.943 39.100 1.00 58.12 361 LEU D O 1
ATOM 8346 N N . GLU D 1 269 ? -37.698 -19.091 37.044 1.00 59.23 362 GLU D N 1
ATOM 8347 C CA . GLU D 1 269 ? -36.332 -18.738 36.700 1.00 61.36 362 GLU D CA 1
ATOM 8348 C C . GLU D 1 269 ? -35.758 -17.733 37.723 1.00 61.16 362 GLU D C 1
ATOM 8349 O O . GLU D 1 269 ? -34.701 -17.987 38.344 1.00 59.85 362 GLU D O 1
ATOM 8355 N N . GLU D 1 270 ? -36.492 -16.629 37.907 1.00 61.40 363 GLU D N 1
ATOM 8356 C CA . GLU D 1 270 ? -36.148 -15.601 38.894 1.00 62.26 363 GLU D CA 1
ATOM 8357 C C . GLU D 1 270 ? -36.069 -16.290 40.243 1.00 62.69 363 GLU D C 1
ATOM 8358 O O . GLU D 1 270 ? -35.068 -16.200 40.965 1.00 62.00 363 GLU D O 1
ATOM 8360 N N . LYS D 1 271 ? -37.115 -17.049 40.553 1.00 63.17 364 LYS D N 1
ATOM 8361 C CA . LYS D 1 271 ? -37.184 -17.704 41.842 1.00 63.39 364 LYS D CA 1
ATOM 8362 C C . LYS D 1 271 ? -35.942 -18.544 42.149 1.00 64.04 364 LYS D C 1
ATOM 8363 O O . LYS D 1 271 ? -35.388 -18.461 43.248 1.00 63.89 364 LYS D O 1
ATOM 8369 N N . ILE D 1 272 ? -35.460 -19.322 41.187 1.00 65.19 365 ILE D N 1
ATOM 8370 C CA . ILE D 1 272 ? -34.361 -20.243 41.494 1.00 66.44 365 ILE D CA 1
ATOM 8371 C C . ILE D 1 272 ? -33.004 -19.561 41.728 1.00 68.26 365 ILE D C 1
ATOM 8372 O O . ILE D 1 272 ? -32.087 -20.155 42.308 1.00 67.73 365 ILE D O 1
ATOM 8377 N N . LYS D 1 273 ? -32.868 -18.311 41.298 1.00 70.29 366 LYS D N 1
ATOM 8378 C CA . LYS D 1 273 ? -31.582 -17.615 41.492 1.00 71.53 366 LYS D CA 1
ATOM 8379 C C . LYS D 1 273 ? -31.379 -17.039 42.892 1.00 72.45 366 LYS D C 1
ATOM 8380 O O . LYS D 1 273 ? -30.243 -16.966 43.385 1.00 72.83 366 LYS D O 1
ATOM 8386 N N . SER D 1 274 ? -32.480 -16.656 43.532 1.00 73.07 367 SER D N 1
ATOM 8387 C CA . SER D 1 274 ? -32.448 -16.258 44.927 1.00 73.60 367 SER D CA 1
ATOM 8388 C C . SER D 1 274 ? -31.771 -17.365 45.722 1.00 74.35 367 SER D C 1
ATOM 8389 O O . SER D 1 274 ? -32.383 -17.976 46.608 1.00 75.90 367 SER D O 1
#

Secondary structure (DSSP, 8-state):
-PPEEEEEEESS----HHHHHHHHHHHHHT--EEEEEEE--GGGHHHHHHHHHHTT--EEEE-TT-TTGGGGG-SEE-HHHHHHT---EEEE-SS-EEEE--HHHHHHHHHHHTT---TTSEEEEE-SSTTHHHHHHHHHHTT-SEEEEEES-HHHHHHH-TTSEEEEHHHHTT---SEEEE-SSTTSTTSTT--SS-HHHHTT-SEEEES--SSSS-HHHHHHHHTT-EEE-SHHHHHHHHHHHHHHHHT----HHHHHHHHHHHHHHHH-/-PPEEEEEEESS----THHHHHHHHHHHHT--EEEEEEE-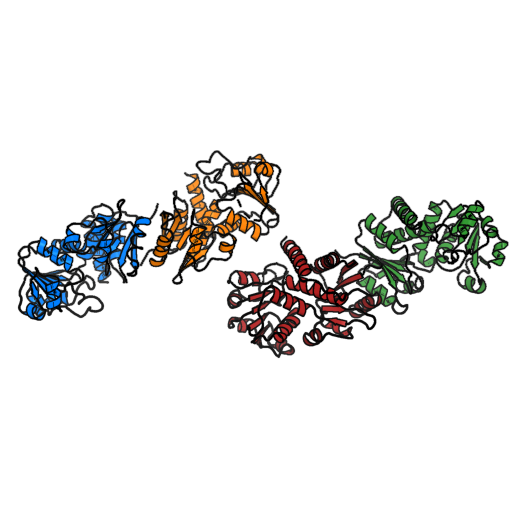-GGGHHHHHHHHHHTT-SEEEE-TT-TTGGGGG-SEE-HHHHHHT---EEEEETTEEEEE-HHHHHHHHHHHHTT---TT-EEEEE-SSTTHHHHHHHHHHTT-SEEEEE-S-TT---EEE-HHHHTT---SEEEE-SSTTSTT-TT--SS-HHHHTTSSEEEES--SSSS-HHHHHHHHTT-EEE-SHHHHHHHHHHHHHHHHT----HHHHHHHHHHHHHHHHH-/-PPEEEEEEESS----SHHHHHHHHHHHHT--EEEEEEE--GGGHHHHHHHHHHTT-SEEEE-TT-TTGGGGGEEEE-HHHHHHT---EEEEETTEEEEE-HHHHHHHHHHHHTT---TT-EEEEE-SSTTHHHHHHHHHHTT-SEEEEE-S-HHHHHHH-TTSEEE-HHHHHT---SEEEE-SSTT--TT--SS-HHHHTTSSEEEES--SSSS-HHHHHHHHTT-EEE-SHHHHHHHHHHHHHHHHT----HHHHHHHHHHHHHHH--/-PPEEEEEEESS----SHHHHHHHHHHHHT--EEEEEEE--GGGHHHHHHHHHHTT--EEEE-TT-TTGGGGG-SEE-HHHHHHT---EEE--SS--EEE-HHHHHHHHHHHHTT---BTSEEEEE-SSTTHHHHHHHHHHTTBSEEEEE-S-HHHHHHHHTTSEEE-HHHHHT---SEEEE-SSTTSTTSTT--SS-HHHHHT-SEEEES--SSSS-HHHHHHHTTT-EEE-THHHHHHHHHHHHHHHHT----HHHHHHHHHHHHHHHH-

Nearest PDB structures (foldseek):
  3fbt-assembly2_C  TM=1.004E+00  e=7.217E-56  Clostridium acetobutylicum
  2hk8-assembly2_B  TM=8.961E-01  e=4.722E-26  Aquifex aeolicus
  3tnl-assembly1_B  TM=8.796E-01  e=9.753E-24  Listeria monocytogenes EGD-e
  3t4e-assembly1_B  TM=8.814E-01  e=9.034E-23  Salmonella enterica subsp. enterica serovar Typhimurium
  3sef-assembly2_C  TM=8.564E-01  e=1.238E-20  Vibrio cholerae O1 biovar El Tor str. N16961

Solvent-accessible surface area: 48030 Å² total; per-residue (Å²): 125,73,17,45,4,4,0,27,0,0,62,178,34,57,164,23,29,14,22,62,0,2,92,18,1,6,106,72,44,68,37,116,19,17,16,5,34,4,56,0,48,124,130,80,15,106,59,1,0,29,1,0,73,36,13,162,4,21,0,0,8,3,39,113,36,6,26,70,82,0,40,159,42,20,94,104,50,33,125,52,0,190,110,13,28,2,0,7,0,0,43,29,54,114,133,4,2,6,0,52,6,0,24,31,66,0,0,9,118,0,4,84,84,70,76,9,110,3,117,111,31,59,0,0,0,0,10,43,41,58,20,0,75,3,0,2,23,32,0,93,42,46,148,17,62,39,15,31,0,0,7,206,67,43,134,148,6,48,151,74,33,63,135,32,105,25,17,22,57,115,85,1,58,130,38,143,8,44,4,0,0,1,11,19,80,58,0,72,178,98,84,87,71,75,22,14,13,86,74,112,8,0,47,52,10,74,9,0,0,0,30,10,44,63,25,36,72,1,46,0,6,74,44,0,138,99,37,72,11,87,48,3,24,1,0,10,15,22,1,6,24,0,6,4,0,1,58,33,17,36,111,63,103,14,86,104,122,26,11,32,80,1,22,93,58,0,44,96,101,17,128,122,129,74,18,44,6,6,0,22,0,0,58,86,37,58,136,30,8,15,17,78,0,2,106,16,0,7,111,77,51,67,36,128,16,18,16,5,30,2,88,0,51,116,141,68,10,130,27,0,0,65,4,1,68,32,20,146,6,20,0,0,8,3,33,103,48,1,23,84,80,0,40,158,48,21,104,49,62,36,91,45,0,161,83,12,26,2,0,7,0,0,49,29,44,106,126,10,9,12,0,45,10,0,24,19,66,0,0,8,114,0,3,84,84,63,72,10,121,8,101,53,34,52,0,0,0,0,11,80,41,53,22,2,96,3,0,18,16,30,0,111,37,52,69,18,130,40,15,36,5,0,20,199,70,63,160,209,139,61,99,81,18,25,54,123,97,1,44,136,37,162,8,47,2,0,0,0,12,20,77,59,0,80,175,111,76,94,75,61,22,12,11,95,89,105,7,0,52,58,11,72,10,0,0,0,32,11,49,57,35,31,61,1,45,1,5,74,48,0,133,84,37,75,9,87,40,1,23,1,0,9,15,25,0,6,21,2,5,5,0,0,56,31,18,40,109,68,107,22,92,87,98,29,12,41,72,0,34,113,57,0,48,106,77,5,109,100,125,124,74,17,43,9,4,0,28,0,0,63,86,36,54,112,51,48,15,36,66,0,1,107,18,0,6,116,79,54,70,37,111,16,20,12,7,27,5,86,0,55,114,139,63,9,126,34,0,1,45,2,2,60,31,21,172,8,19,0,0,8,4,32,97,51,2,36,83,82,0,46,154,42,28,98,95,53,34,74,67,0,174,103,8,17,7,0,8,0,0,44,26,47,112,126,8,10,9,0,46,10,0,25,25,61,0,0,8,110,0,3,82,75,72,70,7,137,10,127,100,33,47,0,0,0,0,10,41,42,59,21,0,79,3,0,1,17,30,0,81,38,50,136,19,132,32,17,36,0,0,8,227,71,37,142,153,10,47,150,114,14,60,129,23,109,23,22,22,59,114,94,1,44,131,31,63,12,45,4,0,0,0,13,18,94,88,0,109,61,113,76,78,22,14,12,80,84,99,7,0,54,74,8,75,13,0,0,0,31,11,45,70,27,40,77,1,40,1,6,60,43,0,136,89,35,77,8,84,45,5,31,1,0,6,13,25,0,5,23,2,3,6,0,0,48,33,12,37,112,64,101,14,81,103,118,41,14,34,78,1,32,102,53,0,64,122,91,16,152,130,137,70,18,45,8,7,0,20,0,0,67,81,34,56,111,30,34,14,29,81,0,2,115,15,2,8,107,77,54,64,41,115,16,19,15,4,31,6,81,1,49,115,143,58,5,121,24,0,1,34,2,2,69,28,23,170,7,20,0,0,7,5,36,110,58,1,26,77,66,0,44,150,48,25,118,99,51,34,126,66,0,145,99,9,23,2,0,5,0,0,49,24,53,104,84,6,10,8,0,47,5,0,18,28,64,0,0,5,113,0,4,67,71,66,193,8,70,11,119,78,36,45,0,0,0,0,9,41,36,33,24,0,87,2,0,4,15,30,0,101,49,45,131,17,125,41,13,38,0,0,10,212,47,47,88,71,12,49,92,85,31,43,116,28,94,29,14,21,55,113,99,0,43,143,25,68,11,38,2,0,0,1,16,17,81,54,0,70,178,104,84,90,69,66,25,14,9,99,73,89,6,0,45,73,8,71,11,0,0,0,28,9,45,67,34,32,66,2,53,0,4,62,51,0,88,91,31,78,10,88,44,5,35,1,8,8,13,23,2,6,24,3,7,6,0,0,50,36,21,45,111,71,105,16,90,104,97,33,14,48,69,2,44,124,67,0,39,66,95,22,64,92